Protein AF-0000000085003911 (afdb_homodimer)

Nearest PDB structures (foldseek):
  1obl-assembly1_B  TM=7.512E-01  e=2.222E-22  Bradyrhizobium japonicum
  1o9p-assembly1_B  TM=7.537E-01  e=3.965E-22  Bradyrhizobium japonicum
  1obj-assembly1_B  TM=7.529E-01  e=1.262E-21  Bradyrhizobium japonicum
  1o9q-assembly1_A  TM=7.612E-01  e=4.256E-21  Bradyrhizobium japonicum
  1obk-assembly1_B  TM=7.027E-01  e=1.262E-21  Bradyrhizobium japonicum

Structure (mmCIF, N/CA/C/O backbone):
data_AF-0000000085003911-model_v1
#
loop_
_entity.id
_entity.type
_entity.pdbx_description
1 polymer 'Calcium/proton exchanger'
#
loop_
_atom_site.group_PDB
_atom_site.id
_atom_site.type_symbol
_atom_site.label_atom_id
_atom_site.label_alt_id
_atom_site.label_comp_id
_atom_site.label_asym_id
_atom_site.label_entity_id
_atom_site.label_seq_id
_atom_site.pdbx_PDB_ins_code
_atom_site.Cartn_x
_atom_site.Cartn_y
_atom_site.Cartn_z
_atom_site.occupancy
_atom_site.B_iso_or_equiv
_atom_site.auth_seq_id
_atom_site.auth_comp_id
_atom_site.auth_asym_id
_atom_site.auth_atom_id
_atom_site.pdbx_PDB_model_num
ATOM 1 N N . MET A 1 1 ? 35.562 26.859 -65.812 1 27.02 1 MET A N 1
ATOM 2 C CA . MET A 1 1 ? 35.5 25.531 -65.188 1 27.02 1 MET A CA 1
ATOM 3 C C . MET A 1 1 ? 35.469 25.656 -63.688 1 27.02 1 MET A C 1
ATOM 5 O O . MET A 1 1 ? 36.5 25.922 -63.062 1 27.02 1 MET A O 1
ATOM 9 N N . GLY A 1 2 ? 34.469 26.281 -63.062 1 32.53 2 GLY A N 1
ATOM 10 C CA . GLY A 1 2 ? 34.281 26.719 -61.688 1 32.53 2 GLY A CA 1
ATOM 11 C C . GLY A 1 2 ? 34.094 25.562 -60.719 1 32.53 2 GLY A C 1
ATOM 12 O O . GLY A 1 2 ? 33.25 24.688 -60.969 1 32.53 2 GLY A O 1
ATOM 13 N N . TRP A 1 3 ? 35.188 25.156 -60 1 32.31 3 TRP A N 1
ATOM 14 C CA . TRP A 1 3 ? 35.344 24.094 -59.031 1 32.31 3 TRP A CA 1
ATOM 15 C C . TRP A 1 3 ? 34.344 24.281 -57.875 1 32.31 3 TRP A C 1
ATOM 17 O O . TRP A 1 3 ? 34.375 25.297 -57.188 1 32.31 3 TRP A O 1
ATOM 27 N N . ASN A 1 4 ? 33.125 23.797 -58.031 1 30.69 4 ASN A N 1
ATOM 28 C CA . ASN A 1 4 ? 32.125 23.734 -56.969 1 30.69 4 ASN A CA 1
ATOM 29 C C . ASN A 1 4 ? 32.594 22.891 -55.781 1 30.69 4 ASN A C 1
ATOM 31 O O . ASN A 1 4 ? 32.844 21.688 -55.938 1 30.69 4 ASN A O 1
ATOM 35 N N . GLN A 1 5 ? 33.281 23.5 -54.781 1 29.61 5 GLN A N 1
ATOM 36 C CA . GLN A 1 5 ? 33.719 22.938 -53.5 1 29.61 5 GLN A CA 1
ATOM 37 C C . GLN A 1 5 ? 32.5 22.438 -52.688 1 29.61 5 GLN A C 1
ATOM 39 O O . GLN A 1 5 ? 31.641 23.234 -52.312 1 29.61 5 GLN A O 1
ATOM 44 N N . THR A 1 6 ? 32.031 21.25 -52.969 1 29.95 6 THR A N 1
ATOM 45 C CA . THR A 1 6 ? 31.031 20.609 -52.094 1 29.95 6 THR A CA 1
ATOM 46 C C . THR A 1 6 ? 31.594 20.359 -50.719 1 29.95 6 THR A C 1
ATOM 48 O O . THR A 1 6 ? 32.625 19.672 -50.562 1 29.95 6 THR A O 1
ATOM 51 N N . PHE A 1 7 ? 31.297 21.219 -49.688 1 30.27 7 PHE A N 1
ATOM 52 C CA . PHE A 1 7 ? 31.594 21.031 -48.25 1 30.27 7 PHE A CA 1
ATOM 53 C C . PHE A 1 7 ? 30.828 19.828 -47.719 1 30.27 7 PHE A C 1
ATOM 55 O O . PHE A 1 7 ? 29.594 19.797 -47.781 1 30.27 7 PHE A O 1
ATOM 62 N N . LEU A 1 8 ? 31.469 18.703 -47.719 1 28.08 8 LEU A N 1
ATOM 63 C CA . LEU A 1 8 ? 30.969 17.562 -46.969 1 28.08 8 LEU A CA 1
ATOM 64 C C . LEU A 1 8 ? 30.906 17.891 -45.469 1 28.08 8 LEU A C 1
ATOM 66 O O . LEU A 1 8 ? 31.938 18.141 -44.844 1 28.08 8 LEU A O 1
ATOM 70 N N . PHE A 1 9 ? 29.797 18.484 -45.031 1 29.67 9 PHE A N 1
ATOM 71 C CA . PHE A 1 9 ? 29.562 18.562 -43.594 1 29.67 9 PHE A CA 1
ATOM 72 C C . PHE A 1 9 ? 29.594 17.188 -42.969 1 29.67 9 PHE A C 1
ATOM 74 O O . PHE A 1 9 ? 28.75 16.344 -43.281 1 29.67 9 PHE A O 1
ATOM 81 N N . LEU A 1 10 ? 30.766 16.812 -42.531 1 30 10 LEU A N 1
ATOM 82 C CA . LEU A 1 10 ? 30.859 15.664 -41.625 1 30 10 LEU A CA 1
ATOM 83 C C . LEU A 1 10 ? 30 15.891 -40.375 1 30 10 LEU A C 1
ATOM 85 O O . LEU A 1 10 ? 30.266 16.797 -39.594 1 30 10 LEU A O 1
ATOM 89 N N . ALA A 1 11 ? 28.797 15.539 -40.438 1 29.64 11 ALA A N 1
ATOM 90 C CA . ALA A 1 11 ? 28 15.43 -39.219 1 29.64 11 ALA A CA 1
ATOM 91 C C . ALA A 1 11 ? 28.703 14.602 -38.156 1 29.64 11 ALA A C 1
ATOM 93 O O . ALA A 1 11 ? 28.891 13.391 -38.344 1 29.64 11 ALA A O 1
ATOM 94 N N . LEU A 1 12 ? 29.609 15.109 -37.469 1 32.03 12 LEU A N 1
ATOM 95 C CA . LEU A 1 12 ? 30.016 14.383 -36.25 1 32.03 12 LEU A CA 1
ATOM 96 C C . LEU A 1 12 ? 28.797 13.852 -35.5 1 32.03 12 LEU A C 1
ATOM 98 O O . LEU A 1 12 ? 27.984 14.633 -35 1 32.03 12 LEU A O 1
ATOM 102 N N . ALA A 1 13 ? 28.344 12.727 -35.906 1 35.72 13 ALA A N 1
ATOM 103 C CA . ALA A 1 13 ? 27.391 12 -35.094 1 35.72 13 ALA A CA 1
ATOM 104 C C . ALA A 1 13 ? 27.734 12.109 -33.625 1 35.72 13 ALA A C 1
ATOM 106 O O . ALA A 1 13 ? 28.781 11.609 -33.188 1 35.72 13 ALA A O 1
ATOM 107 N N . ALA A 1 14 ? 27.422 13.07 -32.938 1 38.5 14 ALA A N 1
ATOM 108 C CA . ALA A 1 14 ? 27.469 13.133 -31.469 1 38.5 14 ALA A CA 1
ATOM 109 C C . ALA A 1 14 ? 27.031 11.82 -30.844 1 38.5 14 ALA A C 1
ATOM 111 O O . ALA A 1 14 ? 25.859 11.43 -30.969 1 38.5 14 ALA A O 1
ATOM 112 N N . THR A 1 15 ? 27.797 10.844 -30.578 1 47.09 15 THR A N 1
ATOM 113 C CA . THR A 1 15 ? 27.5 9.68 -29.75 1 47.09 15 THR A CA 1
ATOM 114 C C . THR A 1 15 ? 26.781 10.094 -28.469 1 47.09 15 THR A C 1
ATOM 116 O O . THR A 1 15 ? 27.297 10.875 -27.688 1 47.09 15 THR A O 1
ATOM 119 N N . ALA A 1 16 ? 25.609 10.305 -28.5 1 53.25 16 ALA A N 1
ATOM 120 C CA . ALA A 1 16 ? 24.844 10.594 -27.297 1 53.25 16 ALA A CA 1
ATOM 121 C C . ALA A 1 16 ? 25.219 9.648 -26.156 1 53.25 16 ALA A C 1
ATOM 123 O O . ALA A 1 16 ? 25.016 8.438 -26.266 1 53.25 16 ALA A O 1
ATOM 124 N N . ALA A 1 17 ? 26.109 10.07 -25.219 1 69 17 ALA A N 1
ATOM 125 C CA . ALA A 1 17 ? 26.609 9.359 -24.047 1 69 17 ALA A CA 1
ATOM 126 C C . ALA A 1 17 ? 25.484 8.969 -23.094 1 69 17 ALA A C 1
ATOM 128 O O . ALA A 1 17 ? 24.547 9.75 -22.875 1 69 17 ALA A O 1
ATOM 129 N N . SER A 1 18 ? 25.359 7.617 -22.75 1 80.62 18 SER A N 1
ATOM 130 C CA . SER A 1 18 ? 24.422 7.105 -21.75 1 80.62 18 SER A CA 1
ATOM 131 C C . SER A 1 18 ? 24.438 7.957 -20.484 1 80.62 18 SER A C 1
ATOM 133 O O . SER A 1 18 ? 25.469 8.547 -20.141 1 80.62 18 SER A O 1
ATOM 135 N N . SER A 1 19 ? 23.219 8.281 -19.969 1 83.19 19 SER A N 1
ATOM 136 C CA . SER A 1 19 ? 23.078 9.008 -18.719 1 83.19 19 SER A CA 1
ATOM 137 C C . SER A 1 19 ? 22.938 8.055 -17.531 1 83.19 19 SER A C 1
ATOM 139 O O . SER A 1 19 ? 21.969 7.297 -17.453 1 83.19 19 SER A O 1
ATOM 141 N N . LEU A 1 20 ? 23.969 7.93 -16.75 1 87.38 20 LEU A N 1
ATOM 142 C CA . LEU A 1 20 ? 24.016 7.113 -15.539 1 87.38 20 LEU A CA 1
ATOM 143 C C . LEU A 1 20 ? 24 7.992 -14.297 1 87.38 20 LEU A C 1
ATOM 145 O O . LEU A 1 20 ? 25 8.641 -13.984 1 87.38 20 LEU A O 1
ATOM 149 N N . VAL A 1 21 ? 22.797 8.016 -13.578 1 87.12 21 VAL A N 1
ATOM 150 C CA . VAL A 1 21 ? 22.625 8.914 -12.438 1 87.12 21 VAL A CA 1
ATOM 151 C C . VAL A 1 21 ? 22.297 8.109 -11.188 1 87.12 21 VAL A C 1
ATOM 153 O O . VAL A 1 21 ? 21.344 7.324 -11.18 1 87.12 21 VAL A O 1
ATOM 156 N N . GLY A 1 22 ? 23.047 8.367 -10.172 1 89.5 22 GLY A N 1
ATOM 157 C CA . GLY A 1 22 ? 22.75 7.727 -8.898 1 89.5 22 GLY A CA 1
ATOM 158 C C . GLY A 1 22 ? 21.609 8.383 -8.156 1 89.5 22 GLY A C 1
ATOM 159 O O . GLY A 1 22 ? 21.484 9.609 -8.156 1 89.5 22 GLY A O 1
ATOM 160 N N . SER A 1 23 ? 20.75 7.469 -7.512 1 90 23 SER A N 1
ATOM 161 C CA . SER A 1 23 ? 19.609 8.023 -6.789 1 90 23 SER A CA 1
ATOM 162 C C . SER A 1 23 ? 19.688 7.707 -5.301 1 90 23 SER A C 1
ATOM 164 O O . SER A 1 23 ? 18.734 7.961 -4.555 1 90 23 SER A O 1
ATOM 166 N N . GLY A 1 24 ? 20.766 7.176 -4.855 1 91.5 24 GLY A N 1
ATOM 167 C CA . GLY A 1 24 ? 20.984 6.93 -3.438 1 91.5 24 GLY A CA 1
ATOM 168 C C . GLY A 1 24 ? 21.328 5.484 -3.131 1 91.5 24 GLY A C 1
ATOM 169 O O . GLY A 1 24 ? 21.281 4.625 -4.012 1 91.5 24 GLY A O 1
ATOM 170 N N . THR A 1 25 ? 21.828 5.281 -1.85 1 94.62 25 THR A N 1
ATOM 171 C CA . THR A 1 25 ? 22.281 3.971 -1.396 1 94.62 25 THR A CA 1
ATOM 172 C C . THR A 1 25 ? 21.688 3.635 -0.032 1 94.62 25 THR A C 1
ATOM 174 O O . THR A 1 25 ? 21.609 4.496 0.847 1 94.62 25 THR A O 1
ATOM 177 N N . SER A 1 26 ? 21.219 2.389 0.017 1 96.38 26 SER A N 1
ATOM 178 C CA . SER A 1 26 ? 20.734 1.896 1.305 1 96.38 26 SER A CA 1
ATOM 179 C C . SER A 1 26 ? 21.812 1.099 2.027 1 96.38 26 SER A C 1
ATOM 181 O O . SER A 1 26 ? 22.578 0.353 1.397 1 96.38 26 SER A O 1
ATOM 183 N N . LEU A 1 27 ? 21.906 1.298 3.342 1 95.38 27 LEU A N 1
ATOM 184 C CA . LEU A 1 27 ? 22.828 0.502 4.148 1 95.38 27 LEU A CA 1
ATOM 185 C C . LEU A 1 27 ? 22.297 0.32 5.562 1 95.38 27 LEU A C 1
ATOM 187 O O . LEU A 1 27 ? 21.281 0.916 5.93 1 95.38 27 LEU A O 1
ATOM 191 N N . GLN A 1 28 ? 22.906 -0.573 6.281 1 95.44 28 GLN A N 1
ATOM 192 C CA . GLN A 1 28 ? 22.578 -0.822 7.68 1 95.44 28 GLN A CA 1
ATOM 193 C C . GLN A 1 28 ? 23.766 -0.522 8.586 1 95.44 28 GLN A C 1
ATOM 195 O O . GLN A 1 28 ? 24.906 -0.886 8.266 1 95.44 28 GLN A O 1
ATOM 200 N N . LEU A 1 29 ? 23.547 0.261 9.594 1 95.44 29 LEU A N 1
ATOM 201 C CA . LEU A 1 29 ? 24.516 0.558 10.641 1 95.44 29 LEU A CA 1
ATOM 202 C C . LEU A 1 29 ? 24.047 0.053 11.992 1 95.44 29 LEU A C 1
ATOM 204 O O . LEU A 1 29 ? 23.078 0.591 12.562 1 95.44 29 LEU A O 1
ATOM 208 N N . ASN A 1 30 ? 24.688 -0.96 12.508 1 93.88 30 ASN A N 1
ATOM 209 C CA . ASN A 1 30 ? 24.328 -1.564 13.789 1 93.88 30 ASN A CA 1
ATOM 210 C C . ASN A 1 30 ? 22.859 -1.982 13.812 1 93.88 30 ASN A C 1
ATOM 212 O O . ASN A 1 30 ? 22.141 -1.722 14.781 1 93.88 30 ASN A O 1
ATOM 216 N N . GLY A 1 31 ? 22.359 -2.479 12.711 1 92.56 31 GLY A N 1
ATOM 217 C CA . GLY A 1 31 ? 21 -3.01 12.625 1 92.56 31 GLY A CA 1
ATOM 218 C C . GLY A 1 31 ? 19.969 -1.956 12.289 1 92.56 31 GLY A C 1
ATOM 219 O O . GLY A 1 31 ? 18.781 -2.266 12.148 1 92.56 31 GLY A O 1
ATOM 220 N N . ILE A 1 32 ? 20.391 -0.703 12.18 1 96.62 32 ILE A N 1
ATOM 221 C CA . ILE A 1 32 ? 19.484 0.381 11.82 1 96.62 32 ILE A CA 1
ATOM 222 C C . ILE A 1 32 ? 19.641 0.706 10.336 1 96.62 32 ILE A C 1
ATOM 224 O O . ILE A 1 32 ? 20.75 0.797 9.82 1 96.62 32 ILE A O 1
ATOM 228 N N . ASP A 1 33 ? 18.5 0.877 9.648 1 97.75 33 ASP A N 1
ATOM 229 C CA . ASP A 1 33 ? 18.5 1.129 8.211 1 97.75 33 ASP A CA 1
ATOM 230 C C . ASP A 1 33 ? 18.719 2.611 7.914 1 97.75 33 ASP A C 1
ATOM 232 O O . ASP A 1 33 ? 18.047 3.471 8.492 1 97.75 33 ASP A O 1
ATOM 236 N N . TYR A 1 34 ? 19.688 2.875 7.031 1 98.19 34 TYR A N 1
ATOM 237 C CA . TYR A 1 34 ? 20.016 4.238 6.637 1 98.19 34 TYR A CA 1
ATOM 238 C C . TYR A 1 34 ? 19.984 4.387 5.121 1 98.19 34 TYR A C 1
ATOM 240 O O . TYR A 1 34 ? 19.969 3.39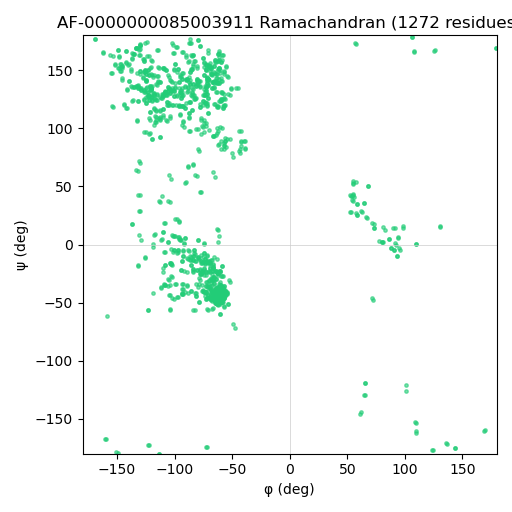3 4.391 1 98.19 34 TYR A O 1
ATOM 248 N N . PHE A 1 35 ? 19.859 5.562 4.668 1 97.94 35 PHE A N 1
ATOM 249 C CA . PHE A 1 35 ? 19.953 5.988 3.279 1 97.94 35 PHE A CA 1
ATOM 250 C C . PHE A 1 35 ? 21.031 7.051 3.111 1 97.94 35 PHE A C 1
ATOM 252 O O . PHE A 1 35 ? 21.094 8.008 3.889 1 97.94 35 PHE A O 1
ATOM 259 N N . VAL A 1 36 ? 21.922 6.824 2.16 1 97.06 36 VAL A N 1
ATOM 260 C CA . VAL A 1 36 ? 22.953 7.797 1.796 1 97.06 36 VAL A CA 1
ATOM 261 C C . VAL A 1 36 ? 22.438 8.703 0.682 1 97.06 36 VAL A C 1
ATOM 263 O O . VAL A 1 36 ? 22.172 8.242 -0.432 1 97.06 36 VAL A O 1
ATOM 266 N N . SER A 1 37 ? 22.359 9.945 1.004 1 96.56 37 SER A N 1
ATOM 267 C CA . SER A 1 37 ? 21.875 10.891 0.006 1 96.56 37 SER A CA 1
ATOM 268 C C . SER A 1 37 ? 22.781 10.914 -1.22 1 96.56 37 SER A C 1
ATOM 270 O O . SER A 1 37 ? 24 10.859 -1.092 1 96.56 37 SER A O 1
ATOM 272 N N . PRO A 1 38 ? 22.141 10.984 -2.41 1 94.94 38 PRO A N 1
ATOM 273 C CA . PRO A 1 38 ? 22.969 11.148 -3.605 1 94.94 38 PRO A CA 1
ATOM 274 C C . PRO A 1 38 ? 23.531 12.562 -3.744 1 94.94 38 PRO A C 1
ATOM 276 O O . PRO A 1 38 ? 24.391 12.812 -4.594 1 94.94 38 PRO A O 1
ATOM 279 N N . PHE A 1 39 ? 23.125 13.477 -2.912 1 94.88 39 PHE A N 1
ATOM 280 C CA . PHE A 1 39 ? 23.578 14.859 -2.949 1 94.88 39 PHE A CA 1
ATOM 281 C C . PHE A 1 39 ? 24.594 15.125 -1.834 1 94.88 39 PHE A C 1
ATOM 283 O O . PHE A 1 39 ? 24.219 15.195 -0.661 1 94.88 39 PHE A O 1
ATOM 290 N N . SER A 1 40 ? 25.828 15.305 -2.207 1 92.88 40 SER A N 1
ATOM 291 C CA . SER A 1 40 ? 26.891 15.602 -1.247 1 92.88 40 SER A CA 1
ATOM 292 C C . SER A 1 40 ? 26.734 17 -0.674 1 92.88 40 SER A C 1
ATOM 294 O O . SER A 1 40 ? 26.172 17.891 -1.317 1 92.88 40 SER A O 1
ATOM 296 N N . GLN A 1 41 ? 27.25 17.125 0.522 1 93.31 41 GLN A N 1
ATOM 297 C CA . GLN A 1 41 ? 27.266 18.453 1.127 1 93.31 41 GLN A CA 1
ATOM 298 C C . GLN A 1 41 ? 28.641 19.109 0.995 1 93.31 41 GLN A C 1
ATOM 300 O O . GLN A 1 41 ? 28.891 20.172 1.568 1 93.31 41 GLN A O 1
ATOM 305 N N . GLY A 1 42 ? 29.5 18.453 0.244 1 90.81 42 GLY A N 1
ATOM 306 C CA . GLY A 1 42 ? 30.828 19 0.019 1 90.81 42 GLY A CA 1
ATOM 307 C C . GLY A 1 42 ? 31.953 18.062 0.422 1 90.81 42 GLY A C 1
ATOM 308 O O . GLY A 1 42 ? 31.688 16.906 0.773 1 90.81 42 GLY A O 1
ATOM 309 N N . LYS A 1 43 ? 33.188 18.516 0.316 1 90.19 43 LYS A N 1
ATOM 310 C CA . LYS A 1 43 ? 34.375 17.75 0.666 1 90.19 43 LYS A CA 1
ATOM 311 C C . LYS A 1 43 ? 34.938 18.203 2.012 1 90.19 43 LYS A C 1
ATOM 313 O O . LYS A 1 43 ? 35 19.406 2.293 1 90.19 43 LYS A O 1
ATOM 318 N N . VAL A 1 44 ? 35.219 17.297 2.826 1 87.69 44 VAL A N 1
ATOM 319 C CA . VAL A 1 44 ? 35.781 17.625 4.141 1 87.69 44 VAL A CA 1
ATOM 320 C C . VAL A 1 44 ? 37.281 17.688 4.078 1 87.69 44 VAL A C 1
ATOM 322 O O . VAL A 1 44 ? 37.938 18.234 4.977 1 87.69 44 VAL A O 1
ATOM 325 N N . ILE A 1 45 ? 37.875 17.062 3.162 1 75.12 45 ILE A N 1
ATOM 326 C CA . ILE A 1 45 ? 39.312 17 3.049 1 75.12 45 ILE A CA 1
ATOM 327 C C . ILE A 1 45 ? 39.75 17.375 1.629 1 75.12 45 ILE A C 1
ATOM 329 O O . ILE A 1 45 ? 39.031 17.078 0.667 1 75.12 45 ILE A O 1
ATOM 333 N N . ASN A 1 46 ? 40.812 18.297 1.662 1 68.62 46 ASN A N 1
ATOM 334 C CA . ASN A 1 46 ? 41.438 18.531 0.375 1 68.62 46 ASN A CA 1
ATOM 335 C C . ASN A 1 46 ? 42.438 17.438 0.037 1 68.62 46 ASN A C 1
ATOM 337 O O . ASN A 1 46 ? 43.375 17.188 0.807 1 68.62 46 ASN A O 1
ATOM 341 N N . GLY A 1 47 ? 42.188 16.547 -0.678 1 61.09 47 GLY A N 1
ATOM 342 C CA . GLY A 1 47 ? 43.125 15.492 -1.044 1 61.09 47 GLY A CA 1
ATOM 343 C C . GLY A 1 47 ? 42.781 14.141 -0.443 1 61.09 47 GLY A C 1
ATOM 344 O O . GLY A 1 47 ? 41.594 13.852 -0.213 1 61.09 47 GLY A O 1
ATOM 345 N N . THR A 1 48 ? 43.875 13.211 -0.411 1 59.03 48 THR A N 1
ATOM 346 C CA . THR A 1 48 ? 43.656 11.859 0.099 1 59.03 48 THR A CA 1
ATOM 347 C C . THR A 1 48 ? 44 11.789 1.588 1 59.03 48 THR A C 1
ATOM 349 O O . THR A 1 48 ? 45 12.312 2.029 1 59.03 48 THR A O 1
ATOM 352 N N . VAL A 1 49 ? 43.125 11.781 2.562 1 60.62 49 VAL A N 1
ATOM 353 C CA . VAL A 1 49 ? 43.406 11.445 3.949 1 60.62 49 VAL A CA 1
ATOM 354 C C . VAL A 1 49 ? 43.219 9.945 4.172 1 60.62 49 VAL A C 1
ATOM 356 O O . VAL A 1 49 ? 42.219 9.375 3.76 1 60.62 49 VAL A O 1
ATOM 359 N N . ALA A 1 50 ? 44.344 9.438 4.625 1 64.12 50 ALA A N 1
ATOM 360 C CA . ALA A 1 50 ? 44.281 8.031 4.996 1 64.12 50 ALA A CA 1
ATOM 361 C C . ALA A 1 50 ? 43.375 7.824 6.203 1 64.12 50 ALA A C 1
ATOM 363 O O . ALA A 1 50 ? 43.719 8.227 7.32 1 64.12 50 ALA A O 1
ATOM 364 N N . ILE A 1 51 ? 42.156 7.543 5.961 1 73.12 51 ILE A N 1
ATOM 365 C CA . ILE A 1 51 ? 41.188 7.227 7.027 1 73.12 51 ILE A CA 1
ATOM 366 C C . ILE A 1 51 ? 41.25 5.727 7.324 1 73.12 51 ILE A C 1
ATOM 368 O O . ILE A 1 51 ? 40.969 4.906 6.441 1 73.12 51 ILE A O 1
ATOM 372 N N . ASN A 1 52 ? 41.781 5.438 8.484 1 66.62 52 ASN A N 1
ATOM 373 C CA . ASN A 1 52 ? 41.812 4.043 8.914 1 66.62 52 ASN A CA 1
ATOM 374 C C . ASN A 1 52 ? 40.5 3.609 9.531 1 66.62 52 ASN A C 1
ATOM 376 O O . ASN A 1 52 ? 40.406 3.396 10.742 1 66.62 52 ASN A O 1
ATOM 380 N N . ALA A 1 53 ? 39.562 3.725 8.742 1 72.5 53 ALA A N 1
ATOM 381 C CA . ALA A 1 53 ? 38.25 3.258 9.188 1 72.5 53 ALA A CA 1
ATOM 382 C C . ALA A 1 53 ? 37.719 2.164 8.266 1 72.5 53 ALA A C 1
ATOM 384 O O . ALA A 1 53 ? 38.094 2.082 7.098 1 72.5 53 ALA A O 1
ATOM 385 N N . ARG A 1 54 ? 37.031 1.316 8.906 1 68.69 54 ARG A N 1
ATOM 386 C CA . ARG A 1 54 ? 36.406 0.238 8.133 1 68.69 54 ARG A CA 1
ATOM 387 C C . ARG A 1 54 ? 35.406 0.785 7.133 1 68.69 54 ARG A C 1
ATOM 389 O O . ARG A 1 54 ? 34.469 1.482 7.512 1 68.69 54 ARG A O 1
ATOM 396 N N . GLN A 1 55 ? 35.688 0.535 5.902 1 73.38 55 GLN A N 1
ATOM 397 C CA . GLN A 1 55 ? 34.812 0.982 4.82 1 73.38 55 GLN A CA 1
ATOM 398 C C . GLN A 1 55 ? 33.844 -0.118 4.406 1 73.38 55 GLN A C 1
ATOM 400 O O . GLN A 1 55 ? 34.125 -1.305 4.559 1 73.38 55 GLN A O 1
ATOM 405 N N . ASN A 1 56 ? 32.656 0.295 4.055 1 74.12 56 ASN A N 1
ATOM 406 C CA . ASN A 1 56 ? 31.781 -0.682 3.408 1 74.12 56 ASN A CA 1
ATOM 407 C C . ASN A 1 56 ? 32.25 -0.982 1.983 1 74.12 56 ASN A C 1
ATOM 409 O O . ASN A 1 56 ? 33.312 -0.514 1.555 1 74.12 56 ASN A O 1
ATOM 413 N N . GLN A 1 57 ? 31.406 -1.769 1.323 1 71 57 GLN A N 1
ATOM 414 C CA . GLN A 1 57 ? 31.766 -2.256 -0.004 1 71 57 GLN A CA 1
ATOM 415 C C . GLN A 1 57 ? 31.828 -1.112 -1.014 1 71 57 GLN A C 1
ATOM 417 O O . GLN A 1 57 ? 32.438 -1.248 -2.08 1 71 57 GLN A O 1
ATOM 422 N N . LEU A 1 58 ? 31.203 0.055 -0.662 1 79.81 58 LEU A N 1
ATOM 423 C CA . LEU A 1 58 ? 31.156 1.168 -1.603 1 79.81 58 LEU A CA 1
ATOM 424 C C . LEU A 1 58 ? 32.125 2.275 -1.188 1 79.81 58 LEU A C 1
ATOM 426 O O . LEU A 1 58 ? 32.156 3.344 -1.804 1 79.81 58 LEU A O 1
ATOM 430 N N . GLY A 1 59 ? 32.844 2.08 -0.156 1 82.62 59 GLY A N 1
ATOM 431 C CA . GLY A 1 59 ? 33.875 3.037 0.249 1 82.62 59 GLY A CA 1
ATOM 432 C C . GLY A 1 59 ? 33.344 4.082 1.217 1 82.62 59 GLY A C 1
ATOM 433 O O . GLY A 1 59 ? 33.969 5.125 1.411 1 82.62 59 GLY A O 1
ATOM 434 N N . PHE A 1 60 ? 32.219 3.869 1.759 1 90.12 60 PHE A N 1
ATOM 435 C CA . PHE A 1 60 ? 31.703 4.82 2.734 1 90.12 60 PHE A CA 1
ATOM 436 C C . PHE A 1 60 ? 32.219 4.5 4.133 1 90.12 60 PHE A C 1
ATOM 438 O O . PHE A 1 60 ? 32.312 3.332 4.512 1 90.12 60 PHE A O 1
ATOM 445 N N . VAL A 1 61 ? 32.594 5.512 4.867 1 92.31 61 VAL A N 1
ATOM 446 C CA . VAL A 1 61 ? 32.875 5.402 6.293 1 92.31 61 VAL A CA 1
ATOM 447 C C . VAL A 1 61 ? 31.984 6.367 7.082 1 92.31 61 VAL A C 1
ATOM 449 O O . VAL A 1 61 ? 31.391 7.277 6.508 1 92.31 61 VAL A O 1
ATOM 452 N N . LEU A 1 62 ? 31.875 6.125 8.352 1 95.25 62 LEU A N 1
ATOM 453 C CA . LEU A 1 62 ? 31.078 6.961 9.234 1 95.25 62 LEU A CA 1
ATOM 454 C C . LEU A 1 62 ? 31.828 8.227 9.625 1 95.25 62 LEU A C 1
ATOM 456 O O . LEU A 1 62 ? 33.031 8.18 9.891 1 95.25 62 LEU A O 1
ATOM 460 N N . ALA A 1 63 ? 31.109 9.328 9.609 1 94.44 63 ALA A N 1
ATOM 461 C CA . ALA A 1 63 ? 31.75 10.586 9.969 1 94.44 63 ALA A CA 1
ATOM 462 C C . ALA A 1 63 ? 30.781 11.516 10.68 1 94.44 63 ALA A C 1
ATOM 464 O O . ALA A 1 63 ? 29.562 11.461 10.445 1 94.44 63 ALA A O 1
ATOM 465 N N . THR A 1 64 ? 31.312 12.297 11.523 1 95.12 64 THR A N 1
ATOM 466 C CA . THR A 1 64 ? 30.625 13.43 12.141 1 95.12 64 THR A CA 1
ATOM 467 C C . THR A 1 64 ? 31.328 14.742 11.781 1 95.12 64 THR A C 1
ATOM 469 O O . THR A 1 64 ? 32.562 14.844 11.844 1 95.12 64 THR A O 1
ATOM 472 N N . VAL A 1 65 ? 30.547 15.656 11.344 1 94 65 VAL A N 1
ATOM 473 C CA . VAL A 1 65 ? 31.062 17 11.117 1 94 65 VAL A CA 1
ATOM 474 C C . VAL A 1 65 ? 30.578 17.938 12.219 1 94 65 VAL A C 1
ATOM 476 O O . VAL A 1 65 ? 29.406 17.891 12.602 1 94 65 VAL A O 1
ATOM 479 N N . ILE A 1 66 ? 31.453 18.688 12.766 1 92 66 ILE A N 1
ATOM 480 C CA . ILE A 1 66 ? 31.156 19.734 13.742 1 92 66 ILE A CA 1
ATOM 481 C C . ILE A 1 66 ? 31.531 21.094 13.172 1 92 66 ILE A C 1
ATOM 483 O O . ILE A 1 66 ? 32.719 21.453 13.102 1 92 66 ILE A O 1
ATOM 487 N N . ALA A 1 67 ? 30.422 21.781 12.805 1 86.19 67 ALA A N 1
ATOM 488 C CA . ALA A 1 67 ? 30.609 23.125 12.273 1 86.19 67 ALA A CA 1
ATOM 489 C C . ALA A 1 67 ? 30.578 24.172 13.383 1 86.19 67 ALA A C 1
ATOM 491 O O . ALA A 1 67 ? 30.188 23.875 14.516 1 86.19 67 ALA A O 1
ATOM 492 N N . GLY A 1 68 ? 31.094 25.453 13.133 1 74.56 68 GLY A N 1
ATOM 493 C CA . GLY A 1 68 ? 30.859 26.594 14 1 74.56 68 GLY A CA 1
ATOM 494 C C . GLY A 1 68 ? 32.031 26.906 14.906 1 74.56 68 GLY A C 1
ATOM 495 O O . GLY A 1 68 ? 33.188 26.812 14.492 1 74.56 68 GLY A O 1
ATOM 496 N N . ASP A 1 69 ? 31.734 26.969 16.266 1 70.94 69 ASP A N 1
ATOM 497 C CA . ASP A 1 69 ? 32.594 27.688 17.219 1 70.94 69 ASP A CA 1
ATOM 498 C C . ASP A 1 69 ? 33.719 26.797 17.734 1 70.94 69 ASP A C 1
ATOM 500 O O . ASP A 1 69 ? 33.75 25.594 17.422 1 70.94 69 ASP A O 1
ATOM 504 N N . LEU A 1 70 ? 34.469 27.375 18.469 1 71.19 70 LEU A N 1
ATOM 505 C CA . LEU A 1 70 ? 35.625 26.734 19.094 1 71.19 70 LEU A CA 1
ATOM 506 C C . LEU A 1 70 ? 35.188 25.656 20.078 1 71.19 70 LEU A C 1
ATOM 508 O O . LEU A 1 70 ? 34.344 25.906 20.953 1 71.19 70 LEU A O 1
ATOM 512 N N . TYR A 1 71 ? 35.656 24.375 19.797 1 75.69 71 TYR A N 1
ATOM 513 C CA . TYR A 1 71 ? 35.312 23.266 20.672 1 75.69 71 TYR A CA 1
ATOM 514 C C . TYR A 1 71 ? 36.562 22.719 21.359 1 75.69 71 TYR A C 1
ATOM 516 O O . TYR A 1 71 ? 37.656 22.766 20.812 1 75.69 71 TYR A O 1
ATOM 524 N N . THR A 1 72 ? 36.406 22.359 22.641 1 76.44 72 THR A N 1
ATOM 525 C CA . THR A 1 72 ? 37.344 21.578 23.406 1 76.44 72 THR A CA 1
ATOM 526 C C . THR A 1 72 ? 36.906 20.125 23.531 1 76.44 72 THR A C 1
ATOM 528 O O . THR A 1 72 ? 35.812 19.766 23.047 1 76.44 72 THR A O 1
ATOM 531 N N . GLU A 1 73 ? 37.75 19.281 24.062 1 76.75 73 GLU A N 1
ATOM 532 C CA . GLU A 1 73 ? 37.375 17.875 24.266 1 76.75 73 GLU A CA 1
ATOM 533 C C . GLU A 1 73 ? 36.125 17.75 25.125 1 76.75 73 GLU A C 1
ATOM 535 O O . GLU A 1 73 ? 35.25 16.953 24.812 1 76.75 73 GLU A O 1
ATOM 540 N N . SER A 1 74 ? 36.031 18.562 26.188 1 79 74 SER A N 1
ATOM 541 C CA . SER A 1 74 ? 34.906 18.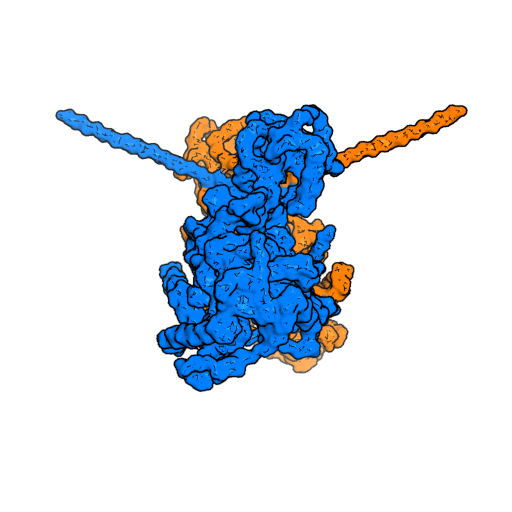5 27.109 1 79 74 SER A CA 1
ATOM 542 C C . SER A 1 74 ? 33.625 19 26.438 1 79 74 SER A C 1
ATOM 544 O O . SER A 1 74 ? 32.562 18.453 26.656 1 79 74 SER A O 1
ATOM 546 N N . THR A 1 75 ? 33.781 19.906 25.703 1 83.75 75 THR A N 1
ATOM 547 C CA . THR A 1 75 ? 32.625 20.469 25.047 1 83.75 75 THR A CA 1
ATOM 548 C C . THR A 1 75 ? 32.094 19.516 23.953 1 83.75 75 THR A C 1
ATOM 550 O O . THR A 1 75 ? 30.891 19.484 23.688 1 83.75 75 THR A O 1
ATOM 553 N N . LEU A 1 76 ? 32.938 18.734 23.438 1 86.81 76 LEU A N 1
ATOM 554 C CA . LEU A 1 76 ? 32.531 17.766 22.438 1 86.81 76 LEU A CA 1
ATOM 555 C C . LEU A 1 76 ? 31.734 16.625 23.062 1 86.81 76 LEU A C 1
ATOM 557 O O . LEU A 1 76 ? 30.734 16.172 22.5 1 86.81 76 LEU A O 1
ATOM 561 N N . GLN A 1 77 ? 32.156 16.172 24.188 1 87.25 77 GLN A N 1
ATOM 562 C CA . GLN A 1 77 ? 31.438 15.109 24.891 1 87.25 77 GLN A CA 1
ATOM 563 C C . GLN A 1 77 ? 30.016 15.531 25.219 1 87.25 77 GLN A C 1
ATOM 565 O O . GLN A 1 77 ? 29.078 14.75 25.031 1 87.25 77 GLN A O 1
ATOM 570 N N . SER A 1 78 ? 29.906 16.75 25.75 1 90 78 SER A N 1
ATOM 571 C CA . SER A 1 78 ? 28.594 17.266 26.062 1 90 78 SER A CA 1
ATOM 572 C C . SER A 1 78 ? 27.734 17.422 24.812 1 90 78 SER A C 1
ATOM 574 O O . SER A 1 78 ? 26.516 17.156 24.859 1 90 78 SER A O 1
ATOM 576 N N . LEU A 1 79 ? 28.344 17.797 23.797 1 91.81 79 LEU A N 1
ATOM 577 C CA . LEU A 1 79 ? 27.641 17.953 22.531 1 91.81 79 LEU A CA 1
ATOM 578 C C . LEU A 1 79 ? 27.078 16.625 22.031 1 91.81 79 LEU A C 1
ATOM 580 O O . LEU A 1 79 ? 25.906 16.547 21.641 1 91.81 79 LEU A O 1
ATOM 584 N N . PHE A 1 80 ? 27.844 15.602 22.125 1 93.5 80 PHE A N 1
ATOM 585 C CA . PHE A 1 80 ? 27.422 14.305 21.609 1 93.5 80 PHE A CA 1
ATOM 586 C C . PHE A 1 80 ? 26.344 13.688 22.484 1 93.5 80 PHE A C 1
ATOM 588 O O . PHE A 1 80 ? 25.453 12.984 21.984 1 93.5 80 PHE A O 1
ATOM 595 N N . LEU A 1 81 ? 26.391 13.938 23.75 1 91.38 81 LEU A N 1
ATOM 596 C CA . LEU A 1 81 ? 25.328 13.5 24.641 1 91.38 81 LEU A CA 1
ATOM 597 C C . LEU A 1 81 ? 24 14.172 24.281 1 91.38 81 LEU A C 1
ATOM 599 O O . LEU A 1 81 ? 22.953 13.531 24.297 1 91.38 81 LEU A O 1
ATOM 603 N N . ASN A 1 82 ? 24.125 15.398 24 1 92.75 82 ASN A N 1
ATOM 604 C CA . ASN A 1 82 ? 22.922 16.125 23.578 1 92.75 82 ASN A CA 1
ATOM 605 C C . ASN A 1 82 ? 22.375 15.586 22.266 1 92.75 82 ASN A C 1
ATOM 607 O O . ASN A 1 82 ? 21.172 15.469 22.094 1 92.75 82 ASN A O 1
ATOM 611 N N . TRP A 1 83 ? 23.281 15.289 21.328 1 95.06 83 TRP A N 1
ATOM 612 C CA . TRP A 1 83 ? 22.875 14.797 20.016 1 95.06 83 TRP A CA 1
ATOM 613 C C . TRP A 1 83 ? 22.094 13.492 20.141 1 95.06 83 TRP A C 1
ATOM 615 O O . TRP A 1 83 ? 21.109 13.273 19.438 1 95.06 83 TRP A O 1
ATOM 625 N N . SER A 1 84 ? 22.469 12.609 21.031 1 92 84 SER A N 1
ATOM 626 C CA . SER A 1 84 ? 21.797 11.32 21.219 1 92 84 SER A CA 1
ATOM 627 C C . SER A 1 84 ? 20.375 11.5 21.75 1 92 84 SER A C 1
ATOM 629 O O . SER A 1 84 ? 19.531 10.633 21.562 1 92 84 SER A O 1
ATOM 631 N N . THR A 1 85 ? 20.125 12.633 22.312 1 91.94 85 THR A N 1
ATOM 632 C CA . THR A 1 85 ? 18.812 12.898 22.906 1 91.94 85 THR A CA 1
ATOM 633 C C . THR A 1 85 ? 17.891 13.57 21.906 1 91.94 85 THR A C 1
ATOM 635 O O . THR A 1 85 ? 16.688 13.289 21.875 1 91.94 85 THR A O 1
ATOM 638 N N . VAL A 1 86 ? 18.438 14.383 21.062 1 92.75 86 VAL A N 1
ATOM 639 C CA . VAL A 1 86 ? 17.562 15.25 20.281 1 92.75 86 VAL A CA 1
ATOM 640 C C . VAL A 1 86 ? 17.422 14.711 18.859 1 92.75 86 VAL A C 1
ATOM 642 O O . VAL A 1 86 ? 16.547 15.133 18.109 1 92.75 86 VAL A O 1
ATOM 645 N N . ASP A 1 87 ? 18.297 13.812 18.469 1 96.75 87 ASP A N 1
ATOM 646 C CA . ASP A 1 87 ? 18.312 13.359 17.078 1 96.75 87 ASP A CA 1
ATOM 647 C C . ASP A 1 87 ? 18.156 11.844 17 1 96.75 87 ASP A C 1
ATOM 649 O O . ASP A 1 87 ? 18.812 11.102 17.75 1 96.75 87 ASP A O 1
ATOM 653 N N . ASP A 1 88 ? 17.266 11.406 16.172 1 96.69 88 ASP A N 1
ATOM 654 C CA . ASP A 1 88 ? 17.016 9.977 16.031 1 96.69 88 ASP A CA 1
ATOM 655 C C . ASP A 1 88 ? 17.859 9.383 14.898 1 96.69 88 ASP A C 1
ATOM 657 O O . ASP A 1 88 ? 17.844 8.172 14.664 1 96.69 88 ASP A O 1
ATOM 661 N N . VAL A 1 89 ? 18.578 10.203 14.156 1 98.19 89 VAL A N 1
ATOM 662 C CA . VAL A 1 89 ? 19.391 9.742 13.031 1 98.19 89 VAL A CA 1
ATOM 663 C C . VAL A 1 89 ? 20.828 9.477 13.508 1 98.19 89 VAL A C 1
ATOM 665 O O . VAL A 1 89 ? 21.406 8.438 13.18 1 98.19 89 VAL A O 1
ATOM 668 N N . TRP A 1 90 ? 21.391 10.352 14.336 1 97.5 90 TRP A N 1
ATOM 669 C CA . TRP A 1 90 ? 22.75 10.234 14.828 1 97.5 90 TRP A CA 1
ATOM 670 C C . TRP A 1 90 ? 22.859 9.117 15.867 1 97.5 90 TRP A C 1
ATOM 672 O O . TRP A 1 90 ? 21.969 8.953 16.703 1 97.5 90 TRP A O 1
ATOM 682 N N . GLN A 1 91 ? 23.859 8.32 15.766 1 96.25 91 GLN A N 1
ATOM 683 C CA . GLN A 1 91 ? 24.25 7.367 16.797 1 96.25 91 GLN A CA 1
ATOM 684 C C . GLN A 1 91 ? 25.75 7.387 17.016 1 96.25 91 GLN A C 1
ATOM 686 O O . GLN A 1 91 ? 26.5 7.875 16.172 1 96.25 91 GLN A O 1
ATOM 691 N N . PRO A 1 92 ? 26.297 6.848 18.109 1 94.88 92 PRO A N 1
ATOM 692 C CA . PRO A 1 92 ? 27.703 6.996 18.484 1 94.88 92 PRO A CA 1
ATOM 693 C C . PRO A 1 92 ? 28.656 6.434 17.438 1 94.88 92 PRO A C 1
ATOM 695 O O . PRO A 1 92 ? 29.781 6.902 17.312 1 94.88 92 PRO A O 1
ATOM 698 N N . ALA A 1 93 ? 28.188 5.562 16.672 1 94.81 93 ALA A N 1
ATOM 699 C CA . ALA A 1 93 ? 29.047 4.961 15.656 1 94.81 93 ALA A CA 1
ATOM 700 C C . ALA A 1 93 ? 29.562 6.016 14.68 1 94.81 93 ALA A C 1
ATOM 702 O O . ALA A 1 93 ? 30.641 5.863 14.109 1 94.81 93 ALA A O 1
ATOM 703 N N . PHE A 1 94 ? 28.875 7.129 14.562 1 96.19 94 PHE A N 1
ATOM 704 C CA . PHE A 1 94 ? 29.281 8.195 13.648 1 96.19 94 PHE A CA 1
ATOM 705 C C . PHE A 1 94 ? 30.484 8.953 14.203 1 96.19 94 PHE A C 1
ATOM 707 O O . PHE A 1 94 ? 31.031 9.828 13.531 1 96.19 94 PHE A O 1
ATOM 714 N N . LEU A 1 95 ? 31.016 8.602 15.352 1 93.81 95 LEU A N 1
ATOM 715 C CA . LEU A 1 95 ? 32.156 9.281 15.969 1 93.81 95 LEU A CA 1
ATOM 716 C C . LEU A 1 95 ? 33.469 8.641 15.555 1 93.81 95 LEU A C 1
ATOM 718 O O . LEU A 1 95 ? 34.531 9.086 15.969 1 93.81 95 LEU A O 1
ATOM 722 N N . GLU A 1 96 ? 33.375 7.648 14.75 1 91.69 96 GLU A N 1
ATOM 723 C CA . GLU A 1 96 ? 34.625 7.004 14.305 1 91.69 96 GLU A CA 1
ATOM 724 C C . GLU A 1 96 ? 35.562 8.008 13.641 1 91.69 96 GLU A C 1
ATOM 726 O O . GLU A 1 96 ? 36.781 7.934 13.82 1 91.69 96 GLU A O 1
ATOM 731 N N . THR A 1 97 ? 35 8.828 12.867 1 91.12 97 THR A N 1
ATOM 732 C CA . THR A 1 97 ? 35.719 9.922 12.234 1 91.12 97 THR A CA 1
ATOM 733 C C . THR A 1 97 ? 35.031 11.258 12.5 1 91.12 97 THR A C 1
ATOM 735 O O . THR A 1 97 ? 33.844 11.414 12.227 1 91.12 97 THR A O 1
ATOM 738 N N . ILE A 1 98 ? 35.844 12.203 13.047 1 91.62 98 ILE A N 1
ATOM 739 C CA . ILE A 1 98 ? 35.25 13.492 13.398 1 91.62 98 ILE A CA 1
ATOM 740 C C . ILE A 1 98 ? 36.031 14.609 12.695 1 91.62 98 ILE A C 1
ATOM 742 O O . ILE A 1 98 ? 37.25 14.656 12.75 1 91.62 98 ILE A O 1
ATOM 746 N N . PHE A 1 99 ? 35.312 15.406 12.016 1 89.81 99 PHE A N 1
ATOM 747 C CA . PHE A 1 99 ? 35.875 16.625 11.438 1 89.81 99 PHE A CA 1
ATOM 748 C C . PHE A 1 99 ? 35.406 17.859 12.195 1 89.81 99 PHE A C 1
ATOM 750 O O . PHE A 1 99 ? 34.219 18.094 12.297 1 89.81 99 PHE A O 1
ATOM 757 N N . VAL A 1 100 ? 36.375 18.594 12.688 1 88.88 100 VAL A N 1
ATOM 758 C CA . VAL A 1 100 ? 36.031 19.75 13.5 1 88.88 100 VAL A CA 1
ATOM 759 C C . VAL A 1 100 ? 36.594 21.016 12.844 1 88.88 100 VAL A C 1
ATOM 761 O O . VAL A 1 100 ? 37.781 21.078 12.492 1 88.88 100 VAL A O 1
ATOM 764 N N . PHE A 1 101 ? 35.75 22 12.633 1 82.69 101 PHE A N 1
ATOM 765 C CA . PHE A 1 101 ? 36.125 23.234 11.992 1 82.69 101 PHE A CA 1
ATOM 766 C C . PHE A 1 101 ? 37.094 24.031 12.883 1 82.69 101 PHE A C 1
ATOM 768 O O . PHE A 1 101 ? 38.125 24.516 12.422 1 82.69 101 PHE A O 1
ATOM 775 N N . ASN A 1 102 ? 36.75 24.328 14.094 1 78.25 102 ASN A N 1
ATOM 776 C CA . ASN A 1 102 ? 37.562 25.094 15.031 1 78.25 102 ASN A CA 1
ATOM 777 C C . ASN A 1 102 ? 37.844 24.312 16.312 1 78.25 102 ASN A C 1
ATOM 779 O O . ASN A 1 102 ? 36.969 24.25 17.203 1 78.25 102 ASN A O 1
ATOM 783 N N . PHE A 1 103 ? 39.062 23.672 16.219 1 70.44 103 PHE A N 1
ATOM 784 C CA . PHE A 1 103 ? 39.406 22.828 17.359 1 70.44 103 PHE A CA 1
ATOM 785 C C . PHE A 1 103 ? 40.656 23.391 18.062 1 70.44 103 PHE A C 1
ATOM 787 O O . PHE A 1 103 ? 41.656 23.688 17.422 1 70.44 103 PHE A O 1
ATOM 794 N N . ALA A 1 104 ? 40.531 23.828 19.297 1 67.75 104 ALA A N 1
ATOM 795 C CA . ALA A 1 104 ? 41.625 24.5 20.016 1 67.75 104 ALA A CA 1
ATOM 796 C C . ALA A 1 104 ? 42.938 23.703 19.906 1 67.75 104 ALA A C 1
ATOM 798 O O . ALA A 1 104 ? 44 24.266 19.641 1 67.75 104 ALA A O 1
ATOM 799 N N . LYS A 1 105 ? 43.094 22.344 20.609 1 63.22 105 LYS A N 1
ATOM 800 C CA . LYS A 1 105 ? 44.312 21.547 20.578 1 63.22 105 LYS A CA 1
ATOM 801 C C . LYS A 1 105 ? 44.031 20.125 20.094 1 63.22 105 LYS A C 1
ATOM 803 O O . LYS A 1 105 ? 43.312 19.375 20.719 1 63.22 105 LYS A O 1
ATOM 808 N N . LEU A 1 106 ? 44.281 19.938 18.766 1 61.69 106 LEU A N 1
ATOM 809 C CA . LEU A 1 106 ? 44.156 18.578 18.25 1 61.69 106 LEU A CA 1
ATOM 810 C C . LEU A 1 106 ? 45.344 17.734 18.672 1 61.69 106 LEU A C 1
ATOM 812 O O . LEU A 1 106 ? 46.5 18.125 18.453 1 61.69 106 LEU A O 1
ATOM 816 N N . THR A 1 107 ? 45.125 16.922 19.703 1 58.25 107 THR A N 1
ATOM 817 C CA . THR A 1 107 ? 46.219 15.992 20 1 58.25 107 THR A CA 1
ATOM 818 C C . THR A 1 107 ? 46.188 14.805 19.047 1 58.25 107 THR A C 1
ATOM 820 O O . THR A 1 107 ? 45.125 14.461 18.5 1 58.25 107 THR A O 1
ATOM 823 N N . ASN A 1 108 ? 47.281 14.281 18.562 1 57.25 108 ASN A N 1
ATOM 824 C CA . ASN A 1 108 ? 47.438 13.141 17.656 1 57.25 108 ASN A CA 1
ATOM 825 C C . ASN A 1 108 ? 46.938 11.852 18.297 1 57.25 108 ASN A C 1
ATOM 827 O O . ASN A 1 108 ? 47.281 10.758 17.844 1 57.25 108 ASN A O 1
ATOM 831 N N . LYS A 1 109 ? 46.219 11.898 19.391 1 61.06 109 LYS A N 1
ATOM 832 C CA . LYS A 1 109 ? 45.781 10.68 20.062 1 61.06 109 LYS A CA 1
ATOM 833 C C . LYS A 1 109 ? 44.344 10.32 19.672 1 61.06 109 LYS A C 1
ATOM 835 O O . LYS A 1 109 ? 43.562 11.188 19.297 1 61.06 109 LYS A O 1
ATOM 840 N N . ASN A 1 110 ? 44.125 9.016 19.672 1 70.38 110 ASN A N 1
ATOM 841 C CA . ASN A 1 110 ? 42.75 8.484 19.594 1 70.38 110 ASN A CA 1
ATOM 842 C C . ASN A 1 110 ? 41.906 8.977 20.75 1 70.38 110 ASN A C 1
ATOM 844 O O . ASN A 1 110 ? 42.375 9.039 21.891 1 70.38 110 ASN A O 1
ATOM 848 N N . HIS A 1 111 ? 40.719 9.484 20.375 1 82 111 HIS A N 1
ATOM 849 C CA . HIS A 1 111 ? 39.781 9.945 21.375 1 82 111 HIS A CA 1
ATOM 850 C C . HIS A 1 111 ? 38.625 8.961 21.531 1 82 111 HIS A C 1
ATOM 852 O O . HIS A 1 111 ? 38.344 8.172 20.625 1 82 111 HIS A O 1
ATOM 858 N N . ASN A 1 112 ? 38.188 8.891 22.734 1 85.25 112 ASN A N 1
ATOM 859 C CA . ASN A 1 112 ? 37.031 8.055 23.031 1 85.25 112 ASN A CA 1
ATOM 860 C C . ASN A 1 112 ? 35.875 8.867 23.609 1 85.25 112 ASN A C 1
ATOM 862 O O . ASN A 1 112 ? 35.75 9 24.828 1 85.25 112 ASN A O 1
ATOM 866 N N . TYR A 1 113 ? 35.031 9.344 22.75 1 88.31 113 TYR A N 1
ATOM 867 C CA . TYR A 1 113 ? 33.906 10.156 23.188 1 88.31 113 TYR A CA 1
ATOM 868 C C . TYR A 1 113 ? 32.719 9.289 23.562 1 88.31 113 TYR A C 1
ATOM 870 O O . TYR A 1 113 ? 31.734 9.773 24.141 1 88.31 113 TYR A O 1
ATOM 878 N N . HIS A 1 114 ? 32.688 8.031 23.234 1 89.06 114 HIS A N 1
ATOM 879 C CA . HIS A 1 114 ? 31.672 7.027 23.578 1 89.06 114 HIS A CA 1
ATOM 880 C C . HIS A 1 114 ? 32.312 5.66 23.781 1 89.06 114 HIS A C 1
ATOM 882 O O . HIS A 1 114 ? 33.25 5.285 23.047 1 89.06 114 HIS A O 1
ATOM 888 N N . ASP A 1 115 ? 31.766 4.977 24.719 1 86.25 115 ASP A N 1
ATOM 889 C CA . ASP A 1 115 ? 32.312 3.66 25.016 1 86.25 115 ASP A CA 1
ATOM 890 C C . ASP A 1 115 ? 32.25 2.744 23.797 1 86.25 115 ASP A C 1
ATOM 892 O O . ASP A 1 115 ? 31.188 2.611 23.172 1 86.25 115 ASP A O 1
ATOM 896 N N . GLY A 1 116 ? 33.344 2.225 23.453 1 84.38 116 GLY A N 1
ATOM 897 C CA . GLY A 1 116 ? 33.406 1.248 22.375 1 84.38 116 GLY A CA 1
ATOM 898 C C . GLY A 1 116 ? 33.656 1.87 21.016 1 84.38 116 GLY A C 1
ATOM 899 O O . GLY A 1 116 ? 33.688 1.168 20 1 84.38 116 GLY A O 1
ATOM 900 N N . VAL A 1 117 ? 33.812 3.188 21.016 1 89.75 117 VAL A N 1
ATOM 901 C CA . VAL A 1 117 ? 34.062 3.846 19.734 1 89.75 117 VAL A CA 1
ATOM 902 C C . VAL A 1 117 ? 35.375 4.605 19.781 1 89.75 117 VAL A C 1
ATOM 904 O O . VAL A 1 117 ? 35.531 5.531 20.578 1 89.75 117 VAL A O 1
ATOM 907 N N . SER A 1 118 ? 36.312 4.184 19.031 1 88.25 118 SER A N 1
ATOM 908 C CA . SER A 1 118 ? 37.562 4.938 18.828 1 88.25 118 SER A CA 1
ATOM 909 C C . SER A 1 118 ? 37.375 6.027 17.781 1 88.25 118 SER A C 1
ATOM 911 O O . SER A 1 118 ? 36.969 5.75 16.656 1 88.25 118 SER A O 1
ATOM 913 N N . SER A 1 119 ? 37.719 7.273 18.172 1 90.31 119 SER A N 1
ATOM 914 C CA . SER A 1 119 ? 37.469 8.406 17.297 1 90.31 119 SER A CA 1
ATOM 915 C C . SER A 1 119 ? 38.781 9 16.766 1 90.31 119 SER A C 1
ATOM 917 O O . SER A 1 119 ? 39.719 9.234 17.516 1 90.31 119 SER A O 1
ATOM 919 N N . SER A 1 120 ? 38.812 9.164 15.5 1 87.81 120 SER A N 1
ATOM 920 C CA . SER A 1 120 ? 39.844 9.977 14.859 1 87.81 120 SER A CA 1
ATOM 921 C C . SER A 1 120 ? 39.312 11.383 14.57 1 87.81 120 SER A C 1
ATOM 923 O O . SER A 1 120 ? 38.312 11.555 13.898 1 87.81 120 SER A O 1
ATOM 925 N N . VAL A 1 121 ? 40.125 12.391 15.047 1 87.5 121 VAL A N 1
ATOM 926 C CA . VAL A 1 121 ? 39.656 13.773 14.906 1 87.5 121 VAL A CA 1
ATOM 927 C C . VAL A 1 121 ? 40.562 14.516 13.914 1 87.5 121 VAL A C 1
ATOM 929 O O . VAL A 1 121 ? 41.781 14.492 14.039 1 87.5 121 VAL A O 1
ATOM 932 N N . PHE A 1 122 ? 39.906 15.094 12.945 1 83.69 122 PHE A N 1
ATOM 933 C CA . PHE A 1 122 ? 40.594 15.852 11.906 1 83.69 122 PHE A CA 1
ATOM 934 C C . PHE A 1 122 ? 40.062 17.281 11.844 1 83.69 122 PHE A C 1
ATOM 936 O O . PHE A 1 122 ? 38.906 17.531 12.164 1 83.69 122 PHE A O 1
ATOM 943 N N . PRO A 1 123 ? 41 18.219 11.414 1 81.94 123 PRO A N 1
ATOM 944 C CA . PRO A 1 123 ? 40.469 19.547 11.125 1 81.94 123 PRO A CA 1
ATOM 945 C C . PRO A 1 123 ? 39.625 19.578 9.844 1 81.94 123 PRO A C 1
ATOM 947 O O . PRO A 1 123 ? 39.969 18.922 8.859 1 81.94 123 PRO A O 1
ATOM 950 N N . LEU A 1 124 ? 38.531 20.25 9.938 1 82.88 124 LEU A N 1
ATOM 951 C CA . LEU A 1 124 ? 37.75 20.5 8.734 1 82.88 124 LEU A CA 1
ATOM 952 C C . LEU A 1 124 ? 38.438 21.531 7.836 1 82.88 124 LEU A C 1
ATOM 954 O O . LEU A 1 124 ? 38.688 22.672 8.258 1 82.88 124 LEU A O 1
ATOM 958 N N . GLN A 1 125 ? 39.062 21.109 6.73 1 71.62 125 GLN A N 1
ATOM 959 C CA . GLN A 1 125 ? 39.938 21.969 5.914 1 71.62 125 GLN A CA 1
ATOM 960 C C . GLN A 1 125 ? 39.094 22.859 5 1 71.62 125 GLN A C 1
ATOM 962 O O . GLN A 1 125 ? 39.562 23.922 4.57 1 71.62 125 GLN A O 1
ATOM 967 N N . VAL A 1 126 ? 38.062 22.328 4.539 1 63.94 126 VAL A N 1
ATOM 968 C CA . VAL A 1 126 ? 37.438 23.047 3.424 1 63.94 126 VAL A CA 1
ATOM 969 C C . VAL A 1 126 ? 36.344 23.969 3.945 1 63.94 126 VAL A C 1
ATOM 971 O O . VAL A 1 126 ? 35.688 23.656 4.938 1 63.94 126 VAL A O 1
ATOM 974 N N . THR A 1 127 ? 36.438 25.344 3.363 1 56.59 127 THR A N 1
ATOM 975 C CA . THR A 1 127 ? 35.719 26.578 3.707 1 56.59 127 THR A CA 1
ATOM 976 C C . THR A 1 127 ? 34.219 26.406 3.463 1 56.59 127 THR A C 1
ATOM 978 O O . THR A 1 127 ? 33.469 27.359 3.613 1 56.59 127 THR A O 1
ATOM 981 N N . HIS A 1 128 ? 33.844 25.188 3.043 1 64.31 128 HIS A N 1
ATOM 982 C CA . HIS A 1 128 ? 32.406 25.25 2.711 1 64.31 128 HIS A CA 1
ATOM 983 C C . HIS A 1 128 ? 31.562 24.938 3.924 1 64.31 128 HIS A C 1
ATOM 985 O O . HIS A 1 128 ? 32.031 24.328 4.887 1 64.31 128 HIS A O 1
ATOM 991 N N . ASN A 1 129 ? 30.5 25.594 4.055 1 81.88 129 ASN A N 1
ATOM 992 C CA . ASN A 1 129 ? 29.531 25.562 5.133 1 81.88 129 ASN A CA 1
ATOM 993 C C . ASN A 1 129 ? 28.797 24.219 5.207 1 81.88 129 ASN A C 1
ATOM 995 O O . ASN A 1 129 ? 27.625 24.125 4.836 1 81.88 129 ASN A O 1
ATOM 999 N N . ILE A 1 130 ? 29.609 23.094 5.473 1 91.94 130 ILE A N 1
ATOM 1000 C CA . ILE A 1 130 ? 28.984 21.797 5.77 1 91.94 130 ILE A CA 1
ATOM 1001 C C . ILE A 1 130 ? 28.359 21.844 7.16 1 91.94 130 ILE A C 1
ATOM 1003 O O . ILE A 1 130 ? 29.047 22.109 8.156 1 91.94 130 ILE A O 1
ATOM 1007 N N . PRO A 1 131 ? 27.047 21.594 7.227 1 93.94 131 PRO A N 1
ATOM 1008 C CA . PRO A 1 131 ? 26.391 21.609 8.539 1 93.94 131 PRO A CA 1
ATOM 1009 C C . PRO A 1 131 ? 26.875 20.5 9.461 1 93.94 131 PRO A C 1
ATOM 1011 O O . PRO A 1 131 ? 27.359 19.469 9 1 93.94 131 PRO A O 1
ATOM 1014 N N . SER A 1 132 ? 26.75 20.781 10.766 1 94.31 132 SER A N 1
ATOM 1015 C CA . SER A 1 132 ? 27.062 19.75 11.758 1 94.31 132 SER A CA 1
ATOM 1016 C C . SER A 1 132 ? 26.125 18.562 11.641 1 94.31 132 SER A C 1
ATOM 1018 O O . SER A 1 132 ? 24.938 18.734 11.32 1 94.31 132 SER A O 1
ATOM 1020 N N . GLY A 1 133 ? 26.609 17.375 11.922 1 96.56 133 GLY A N 1
ATOM 1021 C CA . GLY A 1 133 ? 25.75 16.203 11.945 1 96.56 133 GLY A CA 1
ATOM 1022 C C . GLY A 1 133 ? 26.422 14.953 11.422 1 96.56 133 GLY A C 1
ATOM 1023 O O . GLY A 1 133 ? 27.625 14.938 11.211 1 96.56 133 GLY A O 1
ATOM 1024 N N . PRO A 1 134 ? 25.688 13.883 11.32 1 97.94 134 PRO A N 1
ATOM 1025 C CA . PRO A 1 134 ? 26.203 12.609 10.812 1 97.94 134 PRO A CA 1
ATOM 1026 C C . PRO A 1 134 ? 26.266 12.562 9.289 1 97.94 134 PRO A C 1
ATOM 1028 O O . PRO A 1 134 ? 25.328 13 8.609 1 97.94 134 PRO A O 1
ATOM 1031 N N . TYR A 1 135 ? 27.359 11.977 8.789 1 96.75 135 TYR A N 1
ATOM 1032 C CA . TYR A 1 135 ? 27.562 11.836 7.355 1 96.75 135 TYR A CA 1
ATOM 1033 C C . TYR A 1 135 ? 28.156 10.477 7.02 1 96.75 135 TYR A C 1
ATOM 1035 O O . TYR A 1 135 ? 28.766 9.828 7.875 1 96.75 135 TYR A O 1
ATOM 1043 N N . PHE A 1 136 ? 27.922 10.047 5.824 1 95.12 136 PHE A N 1
ATOM 1044 C CA . PHE A 1 136 ? 28.734 9.016 5.191 1 95.12 136 PHE A CA 1
ATOM 1045 C C . PHE A 1 136 ? 29.797 9.641 4.301 1 95.12 136 PHE A C 1
ATOM 1047 O O . PHE A 1 136 ? 29.484 10.367 3.361 1 95.12 136 PHE A O 1
ATOM 1054 N N . LEU A 1 137 ? 31 9.367 4.641 1 92.88 137 LEU A N 1
ATOM 1055 C CA . LEU A 1 137 ? 32.125 9.898 3.898 1 92.88 137 LEU A CA 1
ATOM 1056 C C . LEU A 1 137 ? 32.594 8.914 2.836 1 92.88 137 LEU A C 1
ATOM 1058 O O . LEU A 1 137 ? 32.906 7.762 3.146 1 92.88 137 LEU A O 1
ATOM 1062 N N . ASN A 1 138 ? 32.531 9.336 1.603 1 89.25 138 ASN A N 1
ATOM 1063 C CA . ASN A 1 138 ? 33.156 8.555 0.538 1 89.25 138 ASN A CA 1
ATOM 1064 C C . ASN A 1 138 ? 34.656 8.75 0.503 1 89.25 138 ASN A C 1
ATOM 1066 O O . ASN A 1 138 ? 35.156 9.828 0.169 1 89.25 138 ASN A O 1
ATOM 1070 N N . VAL A 1 139 ? 35.406 7.695 0.709 1 85.56 139 VAL A N 1
ATOM 1071 C CA . VAL A 1 139 ? 36.844 7.824 0.91 1 85.56 139 VAL A CA 1
ATOM 1072 C C . VAL A 1 139 ? 37.531 8.086 -0.428 1 85.56 139 VAL A C 1
ATOM 1074 O O . VAL A 1 139 ? 38.625 8.609 -0.468 1 85.56 139 VAL A O 1
ATOM 1077 N N . HIS A 1 140 ? 36.875 7.695 -1.435 1 80.5 140 HIS A N 1
ATOM 1078 C CA . HIS A 1 140 ? 37.469 7.875 -2.748 1 80.5 140 HIS A CA 1
ATOM 1079 C C . HIS A 1 140 ? 37.344 9.32 -3.223 1 80.5 140 HIS A C 1
ATOM 1081 O O . HIS A 1 140 ? 38.219 9.82 -3.943 1 80.5 140 HIS A O 1
ATOM 1087 N N . THR A 1 141 ? 36.281 10 -2.807 1 81.56 141 THR A N 1
ATOM 1088 C CA . THR A 1 141 ? 36.031 11.344 -3.324 1 81.56 141 THR A CA 1
ATOM 1089 C C . THR A 1 141 ? 36.25 12.391 -2.244 1 81.56 141 THR A C 1
ATOM 1091 O O . THR A 1 141 ? 36.438 13.578 -2.547 1 81.56 141 THR A O 1
ATOM 1094 N N . GLY A 1 142 ? 36.219 11.984 -1.007 1 85.62 142 GLY A N 1
ATOM 1095 C CA . GLY A 1 142 ? 36.281 12.922 0.105 1 85.62 142 GLY A CA 1
ATOM 1096 C C . GLY A 1 142 ? 34.969 13.641 0.372 1 85.62 142 GLY A C 1
ATOM 1097 O O . GLY A 1 142 ? 34.906 14.523 1.232 1 85.62 142 GLY A O 1
ATOM 1098 N N . GLN A 1 143 ? 33.969 13.281 -0.368 1 90.06 143 GLN A N 1
ATOM 1099 C CA . GLN A 1 143 ? 32.656 13.914 -0.229 1 90.06 143 GLN A CA 1
ATOM 1100 C C . GLN A 1 143 ? 31.891 13.32 0.941 1 90.06 143 GLN A C 1
ATOM 1102 O O . GLN A 1 143 ? 31.953 12.117 1.193 1 90.06 143 GLN A O 1
ATOM 1107 N N . VAL A 1 144 ? 31.188 14.211 1.648 1 93.5 144 VAL A N 1
ATOM 1108 C CA . VAL A 1 144 ? 30.312 13.742 2.721 1 93.5 144 VAL A CA 1
ATOM 1109 C C . VAL A 1 144 ? 28.859 13.797 2.264 1 93.5 144 VAL A C 1
ATOM 1111 O O . VAL A 1 144 ? 28.422 14.789 1.675 1 93.5 144 VAL A O 1
ATOM 1114 N N . HIS A 1 145 ? 28.172 12.711 2.471 1 95.31 145 HIS A N 1
ATOM 1115 C CA . HIS A 1 145 ? 26.766 12.57 2.105 1 95.31 145 HIS A CA 1
ATOM 1116 C C . HIS A 1 145 ? 25.875 12.508 3.344 1 95.31 145 HIS A C 1
ATOM 1118 O O . HIS A 1 145 ? 26.141 11.727 4.266 1 95.31 145 HIS A O 1
ATOM 1124 N N . PRO A 1 146 ? 24.812 13.352 3.416 1 97.38 146 PRO A N 1
ATOM 1125 C CA . PRO A 1 146 ? 23.906 13.32 4.559 1 97.38 146 PRO A CA 1
ATOM 1126 C C . PRO A 1 146 ? 23.328 11.93 4.82 1 97.38 146 PRO A C 1
ATOM 1128 O O . PRO A 1 146 ? 23.047 11.188 3.879 1 97.38 146 PRO A O 1
ATOM 1131 N N . ALA A 1 147 ? 23.156 11.672 6.09 1 98 147 ALA A N 1
ATOM 1132 C CA . ALA A 1 147 ? 22.531 10.43 6.527 1 98 147 ALA A CA 1
ATOM 1133 C C . ALA A 1 147 ? 21.031 10.617 6.73 1 98 147 ALA A C 1
ATOM 1135 O O . ALA A 1 147 ? 20.594 11.586 7.359 1 98 147 ALA A O 1
ATOM 1136 N N . TYR A 1 148 ? 20.219 9.797 6.152 1 98.62 148 TYR A N 1
ATOM 1137 C CA . TYR A 1 148 ? 18.797 9.664 6.453 1 98.62 148 TYR A CA 1
ATOM 1138 C C . TYR A 1 148 ? 18.516 8.352 7.184 1 98.62 148 TYR A C 1
ATOM 1140 O O . TYR A 1 148 ? 19.062 7.309 6.824 1 98.62 148 TYR A O 1
ATOM 1148 N N . ARG A 1 149 ? 17.812 8.414 8.227 1 98.69 149 ARG A N 1
ATOM 1149 C CA . ARG A 1 149 ? 17.312 7.18 8.828 1 98.69 149 ARG A CA 1
ATOM 1150 C C . ARG A 1 149 ? 16.016 6.73 8.141 1 98.69 149 ARG A C 1
ATOM 1152 O O . ARG A 1 149 ? 15.172 7.555 7.805 1 98.69 149 ARG A O 1
ATOM 1159 N N . LEU A 1 150 ? 15.898 5.414 7.895 1 98.62 150 LEU A N 1
ATOM 1160 C CA . LEU A 1 150 ? 14.75 4.859 7.18 1 98.62 150 LEU A CA 1
ATOM 1161 C C . LEU A 1 150 ? 13.742 4.25 8.148 1 98.62 150 LEU A C 1
ATOM 1163 O O . LEU A 1 150 ? 14.125 3.514 9.062 1 98.62 150 LEU A O 1
ATOM 1167 N N . TYR A 1 151 ? 12.438 4.629 7.926 1 98.44 151 TYR A N 1
ATOM 1168 C CA . TYR A 1 151 ? 11.352 4.129 8.758 1 98.44 151 TYR A CA 1
ATOM 1169 C C . TYR A 1 151 ? 10.273 3.459 7.914 1 98.44 151 TYR A C 1
ATOM 1171 O O . TYR A 1 151 ? 9.961 3.928 6.816 1 98.44 151 TYR A O 1
ATOM 1179 N N . ASP A 1 152 ? 9.727 2.365 8.43 1 97.31 152 ASP A N 1
ATOM 1180 C CA . ASP A 1 152 ? 8.547 1.73 7.848 1 97.31 152 ASP A CA 1
ATOM 1181 C C . ASP A 1 152 ? 7.297 2.572 8.094 1 97.31 152 ASP A C 1
ATOM 1183 O O . ASP A 1 152 ? 7.023 2.975 9.227 1 97.31 152 ASP A O 1
ATOM 1187 N N . ASP A 1 153 ? 6.531 2.836 7.02 1 98.19 153 ASP A N 1
ATOM 1188 C CA . ASP A 1 153 ? 5.238 3.496 7.164 1 98.19 153 ASP A CA 1
ATOM 1189 C C . ASP A 1 153 ? 4.145 2.49 7.508 1 98.19 153 ASP A C 1
ATOM 1191 O O . ASP A 1 153 ? 3.166 2.354 6.77 1 98.19 153 ASP A O 1
ATOM 1195 N N . PHE A 1 154 ? 4.211 1.943 8.688 1 96.81 154 PHE A N 1
ATOM 1196 C CA . PHE A 1 154 ? 3.348 0.835 9.078 1 96.81 154 PHE A CA 1
ATOM 1197 C C . PHE A 1 154 ? 1.902 1.297 9.211 1 96.81 154 PHE A C 1
ATOM 1199 O O . PHE A 1 154 ? 0.978 0.482 9.164 1 96.81 154 PHE A O 1
ATOM 1206 N N . ALA A 1 155 ? 1.644 2.588 9.383 1 97.75 155 ALA A N 1
ATOM 1207 C CA . ALA A 1 155 ? 0.276 3.094 9.484 1 97.75 155 ALA A CA 1
ATOM 1208 C C . ALA A 1 155 ? -0.333 3.311 8.102 1 97.75 155 ALA A C 1
ATOM 1210 O O . ALA A 1 155 ? -1.531 3.576 7.977 1 97.75 155 ALA A O 1
ATOM 1211 N N . GLY A 1 156 ? 0.536 3.203 7.062 1 97.94 156 GLY A N 1
ATOM 1212 C CA . GLY A 1 156 ? 0.058 3.434 5.707 1 97.94 156 GLY A CA 1
ATOM 1213 C C . GLY A 1 156 ? -0.402 4.859 5.473 1 97.94 156 GLY A C 1
ATOM 1214 O O . GLY A 1 156 ? -1.38 5.09 4.758 1 97.94 156 GLY A O 1
ATOM 1215 N N . ALA A 1 157 ? 0.265 5.777 6.078 1 98.75 157 ALA A N 1
ATOM 1216 C CA . ALA A 1 157 ? -0.18 7.168 6.074 1 98.75 157 ALA A CA 1
ATOM 1217 C C . ALA A 1 157 ? 0.287 7.891 4.812 1 98.75 157 ALA A C 1
ATOM 1219 O O . ALA A 1 157 ? -0.273 8.922 4.441 1 98.75 157 ALA A O 1
ATOM 1220 N N . PHE A 1 158 ? 1.305 7.406 4.141 1 98.81 158 PHE A N 1
ATOM 1221 C CA . PHE A 1 158 ? 1.928 8.117 3.029 1 98.81 158 PHE A CA 1
ATOM 1222 C C . PHE A 1 158 ? 1.613 7.438 1.704 1 98.81 158 PHE A C 1
ATOM 1224 O O . PHE A 1 158 ? 1.383 6.227 1.662 1 98.81 158 PHE A O 1
ATOM 1231 N N . THR A 1 159 ? 1.583 8.242 0.611 1 98.44 159 THR A N 1
ATOM 1232 C CA . THR A 1 159 ? 1.515 7.707 -0.745 1 98.44 159 THR A CA 1
ATOM 1233 C C . THR A 1 159 ? 2.898 7.688 -1.389 1 98.44 159 THR A C 1
ATOM 1235 O O . THR A 1 159 ? 3.193 6.816 -2.209 1 98.44 159 THR A O 1
ATOM 1238 N N . GLN A 1 160 ? 3.717 8.703 -1.031 1 98.62 160 GLN A N 1
ATOM 1239 C CA . GLN A 1 160 ? 5.039 8.828 -1.631 1 98.62 160 GLN A CA 1
ATOM 1240 C C . GLN A 1 160 ? 6.07 9.289 -0.602 1 98.62 160 GLN A C 1
ATOM 1242 O O . GLN A 1 160 ? 5.785 10.156 0.224 1 98.62 160 GLN A O 1
ATOM 1247 N N . SER A 1 161 ? 7.207 8.625 -0.6 1 98.38 161 SER A N 1
ATOM 1248 C CA . SER A 1 161 ? 8.375 9.07 0.152 1 98.38 161 SER A CA 1
ATOM 1249 C C . SER A 1 161 ? 9.234 10.023 -0.672 1 98.38 161 SER A C 1
ATOM 1251 O O . SER A 1 161 ? 9.5 9.773 -1.85 1 98.38 161 SER A O 1
ATOM 1253 N N . LEU A 1 162 ? 9.688 11.156 -0.052 1 98.62 162 LEU A N 1
ATOM 1254 C CA . LEU A 1 162 ? 10.344 12.18 -0.861 1 98.62 162 LEU A CA 1
ATOM 1255 C C . LEU A 1 162 ? 11.727 12.5 -0.322 1 98.62 162 LEU A C 1
ATOM 1257 O O . LEU A 1 162 ? 11.977 12.391 0.883 1 98.62 162 LEU A O 1
ATOM 1261 N N . LEU A 1 163 ? 12.602 12.805 -1.19 1 97.88 163 LEU A N 1
ATOM 1262 C CA . LEU A 1 163 ? 13.883 13.453 -0.937 1 97.88 163 LEU A CA 1
ATOM 1263 C C . LEU A 1 163 ? 13.883 14.883 -1.474 1 97.88 163 LEU A C 1
ATOM 1265 O O . LEU A 1 163 ? 13.664 15.102 -2.668 1 97.88 163 LEU A O 1
ATOM 1269 N N . GLN A 1 164 ? 14.016 15.805 -0.543 1 96.38 164 GLN A N 1
ATOM 1270 C CA . GLN A 1 164 ? 14.125 17.203 -0.952 1 96.38 164 GLN A CA 1
ATOM 1271 C C . GLN A 1 164 ? 15.5 17.5 -1.528 1 96.38 164 GLN A C 1
ATOM 1273 O O . GLN A 1 164 ? 16.516 17.359 -0.842 1 96.38 164 GLN A O 1
ATOM 1278 N N . ARG A 1 165 ? 15.562 18 -2.736 1 96 165 ARG A N 1
ATOM 1279 C CA . ARG A 1 165 ? 16.812 18.266 -3.434 1 96 165 ARG A CA 1
ATOM 1280 C C . ARG A 1 165 ? 17.359 19.641 -3.064 1 96 165 ARG A C 1
ATOM 1282 O O . ARG A 1 165 ? 16.609 20.516 -2.643 1 96 165 ARG A O 1
ATOM 1289 N N . PRO A 1 166 ? 18.672 19.828 -3.367 1 93.25 166 PRO A N 1
ATOM 1290 C CA . PRO A 1 166 ? 19.266 21.141 -3.105 1 93.25 166 PRO A CA 1
ATOM 1291 C C . PRO A 1 166 ? 18.688 22.234 -3.992 1 93.25 166 PRO A C 1
ATOM 1293 O O . PRO A 1 166 ? 18.703 23.422 -3.623 1 93.25 166 PRO A O 1
ATOM 1296 N N . ASP A 1 167 ? 18.078 21.891 -5.105 1 93.94 167 ASP A N 1
ATOM 1297 C CA . ASP A 1 167 ? 17.562 22.906 -6.02 1 93.94 167 ASP A CA 1
ATOM 1298 C C . ASP A 1 167 ? 16.109 23.25 -5.684 1 93.94 167 ASP A C 1
ATOM 1300 O O . ASP A 1 167 ? 15.453 23.969 -6.43 1 93.94 167 ASP A O 1
ATOM 1304 N N . GLY A 1 168 ? 15.672 22.703 -4.652 1 92.62 168 GLY A N 1
ATOM 1305 C CA . GLY A 1 168 ? 14.328 23.031 -4.199 1 92.62 168 GLY A CA 1
ATOM 1306 C C . GLY A 1 168 ? 13.273 22.078 -4.715 1 92.62 168 GLY A C 1
ATOM 1307 O O . GLY A 1 168 ? 12.125 22.109 -4.254 1 92.62 168 GLY A O 1
ATOM 1308 N N . ARG A 1 169 ? 13.641 21.203 -5.648 1 96.94 169 ARG A N 1
ATOM 1309 C CA . ARG A 1 169 ? 12.719 20.203 -6.176 1 96.94 169 ARG A CA 1
ATOM 1310 C C . ARG A 1 169 ? 12.727 18.938 -5.316 1 96.94 169 ARG A C 1
ATOM 1312 O O . ARG A 1 169 ? 13.445 18.859 -4.32 1 96.94 169 ARG A O 1
ATOM 1319 N N . PHE A 1 170 ? 11.805 18.078 -5.676 1 98.44 170 PHE A N 1
ATOM 1320 C CA . PHE A 1 170 ? 11.719 16.828 -4.941 1 98.44 170 PHE A CA 1
ATOM 1321 C C . PHE A 1 170 ? 11.914 15.641 -5.879 1 98.44 170 PHE A C 1
ATOM 1323 O O . PHE A 1 170 ? 11.68 15.742 -7.082 1 98.44 170 PHE A O 1
ATOM 1330 N N . GLN A 1 171 ? 12.406 14.539 -5.359 1 97.56 171 GLN A N 1
ATOM 1331 C CA . GLN A 1 171 ? 12.414 13.234 -6.012 1 97.56 171 GLN A CA 1
ATOM 1332 C C . GLN A 1 171 ? 12.023 12.133 -5.035 1 97.56 171 GLN A C 1
ATOM 1334 O O . GLN A 1 171 ? 11.93 12.367 -3.828 1 97.56 171 GLN A O 1
ATOM 1339 N N . THR A 1 172 ? 11.695 10.992 -5.57 1 97.38 172 THR A N 1
ATOM 1340 C CA . THR A 1 172 ? 11.391 9.828 -4.75 1 97.38 172 THR A CA 1
ATOM 1341 C C . THR A 1 172 ? 12.617 9.398 -3.953 1 97.38 172 THR A C 1
ATOM 1343 O O . THR A 1 172 ? 13.734 9.367 -4.484 1 97.38 172 THR A O 1
ATOM 1346 N N . LEU A 1 173 ? 12.438 9.188 -2.656 1 98.12 173 LEU A N 1
ATOM 1347 C CA . LEU A 1 173 ? 13.484 8.523 -1.884 1 98.12 173 LEU A CA 1
ATOM 1348 C C . LEU A 1 173 ? 13.57 7.043 -2.246 1 98.12 173 LEU A C 1
ATOM 1350 O O . LEU A 1 173 ? 12.672 6.266 -1.924 1 98.12 173 LEU A O 1
ATOM 1354 N N . SER A 1 174 ? 14.625 6.617 -2.85 1 97.75 174 SER A N 1
ATOM 1355 C CA . SER A 1 174 ? 14.742 5.309 -3.479 1 97.75 174 SER A CA 1
ATOM 1356 C C . SER A 1 174 ? 15.227 4.258 -2.482 1 97.75 174 SER A C 1
ATOM 1358 O O . SER A 1 174 ? 16.297 3.668 -2.66 1 97.75 174 SER A O 1
ATOM 1360 N N . ALA A 1 175 ? 14.391 3.936 -1.486 1 98.06 175 ALA A N 1
ATOM 1361 C CA . ALA A 1 175 ? 14.758 2.961 -0.462 1 98.06 175 ALA A CA 1
ATOM 1362 C C . ALA A 1 175 ? 13.539 2.176 0.01 1 98.06 175 ALA A C 1
ATOM 1364 O O . ALA A 1 175 ? 12.406 2.666 -0.068 1 98.06 175 ALA A O 1
ATOM 1365 N N . GLN A 1 176 ? 13.758 0.973 0.458 1 98.44 176 GLN A N 1
ATOM 1366 C CA . GLN A 1 176 ? 12.75 0.094 1.039 1 98.44 176 GLN A CA 1
ATOM 1367 C C . GLN A 1 176 ? 13.336 -0.742 2.174 1 98.44 176 GLN A C 1
ATOM 1369 O O . GLN A 1 176 ? 14.344 -1.429 1.989 1 98.44 176 GLN A O 1
ATOM 1374 N N . VAL A 1 177 ? 12.797 -0.617 3.363 1 98.06 177 VAL A N 1
ATOM 1375 C CA . VAL A 1 177 ? 13.18 -1.469 4.484 1 98.06 177 VAL A CA 1
ATOM 1376 C C . VAL A 1 177 ? 12.242 -2.67 4.566 1 98.06 177 VAL A C 1
ATOM 1378 O O . VAL A 1 177 ? 11.219 -2.713 3.883 1 98.06 177 VAL A O 1
ATOM 1381 N N . PRO A 1 178 ? 12.625 -3.721 5.352 1 96.75 178 PRO A N 1
ATOM 1382 C CA . PRO A 1 178 ? 11.695 -4.844 5.512 1 96.75 178 PRO A CA 1
ATOM 1383 C C . PRO A 1 178 ? 10.328 -4.406 6.043 1 96.75 178 PRO A C 1
ATOM 1385 O O . PRO A 1 178 ? 10.25 -3.76 7.09 1 96.75 178 PRO A O 1
ATOM 1388 N N . ALA A 1 179 ? 9.32 -4.66 5.293 1 96.88 179 ALA A N 1
ATOM 1389 C CA . ALA A 1 179 ? 7.934 -4.316 5.605 1 96.88 179 ALA A CA 1
ATOM 1390 C C . ALA A 1 179 ? 6.961 -5.125 4.746 1 96.88 179 ALA A C 1
ATOM 1392 O O . ALA A 1 179 ? 7.375 -5.812 3.812 1 96.88 179 ALA A O 1
ATOM 1393 N N . ALA A 1 180 ? 5.695 -5.121 5.148 1 96.25 180 ALA A N 1
ATOM 1394 C CA . ALA A 1 180 ? 4.672 -5.812 4.371 1 96.25 180 ALA A CA 1
ATOM 1395 C C . ALA A 1 180 ? 3.678 -4.82 3.771 1 96.25 180 ALA A C 1
ATOM 1397 O O . ALA A 1 180 ? 2.871 -4.23 4.492 1 96.25 180 ALA A O 1
ATOM 1398 N N . ALA A 1 181 ? 3.746 -4.66 2.48 1 97.12 181 ALA A N 1
ATOM 1399 C CA . ALA A 1 181 ? 2.805 -3.871 1.688 1 97.12 181 ALA A CA 1
ATOM 1400 C C . ALA A 1 181 ? 2.766 -2.422 2.168 1 97.12 181 ALA A C 1
ATOM 1402 O O . ALA A 1 181 ? 1.694 -1.816 2.244 1 97.12 181 ALA A O 1
ATOM 1403 N N . SER A 1 182 ? 3.83 -1.828 2.611 1 97.19 182 SER A N 1
ATOM 1404 C CA . SER A 1 182 ? 3.959 -0.423 2.982 1 97.19 182 SER A CA 1
ATOM 1405 C C . SER A 1 182 ? 5.262 0.171 2.457 1 97.19 182 SER A C 1
ATOM 1407 O O . SER A 1 182 ? 6.176 -0.564 2.082 1 97.19 182 SER A O 1
ATOM 1409 N N . ILE A 1 183 ? 5.344 1.5 2.348 1 98 183 ILE A N 1
ATOM 1410 C CA . ILE A 1 183 ? 6.527 2.156 1.8 1 98 183 ILE A CA 1
ATOM 1411 C C . ILE A 1 183 ? 7.422 2.641 2.938 1 98 183 ILE A C 1
ATOM 1413 O O . ILE A 1 183 ? 7.047 2.561 4.109 1 98 183 ILE A O 1
ATOM 1417 N N . THR A 1 184 ? 8.609 3.068 2.562 1 98.62 184 THR A N 1
ATOM 1418 C CA . THR A 1 184 ? 9.625 3.529 3.506 1 98.62 184 THR A CA 1
ATOM 1419 C C . THR A 1 184 ? 9.75 5.051 3.459 1 98.62 184 THR A C 1
ATOM 1421 O O . THR A 1 184 ? 9.734 5.648 2.381 1 98.62 184 THR A O 1
ATOM 1424 N N . ILE A 1 185 ? 9.812 5.668 4.609 1 98.81 185 ILE A N 1
ATOM 1425 C CA . ILE A 1 185 ? 10.078 7.102 4.703 1 98.81 185 ILE A CA 1
ATOM 1426 C C . ILE A 1 185 ? 11.484 7.332 5.25 1 98.81 185 ILE A C 1
ATOM 1428 O O . ILE A 1 185 ? 11.898 6.68 6.207 1 98.81 185 ILE A O 1
ATOM 1432 N N . GLY A 1 186 ? 12.273 8.188 4.625 1 98.75 186 GLY A N 1
ATOM 1433 C CA . GLY A 1 186 ? 13.578 8.617 5.113 1 98.75 186 GLY A CA 1
ATOM 1434 C C . GLY A 1 186 ? 13.562 10.016 5.703 1 98.75 186 GLY A C 1
ATOM 1435 O O . GLY A 1 186 ? 12.969 10.93 5.129 1 98.75 186 GLY A O 1
ATOM 1436 N N . VAL A 1 187 ? 14.172 10.125 6.844 1 98.69 187 VAL A N 1
ATOM 1437 C CA . VAL A 1 187 ? 14.18 11.438 7.48 1 98.69 187 VAL A CA 1
ATOM 1438 C C . VAL A 1 187 ? 15.625 11.891 7.695 1 98.69 187 VAL A C 1
ATOM 1440 O O . VAL A 1 187 ? 16.484 11.102 8.102 1 98.69 187 VAL A O 1
ATOM 1443 N N . PRO A 1 188 ? 15.945 13.133 7.414 1 98.38 188 PRO A N 1
ATOM 1444 C CA . PRO A 1 188 ? 17.281 13.656 7.684 1 98.38 188 PRO A CA 1
ATOM 1445 C C . PRO A 1 188 ? 17.531 13.938 9.164 1 98.38 188 PRO A C 1
ATOM 1447 O O . PRO A 1 188 ? 16.578 14.062 9.938 1 98.38 188 PRO A O 1
ATOM 1450 N N . SER A 1 189 ? 18.828 14.016 9.492 1 98.38 189 SER A N 1
ATOM 1451 C CA . SER A 1 189 ? 19.188 14.438 10.836 1 98.38 189 SER A CA 1
ATOM 1452 C C . SER A 1 189 ? 18.734 15.859 11.109 1 98.38 189 SER A C 1
ATOM 1454 O O . SER A 1 189 ? 18.828 16.734 10.242 1 98.38 189 SER A O 1
ATOM 1456 N N . ARG A 1 190 ? 18.234 16.078 12.289 1 97.06 190 ARG A N 1
ATOM 1457 C CA . ARG A 1 190 ? 17.859 17.422 12.719 1 97.06 190 ARG A CA 1
ATOM 1458 C C . ARG A 1 190 ? 19.094 18.297 12.93 1 97.06 190 ARG A C 1
ATOM 1460 O O . ARG A 1 190 ? 19 19.516 12.922 1 97.06 190 ARG A O 1
ATOM 1467 N N . LEU A 1 191 ? 20.219 17.672 13.023 1 96.81 191 LEU A N 1
ATOM 1468 C CA . LEU A 1 191 ? 21.469 18.359 13.375 1 96.81 191 LEU A CA 1
ATOM 1469 C C . LEU A 1 191 ? 21.969 19.188 12.211 1 96.81 191 LEU A C 1
ATOM 1471 O O . LEU A 1 191 ? 22.812 20.078 12.398 1 96.81 191 LEU A O 1
ATOM 1475 N N . TYR A 1 192 ? 21.469 18.922 11.062 1 96.62 192 TYR A N 1
ATOM 1476 C CA . TYR A 1 192 ? 21.891 19.672 9.883 1 96.62 192 TYR A CA 1
ATOM 1477 C C . TYR A 1 192 ? 21.328 21.094 9.922 1 96.62 192 TYR A C 1
ATOM 1479 O O . TYR A 1 192 ? 21.734 21.953 9.125 1 96.62 192 TYR A O 1
ATOM 1487 N N . PHE A 1 193 ? 20.438 21.344 10.867 1 95.75 193 PHE A N 1
ATOM 1488 C CA . PHE A 1 193 ? 19.656 22.578 10.812 1 95.75 193 PHE A CA 1
ATOM 1489 C C . PHE A 1 193 ? 19.75 23.344 12.133 1 95.75 193 PHE A C 1
ATOM 1491 O O . PHE A 1 193 ? 19.781 22.734 13.203 1 95.75 193 PHE A O 1
ATOM 1498 N N . THR A 1 194 ? 19.781 24.609 12.023 1 93.75 194 THR A N 1
ATOM 1499 C CA . THR A 1 194 ? 19.719 25.5 13.172 1 93.75 194 THR A CA 1
ATOM 1500 C C . THR A 1 194 ? 18.578 26.484 13.031 1 93.75 194 THR A C 1
ATOM 1502 O O . THR A 1 194 ? 18.5 27.234 12.047 1 93.75 194 THR A O 1
ATOM 1505 N N . LYS A 1 195 ? 17.703 26.484 13.953 1 95.69 195 LYS A N 1
ATOM 1506 C CA . LYS A 1 195 ? 16.578 27.422 13.922 1 95.69 195 LYS A CA 1
ATOM 1507 C C . LYS A 1 195 ? 17.047 28.859 14.125 1 95.69 195 LYS A C 1
ATOM 1509 O O . LYS A 1 195 ? 17.938 29.109 14.945 1 95.69 195 LYS A O 1
ATOM 1514 N N . THR A 1 196 ? 16.531 29.719 13.312 1 96 196 THR A N 1
ATOM 1515 C CA . THR A 1 196 ? 16.719 31.172 13.414 1 96 196 THR A CA 1
ATOM 1516 C C . THR A 1 196 ? 15.391 31.906 13.336 1 96 196 THR A C 1
ATOM 1518 O O . THR A 1 196 ? 14.352 31.281 13.07 1 96 196 THR A O 1
ATOM 1521 N N . GLU A 1 197 ? 15.406 33.156 13.586 1 93.88 197 GLU A N 1
ATOM 1522 C CA . GLU A 1 197 ? 14.195 33.969 13.438 1 93.88 197 GLU A CA 1
ATOM 1523 C C . GLU A 1 197 ? 13.68 33.938 12.008 1 93.88 197 GLU A C 1
ATOM 1525 O O . GLU A 1 197 ? 12.461 33.906 11.781 1 93.88 197 GLU A O 1
ATOM 1530 N N . ALA A 1 198 ? 14.617 33.875 11.117 1 95.94 198 ALA A N 1
ATOM 1531 C CA . ALA A 1 198 ? 14.242 33.844 9.703 1 95.94 198 ALA A CA 1
ATOM 1532 C C . ALA A 1 198 ? 13.758 32.469 9.281 1 95.94 198 ALA A C 1
ATOM 1534 O O . ALA A 1 198 ? 12.992 32.344 8.32 1 95.94 198 ALA A O 1
ATOM 1535 N N . LYS A 1 199 ? 14.211 31.469 10 1 97.81 199 LYS A N 1
ATOM 1536 C CA . LYS A 1 199 ? 13.844 30.094 9.688 1 97.81 199 LYS A CA 1
ATOM 1537 C C . LYS A 1 199 ? 13.367 29.359 10.938 1 97.81 199 LYS A C 1
ATOM 1539 O O . LYS A 1 199 ? 13.977 28.375 11.359 1 97.81 199 LYS A O 1
ATOM 1544 N N . PRO A 1 200 ? 12.188 29.734 11.391 1 96.75 200 PRO A N 1
ATOM 1545 C CA . PRO A 1 200 ? 11.688 29.156 12.633 1 96.75 200 PRO A CA 1
ATOM 1546 C C . PRO A 1 200 ? 11.344 27.672 12.492 1 96.75 200 PRO A C 1
ATOM 1548 O O . PRO A 1 200 ? 11.195 26.969 13.5 1 96.75 200 PRO A O 1
ATOM 1551 N N . LEU A 1 201 ? 11.273 27.141 11.234 1 98.38 201 LEU A N 1
ATOM 1552 C CA . LEU A 1 201 ? 10.906 25.734 11.023 1 98.38 201 LEU A CA 1
ATOM 1553 C C . LEU A 1 201 ? 12.117 24.938 10.562 1 98.38 201 LEU A C 1
ATOM 1555 O O . LEU A 1 201 ? 11.969 23.812 10.062 1 98.38 201 LEU A O 1
ATOM 1559 N N . ALA A 1 202 ? 13.32 25.453 10.781 1 97.75 202 ALA A N 1
ATOM 1560 C CA . ALA A 1 202 ? 14.516 24.75 10.352 1 97.75 202 ALA A CA 1
ATOM 1561 C C . ALA A 1 202 ? 14.594 23.359 10.984 1 97.75 202 ALA A C 1
ATOM 1563 O O . ALA A 1 202 ? 14.586 23.234 12.211 1 97.75 202 ALA A O 1
ATOM 1564 N N . GLY A 1 203 ? 14.562 22.359 10.117 1 95.25 203 GLY A N 1
ATOM 1565 C CA . GLY A 1 203 ? 14.734 20.984 10.57 1 95.25 203 GLY A CA 1
ATOM 1566 C C . GLY A 1 203 ? 13.422 20.297 10.93 1 95.25 203 GLY A C 1
ATOM 1567 O O . GLY A 1 203 ? 13.398 19.109 11.234 1 95.25 203 GLY A O 1
ATOM 1568 N N . VAL A 1 204 ? 12.312 21.062 10.883 1 98.38 204 VAL A N 1
ATOM 1569 C CA . VAL A 1 204 ? 11 20.5 11.164 1 98.38 204 VAL A CA 1
ATOM 1570 C C . VAL A 1 204 ? 10.57 19.594 10.016 1 98.38 204 VAL A C 1
ATOM 1572 O O . VAL A 1 204 ? 10.562 20 8.859 1 98.38 204 VAL A O 1
ATOM 1575 N N . ARG A 1 205 ? 10.336 18.344 10.305 1 98.75 205 ARG A N 1
ATOM 1576 C CA . ARG A 1 205 ? 9.93 17.344 9.32 1 98.75 205 ARG A CA 1
ATOM 1577 C C . ARG A 1 205 ? 8.414 17.359 9.133 1 98.75 205 ARG A C 1
ATOM 1579 O O . ARG A 1 205 ? 7.664 17.203 10.102 1 98.75 205 ARG A O 1
ATOM 1586 N N . ILE A 1 206 ? 7.961 17.453 7.883 1 98.75 206 ILE A N 1
ATOM 1587 C CA . ILE A 1 206 ? 6.543 17.672 7.605 1 98.75 206 ILE A CA 1
ATOM 1588 C C . ILE A 1 206 ? 6.059 16.656 6.574 1 98.75 206 ILE A C 1
ATOM 1590 O O . ILE A 1 206 ? 6.77 16.359 5.613 1 98.75 206 ILE A O 1
ATOM 1594 N N . GLY A 1 207 ? 4.867 16.031 6.812 1 98.88 207 GLY A N 1
ATOM 1595 C CA . GLY A 1 207 ? 4.098 15.352 5.777 1 98.88 207 GLY A CA 1
ATOM 1596 C C . GLY A 1 207 ? 3.051 16.234 5.137 1 98.88 207 GLY A C 1
ATOM 1597 O O . GLY A 1 207 ? 2.475 17.109 5.801 1 98.88 207 GLY A O 1
ATOM 1598 N N . VAL A 1 208 ? 2.754 16.047 3.855 1 98.88 208 VAL A N 1
ATOM 1599 C CA . VAL A 1 208 ? 1.849 16.938 3.127 1 98.88 208 VAL A CA 1
ATOM 1600 C C . VAL A 1 208 ? 0.737 16.109 2.477 1 98.88 208 VAL A C 1
ATOM 1602 O O . VAL A 1 208 ? 1.005 15.109 1.819 1 98.88 208 VAL A O 1
ATOM 1605 N N . LYS A 1 209 ? -0.503 16.609 2.664 1 98.75 209 LYS A N 1
ATOM 1606 C CA . LYS A 1 209 ? -1.637 15.938 2.035 1 98.75 209 LYS A CA 1
ATOM 1607 C C . LYS A 1 209 ? -1.473 15.883 0.519 1 98.75 209 LYS A C 1
ATOM 1609 O O . LYS A 1 209 ? -1.081 16.875 -0.102 1 98.75 209 LYS A O 1
ATOM 1614 N N . ASP A 1 210 ? -1.845 14.781 -0.109 1 98.81 210 ASP A N 1
ATOM 1615 C CA . ASP A 1 210 ? -1.6 14.5 -1.521 1 98.81 210 ASP A CA 1
ATOM 1616 C C . ASP A 1 210 ? -2.586 15.258 -2.41 1 98.81 210 ASP A C 1
ATOM 1618 O O . ASP A 1 210 ? -3.176 14.672 -3.322 1 98.81 210 ASP A O 1
ATOM 1622 N N . ILE A 1 211 ? -2.824 16.5 -2.152 1 98.88 211 ILE A N 1
ATOM 1623 C CA . ILE A 1 211 ? -3.594 17.375 -3.023 1 98.88 211 ILE A CA 1
ATOM 1624 C C . ILE A 1 211 ? -2.775 18.625 -3.348 1 98.88 211 ILE A C 1
ATOM 1626 O O . ILE A 1 211 ? -3.156 19.422 -4.215 1 98.88 211 ILE A O 1
ATOM 1630 N N . PHE A 1 212 ? -1.638 18.828 -2.635 1 98.88 212 PHE A N 1
ATOM 1631 C CA . PHE A 1 212 ? -0.752 19.969 -2.834 1 98.88 212 PHE A CA 1
ATOM 1632 C C . PHE A 1 212 ? 0.311 19.641 -3.879 1 98.88 212 PHE A C 1
ATOM 1634 O O . PHE A 1 212 ? 0.862 18.547 -3.896 1 98.88 212 PHE A O 1
ATOM 1641 N N . SER A 1 213 ? 0.626 20.656 -4.703 1 98.69 213 SER A N 1
ATOM 1642 C CA . SER A 1 213 ? 1.674 20.453 -5.703 1 98.69 213 SER A CA 1
ATOM 1643 C C . SER A 1 213 ? 3.055 20.719 -5.109 1 98.69 213 SER A C 1
ATOM 1645 O O . SER A 1 213 ? 3.254 21.703 -4.395 1 98.69 213 SER A O 1
ATOM 1647 N N . LEU A 1 214 ? 3.965 19.828 -5.312 1 98.75 214 LEU A N 1
ATOM 1648 C CA . LEU A 1 214 ? 5.391 19.953 -5.027 1 98.75 214 LEU A CA 1
ATOM 1649 C C . LEU A 1 214 ? 6.215 19.781 -6.301 1 98.75 214 LEU A C 1
ATOM 1651 O O . LEU A 1 214 ? 5.973 18.859 -7.082 1 98.75 214 LEU A O 1
ATOM 1655 N N . ALA A 1 215 ? 7.172 20.672 -6.508 1 98.69 215 ALA A N 1
ATOM 1656 C CA . ALA A 1 215 ? 7.961 20.641 -7.738 1 98.69 215 ALA A CA 1
ATOM 1657 C C . ALA A 1 215 ? 8.656 19.281 -7.91 1 98.69 215 ALA A C 1
ATOM 1659 O O . ALA A 1 215 ? 9.422 18.859 -7.039 1 98.69 215 ALA A O 1
ATOM 1660 N N . GLY A 1 216 ? 8.352 18.578 -8.977 1 98.31 216 GLY A N 1
ATOM 1661 C CA . GLY A 1 216 ? 8.984 17.312 -9.289 1 98.31 216 GLY A CA 1
ATOM 1662 C C . GLY A 1 216 ? 8.211 16.109 -8.773 1 98.31 216 GLY A C 1
ATOM 1663 O O . GLY A 1 216 ? 8.633 14.969 -8.945 1 98.31 216 GLY A O 1
ATOM 1664 N N . VAL A 1 217 ? 7.031 16.359 -8.234 1 98.56 217 VAL A N 1
ATOM 1665 C CA . VAL A 1 217 ? 6.254 15.281 -7.633 1 98.56 217 VAL A CA 1
ATOM 1666 C C . VAL A 1 217 ? 4.902 15.164 -8.336 1 98.56 217 VAL A C 1
ATOM 1668 O O . VAL A 1 217 ? 4.27 16.172 -8.648 1 98.56 217 VAL A O 1
ATOM 1671 N N . LYS A 1 218 ? 4.492 13.953 -8.68 1 98 218 LYS A N 1
ATOM 1672 C CA . LYS A 1 218 ? 3.129 13.742 -9.148 1 98 218 LYS A CA 1
ATOM 1673 C C . LYS A 1 218 ? 2.127 13.867 -8.008 1 98 218 LYS A C 1
ATOM 1675 O O . LYS A 1 218 ? 2.41 13.461 -6.875 1 98 218 LYS A O 1
ATOM 1680 N N . LYS A 1 219 ? 1.041 14.391 -8.344 1 97 219 LYS A N 1
ATOM 1681 C CA . LYS A 1 219 ? -0.075 14.438 -7.402 1 97 219 LYS A CA 1
ATOM 1682 C C . LYS A 1 219 ? -1.007 13.242 -7.598 1 97 219 LYS A C 1
ATOM 1684 O O . LYS A 1 219 ? -1.288 12.852 -8.734 1 97 219 LYS A O 1
ATOM 1689 N N . GLY A 1 220 ? -1.539 12.703 -6.496 1 96.81 220 GLY A N 1
ATOM 1690 C CA . GLY A 1 220 ? -2.373 11.516 -6.621 1 96.81 220 GLY A CA 1
ATOM 1691 C C . GLY A 1 220 ? -3.844 11.797 -6.367 1 96.81 220 GLY A C 1
ATOM 1692 O O . GLY A 1 220 ? -4.711 11.117 -6.918 1 96.81 220 GLY A O 1
ATOM 1693 N N . CYS A 1 221 ? -4.16 12.695 -5.477 1 98.62 221 CYS A N 1
ATOM 1694 C CA . CYS A 1 221 ? -5.512 13.117 -5.129 1 98.62 221 CYS A CA 1
ATOM 1695 C C . CYS A 1 221 ? -6.391 11.922 -4.785 1 98.62 221 CYS A C 1
ATOM 1697 O O . CYS A 1 221 ? -7.594 11.93 -5.055 1 98.62 221 CYS A O 1
ATOM 1699 N N . GLY A 1 222 ? -5.855 10.867 -4.301 1 98.25 222 GLY A N 1
ATOM 1700 C CA . GLY A 1 222 ? -6.586 9.68 -3.889 1 98.25 222 GLY A CA 1
ATOM 1701 C C . GLY A 1 222 ? -7.121 8.867 -5.055 1 98.25 222 GLY A C 1
ATOM 1702 O O . GLY A 1 222 ? -8.023 8.047 -4.887 1 98.25 222 GLY A O 1
ATOM 1703 N N . ASN A 1 223 ? -6.684 9.094 -6.234 1 98.38 223 ASN A N 1
ATOM 1704 C CA . ASN A 1 223 ? -7.191 8.445 -7.438 1 98.38 223 ASN A CA 1
ATOM 1705 C C . ASN A 1 223 ? -6.059 7.91 -8.305 1 98.38 223 ASN A C 1
ATOM 1707 O O . ASN A 1 223 ? -5.199 8.672 -8.75 1 98.38 223 ASN A O 1
ATOM 1711 N N . ARG A 1 224 ? -6.09 6.609 -8.602 1 97.25 224 ARG A N 1
ATOM 1712 C CA . ARG A 1 224 ? -5.023 5.953 -9.352 1 97.25 224 ARG A CA 1
ATOM 1713 C C . ARG A 1 224 ? -4.945 6.488 -10.781 1 97.25 224 ARG A C 1
ATOM 1715 O O . ARG A 1 224 ? -3.855 6.684 -11.312 1 97.25 224 ARG A O 1
ATOM 1722 N N . ALA A 1 225 ? -6.09 6.672 -11.445 1 97.56 225 ALA A N 1
ATOM 1723 C CA . ALA A 1 225 ? -6.102 7.191 -12.805 1 97.56 225 ALA A CA 1
ATOM 1724 C C . ALA A 1 225 ? -5.508 8.594 -12.867 1 97.56 225 ALA A C 1
ATOM 1726 O O . ALA A 1 225 ? -4.766 8.93 -13.797 1 97.56 225 ALA A O 1
ATOM 1727 N N . TRP A 1 226 ? -5.852 9.422 -11.867 1 98.06 226 TRP A N 1
ATOM 1728 C CA . TRP A 1 226 ? -5.301 10.766 -11.797 1 98.06 226 TRP A CA 1
ATOM 1729 C C . TRP A 1 226 ? -3.777 10.734 -11.727 1 98.06 226 TRP A C 1
ATOM 1731 O O . TRP A 1 226 ? -3.1 11.438 -12.477 1 98.06 226 TRP A O 1
ATOM 1741 N N . TYR A 1 227 ? -3.199 9.938 -10.836 1 97.75 227 TYR A N 1
ATOM 1742 C CA . TYR A 1 227 ? -1.756 9.836 -10.648 1 97.75 227 TYR A CA 1
ATOM 1743 C C . TYR A 1 227 ? -1.062 9.461 -11.953 1 97.75 227 TYR A C 1
ATOM 1745 O O . TYR A 1 227 ? 0.006 9.992 -12.273 1 97.75 227 TYR A O 1
ATOM 1753 N N . HIS A 1 228 ? -1.672 8.555 -12.703 1 96.12 228 HIS A N 1
ATOM 1754 C CA . HIS A 1 228 ? -1.004 8.039 -13.898 1 96.12 228 HIS A CA 1
ATOM 1755 C C . HIS A 1 228 ? -1.255 8.938 -15.102 1 96.12 228 HIS A C 1
ATOM 1757 O O . HIS A 1 228 ? -0.535 8.867 -16.094 1 96.12 228 HIS A O 1
ATOM 1763 N N . LEU A 1 229 ? -2.223 9.773 -15.055 1 96.81 229 LEU A N 1
ATOM 1764 C CA . LEU A 1 229 ? -2.6 10.633 -16.172 1 96.81 229 LEU A CA 1
ATOM 1765 C C . LEU A 1 229 ? -1.709 11.867 -16.234 1 96.81 229 LEU A C 1
ATOM 1767 O O . LEU A 1 229 ? -1.277 12.266 -17.328 1 96.81 229 LEU A O 1
ATOM 1771 N N . TYR A 1 230 ? -1.46 12.484 -15.141 1 97.38 230 TYR A N 1
ATOM 1772 C CA . TYR A 1 230 ? -0.842 13.805 -15.148 1 97.38 230 TYR A CA 1
ATOM 1773 C C . TYR A 1 230 ? 0.647 13.711 -14.836 1 97.38 230 TYR A C 1
ATOM 1775 O O . TYR A 1 230 ? 1.078 12.836 -14.086 1 97.38 230 TYR A O 1
ATOM 1783 N N . PRO A 1 231 ? 1.484 14.609 -15.336 1 97.12 231 PRO A N 1
ATOM 1784 C CA . PRO A 1 231 ? 2.928 14.641 -15.094 1 97.12 231 PRO A CA 1
ATOM 1785 C C . PRO A 1 231 ? 3.289 15.25 -13.742 1 97.12 231 PRO A C 1
ATOM 1787 O O . PRO A 1 231 ? 2.404 15.664 -12.992 1 97.12 231 PRO A O 1
ATOM 1790 N N . VAL A 1 232 ? 4.516 15.234 -13.422 1 97.81 232 VAL A N 1
ATOM 1791 C CA . VAL A 1 232 ? 5.016 15.875 -12.203 1 97.81 232 VAL A CA 1
ATOM 1792 C C . VAL A 1 232 ? 4.738 17.375 -12.258 1 97.81 232 VAL A C 1
ATOM 1794 O O . VAL A 1 232 ? 4.656 17.969 -13.336 1 97.81 232 VAL A O 1
ATOM 1797 N N . ALA A 1 233 ? 4.586 17.953 -11.07 1 98.31 233 ALA A N 1
ATOM 1798 C CA . ALA A 1 233 ? 4.395 19.391 -10.984 1 98.31 233 ALA A CA 1
ATOM 1799 C C . ALA A 1 233 ? 5.684 20.141 -11.328 1 98.31 233 ALA A C 1
ATOM 1801 O O . ALA A 1 233 ? 6.773 19.719 -10.938 1 98.31 233 ALA A O 1
ATOM 1802 N N . ASN A 1 234 ? 5.551 21.281 -12.023 1 96.5 234 ASN A N 1
ATOM 1803 C CA . ASN A 1 234 ? 6.703 22.094 -12.391 1 96.5 234 ASN A CA 1
ATOM 1804 C C . ASN A 1 234 ? 7.117 23.031 -11.258 1 96.5 234 ASN A C 1
ATOM 1806 O O . ASN A 1 234 ? 8.266 23.484 -11.203 1 96.5 234 ASN A O 1
ATOM 1810 N N . SER A 1 235 ? 6.141 23.281 -10.43 1 97.12 235 SER A N 1
ATOM 1811 C CA . SER A 1 235 ? 6.406 24.203 -9.336 1 97.12 235 SER A CA 1
ATOM 1812 C C . SER A 1 235 ? 5.711 23.766 -8.055 1 97.12 235 SER A C 1
ATOM 1814 O O . SER A 1 235 ? 4.742 23 -8.102 1 97.12 235 SER A O 1
ATOM 1816 N N . THR A 1 236 ? 6.266 24.219 -6.969 1 98.44 236 THR A N 1
ATOM 1817 C CA . THR A 1 236 ? 5.629 24.062 -5.668 1 98.44 236 THR A CA 1
ATOM 1818 C C . THR A 1 236 ? 4.605 25.172 -5.426 1 98.44 236 THR A C 1
ATOM 1820 O O . THR A 1 236 ? 4.859 26.344 -5.742 1 98.44 236 THR A O 1
ATOM 1823 N N . GLY A 1 237 ? 3.424 24.797 -4.945 1 98.44 237 GLY A N 1
ATOM 1824 C CA . GLY A 1 237 ? 2.402 25.797 -4.652 1 98.44 237 GLY A CA 1
ATOM 1825 C C . GLY A 1 237 ? 2.818 26.781 -3.572 1 98.44 237 GLY A C 1
ATOM 1826 O O . GLY A 1 237 ? 3.699 26.484 -2.762 1 98.44 237 GLY A O 1
ATOM 1827 N N . THR A 1 238 ? 2.111 27.891 -3.48 1 98.38 238 THR A N 1
ATOM 1828 C CA . THR A 1 238 ? 2.441 29 -2.592 1 98.38 238 THR A CA 1
ATOM 1829 C C . THR A 1 238 ? 2.434 28.531 -1.135 1 98.38 238 THR A C 1
ATOM 1831 O O . THR A 1 238 ? 3.367 28.828 -0.384 1 98.38 238 THR A O 1
ATOM 1834 N N . ALA A 1 239 ? 1.43 27.828 -0.743 1 98.56 239 ALA A N 1
ATOM 1835 C CA . ALA A 1 239 ? 1.279 27.422 0.65 1 98.56 239 ALA A CA 1
ATOM 1836 C C . ALA A 1 239 ? 2.463 26.578 1.101 1 98.56 239 ALA A C 1
ATOM 1838 O O . ALA A 1 239 ? 3.055 26.828 2.154 1 98.56 239 ALA A O 1
ATOM 1839 N N . MET A 1 240 ? 2.844 25.578 0.293 1 98.56 240 MET A N 1
ATOM 1840 C CA . MET A 1 240 ? 3.959 24.703 0.656 1 98.56 240 MET A CA 1
ATOM 1841 C C . MET A 1 240 ? 5.285 25.453 0.562 1 98.56 240 MET A C 1
ATOM 1843 O O . MET A 1 240 ? 6.184 25.234 1.377 1 98.56 240 MET A O 1
ATOM 1847 N N . GLN A 1 241 ? 5.379 26.344 -0.415 1 98.5 241 GLN A N 1
ATOM 1848 C CA . GLN A 1 241 ? 6.602 27.125 -0.562 1 98.5 241 GLN A CA 1
ATOM 1849 C C . GLN A 1 241 ? 6.84 28 0.659 1 98.5 241 GLN A C 1
ATOM 1851 O O . GLN A 1 241 ? 7.984 28.203 1.075 1 98.5 241 GLN A O 1
ATOM 1856 N N . ASN A 1 242 ? 5.77 28.578 1.221 1 98.69 242 ASN A N 1
ATOM 1857 C CA . ASN A 1 242 ? 5.895 29.391 2.436 1 98.69 242 ASN A CA 1
ATOM 1858 C C . ASN A 1 242 ? 6.57 28.594 3.557 1 98.69 242 ASN A C 1
ATOM 1860 O O . ASN A 1 242 ? 7.418 29.141 4.27 1 98.69 242 ASN A O 1
ATOM 1864 N N . LEU A 1 243 ? 6.219 27.312 3.695 1 98.62 243 LEU A N 1
ATOM 1865 C CA . LEU A 1 243 ? 6.801 26.484 4.734 1 98.62 243 LEU A CA 1
ATOM 1866 C C . LEU A 1 243 ? 8.266 26.172 4.426 1 98.62 243 LEU A C 1
ATOM 1868 O O . LEU A 1 243 ? 9.117 26.234 5.312 1 98.62 243 LEU A O 1
ATOM 1872 N N . ILE A 1 244 ? 8.516 25.844 3.172 1 98.19 244 ILE A N 1
ATOM 1873 C CA . ILE A 1 244 ? 9.875 25.531 2.748 1 98.19 244 ILE A CA 1
ATOM 1874 C C . ILE A 1 244 ? 10.781 26.75 2.947 1 98.19 244 ILE A C 1
ATOM 1876 O O . ILE A 1 244 ? 11.906 26.609 3.428 1 98.19 244 ILE A O 1
ATOM 1880 N N . ASP A 1 245 ? 10.273 27.922 2.609 1 97.81 245 ASP A N 1
ATOM 1881 C CA . ASP A 1 245 ? 11.039 29.156 2.746 1 97.81 245 ASP A CA 1
ATOM 1882 C C . ASP A 1 245 ? 11.406 29.422 4.207 1 97.81 245 ASP A C 1
ATOM 1884 O O . ASP A 1 245 ? 12.383 30.109 4.492 1 97.81 245 ASP A O 1
ATOM 1888 N N . LYS A 1 246 ? 10.641 28.891 5.074 1 98.31 246 LYS A N 1
ATOM 1889 C CA . LYS A 1 246 ? 10.898 29.078 6.5 1 98.31 246 LYS A CA 1
ATOM 1890 C C . LYS A 1 246 ? 11.695 27.906 7.078 1 98.31 246 LYS A C 1
ATOM 1892 O O . LYS A 1 246 ? 11.875 27.812 8.289 1 98.31 246 LYS A O 1
ATOM 1897 N N . GLY A 1 247 ? 12.117 26.984 6.305 1 97.75 247 GLY A N 1
ATOM 1898 C CA . GLY A 1 247 ? 13.109 25.984 6.691 1 97.75 247 GLY A CA 1
ATOM 1899 C C . GLY A 1 247 ? 12.531 24.594 6.848 1 97.75 247 GLY A C 1
ATOM 1900 O O . GLY A 1 247 ? 13.258 23.641 7.125 1 97.75 247 GLY A O 1
ATOM 1901 N N . ALA A 1 248 ? 11.25 24.406 6.625 1 98.06 248 ALA A N 1
ATOM 1902 C CA . ALA A 1 248 ? 10.617 23.094 6.809 1 98.06 248 ALA A CA 1
ATOM 1903 C C . ALA A 1 248 ? 11.156 22.078 5.812 1 98.06 248 ALA A C 1
ATOM 1905 O O . ALA A 1 248 ? 11.523 22.438 4.688 1 98.06 248 ALA A O 1
ATOM 1906 N N . ILE A 1 249 ? 11.195 20.797 6.23 1 98.19 249 ILE A N 1
ATOM 1907 C CA . ILE A 1 249 ? 11.625 19.688 5.395 1 98.19 249 ILE A CA 1
ATOM 1908 C C . ILE A 1 249 ? 10.438 18.766 5.113 1 98.19 249 ILE A C 1
ATOM 1910 O O . ILE A 1 249 ? 9.93 18.109 6.023 1 98.19 249 ILE A O 1
ATOM 1914 N N . ILE A 1 250 ? 10.062 18.688 3.828 1 98.69 250 ILE A N 1
ATOM 1915 C CA . ILE A 1 250 ? 8.969 17.797 3.453 1 98.69 250 ILE A CA 1
ATOM 1916 C C . ILE A 1 250 ? 9.508 16.406 3.191 1 98.69 250 ILE A C 1
ATOM 1918 O O . ILE A 1 250 ? 10.352 16.203 2.314 1 98.69 250 ILE A O 1
ATOM 1922 N N . VAL A 1 251 ? 8.977 15.383 3.932 1 98.75 251 VAL A N 1
ATOM 1923 C CA . VAL A 1 251 ? 9.57 14.055 3.873 1 98.75 251 VAL A CA 1
ATOM 1924 C C . VAL A 1 251 ? 8.695 13.141 3.02 1 98.75 251 VAL A C 1
ATOM 1926 O O . VAL A 1 251 ? 9.125 12.055 2.617 1 98.75 251 VAL A O 1
ATOM 1929 N N . GLY A 1 252 ? 7.457 13.562 2.77 1 98.75 252 GLY A N 1
ATOM 1930 C CA . GLY A 1 252 ? 6.578 12.727 1.962 1 98.75 252 GLY A CA 1
ATOM 1931 C C . GLY A 1 252 ? 5.195 13.328 1.775 1 98.75 252 GLY A C 1
ATOM 1932 O O . GLY A 1 252 ? 4.852 14.32 2.414 1 98.75 252 GLY A O 1
ATOM 1933 N N . VAL A 1 253 ? 4.414 12.734 0.853 1 98.62 253 VAL A N 1
ATOM 1934 C CA . VAL A 1 253 ? 3.023 13.125 0.639 1 98.62 253 VAL A CA 1
ATOM 1935 C C . VAL A 1 253 ? 2.098 12.086 1.271 1 98.62 253 VAL A C 1
ATOM 1937 O O . VAL A 1 253 ? 2.381 10.883 1.231 1 98.62 253 VAL A O 1
ATOM 1940 N N . GLN A 1 254 ? 1.072 12.578 1.837 1 98.88 254 GLN A N 1
ATOM 1941 C CA . GLN A 1 254 ? 0.235 11.727 2.674 1 98.88 254 GLN A CA 1
ATOM 1942 C C . GLN A 1 254 ? -1.115 11.461 2.016 1 98.88 254 GLN A C 1
ATOM 1944 O O . GLN A 1 254 ? -1.618 12.297 1.263 1 98.88 254 GLN A O 1
ATOM 1949 N N . LYS A 1 255 ? -1.717 10.32 2.334 1 98.69 255 LYS A N 1
ATOM 1950 C CA . LYS A 1 255 ? -2.949 9.82 1.732 1 98.69 255 LYS A CA 1
ATOM 1951 C C . LYS A 1 255 ? -4.137 10.711 2.082 1 98.69 255 LYS A C 1
ATOM 1953 O O . LYS A 1 255 ? -4.254 11.18 3.217 1 98.69 255 LYS A O 1
ATOM 1958 N N . THR A 1 256 ? -4.961 10.914 1.103 1 98.75 256 THR A N 1
ATOM 1959 C CA . THR A 1 256 ? -6.25 11.578 1.235 1 98.75 256 THR A CA 1
ATOM 1960 C C . THR A 1 256 ? -7.371 10.703 0.686 1 98.75 256 THR A C 1
ATOM 1962 O O . THR A 1 256 ? -7.133 9.828 -0.154 1 98.75 256 THR A O 1
ATOM 1965 N N . SER A 1 257 ? -8.562 10.867 1.294 1 98.56 257 SER A N 1
ATOM 1966 C CA . SER A 1 257 ? -9.703 10.297 0.583 1 98.56 257 SER A CA 1
ATOM 1967 C C . SER A 1 257 ? -9.852 10.914 -0.804 1 98.56 257 SER A C 1
ATOM 1969 O O . SER A 1 257 ? -9.352 12.008 -1.06 1 98.56 257 SER A O 1
ATOM 1971 N N . GLN A 1 258 ? -10.508 10.211 -1.689 1 98.62 258 GLN A N 1
ATOM 1972 C CA . GLN A 1 258 ? -10.461 10.555 -3.105 1 98.62 258 GLN A CA 1
ATOM 1973 C C . GLN A 1 258 ? -11.062 11.938 -3.35 1 98.62 258 GLN A C 1
ATOM 1975 O O . GLN A 1 258 ? -12.203 12.203 -2.955 1 98.62 258 GLN A O 1
ATOM 1980 N N . PHE A 1 259 ? -10.219 12.844 -3.887 1 98.81 259 PHE A N 1
ATOM 1981 C CA . PHE A 1 259 ? -10.539 14.227 -4.219 1 98.81 259 PHE A CA 1
ATOM 1982 C C . PHE A 1 259 ? -11.008 14.984 -2.986 1 98.81 259 PHE A C 1
ATOM 1984 O O . PHE A 1 259 ? -11.844 15.891 -3.086 1 98.81 259 PHE A O 1
ATOM 1991 N N . ALA A 1 260 ? -10.562 14.508 -1.812 1 98.69 260 ALA A N 1
ATOM 1992 C CA . ALA A 1 260 ? -10.789 15.148 -0.522 1 98.69 260 ALA A CA 1
ATOM 1993 C C . ALA A 1 260 ? -12.25 15.016 -0.092 1 98.69 260 ALA A C 1
ATOM 1995 O O . ALA A 1 260 ? -12.742 15.805 0.71 1 98.69 260 ALA A O 1
ATOM 1996 N N . ASN A 1 261 ? -13 14.062 -0.7 1 98.31 261 ASN A N 1
ATOM 1997 C CA . ASN A 1 261 ? -14.344 13.742 -0.236 1 98.31 261 ASN A CA 1
ATOM 1998 C C . ASN A 1 261 ? -14.312 12.789 0.959 1 98.31 261 ASN A C 1
ATOM 2000 O O . ASN A 1 261 ? -13.5 11.859 0.998 1 98.31 261 ASN A O 1
ATOM 2004 N N . GLY A 1 262 ? -15.141 13.07 1.95 1 96.62 262 GLY A N 1
ATOM 2005 C CA . GLY A 1 262 ? -15.164 12.211 3.121 1 96.62 262 GLY A CA 1
ATOM 2006 C C . GLY A 1 262 ? -15.523 10.773 2.797 1 96.62 262 GLY A C 1
ATOM 2007 O O . GLY A 1 262 ? -16.547 10.508 2.154 1 96.62 262 GLY A O 1
ATOM 2008 N N . GLU A 1 263 ? -14.648 9.812 3.178 1 96.81 263 GLU A N 1
ATOM 2009 C CA . GLU A 1 263 ? -14.836 8.391 2.926 1 96.81 263 GLU A CA 1
ATOM 2010 C C . GLU A 1 263 ? -14.625 7.574 4.199 1 96.81 263 GLU A C 1
ATOM 2012 O O . GLU A 1 263 ? -13.836 7.953 5.066 1 96.81 263 GLU A O 1
ATOM 2017 N N . THR A 1 264 ? -15.344 6.492 4.34 1 95.62 264 THR A N 1
ATOM 2018 C CA . THR A 1 264 ? -15.227 5.578 5.473 1 95.62 264 THR A CA 1
ATOM 2019 C C . THR A 1 264 ? -14.539 4.281 5.055 1 95.62 264 THR A C 1
ATOM 2021 O O . THR A 1 264 ? -14.914 3.664 4.059 1 95.62 264 THR A O 1
ATOM 2024 N N . PRO A 1 265 ? -13.477 3.857 5.84 1 92.75 265 PRO A N 1
ATOM 2025 C CA . PRO A 1 265 ? -12.867 2.557 5.555 1 92.75 265 PRO A CA 1
ATOM 2026 C C . PRO A 1 265 ? -13.75 1.386 5.984 1 92.75 265 PRO A C 1
ATOM 2028 O O . PRO A 1 265 ? -14.516 1.505 6.941 1 92.75 265 PRO A O 1
ATOM 2031 N N . THR A 1 266 ? -13.688 0.209 5.305 1 84.31 266 THR A N 1
ATOM 2032 C CA . THR A 1 266 ? -13.023 -0.361 4.133 1 84.31 266 THR A CA 1
ATOM 2033 C C . THR A 1 266 ? -14.039 -0.636 3.023 1 84.31 266 THR A C 1
ATOM 2035 O O . THR A 1 266 ? -13.992 -1.688 2.385 1 84.31 266 THR A O 1
ATOM 2038 N N . ALA A 1 267 ? -14.977 0.323 2.836 1 89.62 267 ALA A N 1
ATOM 2039 C CA . ALA A 1 267 ? -15.93 0.139 1.741 1 89.62 267 ALA A CA 1
ATOM 2040 C C . ALA A 1 267 ? -15.812 1.268 0.72 1 89.62 267 ALA A C 1
ATOM 2042 O O . ALA A 1 267 ? -15.68 1.016 -0.48 1 89.62 267 ALA A O 1
ATOM 2043 N N . ASP A 1 268 ? -15.656 2.498 1.245 1 96.31 268 ASP A N 1
ATOM 2044 C CA . ASP A 1 268 ? -15.578 3.656 0.36 1 96.31 268 ASP A CA 1
ATOM 2045 C C . ASP A 1 268 ? -14.211 3.746 -0.312 1 96.31 268 ASP A C 1
ATOM 2047 O O . ASP A 1 268 ? -14.094 4.258 -1.428 1 96.31 268 ASP A O 1
ATOM 2051 N N . TRP A 1 269 ? -13.148 3.361 0.379 1 97.06 269 TRP A N 1
ATOM 2052 C CA . TRP A 1 269 ? -11.773 3.445 -0.105 1 97.06 269 TRP A CA 1
ATOM 2053 C C . TRP A 1 269 ? -11.484 2.33 -1.104 1 97.06 269 TRP A C 1
ATOM 2055 O O . TRP A 1 269 ? -11.062 1.237 -0.719 1 97.06 269 TRP A O 1
ATOM 2065 N N . VAL A 1 270 ? -11.625 2.629 -2.404 1 97.12 270 VAL A N 1
ATOM 2066 C CA . VAL A 1 270 ? -11.492 1.591 -3.422 1 97.12 270 VAL A CA 1
ATOM 2067 C C . VAL A 1 270 ? -10.109 1.672 -4.066 1 97.12 270 VAL A C 1
ATOM 2069 O O . VAL A 1 270 ? -9.391 0.672 -4.137 1 97.12 270 VAL A O 1
ATOM 2072 N N . ASP A 1 271 ? -9.633 2.812 -4.445 1 96.94 271 ASP A N 1
ATOM 2073 C CA . ASP A 1 271 ? -8.375 2.988 -5.164 1 96.94 271 ASP A CA 1
ATOM 2074 C C . ASP A 1 271 ? -7.18 2.766 -4.242 1 96.94 271 ASP A C 1
ATOM 2076 O O . ASP A 1 271 ? -6.152 2.225 -4.668 1 96.94 271 ASP A O 1
ATOM 2080 N N . TYR A 1 272 ? -7.266 3.244 -3.047 1 97.12 272 TYR A N 1
ATOM 2081 C CA . TYR A 1 272 ? -6.188 3.117 -2.072 1 97.12 272 TYR A CA 1
ATOM 2082 C C . TYR A 1 272 ? -6.719 2.604 -0.739 1 97.12 272 TYR A C 1
ATOM 2084 O O . TYR A 1 272 ? -7.93 2.572 -0.516 1 97.12 272 TYR A O 1
ATOM 2092 N N . HIS A 1 273 ? -5.82 2.137 0.055 1 97.06 273 HIS A N 1
ATOM 2093 C CA . HIS A 1 273 ? -6.152 1.638 1.384 1 97.06 273 HIS A CA 1
ATOM 2094 C C . HIS A 1 273 ? -6.121 2.76 2.416 1 97.06 273 HIS A C 1
ATOM 2096 O O . HIS A 1 273 ? -5.18 3.555 2.449 1 97.06 273 HIS A O 1
ATOM 2102 N N . SER A 1 274 ? -7.117 2.865 3.221 1 97.5 274 SER A N 1
ATOM 2103 C CA . SER A 1 274 ? -7.172 3.9 4.25 1 97.5 274 SER A CA 1
ATOM 2104 C C . SER A 1 274 ? -6.066 3.717 5.281 1 97.5 274 SER A C 1
ATOM 2106 O O . SER A 1 274 ? -5.738 2.59 5.656 1 97.5 274 SER A O 1
ATOM 2108 N N . PRO A 1 275 ? -5.48 4.832 5.797 1 98 275 PRO A N 1
ATOM 2109 C CA . PRO A 1 275 ? -4.496 4.73 6.875 1 98 275 PRO A CA 1
ATOM 2110 C C . PRO A 1 275 ? -5.078 4.125 8.148 1 98 275 PRO A C 1
ATOM 2112 O O . PRO A 1 275 ? -6.289 4.203 8.383 1 98 275 PRO A O 1
ATOM 2115 N N . PHE A 1 276 ? -4.203 3.582 8.977 1 97.56 276 PHE A N 1
ATOM 2116 C CA . PHE A 1 276 ? -4.625 3.039 10.258 1 97.56 276 PHE A CA 1
ATOM 2117 C C . PHE A 1 276 ? -4.547 4.102 11.352 1 97.56 276 PHE A C 1
ATOM 2119 O O . PHE A 1 276 ? -3.611 4.906 11.375 1 97.56 276 PHE A O 1
ATOM 2126 N N . ASN A 1 277 ? -5.531 4.156 12.141 1 97.5 277 ASN A N 1
ATOM 2127 C CA . ASN A 1 277 ? -5.547 4.953 13.367 1 97.5 277 ASN A CA 1
ATOM 2128 C C . ASN A 1 277 ? -4.98 4.176 14.547 1 97.5 277 ASN A C 1
ATOM 2130 O O . ASN A 1 277 ? -5.586 3.201 15 1 97.5 277 ASN A O 1
ATOM 2134 N N . PRO A 1 278 ? -3.844 4.59 15.078 1 97.19 278 PRO A N 1
ATOM 2135 C CA . PRO A 1 278 ? -3.188 3.801 16.125 1 97.19 278 PRO A CA 1
ATOM 2136 C C . PRO A 1 278 ? -3.953 3.814 17.438 1 97.19 278 PRO A C 1
ATOM 2138 O O . PRO A 1 278 ? -3.648 3.031 18.344 1 97.19 278 PRO A O 1
ATOM 2141 N N . ARG A 1 279 ? -4.887 4.707 17.672 1 97.19 279 ARG A N 1
ATOM 2142 C CA . ARG A 1 279 ? -5.574 4.891 18.938 1 97.19 279 ARG A CA 1
ATOM 2143 C C . ARG A 1 279 ? -6.492 3.713 19.234 1 97.19 279 ARG A C 1
ATOM 2145 O O . ARG A 1 279 ? -6.977 3.043 18.328 1 97.19 279 ARG A O 1
ATOM 2152 N N . GLY A 1 280 ? -6.734 3.465 20.5 1 96.44 280 GLY A N 1
ATOM 2153 C CA . GLY A 1 280 ? -7.598 2.377 20.922 1 96.44 280 GLY A CA 1
ATOM 2154 C C . GLY A 1 280 ? -7.055 1.007 20.578 1 96.44 280 GLY A C 1
ATOM 2155 O O . GLY A 1 280 ? -5.969 0.629 21.016 1 96.44 280 GLY A O 1
ATOM 2156 N N . ASP A 1 281 ? -7.859 0.296 19.75 1 96.44 281 ASP A N 1
ATOM 2157 C CA . ASP A 1 281 ? -7.469 -1.064 19.391 1 96.44 281 ASP A CA 1
ATOM 2158 C C . ASP A 1 281 ? -6.707 -1.085 18.062 1 96.44 281 ASP A C 1
ATOM 2160 O O . ASP A 1 281 ? -6.355 -2.154 17.562 1 96.44 281 ASP A O 1
ATOM 2164 N N . GLY A 1 282 ? -6.453 0.09 17.484 1 96.44 282 GLY A N 1
ATOM 2165 C CA . GLY A 1 282 ? -5.645 0.212 16.281 1 96.44 282 GLY A CA 1
ATOM 2166 C C . GLY A 1 282 ? -6.441 0.039 15 1 96.44 282 GLY A C 1
ATOM 2167 O O . GLY A 1 282 ? -5.891 0.121 13.898 1 96.44 282 GLY A O 1
ATOM 2168 N N . TYR A 1 283 ? -7.766 -0.107 15.031 1 96.5 283 TYR A N 1
ATOM 2169 C CA . TYR A 1 283 ? -8.562 -0.386 13.844 1 96.5 283 TYR A CA 1
ATOM 2170 C C . TYR A 1 283 ? -9.75 0.566 13.75 1 96.5 283 TYR A C 1
ATOM 2172 O O . TYR A 1 283 ? -10.789 0.221 13.18 1 96.5 283 TYR A O 1
ATOM 2180 N N . GLN A 1 284 ? -9.578 1.769 14.297 1 95.06 284 GLN A N 1
ATOM 2181 C CA . GLN A 1 284 ? -10.578 2.822 14.195 1 95.06 284 GLN A CA 1
ATOM 2182 C C . GLN A 1 284 ? -10.492 3.541 12.852 1 95.06 284 GLN A C 1
ATOM 2184 O O . GLN A 1 284 ? -9.43 3.561 12.219 1 95.06 284 GLN A O 1
ATOM 2189 N N . ASP A 1 285 ? -11.641 4.086 12.445 1 96.5 285 ASP A N 1
ATOM 2190 C CA . ASP A 1 285 ? -11.648 5.035 11.336 1 96.5 285 ASP A CA 1
ATOM 2191 C C . ASP A 1 285 ? -10.727 6.219 11.625 1 96.5 285 ASP A C 1
ATOM 2193 O O . ASP A 1 285 ? -10.844 6.871 12.664 1 96.5 285 ASP A O 1
ATOM 2197 N N . PRO A 1 286 ? -9.789 6.48 10.695 1 97.62 286 PRO A N 1
ATOM 2198 C CA . PRO A 1 286 ? -8.906 7.625 10.906 1 97.62 286 PRO A CA 1
ATOM 2199 C C . PRO A 1 286 ? -9.555 8.953 10.531 1 97.62 286 PRO A C 1
ATOM 2201 O O . PRO A 1 286 ? -8.914 10.008 10.625 1 97.62 286 PRO A O 1
ATOM 2204 N N . ALA A 1 287 ? -10.781 8.938 10.156 1 97.56 287 ALA A N 1
ATOM 2205 C CA . ALA A 1 287 ? -11.477 10.094 9.594 1 97.56 287 ALA A CA 1
ATOM 2206 C C . ALA A 1 287 ? -10.758 10.625 8.359 1 97.56 287 ALA A C 1
ATOM 2208 O O . ALA A 1 287 ? -9.781 10.023 7.895 1 97.56 287 ALA A O 1
ATOM 2209 N N . THR A 1 288 ? -11.344 11.602 7.652 1 97.31 288 THR A N 1
ATOM 2210 C CA . THR A 1 288 ? -10.914 12.094 6.348 1 97.31 288 THR A CA 1
ATOM 2211 C C . THR A 1 288 ? -11.406 13.516 6.113 1 97.31 288 THR A C 1
ATOM 2213 O O . THR A 1 288 ? -12.266 14.008 6.844 1 97.31 288 THR A O 1
ATOM 2216 N N . SER A 1 289 ? -10.805 14.195 5.152 1 98.19 289 SER A N 1
ATOM 2217 C CA . SER A 1 289 ? -10.008 13.742 4.023 1 98.19 289 SER A CA 1
ATOM 2218 C C . SER A 1 289 ? -8.516 13.828 4.336 1 98.19 289 SER A C 1
ATOM 2220 O O . SER A 1 289 ? -7.684 13.398 3.533 1 98.19 289 SER A O 1
ATOM 2222 N N . SER A 1 290 ? -8.078 14.406 5.5 1 98.88 290 SER A N 1
ATOM 2223 C CA . SER A 1 290 ? -6.668 14.414 5.879 1 98.88 290 SER A CA 1
ATOM 2224 C C . SER A 1 290 ? -6.316 13.188 6.715 1 98.88 290 SER A C 1
ATOM 2226 O O . SER A 1 290 ? -5.695 13.305 7.77 1 98.88 290 SER A O 1
ATOM 2228 N N . ALA A 1 291 ? -6.648 12.023 6.168 1 98.75 291 ALA A N 1
ATOM 2229 C CA . ALA A 1 291 ? -6.52 10.766 6.887 1 98.75 291 ALA A CA 1
ATOM 2230 C C . ALA A 1 291 ? -5.055 10.438 7.164 1 98.75 291 ALA A C 1
ATOM 2232 O O . ALA A 1 291 ? -4.695 10.07 8.289 1 98.75 291 ALA A O 1
ATOM 2233 N N . GLY A 1 292 ? -4.199 10.562 6.145 1 98.88 292 GLY A N 1
ATOM 2234 C CA . GLY A 1 292 ? -2.781 10.305 6.332 1 98.88 292 GLY A CA 1
ATOM 2235 C C . GLY A 1 292 ? -2.133 11.234 7.336 1 98.88 292 GLY A C 1
ATOM 2236 O O . GLY A 1 292 ? -1.286 10.812 8.125 1 98.88 292 GLY A O 1
ATOM 2237 N N . ALA A 1 293 ? -2.529 12.492 7.316 1 98.94 293 ALA A N 1
ATOM 2238 C CA . ALA A 1 293 ? -1.979 13.492 8.227 1 98.94 293 ALA A CA 1
ATOM 2239 C C . ALA A 1 293 ? -2.293 13.141 9.68 1 98.94 293 ALA A C 1
ATOM 2241 O O . ALA A 1 293 ? -1.404 13.156 10.531 1 98.94 293 ALA A O 1
ATOM 2242 N N . GLY A 1 294 ? -3.543 12.836 9.922 1 98.88 294 GLY A N 1
ATOM 2243 C CA . GLY A 1 294 ? -3.912 12.453 11.273 1 98.88 294 GLY A CA 1
ATOM 2244 C C . GLY A 1 294 ? -3.227 11.188 11.75 1 98.88 294 GLY A C 1
ATOM 2245 O O . GLY A 1 294 ? -2.639 11.164 12.836 1 98.88 294 GLY A O 1
ATOM 2246 N N . SER A 1 295 ? -3.256 10.188 10.914 1 98.69 295 SER A N 1
ATOM 2247 C CA . SER A 1 295 ? -2.678 8.891 11.25 1 98.69 295 SER A CA 1
ATOM 2248 C C . SER A 1 295 ? -1.179 9 11.516 1 98.69 295 SER A C 1
ATOM 2250 O O . SER A 1 295 ? -0.659 8.398 12.453 1 98.69 295 SER A O 1
ATOM 2252 N N . SER A 1 296 ? -0.488 9.742 10.727 1 98.81 296 SER A N 1
ATOM 2253 C CA . SER A 1 296 ? 0.962 9.852 10.844 1 98.81 296 SER A CA 1
ATOM 2254 C C . SER A 1 296 ? 1.361 10.562 12.133 1 98.81 296 SER A C 1
ATOM 2256 O O . SER A 1 296 ? 2.277 10.117 12.828 1 98.81 296 SER A O 1
ATOM 2258 N N . ILE A 1 297 ? 0.675 11.633 12.5 1 98.88 297 ILE A N 1
ATOM 2259 C CA . ILE A 1 297 ? 1.018 12.414 13.68 1 98.88 297 ILE A CA 1
ATOM 2260 C C . ILE A 1 297 ? 0.751 11.586 14.938 1 98.88 297 ILE A C 1
ATOM 2262 O O . ILE A 1 297 ? 1.486 11.688 15.922 1 98.88 297 ILE A O 1
ATOM 2266 N N . ALA A 1 298 ? -0.226 10.727 14.844 1 98.62 298 ALA A N 1
ATOM 2267 C CA . ALA A 1 298 ? -0.554 9.891 16 1 98.62 298 ALA A CA 1
ATOM 2268 C C . ALA A 1 298 ? 0.347 8.656 16.062 1 98.62 298 ALA A C 1
ATOM 2270 O O . ALA A 1 298 ? 0.42 7.98 17.078 1 98.62 298 ALA A O 1
ATOM 2271 N N . SER A 1 299 ? 1.078 8.336 14.984 1 98.31 299 SER A N 1
ATOM 2272 C CA . SER A 1 299 ? 1.811 7.078 14.906 1 98.31 299 SER A CA 1
ATOM 2273 C C . SER A 1 299 ? 3.314 7.305 15.016 1 98.31 299 SER A C 1
ATOM 2275 O O . SER A 1 299 ? 4.047 6.441 15.5 1 98.31 299 SER A O 1
ATOM 2277 N N . TYR A 1 300 ? 3.807 8.422 14.477 1 98.19 300 TYR A N 1
ATOM 2278 C CA . TYR A 1 300 ? 5.242 8.523 14.234 1 98.19 300 TYR A CA 1
ATOM 2279 C C . TYR A 1 300 ? 5.852 9.656 15.055 1 98.19 300 TYR A C 1
ATOM 2281 O O . TYR A 1 300 ? 5.629 10.836 14.75 1 98.19 300 TYR A O 1
ATOM 2289 N N . GLU A 1 301 ? 6.742 9.32 15.953 1 96.88 301 GLU A N 1
ATOM 2290 C CA . GLU A 1 301 ? 7.445 10.312 16.766 1 96.88 301 GLU A CA 1
ATOM 2291 C C . GLU A 1 301 ? 8.391 11.148 15.914 1 96.88 301 GLU A C 1
ATOM 2293 O O . GLU A 1 301 ? 8.617 12.328 16.188 1 96.88 301 GLU A O 1
ATOM 2298 N N . TRP A 1 302 ? 8.891 10.562 14.859 1 97.88 302 TRP A N 1
ATOM 2299 C CA . TRP A 1 302 ? 9.891 11.219 14.031 1 97.88 302 TRP A CA 1
ATOM 2300 C C . TRP A 1 302 ? 9.258 12.297 13.156 1 97.88 302 TRP A C 1
ATOM 2302 O O . TRP A 1 302 ? 9.969 13.125 12.578 1 97.88 302 TRP A O 1
ATOM 2312 N N . LEU A 1 303 ? 7.98 12.359 12.977 1 98.75 303 LEU A N 1
ATOM 2313 C CA . LEU A 1 303 ? 7.281 13.383 12.211 1 98.75 303 LEU A CA 1
ATOM 2314 C C . LEU A 1 303 ? 6.785 14.5 13.117 1 98.75 303 LEU A C 1
ATOM 2316 O O . LEU A 1 303 ? 6.09 14.242 14.109 1 98.75 303 LEU A O 1
ATOM 2320 N N . ASP A 1 304 ? 7.051 15.75 12.758 1 98.62 304 ASP A N 1
ATOM 2321 C CA . ASP A 1 304 ? 6.766 16.875 13.656 1 98.62 304 ASP A CA 1
ATOM 2322 C C . ASP A 1 304 ? 5.387 17.453 13.375 1 98.62 304 ASP A C 1
ATOM 2324 O O . ASP A 1 304 ? 4.691 17.891 14.297 1 98.62 304 ASP A O 1
ATOM 2328 N N . LEU A 1 305 ? 5.055 17.594 12.062 1 98.5 305 LEU A N 1
ATOM 2329 C CA . LEU A 1 305 ? 3.828 18.234 11.609 1 98.5 305 LEU A CA 1
ATOM 2330 C C . LEU A 1 305 ? 3.301 17.578 10.344 1 98.5 305 LEU A C 1
ATOM 2332 O O . LEU A 1 305 ? 4.066 16.969 9.586 1 98.5 305 LEU A O 1
ATOM 2336 N N . ALA A 1 306 ? 2.029 17.688 10.18 1 98.94 306 ALA A N 1
ATOM 2337 C CA . ALA A 1 306 ? 1.41 17.266 8.93 1 98.94 306 ALA A CA 1
ATOM 2338 C C . ALA A 1 306 ? 0.463 18.344 8.398 1 98.94 306 ALA A C 1
ATOM 2340 O O . ALA A 1 306 ? -0.297 18.938 9.156 1 98.94 306 ALA A O 1
ATOM 2341 N N . VAL A 1 307 ? 0.53 18.594 7.109 1 98.94 307 VAL A N 1
ATOM 2342 C CA . VAL A 1 307 ? -0.355 19.547 6.461 1 98.94 307 VAL A CA 1
ATOM 2343 C C . VAL A 1 307 ? -1.568 18.828 5.879 1 98.94 307 VAL A C 1
ATOM 2345 O O . VAL A 1 307 ? -1.424 17.828 5.168 1 98.94 307 VAL A O 1
ATOM 2348 N N . GLY A 1 308 ? -2.713 19.266 6.242 1 98.88 308 GLY A N 1
ATOM 2349 C CA . GLY A 1 308 ? -3.961 18.844 5.633 1 98.88 308 GLY A CA 1
ATOM 2350 C C . GLY A 1 308 ? -4.77 19.984 5.059 1 98.88 308 GLY A C 1
ATOM 2351 O O . GLY A 1 308 ? -4.242 21.078 4.84 1 98.88 308 GLY A O 1
ATOM 2352 N N . SER A 1 309 ? -5.953 19.703 4.645 1 98.81 309 SER A N 1
ATOM 2353 C CA . SER A 1 309 ? -6.961 20.672 4.246 1 98.81 309 SER A CA 1
ATOM 2354 C C . SER A 1 309 ? -8.297 20.406 4.938 1 98.81 309 SER A C 1
ATOM 2356 O O . SER A 1 309 ? -8.578 19.281 5.34 1 98.81 309 SER A O 1
ATOM 2358 N N . ASP A 1 310 ? -8.977 21.484 5.141 1 98.75 310 ASP A N 1
ATOM 2359 C CA . ASP A 1 310 ? -10.297 21.391 5.77 1 98.75 310 ASP A CA 1
ATOM 2360 C C . ASP A 1 310 ? -11.328 22.219 5.012 1 98.75 310 ASP A C 1
ATOM 2362 O O . ASP A 1 310 ? -11.289 23.453 5.043 1 98.75 310 ASP A O 1
ATOM 2366 N N . THR A 1 311 ? -12.18 21.469 4.305 1 98.69 311 THR A N 1
ATOM 2367 C CA . THR A 1 311 ? -13.297 22.078 3.607 1 98.69 311 THR A CA 1
ATOM 2368 C C . THR A 1 311 ? -14.578 21.984 4.438 1 98.69 311 THR A C 1
ATOM 2370 O O . THR A 1 311 ? -15.328 22.953 4.555 1 98.69 311 THR A O 1
ATOM 2373 N N . GLY A 1 312 ? -14.781 20.844 4.969 1 97.94 312 GLY A N 1
ATOM 2374 C CA . GLY A 1 312 ? -15.977 20.578 5.754 1 97.94 312 GLY A CA 1
ATOM 2375 C C . GLY A 1 312 ? -15.688 19.797 7.02 1 97.94 312 GLY A C 1
ATOM 2376 O O . GLY A 1 312 ? -16.594 19.203 7.609 1 97.94 312 GLY A O 1
ATOM 2377 N N . GLY A 1 313 ? -14.477 19.734 7.48 1 97.94 313 GLY A N 1
ATOM 2378 C CA . GLY A 1 313 ? -14.109 19 8.68 1 97.94 313 GLY A CA 1
ATOM 2379 C C . GLY A 1 313 ? -12.922 18.078 8.477 1 97.94 313 GLY A C 1
ATOM 2380 O O . GLY A 1 313 ? -12.594 17.266 9.344 1 97.94 313 GLY A O 1
ATOM 2381 N N . SER A 1 314 ? -12.195 18.281 7.414 1 98.38 314 SER A N 1
ATOM 2382 C CA . SER A 1 314 ? -11.227 17.297 6.945 1 98.38 314 SER A CA 1
ATOM 2383 C C . SER A 1 314 ? -9.938 17.375 7.754 1 98.38 314 SER A C 1
ATOM 2385 O O . SER A 1 314 ? -9.062 16.516 7.617 1 98.38 314 SER A O 1
ATOM 2387 N N . ILE A 1 315 ? -9.719 18.359 8.555 1 98.81 315 ILE A N 1
ATOM 2388 C CA . ILE A 1 315 ? -8.633 18.359 9.531 1 98.81 315 ILE A CA 1
ATOM 2389 C C . ILE A 1 315 ? -9.195 18.109 10.93 1 98.81 315 ILE A C 1
ATOM 2391 O O . ILE A 1 315 ? -8.656 17.281 11.672 1 98.81 315 ILE A O 1
ATOM 2395 N N . ARG A 1 316 ? -10.266 18.75 11.242 1 98.69 316 ARG A N 1
ATOM 2396 C CA . ARG A 1 316 ? -10.859 18.656 12.578 1 98.69 316 ARG A CA 1
ATOM 2397 C C . ARG A 1 316 ? -11.312 17.234 12.883 1 98.69 316 ARG A C 1
ATOM 2399 O O . ARG A 1 316 ? -11.148 16.766 14.008 1 98.69 316 ARG A O 1
ATOM 2406 N N . GLY A 1 317 ? -11.859 16.531 11.875 1 98.12 317 GLY A N 1
ATOM 2407 C CA . GLY A 1 317 ? -12.234 15.141 12.055 1 98.12 317 GLY A CA 1
ATOM 2408 C C . GLY A 1 317 ? -11.07 14.25 12.422 1 98.12 317 GLY A C 1
ATOM 2409 O O . GLY A 1 317 ? -11.062 13.633 13.492 1 98.12 317 GLY A O 1
ATOM 2410 N N . PRO A 1 318 ? -10.102 14.219 11.531 1 98.62 318 PRO A N 1
ATOM 2411 C CA . PRO A 1 318 ? -8.914 13.414 11.844 1 98.62 318 PRO A CA 1
ATOM 2412 C C . PRO A 1 318 ? -8.258 13.812 13.164 1 98.62 318 PRO A C 1
ATOM 2414 O O . PRO A 1 318 ? -7.809 12.945 13.922 1 98.62 318 PRO A O 1
ATOM 2417 N N . ALA A 1 319 ? -8.188 15.047 13.461 1 98.75 319 ALA A N 1
ATOM 2418 C CA . ALA A 1 319 ? -7.613 15.484 14.734 1 98.75 319 ALA A CA 1
ATOM 2419 C C . ALA A 1 319 ? -8.422 14.953 15.906 1 98.75 319 ALA A C 1
ATOM 2421 O O . ALA A 1 319 ? -7.855 14.531 16.922 1 98.75 319 ALA A O 1
ATOM 2422 N N . THR A 1 320 ? -9.719 14.953 15.773 1 98.25 320 THR A N 1
ATOM 2423 C CA . THR A 1 320 ? -10.625 14.516 16.828 1 98.25 320 THR A CA 1
ATOM 2424 C C . THR A 1 320 ? -10.438 13.039 17.141 1 98.25 320 THR A C 1
ATOM 2426 O O . THR A 1 320 ? -10.281 12.656 18.297 1 98.25 320 THR A O 1
ATOM 2429 N N . VAL A 1 321 ? -10.336 12.188 16.109 1 97.94 321 VAL A N 1
ATOM 2430 C CA . VAL A 1 321 ? -10.312 10.742 16.344 1 97.94 321 VAL A CA 1
ATOM 2431 C C . VAL A 1 321 ? -8.914 10.312 16.766 1 97.94 321 VAL A C 1
ATOM 2433 O O . VAL A 1 321 ? -8.75 9.273 17.422 1 97.94 321 VAL A O 1
ATOM 2436 N N . GLN A 1 322 ? -7.926 11.125 16.422 1 98 322 GLN A N 1
ATOM 2437 C CA . GLN A 1 322 ? -6.559 10.789 16.812 1 98 322 GLN A CA 1
ATOM 2438 C C . GLN A 1 322 ? -6.188 11.461 18.141 1 98 322 GLN A C 1
ATOM 2440 O O . GLN A 1 322 ? -5.18 11.109 18.75 1 98 322 GLN A O 1
ATOM 2445 N N . GLY A 1 323 ? -6.949 12.438 18.609 1 98.19 323 GLY A N 1
ATOM 2446 C CA . GLY A 1 323 ? -6.625 13.148 19.828 1 98.19 323 GLY A CA 1
ATOM 2447 C C . GLY A 1 323 ? -5.375 14 19.719 1 98.19 323 GLY A C 1
ATOM 2448 O O . GLY A 1 323 ? -4.477 13.906 20.562 1 98.19 323 GLY A O 1
ATOM 2449 N N . ILE A 1 324 ? -5.332 14.805 18.688 1 98.75 324 ILE A N 1
ATOM 2450 C CA . ILE A 1 324 ? -4.215 15.727 18.469 1 98.75 324 ILE A CA 1
ATOM 2451 C C . ILE A 1 324 ? -4.746 17.109 18.125 1 98.75 324 ILE A C 1
ATOM 2453 O O . ILE A 1 324 ? -5.949 17.297 17.922 1 98.75 324 ILE A O 1
ATOM 2457 N N . PHE A 1 325 ? -3.881 18.125 18.109 1 98.81 325 PHE A N 1
ATOM 2458 C CA . PHE A 1 325 ? -4.289 19.469 17.703 1 98.81 325 PHE A CA 1
ATOM 2459 C C . PHE A 1 325 ? -4.539 19.516 16.203 1 98.81 325 PHE A C 1
ATOM 2461 O O . PHE A 1 325 ? -3.863 18.828 15.43 1 98.81 325 PHE A O 1
ATOM 2468 N N . GLY A 1 326 ? -5.48 20.234 15.758 1 98.75 326 GLY A N 1
ATOM 2469 C CA . GLY A 1 326 ? -5.781 20.469 14.359 1 98.75 326 GLY A CA 1
ATOM 2470 C C . GLY A 1 326 ? -6.52 21.781 14.125 1 98.75 326 GLY A C 1
ATOM 2471 O O . GLY A 1 326 ? -7.309 22.203 14.969 1 98.75 326 GLY A O 1
ATOM 2472 N N . ASN A 1 327 ? -6.285 22.422 12.984 1 98.81 327 ASN A N 1
ATOM 2473 C CA . ASN A 1 327 ? -6.934 23.719 12.82 1 98.81 327 ASN A CA 1
ATOM 2474 C C . ASN A 1 327 ? -7.551 23.859 11.43 1 98.81 327 ASN A C 1
ATOM 2476 O O . ASN A 1 327 ? -6.941 23.469 10.43 1 98.81 327 ASN A O 1
ATOM 2480 N N . ARG A 1 328 ? -8.68 24.328 11.367 1 98.81 328 ARG A N 1
ATOM 2481 C CA . ARG A 1 328 ? -9.242 25.047 10.234 1 98.81 328 ARG A CA 1
ATOM 2482 C C . ARG A 1 328 ? -9.094 26.562 10.422 1 98.81 328 ARG A C 1
ATOM 2484 O O . ARG A 1 328 ? -9.719 27.156 11.305 1 98.81 328 ARG A O 1
ATOM 2491 N N . PRO A 1 329 ? -8.305 27.203 9.648 1 98.75 329 PRO A N 1
ATOM 2492 C CA . PRO A 1 329 ? -8.117 28.641 9.805 1 98.75 329 PRO A CA 1
ATOM 2493 C C . PRO A 1 329 ? -9.273 29.453 9.211 1 98.75 329 PRO A C 1
ATOM 2495 O O . PRO A 1 329 ? -10.164 28.891 8.578 1 98.75 329 PRO A O 1
ATOM 2498 N N . SER A 1 330 ? -9.188 30.781 9.547 1 98.75 330 SER A N 1
ATOM 2499 C CA . SER A 1 330 ? -10.047 31.672 8.773 1 98.75 330 SER A CA 1
ATOM 2500 C C . SER A 1 330 ? -9.867 31.453 7.277 1 98.75 330 SER A C 1
ATOM 2502 O O . SER A 1 330 ? -8.75 31.234 6.801 1 98.75 330 SER A O 1
ATOM 2504 N N . HIS A 1 331 ? -11.016 31.391 6.57 1 98.56 331 HIS A N 1
ATOM 2505 C CA . HIS A 1 331 ? -10.969 31.188 5.125 1 98.56 331 HIS A CA 1
ATOM 2506 C C . HIS A 1 331 ? -10.203 32.312 4.438 1 98.56 331 HIS A C 1
ATOM 2508 O O . HIS A 1 331 ? -10.367 33.469 4.777 1 98.56 331 HIS A O 1
ATOM 2514 N N . GLY A 1 332 ? -9.273 31.953 3.578 1 98.19 332 GLY A N 1
ATOM 2515 C CA . GLY A 1 332 ? -8.633 32.938 2.719 1 98.19 332 GLY A CA 1
ATOM 2516 C C . GLY A 1 332 ? -7.293 33.406 3.258 1 98.19 332 GLY A C 1
ATOM 2517 O O . GLY A 1 332 ? -6.734 34.406 2.764 1 98.19 332 GLY A O 1
ATOM 2518 N N . LEU A 1 333 ? -6.688 32.75 4.18 1 98.25 333 LEU A N 1
ATOM 2519 C CA . LEU A 1 333 ? -5.473 33.25 4.82 1 98.25 333 LEU A CA 1
ATOM 2520 C C . LEU A 1 333 ? -4.258 33.031 3.926 1 98.25 333 LEU A C 1
ATOM 2522 O O . LEU A 1 333 ? -3.205 33.625 4.145 1 98.25 333 LEU A O 1
ATOM 2526 N N . VAL A 1 334 ? -4.34 32.094 3 1 98.25 334 VAL A N 1
ATOM 2527 C CA . VAL A 1 334 ? -3.229 31.859 2.088 1 98.25 334 VAL A CA 1
ATOM 2528 C C . VAL A 1 334 ? -3.764 31.391 0.738 1 98.25 334 VAL A C 1
ATOM 2530 O O . VAL A 1 334 ? -4.84 30.797 0.664 1 98.25 334 VAL A O 1
ATOM 2533 N N . SER A 1 335 ? -2.998 31.688 -0.324 1 98 335 SER A N 1
ATOM 2534 C CA . SER A 1 335 ? -3.367 31.219 -1.658 1 98 335 SER A CA 1
ATOM 2535 C C . SER A 1 335 ? -3.285 29.703 -1.763 1 98 335 SER A C 1
ATOM 2537 O O . SER A 1 335 ? -2.352 29.094 -1.239 1 98 335 SER A O 1
ATOM 2539 N N . LEU A 1 336 ? -4.273 29.188 -2.447 1 98.25 336 LEU A N 1
ATOM 2540 C CA . LEU A 1 336 ? -4.289 27.75 -2.697 1 98.25 336 LEU A CA 1
ATOM 2541 C C . LEU A 1 336 ? -4.098 27.438 -4.18 1 98.25 336 LEU A C 1
ATOM 2543 O O . LEU A 1 336 ? -4.707 26.516 -4.715 1 98.25 336 LEU A O 1
ATOM 2547 N N . ASP A 1 337 ? -3.273 28.266 -4.75 1 97 337 ASP A N 1
ATOM 2548 C CA . ASP A 1 337 ? -2.85 27.938 -6.109 1 97 337 ASP A CA 1
ATOM 2549 C C . ASP A 1 337 ? -2.139 26.594 -6.156 1 97 337 ASP A C 1
ATOM 2551 O O . ASP A 1 337 ? -1.432 26.219 -5.219 1 97 337 ASP A O 1
ATOM 2555 N N . ASN A 1 338 ? -2.336 25.844 -7.18 1 96.5 338 ASN A N 1
ATOM 2556 C CA . ASN A 1 338 ? -1.727 24.531 -7.418 1 96.5 338 ASN A CA 1
ATOM 2557 C C . ASN A 1 338 ? -2.127 23.531 -6.344 1 96.5 338 ASN A C 1
ATOM 2559 O O . ASN A 1 338 ? -1.307 22.703 -5.918 1 96.5 338 ASN A O 1
ATOM 2563 N N . VAL A 1 339 ? -3.293 23.703 -5.754 1 98.5 339 VAL A N 1
ATOM 2564 C CA . VAL A 1 339 ? -3.92 22.734 -4.852 1 98.5 339 VAL A CA 1
ATOM 2565 C C . VAL A 1 339 ? -5.219 22.219 -5.469 1 98.5 339 VAL A C 1
ATOM 2567 O O . VAL A 1 339 ? -6.027 23.016 -5.973 1 98.5 339 VAL A O 1
ATOM 2570 N N . MET A 1 340 ? -5.434 20.891 -5.547 1 98.75 340 MET A N 1
ATOM 2571 C CA . MET A 1 340 ? -6.703 20.359 -6.043 1 98.75 340 MET A CA 1
ATOM 2572 C C . MET A 1 340 ? -7.863 20.812 -5.164 1 98.75 340 MET A C 1
ATOM 2574 O O . MET A 1 340 ? -7.84 20.625 -3.947 1 98.75 340 MET A O 1
ATOM 2578 N N . PRO A 1 341 ? -8.836 21.453 -5.707 1 98.75 341 PRO A N 1
ATOM 2579 C CA . PRO A 1 341 ? -9.922 22 -4.895 1 98.75 341 PRO A CA 1
ATOM 2580 C C . PRO A 1 341 ? -11.047 21 -4.652 1 98.75 341 PRO A C 1
ATOM 2582 O O . PRO A 1 341 ? -11.352 20.188 -5.531 1 98.75 341 PRO A O 1
ATOM 2585 N N . LEU A 1 342 ? -11.539 21.016 -3.484 1 98.69 342 LEU A N 1
ATOM 2586 C CA . LEU A 1 342 ? -12.914 20.562 -3.293 1 98.69 342 LEU A CA 1
ATOM 2587 C C . LEU A 1 342 ? -13.914 21.656 -3.621 1 98.69 342 LEU A C 1
ATOM 2589 O O . LEU A 1 342 ? -14.758 21.484 -4.5 1 98.69 342 LEU A O 1
ATOM 2593 N N . SER A 1 343 ? -13.75 22.766 -2.938 1 98.56 343 SER A N 1
ATOM 2594 C CA . SER A 1 343 ? -14.414 24.016 -3.299 1 98.56 343 SER A CA 1
ATOM 2595 C C . SER A 1 343 ? -13.617 25.234 -2.807 1 98.56 343 SER A C 1
ATOM 2597 O O . SER A 1 343 ? -13.531 25.469 -1.601 1 98.56 343 SER A O 1
ATOM 2599 N N . PRO A 1 344 ? -13.18 26.062 -3.734 1 98.31 344 PRO A N 1
ATOM 2600 C CA . PRO A 1 344 ? -12.406 27.234 -3.316 1 98.31 344 PRO A CA 1
ATOM 2601 C C . PRO A 1 344 ? -13.172 28.141 -2.35 1 98.31 344 PRO A C 1
ATOM 2603 O O . PRO A 1 344 ? -12.562 28.891 -1.584 1 98.31 344 PRO A O 1
ATOM 2606 N N . LYS A 1 345 ? -14.453 28.062 -2.264 1 98.25 345 LYS A N 1
ATOM 2607 C CA . LYS A 1 345 ? -15.305 28.891 -1.406 1 98.25 345 LYS A CA 1
ATOM 2608 C C . LYS A 1 345 ? -15.211 28.438 0.05 1 98.25 345 LYS A C 1
ATOM 2610 O O . LYS A 1 345 ? -15.594 29.188 0.957 1 98.25 345 LYS A O 1
ATOM 2615 N N . LEU A 1 346 ? -14.672 27.203 0.229 1 98.81 346 LEU A N 1
ATOM 2616 C CA . LEU A 1 346 ? -14.703 26.625 1.573 1 98.81 346 LEU A CA 1
ATOM 2617 C C . LEU A 1 346 ? -13.336 26.078 1.962 1 98.81 346 LEU A C 1
ATOM 2619 O O . LEU A 1 346 ? -13.07 25.844 3.143 1 98.81 346 LEU A O 1
ATOM 2623 N N . ASP A 1 347 ? -12.43 25.828 1.024 1 98.81 347 ASP A N 1
ATOM 2624 C CA . ASP A 1 347 ? -11.156 25.141 1.235 1 98.81 347 ASP A CA 1
ATOM 2625 C C . ASP A 1 347 ? -10.234 25.969 2.129 1 98.81 347 ASP A C 1
ATOM 2627 O O . ASP A 1 347 ? -10.125 27.188 1.96 1 98.81 347 ASP A O 1
ATOM 2631 N N . THR A 1 348 ? -9.594 25.312 3.1 1 98.81 348 THR A N 1
ATOM 2632 C CA . THR A 1 348 ? -8.523 25.906 3.896 1 98.81 348 THR A CA 1
ATOM 2633 C C . THR A 1 348 ? -7.402 24.906 4.141 1 98.81 348 THR A C 1
ATOM 2635 O O . THR A 1 348 ? -7.656 23.703 4.273 1 98.81 348 THR A O 1
ATOM 2638 N N . PRO A 1 349 ? -6.172 25.375 4.086 1 98.75 349 PRO A N 1
ATOM 2639 C CA . PRO A 1 349 ? -5.082 24.531 4.566 1 98.75 349 PRO A CA 1
ATOM 2640 C C . PRO A 1 349 ? -4.84 24.672 6.066 1 98.75 349 PRO A C 1
ATOM 2642 O O . PRO A 1 349 ? -5.09 25.734 6.637 1 98.75 349 PRO A O 1
ATOM 2645 N N . GLY A 1 350 ? -4.422 23.672 6.727 1 98.88 350 GLY A N 1
ATOM 2646 C CA . GLY A 1 350 ? -4.082 23.688 8.141 1 98.88 350 GLY A CA 1
ATOM 2647 C C . GLY A 1 350 ? -3.176 22.547 8.547 1 98.88 350 GLY A C 1
ATOM 2648 O O . GLY A 1 350 ? -2.561 21.891 7.699 1 98.88 350 GLY A O 1
ATOM 2649 N N . PHE A 1 351 ? -3.084 22.391 9.891 1 98.94 351 PHE A N 1
ATOM 2650 C CA . PHE A 1 351 ? -2.113 21.438 10.398 1 98.94 351 PHE A CA 1
ATOM 2651 C C . PHE A 1 351 ? -2.783 20.438 11.328 1 98.94 351 PHE A C 1
ATOM 2653 O O . PHE A 1 351 ? -3.842 20.719 11.891 1 98.94 351 PHE A O 1
ATOM 2660 N N . LEU A 1 352 ? -2.258 19.266 11.375 1 98.94 352 LEU A N 1
ATOM 2661 C CA . LEU A 1 352 ? -2.359 18.344 12.492 1 98.94 352 LEU A CA 1
ATOM 2662 C C . LEU A 1 352 ? -1.036 18.234 13.242 1 98.94 352 LEU A C 1
ATOM 2664 O O . LEU A 1 352 ? 0.02 18.062 12.633 1 98.94 352 LEU A O 1
ATOM 2668 N N . ALA A 1 353 ? -1.099 18.406 14.586 1 98.75 353 ALA A N 1
ATOM 2669 C CA . ALA A 1 353 ? 0.133 18.594 15.344 1 98.75 353 ALA A CA 1
ATOM 2670 C C . ALA A 1 353 ? -0.002 18.016 16.75 1 98.75 353 ALA A C 1
ATOM 2672 O O . ALA A 1 353 ? -1.114 17.766 17.234 1 98.75 353 ALA A O 1
ATOM 2673 N N . ARG A 1 354 ? 1.151 17.797 17.359 1 98.69 354 ARG A N 1
ATOM 2674 C CA . ARG A 1 354 ? 1.186 17.438 18.766 1 98.69 354 ARG A CA 1
ATOM 2675 C C . ARG A 1 354 ? 1.627 18.625 19.625 1 98.69 354 ARG A C 1
ATOM 2677 O O . ARG A 1 354 ? 1.066 18.859 20.703 1 98.69 354 ARG A O 1
ATOM 2684 N N . ASP A 1 355 ? 2.545 19.484 19.141 1 97.88 355 ASP A N 1
ATOM 2685 C CA . ASP A 1 355 ? 3.17 20.562 19.906 1 97.88 355 ASP A CA 1
ATOM 2686 C C . ASP A 1 355 ? 2.551 21.906 19.547 1 97.88 355 ASP A C 1
ATOM 2688 O O . ASP A 1 355 ? 2.73 22.406 18.438 1 97.88 355 ASP A O 1
ATOM 2692 N N . PRO A 1 356 ? 1.961 22.594 20.562 1 97.12 356 PRO A N 1
ATOM 2693 C CA . PRO A 1 356 ? 1.286 23.859 20.234 1 97.12 356 PRO A CA 1
ATOM 2694 C C . PRO A 1 356 ? 2.262 24.969 19.859 1 97.12 356 PRO A C 1
ATOM 2696 O O . PRO A 1 356 ? 1.917 25.859 19.062 1 97.12 356 PRO A O 1
ATOM 2699 N N . SER A 1 357 ? 3.465 24.953 20.422 1 95.88 357 SER A N 1
ATOM 2700 C CA . SER A 1 357 ? 4.441 25.969 20.078 1 95.88 357 SER A CA 1
ATOM 2701 C C . SER A 1 357 ? 4.863 25.844 18.609 1 95.88 357 SER A C 1
ATOM 2703 O O . SER A 1 357 ? 4.926 26.844 17.891 1 95.88 357 SER A O 1
ATOM 2705 N N . LEU A 1 358 ? 5.172 24.625 18.234 1 97.12 358 LEU A N 1
ATOM 2706 C CA . LEU A 1 358 ? 5.508 24.375 16.844 1 97.12 358 LEU A CA 1
ATOM 2707 C C . LEU A 1 358 ? 4.316 24.672 15.938 1 97.12 358 LEU A C 1
ATOM 2709 O O . LEU A 1 358 ? 4.48 25.219 14.844 1 97.12 358 LEU A O 1
ATOM 2713 N N . TRP A 1 359 ? 3.186 24.312 16.422 1 98.06 359 TRP A N 1
ATOM 2714 C CA . TRP A 1 359 ? 1.944 24.547 15.695 1 98.06 359 TRP A CA 1
ATOM 2715 C C . TRP A 1 359 ? 1.751 26.047 15.422 1 98.06 359 TRP A C 1
ATOM 2717 O O . TRP A 1 359 ? 1.438 26.438 14.297 1 98.06 359 TRP A O 1
ATOM 2727 N N . ASN A 1 360 ? 1.933 26.906 16.422 1 97.12 360 ASN A N 1
ATOM 2728 C CA . ASN A 1 360 ? 1.806 28.359 16.297 1 97.12 360 ASN A CA 1
ATOM 2729 C C . ASN A 1 360 ? 2.832 28.922 15.328 1 97.12 360 ASN A C 1
ATOM 2731 O O . ASN A 1 360 ? 2.486 29.719 14.445 1 97.12 360 ASN A O 1
ATOM 2735 N N . ALA A 1 361 ? 4.066 28.484 15.438 1 97 361 ALA A N 1
ATOM 2736 C CA . ALA A 1 361 ? 5.125 28.938 14.539 1 97 361 ALA A CA 1
ATOM 2737 C C . ALA A 1 361 ? 4.836 28.516 13.102 1 97 361 ALA A C 1
ATOM 2739 O O . ALA A 1 361 ? 5.102 29.281 12.164 1 97 361 ALA A O 1
ATOM 2740 N N . ALA A 1 362 ? 4.344 27.344 12.914 1 98.38 362 ALA A N 1
ATOM 2741 C CA . ALA A 1 362 ? 4.027 26.844 11.586 1 98.38 362 ALA A CA 1
ATOM 2742 C C . ALA A 1 362 ? 2.883 27.625 10.953 1 98.38 362 ALA A C 1
ATOM 2744 O O . ALA A 1 362 ? 2.902 27.922 9.758 1 98.38 362 ALA A O 1
ATOM 2745 N N . ASN A 1 363 ? 1.875 27.953 11.75 1 98.5 363 ASN A N 1
ATOM 2746 C CA . ASN A 1 363 ? 0.799 28.797 11.25 1 98.5 363 ASN A CA 1
ATOM 2747 C C . ASN A 1 363 ? 1.328 30.156 10.766 1 98.5 363 ASN A C 1
ATOM 2749 O O . ASN A 1 363 ? 0.935 30.625 9.695 1 98.5 363 ASN A O 1
ATOM 2753 N N . ALA A 1 364 ? 2.189 30.719 11.562 1 97.81 364 ALA A N 1
ATOM 2754 C CA . ALA A 1 364 ? 2.773 32 11.18 1 97.81 364 ALA A CA 1
ATOM 2755 C C . ALA A 1 364 ? 3.518 31.891 9.852 1 97.81 364 ALA A C 1
ATOM 2757 O O . ALA A 1 364 ? 3.453 32.812 9.023 1 97.81 364 ALA A O 1
ATOM 2758 N N . ALA A 1 365 ? 4.195 30.812 9.656 1 98.31 365 ALA A N 1
ATOM 2759 C CA . ALA A 1 365 ? 4.938 30.594 8.422 1 98.31 365 ALA A CA 1
ATOM 2760 C C . ALA A 1 365 ? 3.99 30.375 7.242 1 98.31 365 ALA A C 1
ATOM 2762 O O . ALA A 1 365 ? 4.18 30.969 6.176 1 98.31 365 ALA A O 1
ATOM 2763 N N . LEU A 1 366 ? 2.984 29.578 7.406 1 98.62 366 LEU A N 1
ATOM 2764 C CA . LEU A 1 366 ? 2.064 29.172 6.344 1 98.62 366 LEU A CA 1
ATOM 2765 C C . LEU A 1 366 ? 1.227 30.359 5.875 1 98.62 366 LEU A C 1
ATOM 2767 O O . LEU A 1 366 ? 1.036 30.547 4.672 1 98.62 366 LEU A O 1
ATOM 2771 N N . TYR A 1 367 ? 0.763 31.203 6.805 1 98.44 367 TYR A N 1
ATOM 2772 C CA . TYR A 1 367 ? -0.246 32.219 6.484 1 98.44 367 TYR A CA 1
ATOM 2773 C C . TYR A 1 367 ? 0.384 33.594 6.348 1 98.44 367 TYR A C 1
ATOM 2775 O O . TYR A 1 367 ? -0.239 34.5 5.816 1 98.44 367 TYR A O 1
ATOM 2783 N N . GLY A 1 368 ? 1.602 33.781 6.848 1 96.44 368 GLY A N 1
ATOM 2784 C CA . GLY A 1 368 ? 2.326 35.031 6.672 1 96.44 368 GLY A CA 1
ATOM 2785 C C . GLY A 1 368 ? 1.66 36.219 7.359 1 96.44 368 GLY A C 1
ATOM 2786 O O . GLY A 1 368 ? 1.286 36.125 8.531 1 96.44 368 GLY A O 1
ATOM 2787 N N . ASP A 1 369 ? 1.463 37.312 6.629 1 94.56 369 ASP A N 1
ATOM 2788 C CA . ASP A 1 369 ? 1.034 38.594 7.18 1 94.56 369 ASP A CA 1
ATOM 2789 C C . ASP A 1 369 ? -0.437 38.531 7.59 1 94.56 369 ASP A C 1
ATOM 2791 O O . ASP A 1 369 ? -0.893 39.375 8.375 1 94.56 369 ASP A O 1
ATOM 2795 N N . LYS A 1 370 ? -1.122 37.562 7.156 1 95.25 370 LYS A N 1
ATOM 2796 C CA . LYS A 1 370 ? -2.551 37.5 7.453 1 95.25 370 LYS A CA 1
ATOM 2797 C C . LYS A 1 370 ? -2.805 36.781 8.773 1 95.25 370 LYS A C 1
ATOM 2799 O O . LYS A 1 370 ? -3.928 36.781 9.289 1 95.25 370 LYS A O 1
ATOM 2804 N N . TYR A 1 371 ? -1.803 36.125 9.305 1 96.19 371 TYR A N 1
ATOM 2805 C CA . TYR A 1 371 ? -1.915 35.406 10.57 1 96.19 371 TYR A CA 1
ATOM 2806 C C . TYR A 1 371 ? -1.749 36.344 11.75 1 96.19 371 TYR A C 1
ATOM 2808 O O . TYR A 1 371 ? -0.771 37.094 11.82 1 96.19 371 TYR A O 1
ATOM 2816 N N . THR A 1 372 ? -2.74 36.344 12.664 1 93.44 372 THR A N 1
ATOM 2817 C CA . THR A 1 372 ? -2.594 37.094 13.922 1 93.44 372 THR A CA 1
ATOM 2818 C C . THR A 1 372 ? -1.639 36.344 14.859 1 93.44 372 THR A C 1
ATOM 2820 O O . THR A 1 372 ? -1.986 35.312 15.422 1 93.44 372 THR A O 1
ATOM 2823 N N . PHE A 1 373 ? -0.455 36.844 15.023 1 88.75 373 PHE A N 1
ATOM 2824 C CA . PHE A 1 373 ? 0.571 36.156 15.797 1 88.75 373 PHE A CA 1
ATOM 2825 C C . PHE A 1 373 ? 0.787 36.844 17.141 1 88.75 373 PHE A C 1
ATOM 2827 O O . PHE A 1 373 ? 1.086 38.031 17.188 1 88.75 373 PHE A O 1
ATOM 2834 N N . PHE A 1 374 ? 0.571 36.125 18.203 1 89.25 374 PHE A N 1
ATOM 2835 C CA . PHE A 1 374 ? 0.824 36.625 19.562 1 89.25 374 PHE A CA 1
ATOM 2836 C C . PHE A 1 374 ? 2.104 36 20.125 1 89.25 374 PHE A C 1
ATOM 2838 O O . PHE A 1 374 ? 2.07 35.281 21.125 1 89.25 374 PHE A O 1
ATOM 2845 N N . GLY A 1 375 ? 3.227 36.188 19.5 1 74.44 375 GLY A N 1
ATOM 2846 C CA . GLY A 1 375 ? 4.5 35.625 19.922 1 74.44 375 GLY A CA 1
ATOM 2847 C C . GLY A 1 375 ? 5.176 36.438 21.016 1 74.44 375 GLY A C 1
ATOM 2848 O O . GLY A 1 375 ? 5.633 35.875 22.016 1 74.44 375 GLY A O 1
ATOM 2849 N N . HIS A 1 376 ? 5.172 37.75 20.938 1 76 376 HIS A N 1
ATOM 2850 C CA . HIS A 1 376 ? 5.934 38.625 21.828 1 76 376 HIS A CA 1
ATOM 2851 C C . HIS A 1 376 ? 5.031 39.25 22.891 1 76 376 HIS A C 1
ATOM 2853 O O . HIS A 1 376 ? 5.496 39.594 23.984 1 76 376 HIS A O 1
ATOM 2859 N N . GLN A 1 377 ? 3.785 39.375 22.469 1 85.88 377 GLN A N 1
ATOM 2860 C CA . GLN A 1 377 ? 2.832 40 23.391 1 85.88 377 GLN A CA 1
ATOM 2861 C C . GLN A 1 377 ? 1.684 39.031 23.703 1 85.88 377 GLN A C 1
ATOM 2863 O O . GLN A 1 377 ? 1.099 38.438 22.797 1 85.88 377 GLN A O 1
ATOM 2868 N N . ALA A 1 378 ? 1.423 38.969 24.953 1 90 378 ALA A N 1
ATOM 2869 C CA . ALA A 1 378 ? 0.316 38.125 25.391 1 90 378 ALA A CA 1
ATOM 2870 C C . ALA A 1 378 ? -1.028 38.75 25.016 1 90 378 ALA A C 1
ATOM 2872 O O . ALA A 1 378 ? -1.208 39.969 25.125 1 90 378 ALA A O 1
ATOM 2873 N N . PRO A 1 379 ? -1.883 37.969 24.594 1 95.81 379 PRO A N 1
ATOM 2874 C CA . PRO A 1 379 ? -3.223 38.5 24.312 1 95.81 379 PRO A CA 1
ATOM 2875 C C . PRO A 1 379 ? -4.008 38.781 25.594 1 95.81 379 PRO A C 1
ATOM 2877 O O . PRO A 1 379 ? -3.66 38.281 26.672 1 95.81 379 PRO A O 1
ATOM 2880 N N . ARG A 1 380 ? -4.93 39.75 25.453 1 96.38 380 ARG A N 1
ATOM 2881 C CA . ARG A 1 380 ? -5.996 39.875 26.438 1 96.38 380 ARG A CA 1
ATOM 2882 C C . ARG A 1 380 ? -7.184 38.969 26.078 1 96.38 380 ARG A C 1
ATOM 2884 O O . ARG A 1 380 ? -8.07 39.375 25.328 1 96.38 380 ARG A O 1
ATOM 2891 N N . TYR A 1 381 ? -7.254 37.781 26.703 1 97.31 381 TYR A N 1
ATOM 2892 C CA . TYR A 1 381 ? -8.266 36.812 26.312 1 97.31 381 TYR A CA 1
ATOM 2893 C C . TYR A 1 381 ? -9.672 37.344 26.562 1 97.31 381 TYR A C 1
ATOM 2895 O O . TYR A 1 381 ? -9.914 38 27.578 1 97.31 381 TYR A O 1
ATOM 2903 N N . PRO A 1 382 ? -10.57 37.094 25.625 1 97 382 PRO A N 1
ATOM 2904 C CA . PRO A 1 382 ? -11.938 37.562 25.812 1 97 382 PRO A CA 1
ATOM 2905 C C . PRO A 1 382 ? -12.594 37 27.078 1 97 382 PRO A C 1
ATOM 2907 O O . PRO A 1 382 ? -12.258 35.875 27.5 1 97 382 PRO A O 1
ATOM 2910 N N . LYS A 1 383 ? -13.586 37.688 27.516 1 95.75 383 LYS A N 1
ATOM 2911 C CA . LYS A 1 383 ? -14.227 37.312 28.781 1 95.75 383 LYS A CA 1
ATOM 2912 C C . LYS A 1 383 ? -15.539 36.562 28.531 1 95.75 383 LYS A C 1
ATOM 2914 O O . LYS A 1 383 ? -16.156 36.062 29.484 1 95.75 383 LYS A O 1
ATOM 2919 N N . LYS A 1 384 ? -15.969 36.469 27.344 1 97.25 384 LYS A N 1
ATOM 2920 C CA . LYS A 1 384 ? -17.141 35.688 27 1 97.25 384 LYS A CA 1
ATOM 2921 C C . LYS A 1 384 ? -16.75 34.281 26.516 1 97.25 384 LYS A C 1
ATOM 2923 O O . LYS A 1 384 ? -16 34.156 25.562 1 97.25 384 LYS A O 1
ATOM 2928 N N . LEU A 1 385 ? -17.234 33.281 27.219 1 98.25 385 LEU A N 1
ATOM 2929 C CA . LEU A 1 385 ? -16.984 31.875 26.906 1 98.25 385 LEU A CA 1
ATOM 2930 C C . LEU A 1 385 ? -18.297 31.125 26.672 1 98.25 385 LEU A C 1
ATOM 2932 O O . LEU A 1 385 ? -19.016 30.844 27.625 1 98.25 385 LEU A O 1
ATOM 2936 N N . TYR A 1 386 ? -18.547 30.797 25.391 1 98.12 386 TYR A N 1
ATOM 2937 C CA . TYR A 1 386 ? -19.781 30.125 25.016 1 98.12 386 TYR A CA 1
ATOM 2938 C C . TYR A 1 386 ? -19.594 28.609 24.984 1 98.12 386 TYR A C 1
ATOM 2940 O O . TYR A 1 386 ? -18.594 28.125 24.438 1 98.12 386 TYR A O 1
ATOM 2948 N N . LEU A 1 387 ? -20.547 27.875 25.562 1 97.62 387 LEU A N 1
ATOM 2949 C CA . LEU A 1 387 ? -20.656 26.438 25.438 1 97.62 387 LEU A CA 1
ATOM 2950 C C . LEU A 1 387 ? -21.812 26.062 24.5 1 97.62 387 LEU A C 1
ATOM 2952 O O . LEU A 1 387 ? -22.953 26.453 24.734 1 97.62 387 LEU A O 1
ATOM 2956 N N . LEU A 1 388 ? -21.469 25.391 23.469 1 97.19 388 LEU A N 1
ATOM 2957 C CA . LEU A 1 388 ? -22.469 25.016 22.484 1 97.19 388 LEU A CA 1
ATOM 2958 C C . LEU A 1 388 ? -22.734 23.516 22.516 1 97.19 388 LEU A C 1
ATOM 2960 O O . LEU A 1 388 ? -21.875 22.719 22.109 1 97.19 388 LEU A O 1
ATOM 2964 N N . ASP A 1 389 ? -23.891 23.016 22.969 1 91.88 389 ASP A N 1
ATOM 2965 C CA . ASP A 1 389 ? -24.422 21.656 22.938 1 91.88 389 ASP A CA 1
ATOM 2966 C C . ASP A 1 389 ? -23.469 20.688 23.625 1 91.88 389 ASP A C 1
ATOM 2968 O O . ASP A 1 389 ? -23.125 19.656 23.047 1 91.88 389 ASP A O 1
ATOM 2972 N N . PHE A 1 390 ? -23.109 20.953 24.781 1 90.44 390 PHE A N 1
ATOM 2973 C CA . PHE A 1 390 ? -22.234 20.047 25.547 1 90.44 390 PHE A CA 1
ATOM 2974 C C . PHE A 1 390 ? -22.984 18.797 25.969 1 90.44 390 PHE A C 1
ATOM 2976 O O . PHE A 1 390 ? -24.172 18.875 26.297 1 90.44 390 PHE A O 1
ATOM 2983 N N . PRO A 1 391 ? -22.312 17.703 25.922 1 85.19 391 PRO A N 1
ATOM 2984 C CA . PRO A 1 391 ? -22.984 16.453 26.266 1 85.19 391 PRO A CA 1
ATOM 2985 C C . PRO A 1 391 ? -23.5 16.422 27.703 1 85.19 391 PRO A C 1
ATOM 2987 O O . PRO A 1 391 ? -23.031 17.188 28.547 1 85.19 391 PRO A O 1
ATOM 2990 N N . ALA A 1 392 ? -24.375 15.414 27.859 1 78.12 392 ALA A N 1
ATOM 2991 C CA . ALA A 1 392 ? -24.953 15.203 29.188 1 78.12 392 ALA A CA 1
ATOM 2992 C C . ALA A 1 392 ? -23.891 14.688 30.156 1 78.12 392 ALA A C 1
ATOM 2994 O O . ALA A 1 392 ? -22.938 14.023 29.75 1 78.12 392 ALA A O 1
ATOM 2995 N N . GLY A 1 393 ? -24.109 14.898 31.312 1 77.56 393 GLY A N 1
ATOM 2996 C CA . GLY A 1 393 ? -23.156 14.578 32.344 1 77.56 393 GLY A CA 1
ATOM 2997 C C . GLY A 1 393 ? -22.906 13.094 32.5 1 77.56 393 GLY A C 1
ATOM 2998 O O . GLY A 1 393 ? -21.891 12.68 33.062 1 77.56 393 GLY A O 1
ATOM 2999 N N . ASN A 1 394 ? -23.703 12.219 31.859 1 79.88 394 ASN A N 1
ATOM 3000 C CA . ASN A 1 394 ? -23.578 10.789 32.125 1 79.88 394 ASN A CA 1
ATOM 3001 C C . ASN A 1 394 ? -22.812 10.07 31.016 1 79.88 394 ASN A C 1
ATOM 3003 O O . ASN A 1 394 ? -22.703 8.844 31.031 1 79.88 394 ASN A O 1
ATOM 3007 N N . THR A 1 395 ? -22.297 10.773 30.172 1 86.38 395 THR A N 1
ATOM 3008 C CA . THR A 1 395 ? -21.453 10.133 29.156 1 86.38 395 THR A CA 1
ATOM 3009 C C . THR A 1 395 ? -20.031 9.938 29.688 1 86.38 395 THR A C 1
ATOM 3011 O O . THR A 1 395 ? -19.609 10.625 30.609 1 86.38 395 THR A O 1
ATOM 3014 N N . SER A 1 396 ? -19.297 8.969 29.156 1 87.44 396 SER A N 1
ATOM 3015 C CA . SER A 1 396 ? -17.969 8.609 29.625 1 87.44 396 SER A CA 1
ATOM 3016 C C . SER A 1 396 ? -16.984 9.773 29.469 1 87.44 396 SER A C 1
ATOM 3018 O O . SER A 1 396 ? -16.031 9.898 30.25 1 87.44 396 SER A O 1
ATOM 3020 N N . HIS A 1 397 ? -17.25 10.695 28.5 1 92.81 397 HIS A N 1
ATOM 3021 C CA . HIS A 1 397 ? -16.281 11.758 28.234 1 92.81 397 HIS A CA 1
ATOM 3022 C C . HIS A 1 397 ? -16.703 13.062 28.891 1 92.81 397 HIS A C 1
ATOM 3024 O O . HIS A 1 397 ? -15.938 14.023 28.938 1 92.81 397 HIS A O 1
ATOM 3030 N N . ALA A 1 398 ? -17.859 13.164 29.516 1 93.75 398 ALA A N 1
ATOM 3031 C CA . ALA A 1 398 ? -18.406 14.383 30.078 1 93.75 398 ALA A CA 1
ATOM 3032 C C . ALA A 1 398 ? -17.531 14.914 31.219 1 93.75 398 ALA A C 1
ATOM 3034 O O . ALA A 1 398 ? -17.266 16.109 31.297 1 93.75 398 ALA A O 1
ATOM 3035 N N . PRO A 1 399 ? -17.062 14.031 32.062 1 94.56 399 PRO A N 1
ATOM 3036 C CA . PRO A 1 399 ? -16.234 14.547 33.156 1 94.56 399 PRO A CA 1
ATOM 3037 C C . PRO A 1 399 ? -14.969 15.234 32.656 1 94.56 399 PRO A C 1
ATOM 3039 O O . PRO A 1 399 ? -14.539 16.234 33.219 1 94.56 399 PRO A O 1
ATOM 3042 N N . ILE A 1 400 ? -14.398 14.711 31.641 1 95.81 400 ILE A N 1
ATOM 3043 C CA . ILE A 1 400 ? -13.18 15.289 31.078 1 95.81 400 ILE A CA 1
ATOM 3044 C C . ILE A 1 400 ? -13.492 16.656 30.484 1 95.81 400 ILE A C 1
ATOM 3046 O O . ILE A 1 400 ? -12.75 17.625 30.688 1 95.81 400 ILE A O 1
ATOM 3050 N N . LEU A 1 401 ? -14.594 16.781 29.781 1 96.75 401 LEU A N 1
ATOM 3051 C CA . LEU A 1 401 ? -15.016 18.031 29.156 1 96.75 401 LEU A CA 1
ATOM 3052 C C . LEU A 1 401 ? -15.312 19.094 30.203 1 96.75 401 LEU A C 1
ATOM 3054 O O . LEU A 1 401 ? -14.867 20.234 30.078 1 96.75 401 LEU A O 1
ATOM 3058 N N . GLN A 1 402 ? -16.031 18.703 31.219 1 95.56 402 GLN A N 1
ATOM 3059 C CA . GLN A 1 402 ? -16.422 19.641 32.281 1 95.56 402 GLN A CA 1
ATOM 3060 C C . GLN A 1 402 ? -15.203 20.125 33.062 1 95.56 402 GLN A C 1
ATOM 3062 O O . GLN A 1 402 ? -15.125 21.312 33.406 1 95.56 402 GLN A O 1
ATOM 3067 N N . ASN A 1 403 ? -14.359 19.188 33.344 1 96.38 403 ASN A N 1
ATOM 3068 C CA . ASN A 1 403 ? -13.133 19.578 34.031 1 96.38 403 ASN A CA 1
ATOM 3069 C C . ASN A 1 403 ? -12.328 20.594 33.219 1 96.38 403 ASN A C 1
ATOM 3071 O O . ASN A 1 403 ? -11.82 21.562 33.781 1 96.38 403 ASN A O 1
ATOM 3075 N N . PHE A 1 404 ? -12.234 20.391 31.984 1 97.69 404 PHE A N 1
ATOM 3076 C CA . PHE A 1 404 ? -11.508 21.328 31.125 1 97.69 404 PHE A CA 1
ATOM 3077 C C . PHE A 1 404 ? -12.18 22.688 31.125 1 97.69 404 PHE A C 1
ATOM 3079 O O . PHE A 1 404 ? -11.508 23.719 31.281 1 97.69 404 PHE A O 1
ATOM 3086 N N . VAL A 1 405 ? -13.469 22.734 30.906 1 97.5 405 VAL A N 1
ATOM 3087 C CA . VAL A 1 405 ? -14.219 23.969 30.859 1 97.5 405 VAL A CA 1
ATOM 3088 C C . VAL A 1 405 ? -14.016 24.75 32.156 1 97.5 405 VAL A C 1
ATOM 3090 O O . VAL A 1 405 ? -13.82 25.969 32.125 1 97.5 405 VAL A O 1
ATOM 3093 N N . THR A 1 406 ? -14.055 24.062 33.25 1 97.5 406 THR A N 1
ATOM 3094 C CA . THR A 1 406 ? -13.859 24.688 34.562 1 97.5 406 THR A CA 1
ATOM 3095 C C . THR A 1 406 ? -12.477 25.328 34.656 1 97.5 406 THR A C 1
ATOM 3097 O O . THR A 1 406 ? -12.336 26.484 35.062 1 97.5 406 THR A O 1
ATOM 3100 N N . LYS A 1 407 ? -11.477 24.609 34.281 1 98.44 407 LYS A N 1
ATOM 3101 C CA . LYS A 1 407 ? -10.109 25.094 34.312 1 98.44 407 LYS A CA 1
ATOM 3102 C C . LYS A 1 407 ? -9.898 26.25 33.344 1 98.44 407 LYS A C 1
ATOM 3104 O O . LYS A 1 407 ? -9.195 27.219 33.656 1 98.44 407 LYS A O 1
ATOM 3109 N N . LEU A 1 408 ? -10.516 26.109 32.219 1 98.5 408 LEU A N 1
ATOM 3110 C CA . LEU A 1 408 ? -10.398 27.172 31.219 1 98.5 408 LEU A CA 1
ATOM 3111 C C . LEU A 1 408 ? -11.062 28.453 31.703 1 98.5 408 LEU A C 1
ATOM 3113 O O . LEU A 1 408 ? -10.508 29.547 31.547 1 98.5 408 LEU A O 1
ATOM 3117 N N . ALA A 1 409 ? -12.227 28.328 32.219 1 98.19 409 ALA A N 1
ATOM 3118 C CA . ALA A 1 409 ? -12.938 29.5 32.75 1 98.19 409 ALA A CA 1
ATOM 3119 C C . ALA A 1 409 ? -12.117 30.203 33.844 1 98.19 409 ALA A C 1
ATOM 3121 O O . ALA A 1 409 ? -12.047 31.438 33.844 1 98.19 409 ALA A O 1
ATOM 3122 N N . LYS A 1 410 ? -11.57 29.438 34.688 1 98.25 410 LYS A N 1
ATOM 3123 C CA . LYS A 1 410 ? -10.711 30 35.719 1 98.25 410 LYS A CA 1
ATOM 3124 C C . LYS A 1 410 ? -9.5 30.703 35.125 1 98.25 410 LYS A C 1
ATOM 3126 O O . LYS A 1 410 ? -9.133 31.797 35.531 1 98.25 410 LYS A O 1
ATOM 3131 N N . PHE A 1 411 ? -8.891 30.031 34.188 1 98 411 PHE A N 1
ATOM 3132 C CA . PHE A 1 411 ? -7.719 30.594 33.5 1 98 411 PHE A CA 1
ATOM 3133 C C . PHE A 1 411 ? -8.055 31.922 32.844 1 98 411 PHE A C 1
ATOM 3135 O O . PHE A 1 411 ? -7.254 32.844 32.875 1 98 411 PHE A O 1
ATOM 3142 N N . LEU A 1 412 ? -9.281 32.031 32.281 1 97.5 412 LEU A N 1
ATOM 3143 C CA . LEU A 1 412 ? -9.719 33.219 31.547 1 97.5 412 LEU A CA 1
ATOM 3144 C C . LEU A 1 412 ? -10.344 34.219 32.5 1 97.5 412 LEU A C 1
ATOM 3146 O O . LEU A 1 412 ? -10.68 35.344 32.094 1 97.5 412 LEU A O 1
ATOM 3150 N N . ASP A 1 413 ? -10.469 33.875 33.656 1 97 413 ASP A N 1
ATOM 3151 C CA . ASP A 1 413 ? -11.117 34.688 34.656 1 97 413 ASP A CA 1
ATOM 3152 C C . ASP A 1 413 ? -12.531 35.094 34.25 1 97 413 ASP A C 1
ATOM 3154 O O . ASP A 1 413 ? -12.859 36.281 34.188 1 97 413 ASP A O 1
ATOM 3158 N N . THR A 1 414 ? -13.312 34.094 33.875 1 97.38 414 THR A N 1
ATOM 3159 C CA . THR A 1 414 ? -14.688 34.312 33.438 1 97.38 414 THR A CA 1
ATOM 3160 C C . THR A 1 414 ? -15.562 33.125 33.781 1 97.38 414 THR A C 1
ATOM 3162 O O . THR A 1 414 ? -15.117 32.188 34.469 1 97.38 414 THR A O 1
ATOM 3165 N N . SER A 1 415 ? -16.938 33.188 33.406 1 97.12 415 SER A N 1
ATOM 3166 C CA . SER A 1 415 ? -17.891 32.062 33.531 1 97.12 415 SER A CA 1
ATOM 3167 C C . SER A 1 415 ? -18.469 31.656 32.188 1 97.12 415 SER A C 1
ATOM 3169 O O . SER A 1 415 ? -18.812 32.5 31.359 1 97.12 415 SER A O 1
ATOM 3171 N N . PRO A 1 416 ? -18.5 30.328 32.031 1 96.75 416 PRO A N 1
ATOM 3172 C CA . PRO A 1 416 ? -19.078 29.859 30.781 1 96.75 416 PRO A CA 1
ATOM 3173 C C . PRO A 1 416 ? -20.578 30.125 30.688 1 96.75 416 PRO A C 1
ATOM 3175 O O . PRO A 1 416 ? -21.281 30.094 31.703 1 96.75 416 PRO A O 1
ATOM 3178 N N . THR A 1 417 ? -21.031 30.375 29.547 1 96.12 417 THR A N 1
ATOM 3179 C CA . THR A 1 417 ? -22.453 30.547 29.266 1 96.12 417 THR A CA 1
ATOM 3180 C C . THR A 1 417 ? -22.906 29.625 28.141 1 96.12 417 THR A C 1
ATOM 3182 O O . THR A 1 417 ? -22.281 29.578 27.078 1 96.12 417 THR A O 1
ATOM 3185 N N . ASN A 1 418 ? -24.016 28.891 28.344 1 96.44 418 ASN A N 1
ATOM 3186 C CA . ASN A 1 418 ? -24.594 28.078 27.281 1 96.44 418 ASN A CA 1
ATOM 3187 C C . ASN A 1 418 ? -25.25 28.953 26.203 1 96.44 418 ASN A C 1
ATOM 3189 O O . ASN A 1 418 ? -25.938 29.938 26.531 1 96.44 418 ASN A O 1
ATOM 3193 N N . ILE A 1 419 ? -25 28.578 25.031 1 96.88 419 ILE A N 1
ATOM 3194 C CA . ILE A 1 419 ? -25.656 29.297 23.938 1 96.88 419 ILE A CA 1
ATOM 3195 C C . ILE A 1 419 ? -26.422 28.297 23.062 1 96.88 419 ILE A C 1
ATOM 3197 O O . ILE A 1 419 ? -25.984 27.172 22.859 1 96.88 419 ILE A O 1
ATOM 3201 N N . ASP A 1 420 ? -27.609 28.688 22.609 1 96.81 420 ASP A N 1
ATOM 3202 C CA . ASP A 1 420 ? -28.422 27.969 21.641 1 96.81 420 ASP A CA 1
ATOM 3203 C C . ASP A 1 420 ? -28.531 28.75 20.328 1 96.81 420 ASP A C 1
ATOM 3205 O O . ASP A 1 420 ? -29.281 29.734 20.234 1 96.81 420 ASP A O 1
ATOM 3209 N N . LEU A 1 421 ? -27.875 28.281 19.375 1 97.19 421 LEU A N 1
ATOM 3210 C CA . LEU A 1 421 ? -27.781 29.031 18.125 1 97.19 421 LEU A CA 1
ATOM 3211 C C . LEU A 1 421 ? -29.141 29.094 17.438 1 97.19 421 LEU A C 1
ATOM 3213 O O . LEU A 1 421 ? -29.453 30.078 16.766 1 97.19 421 LEU A O 1
ATOM 3217 N N . ASN A 1 422 ? -29.906 28.047 17.562 1 96.38 422 ASN A N 1
ATOM 3218 C CA . ASN A 1 422 ? -31.234 28.062 16.969 1 96.38 422 ASN A CA 1
ATOM 3219 C C . ASN A 1 422 ? -32.125 29.156 17.578 1 96.38 422 ASN A C 1
ATOM 3221 O O . ASN A 1 422 ? -32.844 29.844 16.875 1 96.38 422 ASN A O 1
ATOM 3225 N N . LYS A 1 423 ? -32.094 29.281 18.875 1 96.88 423 LYS A N 1
ATOM 3226 C CA . LYS A 1 423 ? -32.844 30.312 19.562 1 96.88 423 LYS A CA 1
ATOM 3227 C C . LYS A 1 423 ? -32.375 31.703 19.203 1 96.88 423 LYS A C 1
ATOM 3229 O O . LYS A 1 423 ? -33.156 32.625 19.016 1 96.88 423 LYS A O 1
ATOM 3234 N N . GLU A 1 424 ? -31.047 31.844 19.219 1 97.38 424 GLU A N 1
ATOM 3235 C CA . GLU A 1 424 ? -30.484 33.156 18.828 1 97.38 424 GLU A CA 1
ATOM 3236 C C . GLU A 1 424 ? -30.859 33.5 17.391 1 97.38 424 GLU A C 1
ATOM 3238 O O . GLU A 1 424 ? -31.141 34.656 17.094 1 97.38 424 GLU A O 1
ATOM 3243 N N . TRP A 1 425 ? -30.844 32.531 16.438 1 97.56 425 TRP A N 1
ATOM 3244 C CA . TRP A 1 425 ? -31.234 32.719 15.055 1 97.56 425 TRP A CA 1
ATOM 3245 C C . TRP A 1 425 ? -32.688 33.156 14.945 1 97.56 425 TRP A C 1
ATOM 3247 O O . TRP A 1 425 ? -33.031 34.094 14.211 1 97.56 425 TRP A O 1
ATOM 3257 N N . GLU A 1 426 ? -33.531 32.5 15.664 1 96.5 426 GLU A N 1
ATOM 3258 C CA . GLU A 1 426 ? -34.938 32.844 15.648 1 96.5 426 GLU A CA 1
ATOM 3259 C C . GLU A 1 426 ? -35.156 34.281 16.109 1 96.5 426 GLU A C 1
ATOM 3261 O O . GLU A 1 426 ? -36.062 34.969 15.609 1 96.5 426 GLU A O 1
ATOM 3266 N N . ARG A 1 427 ? -34.406 34.656 16.969 1 96.5 427 ARG A N 1
ATOM 3267 C CA . ARG A 1 427 ? -34.562 35.969 17.594 1 96.5 427 ARG A CA 1
ATOM 3268 C C . ARG A 1 427 ? -34 37.094 16.703 1 96.5 427 ARG A C 1
ATOM 3270 O O . ARG A 1 427 ? -34.531 38.188 16.672 1 96.5 427 ARG A O 1
ATOM 3277 N N . THR A 1 428 ? -32.938 36.75 15.992 1 96.5 428 THR A N 1
ATOM 3278 C CA . THR A 1 428 ? -32.188 37.875 15.414 1 96.5 428 THR A CA 1
ATOM 3279 C C . THR A 1 428 ? -31.922 37.625 13.93 1 96.5 428 THR A C 1
ATOM 3281 O O . THR A 1 428 ? -31.203 38.406 13.289 1 96.5 428 THR A O 1
ATOM 3284 N N . ARG A 1 429 ? -32.5 36.594 13.359 1 93.81 429 ARG A N 1
ATOM 3285 C CA . ARG A 1 429 ? -32.188 36.281 11.961 1 93.81 429 ARG A CA 1
ATOM 3286 C C . ARG A 1 429 ? -32.562 37.438 11.055 1 93.81 429 ARG A C 1
ATOM 3288 O O . ARG A 1 429 ? -33.5 38.188 11.352 1 93.81 429 ARG A O 1
ATOM 3295 N N . PRO A 1 430 ? -31.812 37.625 9.992 1 94.44 430 PRO A N 1
ATOM 3296 C CA . PRO A 1 430 ? -32.188 38.688 9.039 1 94.44 430 PRO A CA 1
ATOM 3297 C C . PRO A 1 430 ? -33.531 38.406 8.359 1 94.44 430 PRO A C 1
ATOM 3299 O O . PRO A 1 430 ? -33.875 37.25 8.125 1 94.44 430 PRO A O 1
ATOM 3302 N N . THR A 1 431 ? -34.125 39.469 7.855 1 93.31 431 THR A N 1
ATOM 3303 C CA . THR A 1 431 ? -35.406 39.375 7.211 1 93.31 431 THR A CA 1
ATOM 3304 C C . THR A 1 431 ? -35.344 38.562 5.922 1 93.31 431 THR A C 1
ATOM 3306 O O . THR A 1 431 ? -36.281 37.875 5.559 1 93.31 431 THR A O 1
ATOM 3309 N N . SER A 1 432 ? -34.188 38.594 5.352 1 93.5 432 SER A N 1
ATOM 3310 C CA . SER A 1 432 ? -34 37.938 4.062 1 93.5 432 SER A CA 1
ATOM 3311 C C . SER A 1 432 ? -34.031 36.438 4.207 1 93.5 432 SER A C 1
ATOM 3313 O O . SER A 1 432 ? -34.156 35.688 3.221 1 93.5 432 SER A O 1
ATOM 3315 N N . ALA A 1 433 ? -33.906 35.906 5.426 1 94.19 433 ALA A N 1
ATOM 3316 C CA . ALA A 1 433 ? -33.938 34.469 5.672 1 94.19 433 ALA A CA 1
ATOM 3317 C C . ALA A 1 433 ? -35.344 33.938 5.828 1 94.19 433 ALA A C 1
ATOM 3319 O O . ALA A 1 433 ? -35.594 32.719 5.805 1 94.19 433 ALA A O 1
ATOM 3320 N N . GLY A 1 434 ? -36.281 34.844 5.938 1 92.56 434 GLY A N 1
ATOM 3321 C CA . GLY A 1 434 ? -37.656 34.438 6.199 1 92.56 434 GLY A CA 1
ATOM 3322 C C . GLY A 1 434 ? -37.812 33.719 7.52 1 92.56 434 GLY A C 1
ATOM 3323 O O . GLY A 1 434 ? -37.156 34.062 8.508 1 92.56 434 GLY A O 1
ATOM 3324 N N . ASP A 1 435 ? -38.719 32.719 7.492 1 94 435 ASP A N 1
ATOM 3325 C CA . ASP A 1 435 ? -39.031 31.984 8.719 1 94 435 ASP A CA 1
ATOM 3326 C C . ASP A 1 435 ? -38.281 30.656 8.766 1 94 435 ASP A C 1
ATOM 3328 O O . ASP A 1 435 ? -38.594 29.766 9.562 1 94 435 ASP A O 1
ATOM 3332 N N . GLN A 1 436 ? -37.219 30.578 8.023 1 96.31 436 GLN A N 1
ATOM 3333 C CA . GLN A 1 436 ? -36.469 29.328 7.957 1 96.31 436 GLN A CA 1
ATOM 3334 C C . GLN A 1 436 ? -35.594 29.141 9.195 1 96.31 436 GLN A C 1
ATOM 3336 O O . GLN A 1 436 ? -34.969 30.094 9.656 1 96.31 436 GLN A O 1
ATOM 3341 N N . SER A 1 437 ? -35.625 27.953 9.719 1 97.12 437 SER A N 1
ATOM 3342 C CA . SER A 1 437 ? -34.656 27.594 10.742 1 97.12 437 SER A CA 1
ATOM 3343 C C . SER A 1 437 ? -33.281 27.438 10.133 1 97.12 437 SER A C 1
ATOM 3345 O O . SER A 1 437 ? -33.125 27.375 8.914 1 97.12 437 SER A O 1
ATOM 3347 N N . LEU A 1 438 ? -32.25 27.375 10.977 1 97.5 438 LEU A N 1
ATOM 3348 C CA . LEU A 1 438 ? -30.891 27.141 10.484 1 97.5 438 LEU A CA 1
ATOM 3349 C C . LEU A 1 438 ? -30.812 25.812 9.742 1 97.5 438 LEU A C 1
ATOM 3351 O O . LEU A 1 438 ? -30.172 25.734 8.688 1 97.5 438 LEU A O 1
ATOM 3355 N N . ALA A 1 439 ? -31.422 24.766 10.258 1 97.12 439 ALA A N 1
ATOM 3356 C CA . ALA A 1 439 ? -31.406 23.438 9.641 1 97.12 439 ALA A CA 1
ATOM 3357 C C . ALA A 1 439 ? -32.062 23.469 8.258 1 97.12 439 ALA A C 1
ATOM 3359 O O . ALA A 1 439 ? -31.594 22.781 7.34 1 97.12 439 ALA A O 1
ATOM 3360 N N . GLN A 1 440 ? -33.094 24.188 8.133 1 97.19 440 GLN A N 1
ATOM 3361 C CA . GLN A 1 440 ? -33.781 24.312 6.848 1 97.19 440 GLN A CA 1
ATOM 3362 C C . GLN A 1 440 ? -32.969 25.141 5.863 1 97.19 440 GLN A C 1
ATOM 3364 O O . GLN A 1 440 ? -32.812 24.766 4.699 1 97.19 440 GLN A O 1
ATOM 3369 N N . LEU A 1 441 ? -32.469 26.266 6.359 1 97.44 441 LEU A N 1
ATOM 3370 C CA . LEU A 1 441 ? -31.734 27.203 5.516 1 97.44 441 LEU A CA 1
ATOM 3371 C C . LEU A 1 441 ? -30.484 26.547 4.941 1 97.44 441 LEU A C 1
ATOM 3373 O O . LEU A 1 441 ? -30.141 26.781 3.779 1 97.44 441 LEU A O 1
ATOM 3377 N N . LEU A 1 442 ? -29.844 25.703 5.785 1 98.38 442 LEU A N 1
ATOM 3378 C CA . LEU A 1 442 ? -28.484 25.281 5.441 1 98.38 442 LEU A CA 1
ATOM 3379 C C . LEU A 1 442 ? -28.453 23.812 5.059 1 98.38 442 LEU A C 1
ATOM 3381 O O . LEU A 1 442 ? -27.391 23.234 4.84 1 98.38 442 LEU A O 1
ATOM 3385 N N . ASN A 1 443 ? -29.562 23.172 4.875 1 97.94 443 ASN A N 1
ATOM 3386 C CA . ASN A 1 443 ? -29.688 21.734 4.688 1 97.94 443 ASN A CA 1
ATOM 3387 C C . ASN A 1 443 ? -28.859 21.25 3.488 1 97.94 443 ASN A C 1
ATOM 3389 O O . ASN A 1 443 ? -28.203 20.203 3.553 1 97.94 443 ASN A O 1
ATOM 3393 N N . THR A 1 444 ? -28.891 21.938 2.381 1 98.19 444 THR A N 1
ATOM 3394 C CA . THR A 1 444 ? -28.234 21.469 1.162 1 98.19 444 THR A CA 1
ATOM 3395 C C . THR A 1 444 ? -27.031 22.344 0.824 1 98.19 444 THR A C 1
ATOM 3397 O O . THR A 1 444 ? -26.422 22.188 -0.23 1 98.19 444 THR A O 1
ATOM 3400 N N . THR A 1 445 ? -26.734 23.297 1.719 1 98.56 445 THR A N 1
ATOM 3401 C CA . THR A 1 445 ? -25.766 24.344 1.396 1 98.56 445 THR A CA 1
ATOM 3402 C C . THR A 1 445 ? -24.391 23.75 1.143 1 98.56 445 THR A C 1
ATOM 3404 O O . THR A 1 445 ? -23.781 23.969 0.086 1 98.56 445 THR A O 1
ATOM 3407 N N . TYR A 1 446 ? -23.906 22.938 2.039 1 98.69 446 TYR A N 1
ATOM 3408 C CA . TYR A 1 446 ? -22.594 22.328 1.88 1 98.69 446 TYR A CA 1
ATOM 3409 C C . TYR A 1 446 ? -22.578 21.406 0.669 1 98.69 446 TYR A C 1
ATOM 3411 O O . TYR A 1 446 ? -21.672 21.484 -0.166 1 98.69 446 TYR A O 1
ATOM 3419 N N . ALA A 1 447 ? -23.547 20.484 0.538 1 98.62 447 ALA A N 1
ATOM 3420 C CA . ALA A 1 447 ? -23.625 19.516 -0.559 1 98.62 447 ALA A CA 1
ATOM 3421 C C . ALA A 1 447 ? -23.625 20.234 -1.91 1 98.62 447 ALA A C 1
ATOM 3423 O O . ALA A 1 447 ? -22.969 19.797 -2.852 1 98.62 447 ALA A O 1
ATOM 3424 N N . ALA A 1 448 ? -24.391 21.328 -1.979 1 98.75 448 ALA A N 1
ATOM 3425 C CA . ALA A 1 448 ? -24.516 22.094 -3.223 1 98.75 448 ALA A CA 1
ATOM 3426 C C . ALA A 1 448 ? -23.172 22.703 -3.631 1 98.75 448 ALA A C 1
ATOM 3428 O O . ALA A 1 448 ? -22.75 22.562 -4.777 1 98.75 448 ALA A O 1
ATOM 3429 N N . ILE A 1 449 ? -22.531 23.344 -2.695 1 98.75 449 ILE A N 1
ATOM 3430 C CA . ILE A 1 449 ? -21.297 24.094 -2.988 1 98.75 449 ILE A CA 1
ATOM 3431 C C . ILE A 1 449 ? -20.203 23.125 -3.428 1 98.75 449 ILE A C 1
ATOM 3433 O O . ILE A 1 449 ? -19.594 23.312 -4.477 1 98.75 449 ILE A O 1
ATOM 3437 N N . ILE A 1 450 ? -20 22.016 -2.734 1 98.62 450 ILE A N 1
ATOM 3438 C CA . ILE A 1 450 ? -18.875 21.141 -3.021 1 98.62 450 ILE A CA 1
ATOM 3439 C C . ILE A 1 450 ? -19.156 20.344 -4.297 1 98.62 450 ILE A C 1
ATOM 3441 O O . ILE A 1 450 ? -18.25 20.125 -5.105 1 98.62 450 ILE A O 1
ATOM 3445 N N . SER A 1 451 ? -20.391 19.875 -4.512 1 98.31 451 SER A N 1
ATOM 3446 C CA . SER A 1 451 ? -20.688 19.062 -5.688 1 98.31 451 SER A CA 1
ATOM 3447 C C . SER A 1 451 ? -20.578 19.891 -6.965 1 98.31 451 SER A C 1
ATOM 3449 O O . SER A 1 451 ? -19.969 19.453 -7.941 1 98.31 451 SER A O 1
ATOM 3451 N N . LYS A 1 452 ? -21.172 21.125 -6.965 1 98.44 452 LYS A N 1
ATOM 3452 C CA . LYS A 1 452 ? -21.172 21.969 -8.164 1 98.44 452 LYS A CA 1
ATOM 3453 C C . LYS A 1 452 ? -19.766 22.469 -8.484 1 98.44 452 LYS A C 1
ATOM 3455 O O . LYS A 1 452 ? -19.328 22.406 -9.641 1 98.44 452 LYS A O 1
ATOM 3460 N N . ASP A 1 453 ? -19.078 22.938 -7.523 1 98.5 453 ASP A N 1
ATOM 3461 C CA . ASP A 1 453 ? -17.734 23.453 -7.754 1 98.5 453 ASP A CA 1
ATOM 3462 C C . ASP A 1 453 ? -16.781 22.344 -8.18 1 98.5 453 ASP A C 1
ATOM 3464 O O . ASP A 1 453 ? -16.016 22.5 -9.133 1 98.5 453 ASP A O 1
ATOM 3468 N N . GLN A 1 454 ? -16.812 21.188 -7.52 1 98.56 454 GLN A N 1
ATOM 3469 C CA . GLN A 1 454 ? -15.836 20.156 -7.828 1 98.56 454 GLN A CA 1
ATOM 3470 C C . GLN A 1 454 ? -16.125 19.5 -9.18 1 98.56 454 GLN A C 1
ATOM 3472 O O . GLN A 1 454 ? -15.203 19.125 -9.906 1 98.56 454 GLN A O 1
ATOM 3477 N N . ALA A 1 455 ? -17.391 19.344 -9.5 1 98.25 455 ALA A N 1
ATOM 3478 C CA . ALA A 1 455 ? -17.719 18.828 -10.828 1 98.25 455 ALA A CA 1
ATOM 3479 C C . ALA A 1 455 ? -17.125 19.703 -11.922 1 98.25 455 ALA A C 1
ATOM 3481 O O . ALA A 1 455 ? -16.547 19.188 -12.883 1 98.25 455 ALA A O 1
ATOM 3482 N N . LYS A 1 456 ? -17.219 20.969 -11.719 1 98.06 456 LYS A N 1
ATOM 3483 C CA . LYS A 1 456 ? -16.75 21.922 -12.719 1 98.06 456 LYS A CA 1
ATOM 3484 C C . LYS A 1 456 ? -15.227 22 -12.734 1 98.06 456 LYS A C 1
ATOM 3486 O O . LYS A 1 456 ? -14.617 22.031 -13.805 1 98.06 456 LYS A O 1
ATOM 3491 N N . LEU A 1 457 ? -14.586 21.984 -11.57 1 98.56 457 LEU A N 1
ATOM 3492 C CA . LEU A 1 457 ? -13.172 22.344 -11.469 1 98.56 457 LEU A CA 1
ATOM 3493 C C . LEU A 1 457 ? -12.289 21.094 -11.539 1 98.56 457 LEU A C 1
ATOM 3495 O O . LEU A 1 457 ? -11.102 21.188 -11.859 1 98.56 457 LEU A O 1
ATOM 3499 N N . VAL A 1 458 ? -12.844 19.875 -11.219 1 98.75 458 VAL A N 1
ATOM 3500 C CA . VAL A 1 458 ? -12.031 18.672 -11.117 1 98.75 458 VAL A CA 1
ATOM 3501 C C . VAL A 1 458 ? -12.562 17.594 -12.062 1 98.75 458 VAL A C 1
ATOM 3503 O O . VAL A 1 458 ? -11.875 17.188 -13 1 98.75 458 VAL A O 1
ATOM 3506 N N . ARG A 1 459 ? -13.82 17.234 -11.93 1 98.81 459 ARG A N 1
ATOM 3507 C CA . ARG A 1 459 ? -14.375 16.109 -12.672 1 98.81 459 ARG A CA 1
ATOM 3508 C C . ARG A 1 459 ? -14.328 16.375 -14.18 1 98.81 459 ARG A C 1
ATOM 3510 O O . ARG A 1 459 ? -13.812 15.539 -14.938 1 98.81 459 ARG A O 1
ATOM 3517 N N . GLU A 1 460 ? -14.828 17.516 -14.602 1 98.75 460 GLU A N 1
ATOM 3518 C CA . GLU A 1 460 ? -14.984 17.766 -16.031 1 98.75 460 GLU A CA 1
ATOM 3519 C C . GLU A 1 460 ? -13.625 17.812 -16.734 1 98.75 460 GLU A C 1
ATOM 3521 O O . GLU A 1 460 ? -13.422 17.125 -17.734 1 98.75 460 GLU A O 1
ATOM 3526 N N . PRO A 1 461 ? -12.656 18.578 -16.203 1 98.75 461 PRO A N 1
ATOM 3527 C CA . PRO A 1 461 ? -11.344 18.531 -16.859 1 98.75 461 PRO A CA 1
ATOM 3528 C C . PRO A 1 461 ? -10.688 17.156 -16.781 1 98.75 461 PRO A C 1
ATOM 3530 O O . PRO A 1 461 ? -10.062 16.719 -17.75 1 98.75 461 PRO A O 1
ATOM 3533 N N . PHE A 1 462 ? -10.812 16.484 -15.703 1 98.44 462 PHE A N 1
ATOM 3534 C CA . PHE A 1 462 ? -10.219 15.156 -15.516 1 98.44 462 PHE A CA 1
ATOM 3535 C C . PHE A 1 462 ? -10.812 14.156 -16.5 1 98.44 462 PHE A C 1
ATOM 3537 O O . PHE A 1 462 ? -10.07 13.438 -17.188 1 98.44 462 PHE A O 1
ATOM 3544 N N . TYR A 1 463 ? -12.156 14.117 -16.562 1 98.5 463 TYR A N 1
ATOM 3545 C CA . TYR A 1 463 ? -12.844 13.227 -17.5 1 98.5 463 TYR A CA 1
ATOM 3546 C C . TYR A 1 463 ? -12.43 13.523 -18.938 1 98.5 463 TYR A C 1
ATOM 3548 O O . TYR A 1 463 ? -12.164 12.602 -19.719 1 98.5 463 TYR A O 1
ATOM 3556 N N . ARG A 1 464 ? -12.383 14.789 -19.25 1 98.62 464 ARG A N 1
ATOM 3557 C CA . ARG A 1 464 ? -12 15.195 -20.594 1 98.62 464 ARG A CA 1
ATOM 3558 C C . ARG A 1 464 ? -10.586 14.727 -20.922 1 98.62 464 ARG A C 1
ATOM 3560 O O . ARG A 1 464 ? -10.359 14.117 -21.969 1 98.62 464 ARG A O 1
ATOM 3567 N N . ASP A 1 465 ? -9.633 15.031 -20.016 1 98.5 465 ASP A N 1
ATOM 3568 C CA . ASP A 1 465 ? -8.234 14.695 -20.25 1 98.5 465 ASP A CA 1
ATOM 3569 C C . ASP A 1 465 ? -8.039 13.188 -20.328 1 98.5 465 ASP A C 1
ATOM 3571 O O . ASP A 1 465 ? -7.266 12.695 -21.156 1 98.5 465 ASP A O 1
ATOM 3575 N N . TYR A 1 466 ? -8.719 12.43 -19.5 1 97.94 466 TYR A N 1
ATOM 3576 C CA . TYR A 1 466 ? -8.609 10.977 -19.5 1 97.94 466 TYR A CA 1
ATOM 3577 C C . TYR A 1 466 ? -9.195 10.383 -20.781 1 97.94 466 TYR A C 1
ATOM 3579 O O . TYR A 1 466 ? -8.578 9.516 -21.406 1 97.94 466 TYR A O 1
ATOM 3587 N N . ALA A 1 467 ? -10.352 10.805 -21.125 1 97.62 467 ALA A N 1
ATOM 3588 C CA . ALA A 1 467 ? -11.016 10.32 -22.344 1 97.62 467 ALA A CA 1
ATOM 3589 C C . ALA A 1 467 ? -10.156 10.562 -23.578 1 97.62 467 ALA A C 1
ATOM 3591 O O . ALA A 1 467 ? -10.141 9.742 -24.5 1 97.62 467 ALA A O 1
ATOM 3592 N N . ALA A 1 468 ? -9.461 11.641 -23.578 1 97.69 468 ALA A N 1
ATOM 3593 C CA . ALA A 1 468 ? -8.648 12.031 -24.719 1 97.69 468 ALA A CA 1
ATOM 3594 C C . ALA A 1 468 ? -7.535 11.023 -24.984 1 97.69 468 ALA A C 1
ATOM 3596 O O . ALA A 1 468 ? -7.109 10.836 -26.125 1 97.69 468 ALA A O 1
ATOM 3597 N N . VAL A 1 469 ? -7.129 10.281 -23.984 1 95.44 469 VAL A N 1
ATOM 3598 C CA . VAL A 1 469 ? -5.977 9.414 -24.188 1 95.44 469 VAL A CA 1
ATOM 3599 C C . VAL A 1 469 ? -6.395 7.953 -23.984 1 95.44 469 VAL A C 1
ATOM 3601 O O . VAL A 1 469 ? -5.57 7.043 -24.125 1 95.44 469 VAL A O 1
ATOM 3604 N N . HIS A 1 470 ? -7.668 7.703 -23.688 1 96.06 470 HIS A N 1
ATOM 3605 C CA . HIS A 1 470 ? -8.141 6.348 -23.453 1 96.06 470 HIS A CA 1
ATOM 3606 C C . HIS A 1 470 ? -9.422 6.062 -24.234 1 96.06 470 HIS A C 1
ATOM 3608 O O . HIS A 1 470 ? -10.375 5.5 -23.688 1 96.06 470 HIS A O 1
ATOM 3614 N N . ASP A 1 471 ? -9.461 6.473 -25.422 1 95.25 471 ASP A N 1
ATOM 3615 C CA . ASP A 1 471 ? -10.508 6.137 -26.375 1 95.25 471 ASP A CA 1
ATOM 3616 C C . ASP A 1 471 ? -11.891 6.477 -25.828 1 95.25 471 ASP A C 1
ATOM 3618 O O . ASP A 1 471 ? -12.797 5.641 -25.844 1 95.25 471 ASP A O 1
ATOM 3622 N N . GLY A 1 472 ? -11.977 7.656 -25.203 1 96.81 472 GLY A N 1
ATOM 3623 C CA . GLY A 1 472 ? -13.266 8.156 -24.75 1 96.81 472 GLY A CA 1
ATOM 3624 C C . GLY A 1 472 ? -13.711 7.539 -23.438 1 96.81 472 GLY A C 1
ATOM 3625 O O . GLY A 1 472 ? -14.781 7.871 -22.922 1 96.81 472 GLY A O 1
ATOM 3626 N N . ARG A 1 473 ? -12.977 6.695 -22.781 1 97.38 473 ARG A N 1
ATOM 3627 C CA . ARG A 1 473 ? -13.312 6.023 -21.531 1 97.38 473 ARG A CA 1
ATOM 3628 C C . ARG A 1 473 ? -13.344 7.012 -20.375 1 97.38 473 ARG A C 1
ATOM 3630 O O . ARG A 1 473 ? -12.641 8.023 -20.391 1 97.38 473 ARG A O 1
ATOM 3637 N N . LEU A 1 474 ? -14.195 6.707 -19.406 1 97.75 474 LEU A N 1
ATOM 3638 C CA . LEU A 1 474 ? -14.164 7.41 -18.125 1 97.75 474 LEU A CA 1
ATOM 3639 C C . LEU A 1 474 ? -13.219 6.723 -17.156 1 97.75 474 LEU A C 1
ATOM 3641 O O . LEU A 1 474 ? -13.102 5.496 -17.156 1 97.75 474 LEU A O 1
ATOM 3645 N N . PRO A 1 475 ? -12.5 7.473 -16.359 1 97.69 475 PRO A N 1
ATOM 3646 C CA . PRO A 1 475 ? -11.711 6.871 -15.281 1 97.69 475 PRO A CA 1
ATOM 3647 C C . PRO A 1 475 ? -12.57 6.355 -14.125 1 97.69 475 PRO A C 1
ATOM 3649 O O . PRO A 1 475 ? -13.711 6.797 -13.961 1 97.69 475 PRO A O 1
ATOM 3652 N N . PHE A 1 476 ? -12.07 5.414 -13.414 1 97.31 476 PHE A N 1
ATOM 3653 C CA . PHE A 1 476 ? -12.766 4.984 -12.211 1 97.31 476 PHE A CA 1
ATOM 3654 C C . PHE A 1 476 ? -12.789 6.102 -11.172 1 97.31 476 PHE A C 1
ATOM 3656 O O . PHE A 1 476 ? -11.789 6.793 -10.977 1 97.31 476 PHE A O 1
ATOM 3663 N N . VAL A 1 477 ? -13.891 6.23 -10.492 1 97.88 477 VAL A N 1
ATOM 3664 C CA . VAL A 1 477 ? -14.086 7.145 -9.375 1 97.88 477 VAL A CA 1
ATOM 3665 C C . VAL A 1 477 ? -14.758 6.406 -8.219 1 97.88 477 VAL A C 1
ATOM 3667 O O . VAL A 1 477 ? -15.703 5.645 -8.43 1 97.88 477 VAL A O 1
ATOM 3670 N N . ASN A 1 478 ? -14.281 6.633 -6.969 1 98 478 ASN A N 1
ATOM 3671 C CA . ASN A 1 478 ? -14.875 6.008 -5.793 1 98 478 ASN A CA 1
ATOM 3672 C C . ASN A 1 478 ? -16.359 6.371 -5.656 1 98 478 ASN A C 1
ATOM 3674 O O . ASN A 1 478 ? -16.797 7.402 -6.172 1 98 478 ASN A O 1
ATOM 3678 N N . PRO A 1 479 ? -17.078 5.633 -4.879 1 97.5 479 PRO A N 1
ATOM 3679 C CA . PRO A 1 479 ? -18.531 5.828 -4.777 1 97.5 479 PRO A CA 1
ATOM 3680 C C . PRO A 1 479 ? -18.906 7.18 -4.164 1 97.5 479 PRO A C 1
ATOM 3682 O O . PRO A 1 479 ? -19.891 7.793 -4.57 1 97.5 479 PRO A O 1
ATOM 3685 N N . VAL A 1 480 ? -18.141 7.715 -3.258 1 98.25 480 VAL A N 1
ATOM 3686 C CA . VAL A 1 480 ? -18.547 8.906 -2.518 1 98.25 480 VAL A CA 1
ATOM 3687 C C . VAL A 1 480 ? -18.5 10.125 -3.438 1 98.25 480 VAL A C 1
ATOM 3689 O O . VAL A 1 480 ? -19.5 10.828 -3.596 1 98.25 480 VAL A O 1
ATOM 3692 N N . PRO A 1 481 ? -17.344 10.422 -4.09 1 98.44 481 PRO A N 1
ATOM 3693 C CA . PRO A 1 481 ? -17.391 11.555 -5.023 1 98.44 481 PRO A CA 1
ATOM 3694 C C . PRO A 1 481 ? -18.422 11.359 -6.133 1 98.44 481 PRO A C 1
ATOM 3696 O O . PRO A 1 481 ? -19.094 12.312 -6.531 1 98.44 481 PRO A O 1
ATOM 3699 N N . LEU A 1 482 ? -18.562 10.141 -6.602 1 97.69 482 LEU A N 1
ATOM 3700 C CA . LEU A 1 482 ? -19.516 9.867 -7.668 1 97.69 482 LEU A CA 1
ATOM 3701 C C . LEU A 1 482 ? -20.938 10.203 -7.223 1 97.69 482 LEU A C 1
ATOM 3703 O O . LEU A 1 482 ? -21.719 10.797 -7.977 1 97.69 482 LEU A O 1
ATOM 3707 N N . ALA A 1 483 ? -21.297 9.773 -6.012 1 98.06 483 ALA A N 1
ATOM 3708 C CA . ALA A 1 483 ? -22.641 10.039 -5.48 1 98.06 483 ALA A CA 1
ATOM 3709 C C . ALA A 1 483 ? -22.875 11.531 -5.336 1 98.06 483 ALA A C 1
ATOM 3711 O O . ALA A 1 483 ? -23.969 12.023 -5.645 1 98.06 483 ALA A O 1
ATOM 3712 N N . ARG A 1 484 ? -21.922 12.281 -4.883 1 98.5 484 ARG A N 1
ATOM 3713 C CA . ARG A 1 484 ? -22.047 13.719 -4.664 1 98.5 484 ARG A CA 1
ATOM 3714 C C . ARG A 1 484 ? -22.156 14.469 -5.988 1 98.5 484 ARG A C 1
ATOM 3716 O O . ARG A 1 484 ? -23.016 15.336 -6.152 1 98.5 484 ARG A O 1
ATOM 3723 N N . TRP A 1 485 ? -21.297 14.117 -6.949 1 98.5 485 TRP A N 1
ATOM 3724 C CA . TRP A 1 485 ? -21.312 14.75 -8.258 1 98.5 485 TRP A CA 1
ATOM 3725 C C . TRP A 1 485 ? -22.641 14.461 -8.977 1 98.5 485 TRP A C 1
ATOM 3727 O O . TRP A 1 485 ? -23.219 15.352 -9.602 1 98.5 485 TRP A O 1
ATOM 3737 N N . THR A 1 486 ? -23.109 13.211 -8.875 1 98 486 THR A N 1
ATOM 3738 C CA . THR A 1 486 ? -24.344 12.82 -9.531 1 98 486 THR A CA 1
ATOM 3739 C C . THR A 1 486 ? -25.531 13.602 -8.961 1 98 486 THR A C 1
ATOM 3741 O O . THR A 1 486 ? -26.391 14.055 -9.711 1 98 486 THR A O 1
ATOM 3744 N N . TRP A 1 487 ? -25.547 13.766 -7.672 1 98.56 487 TRP A N 1
ATOM 3745 C CA . TRP A 1 487 ? -26.594 14.57 -7.059 1 98.56 487 TRP A CA 1
ATOM 3746 C C . TRP A 1 487 ? -26.531 16.016 -7.551 1 98.56 487 TRP A C 1
ATOM 3748 O O . TRP A 1 487 ? -27.562 16.609 -7.898 1 98.56 487 TRP A O 1
ATOM 3758 N N . GLY A 1 488 ? -25.328 16.578 -7.562 1 98.38 488 GLY A N 1
ATOM 3759 C CA . GLY A 1 488 ? -25.156 17.938 -8.07 1 98.38 488 GLY A CA 1
ATOM 3760 C C . GLY A 1 488 ? -25.703 18.109 -9.477 1 98.38 488 GLY A C 1
ATOM 3761 O O . GLY A 1 488 ? -26.344 19.109 -9.773 1 98.38 488 GLY A O 1
ATOM 3762 N N . ASP A 1 489 ? -25.453 17.172 -10.32 1 97.88 489 ASP A N 1
ATOM 3763 C CA . ASP A 1 489 ? -25.891 17.203 -11.711 1 97.88 489 ASP A CA 1
ATOM 3764 C C . ASP A 1 489 ? -27.406 17.188 -11.82 1 97.88 489 ASP A C 1
ATOM 3766 O O . ASP A 1 489 ? -27.969 17.719 -12.781 1 97.88 489 ASP A O 1
ATOM 3770 N N . SER A 1 490 ? -27.984 16.609 -10.898 1 98.19 490 SER A N 1
ATOM 3771 C CA . SER A 1 490 ? -29.438 16.453 -10.953 1 98.19 490 SER A CA 1
ATOM 3772 C C . SER A 1 490 ? -30.156 17.703 -10.453 1 98.19 490 SER A C 1
ATOM 3774 O O . SER A 1 490 ? -31.375 17.797 -10.5 1 98.19 490 SER A O 1
ATOM 3776 N N . GLN A 1 491 ? -29.422 18.703 -9.961 1 98 491 GLN A N 1
ATOM 3777 C CA . GLN A 1 491 ? -29.984 19.906 -9.391 1 98 491 GLN A CA 1
ATOM 3778 C C . GLN A 1 491 ? -29.953 21.062 -10.391 1 98 491 GLN A C 1
ATOM 3780 O O . GLN A 1 491 ? -29.125 21.062 -11.305 1 98 491 GLN A O 1
ATOM 3785 N N . PRO A 1 492 ? -30.797 22.047 -10.281 1 97.25 492 PRO A N 1
ATOM 3786 C CA . PRO A 1 492 ? -30.766 23.203 -11.18 1 97.25 492 PRO A CA 1
ATOM 3787 C C . PRO A 1 492 ? -29.5 24.016 -11.039 1 97.25 492 PRO A C 1
ATOM 3789 O O . PRO A 1 492 ? -28.828 23.969 -10 1 97.25 492 PRO A O 1
ATOM 3792 N N . SER A 1 493 ? -29.141 24.75 -12.008 1 92.88 493 SER A N 1
ATOM 3793 C CA . SER A 1 493 ? -27.938 25.562 -12.031 1 92.88 493 SER A CA 1
ATOM 3794 C C . SER A 1 493 ? -27.969 26.625 -10.938 1 92.88 493 SER A C 1
ATOM 3796 O O . SER A 1 493 ? -26.922 27.078 -10.469 1 92.88 493 SER A O 1
ATOM 3798 N N . SER A 1 494 ? -29.172 26.984 -10.508 1 96.69 494 SER A N 1
ATOM 3799 C CA . SER A 1 494 ? -29.297 28.047 -9.523 1 96.69 494 SER A CA 1
ATOM 3800 C C . SER A 1 494 ? -28.938 27.562 -8.125 1 96.69 494 SER A C 1
ATOM 3802 O O . SER A 1 494 ? -28.75 28.359 -7.207 1 96.69 494 SER A O 1
ATOM 3804 N N . LEU A 1 495 ? -28.766 26.266 -8.008 1 97.06 495 LEU A N 1
ATOM 3805 C CA . LEU A 1 495 ? -28.516 25.688 -6.695 1 97.06 495 LEU A CA 1
ATOM 3806 C C . LEU A 1 495 ? -27.281 26.297 -6.047 1 97.06 495 LEU A C 1
ATOM 3808 O O . LEU A 1 495 ? -27.281 26.578 -4.844 1 97.06 495 LEU A O 1
ATOM 3812 N N . LEU A 1 496 ? -26.219 26.484 -6.805 1 97.81 496 LEU A N 1
ATOM 3813 C CA . LEU A 1 496 ? -24.969 27 -6.27 1 97.81 496 LEU A CA 1
ATOM 3814 C C . LEU A 1 496 ? -25.141 28.422 -5.758 1 97.81 496 LEU A C 1
ATOM 3816 O O . LEU A 1 496 ? -24.688 28.75 -4.656 1 97.81 496 LEU A O 1
ATOM 3820 N N . SER A 1 497 ? -25.766 29.297 -6.539 1 98.12 497 SER A N 1
ATOM 3821 C CA . SER A 1 497 ? -25.969 30.688 -6.121 1 98.12 497 SER A CA 1
ATOM 3822 C C . SER A 1 497 ? -26.859 30.766 -4.887 1 98.12 497 SER A C 1
ATOM 3824 O O . SER A 1 497 ? -26.641 31.609 -4.012 1 98.12 497 SER A O 1
ATOM 3826 N N . ASP A 1 498 ? -27.844 29.906 -4.863 1 97.75 498 ASP A N 1
ATOM 3827 C CA . ASP A 1 498 ? -28.719 29.844 -3.688 1 97.75 498 ASP A CA 1
ATOM 3828 C C . ASP A 1 498 ? -27.938 29.422 -2.449 1 97.75 498 ASP A C 1
ATOM 3830 O O . ASP A 1 498 ? -28.109 29.984 -1.368 1 97.75 498 ASP A O 1
ATOM 3834 N N . ALA A 1 499 ? -27.125 28.422 -2.602 1 98.69 499 ALA A N 1
ATOM 3835 C CA . ALA A 1 499 ? -26.312 27.922 -1.494 1 98.69 499 ALA A CA 1
ATOM 3836 C C . ALA A 1 499 ? -25.344 29 -0.994 1 98.69 499 ALA A C 1
ATOM 3838 O O . ALA A 1 499 ? -25.172 29.156 0.215 1 98.69 499 ALA A O 1
ATOM 3839 N N . VAL A 1 500 ? -24.734 29.734 -1.899 1 98.56 500 VAL A N 1
ATOM 3840 C CA . VAL A 1 500 ? -23.797 30.797 -1.541 1 98.56 500 VAL A CA 1
ATOM 3841 C C . VAL A 1 500 ? -24.547 31.906 -0.805 1 98.56 500 VAL A C 1
ATOM 3843 O O . VAL A 1 500 ? -24.031 32.469 0.158 1 98.56 500 VAL A O 1
ATOM 3846 N N . ARG A 1 501 ? -25.734 32.219 -1.284 1 98.19 501 ARG A N 1
ATOM 3847 C CA . ARG A 1 501 ? -26.562 33.188 -0.605 1 98.19 501 ARG A CA 1
ATOM 3848 C C . ARG A 1 501 ? -26.875 32.781 0.827 1 98.19 501 ARG A C 1
ATOM 3850 O O . ARG A 1 501 ? -26.75 33.562 1.759 1 98.19 501 ARG A O 1
ATOM 3857 N N . ASN A 1 502 ? -27.312 31.547 0.959 1 98.31 502 ASN A N 1
ATOM 3858 C CA . ASN A 1 502 ? -27.641 31.016 2.281 1 98.31 502 ASN A CA 1
ATOM 3859 C C . ASN A 1 502 ? -26.422 31.016 3.199 1 98.31 502 ASN A C 1
ATOM 3861 O O . ASN A 1 502 ? -26.516 31.375 4.371 1 98.31 502 ASN A O 1
ATOM 3865 N N . LYS A 1 503 ? -25.266 30.609 2.686 1 98.69 503 LYS A N 1
ATOM 3866 C CA . LYS A 1 503 ? -24.016 30.656 3.432 1 98.69 503 LYS A CA 1
ATOM 3867 C C . LYS A 1 503 ? -23.719 32.094 3.896 1 98.69 503 LYS A C 1
ATOM 3869 O O . LYS A 1 503 ? -23.297 32.281 5.035 1 98.69 503 LYS A O 1
ATOM 3874 N N . THR A 1 504 ? -23.922 33 3.021 1 98.44 504 THR A N 1
ATOM 3875 C CA . THR A 1 504 ? -23.609 34.406 3.307 1 98.44 504 THR A CA 1
ATOM 3876 C C . THR A 1 504 ? -24.516 34.938 4.406 1 98.44 504 THR A C 1
ATOM 3878 O O . THR A 1 504 ? -24.062 35.688 5.281 1 98.44 504 THR A O 1
ATOM 3881 N N . LEU A 1 505 ? -25.766 34.594 4.34 1 98.25 505 LEU A N 1
ATOM 3882 C CA . LEU A 1 505 ? -26.703 35 5.383 1 98.25 505 LEU A CA 1
ATOM 3883 C C . LEU A 1 505 ? -26.234 34.5 6.75 1 98.25 505 LEU A C 1
ATOM 3885 O O . LEU A 1 505 ? -26.234 35.25 7.723 1 98.25 505 LEU A O 1
ATOM 3889 N N . PHE A 1 506 ? -25.875 33.25 6.762 1 98.5 506 PHE A N 1
ATOM 3890 C CA . PHE A 1 506 ? -25.406 32.688 8.016 1 98.5 506 PHE A CA 1
ATOM 3891 C C . PHE A 1 506 ? -24.109 33.344 8.469 1 98.5 506 PHE A C 1
ATOM 3893 O O . PHE A 1 506 ? -23.953 33.656 9.648 1 98.5 506 PHE A O 1
ATOM 3900 N N . LYS A 1 507 ? -23.156 33.5 7.551 1 98.69 507 LYS A N 1
ATOM 3901 C CA . LYS A 1 507 ? -21.859 34.094 7.832 1 98.69 507 LYS A CA 1
ATOM 3902 C C . LYS A 1 507 ? -22 35.438 8.484 1 98.69 507 LYS A C 1
ATOM 3904 O O . LYS A 1 507 ? -21.406 35.719 9.531 1 98.69 507 LYS A O 1
ATOM 3909 N N . ASP A 1 508 ? -22.812 36.281 7.844 1 98.25 508 ASP A N 1
ATOM 3910 C CA . ASP A 1 508 ? -23 37.656 8.328 1 98.25 508 ASP A CA 1
ATOM 3911 C C . ASP A 1 508 ? -23.656 37.656 9.703 1 98.25 508 ASP A C 1
ATOM 3913 O O . ASP A 1 508 ? -23.266 38.406 10.586 1 98.25 508 ASP A O 1
ATOM 3917 N N . TRP A 1 509 ? -24.609 36.812 9.828 1 98.5 509 TRP A N 1
ATOM 3918 C CA . TRP A 1 509 ? -25.328 36.75 11.102 1 98.5 509 TRP A CA 1
ATOM 3919 C C . TRP A 1 509 ? -24.391 36.281 12.219 1 98.5 509 TRP A C 1
ATOM 3921 O O . TRP A 1 509 ? -24.328 36.906 13.273 1 98.5 509 TRP A O 1
ATOM 3931 N N . PHE A 1 510 ? -23.688 35.188 12.008 1 98.62 510 PHE A N 1
ATOM 3932 C CA . PHE A 1 510 ? -22.828 34.594 13.031 1 98.62 510 PHE A CA 1
ATOM 3933 C C . PHE A 1 510 ? -21.703 35.562 13.414 1 98.62 510 PHE A C 1
ATOM 3935 O O . PHE A 1 510 ? -21.438 35.781 14.602 1 98.62 510 PHE A O 1
ATOM 3942 N N . ASN A 1 511 ? -21.062 36.188 12.438 1 98.56 511 ASN A N 1
ATOM 3943 C CA . ASN A 1 511 ? -19.922 37.062 12.664 1 98.56 511 ASN A CA 1
ATOM 3944 C C . ASN A 1 511 ? -20.375 38.406 13.273 1 98.56 511 ASN A C 1
ATOM 3946 O O . ASN A 1 511 ? -19.562 39.094 13.906 1 98.56 511 ASN A O 1
ATOM 3950 N N . GLY A 1 512 ? -21.609 38.719 13.055 1 98 512 GLY A N 1
ATOM 3951 C CA . GLY A 1 512 ? -22.109 40 13.594 1 98 512 GLY A CA 1
ATOM 3952 C C . GLY A 1 512 ? -22.75 39.844 14.961 1 98 512 GLY A C 1
ATOM 3953 O O . GLY A 1 512 ? -22.594 40.688 15.828 1 98 512 GLY A O 1
ATOM 3954 N N . ASN A 1 513 ? -23.484 38.75 15.172 1 97.25 513 ASN A N 1
ATOM 3955 C CA . ASN A 1 513 ? -24.359 38.625 16.344 1 97.25 513 ASN A CA 1
ATOM 3956 C C . ASN A 1 513 ? -23.781 37.688 17.391 1 97.25 513 ASN A C 1
ATOM 3958 O O . ASN A 1 513 ? -24.078 37.812 18.578 1 97.25 513 ASN A O 1
ATOM 3962 N N . ILE A 1 514 ? -23.016 36.688 16.969 1 97.69 514 ILE A N 1
ATOM 3963 C CA . ILE A 1 514 ? -22.625 35.625 17.906 1 97.69 514 ILE A CA 1
ATOM 3964 C C . ILE A 1 514 ? -21.156 35.844 18.312 1 97.69 514 ILE A C 1
ATOM 3966 O O . ILE A 1 514 ? -20.859 35.938 19.5 1 97.69 514 ILE A O 1
ATOM 3970 N N . LEU A 1 515 ? -20.25 35.906 17.297 1 98.06 515 LEU A N 1
ATOM 3971 C CA . LEU A 1 515 ? -18.812 36 17.578 1 98.06 515 LEU A CA 1
ATOM 3972 C C . LEU A 1 515 ? -18.172 37.125 16.75 1 98.06 515 LEU A C 1
ATOM 3974 O O . LEU A 1 515 ? -17.266 36.844 15.961 1 98.06 515 LEU A O 1
ATOM 3978 N N . PRO A 1 516 ? -18.547 38.375 16.938 1 98 516 PRO A N 1
ATOM 3979 C CA . PRO A 1 516 ? -17.891 39.469 16.203 1 98 516 PRO A CA 1
ATOM 3980 C C . PRO A 1 516 ? -16.453 39.688 16.625 1 98 516 PRO A C 1
ATOM 3982 O O . PRO A 1 516 ? -16.094 39.375 17.766 1 98 516 PRO A O 1
ATOM 3985 N N . PRO A 1 517 ? -15.641 40.188 15.781 1 97.31 517 PRO A N 1
ATOM 3986 C CA . PRO A 1 517 ? -14.312 40.625 16.219 1 97.31 517 PRO A CA 1
ATOM 3987 C C . PRO A 1 517 ? -14.375 41.75 17.266 1 97.31 517 PRO A C 1
ATOM 3989 O O . PRO A 1 517 ? -15.328 42.531 17.297 1 97.31 517 PRO A O 1
ATOM 3992 N N . SER A 1 518 ? -13.375 41.75 18.047 1 97.12 518 SER A N 1
ATOM 3993 C CA . SER A 1 518 ? -13.234 42.812 19.016 1 97.12 518 SER A CA 1
ATOM 3994 C C . SER A 1 518 ? -12.523 44.031 18.406 1 97.12 518 SER A C 1
ATOM 3996 O O . SER A 1 518 ? -11.656 43.875 17.547 1 97.12 518 SER A O 1
ATOM 3998 N N . SER A 1 519 ? -12.883 45.219 18.984 1 94.38 519 SER A N 1
ATOM 3999 C CA . SER A 1 519 ? -12.203 46.438 18.547 1 94.38 519 SER A CA 1
ATOM 4000 C C . SER A 1 519 ? -10.789 46.5 19.109 1 94.38 519 SER A C 1
ATOM 4002 O O . SER A 1 519 ? -9.945 47.25 18.578 1 94.38 519 SER A O 1
ATOM 4004 N N . ASP A 1 520 ? -10.555 45.781 20.156 1 94.19 520 ASP A N 1
ATOM 4005 C CA . ASP A 1 520 ? -9.219 45.688 20.734 1 94.19 520 ASP A CA 1
ATOM 4006 C C . ASP A 1 520 ? -8.398 44.625 20.047 1 94.19 520 ASP A C 1
ATOM 4008 O O . ASP A 1 520 ? -8.664 43.406 20.219 1 94.19 520 ASP A O 1
ATOM 4012 N N . PRO A 1 521 ? -7.355 45.031 19.406 1 90.94 521 PRO A N 1
ATOM 4013 C CA . PRO A 1 521 ? -6.566 44.031 18.672 1 90.94 521 PRO A CA 1
ATOM 4014 C C . PRO A 1 521 ? -5.926 43 19.594 1 90.94 521 PRO A C 1
ATOM 4016 O O . PRO A 1 521 ? -5.645 41.875 19.156 1 90.94 521 PRO A O 1
ATOM 4019 N N . LEU A 1 522 ? -5.738 43.312 20.828 1 94.06 522 LEU A N 1
ATOM 4020 C CA . LEU A 1 522 ? -5.133 42.375 21.766 1 94.06 522 LEU A CA 1
ATOM 4021 C C . LEU A 1 522 ? -6.145 41.312 22.203 1 94.06 522 LEU A C 1
ATOM 4023 O O . LEU A 1 522 ? -5.762 40.25 22.641 1 94.06 522 LEU A O 1
ATOM 4027 N N . THR A 1 523 ? -7.363 41.656 22.141 1 95.56 523 THR A N 1
ATOM 4028 C CA . THR A 1 523 ? -8.414 40.688 22.453 1 95.56 523 THR A CA 1
ATOM 4029 C C . THR A 1 523 ? -8.836 39.906 21.219 1 95.56 523 THR A C 1
ATOM 4031 O O . THR A 1 523 ? -9.055 38.719 21.266 1 95.56 523 THR A O 1
ATOM 4034 N N . CYS A 1 524 ? -8.945 40.688 20.078 1 96.62 524 CYS A N 1
ATOM 4035 C CA . CYS A 1 524 ? -9.148 40.188 18.719 1 96.62 524 CYS A CA 1
ATOM 4036 C C . CYS A 1 524 ? -10.555 39.656 18.531 1 96.62 524 CYS A C 1
ATOM 4038 O O . CYS A 1 524 ? -11.211 39.938 17.531 1 96.62 524 CYS A O 1
ATOM 4040 N N . SER A 1 525 ? -11.094 38.781 19.484 1 98.25 525 SER A N 1
ATOM 4041 C CA . SER A 1 525 ? -12.406 38.156 19.406 1 98.25 525 SER A CA 1
ATOM 4042 C C . SER A 1 525 ? -13.297 38.594 20.562 1 98.25 525 SER A C 1
ATOM 4044 O O . SER A 1 525 ? -12.828 38.75 21.688 1 98.25 525 SER A O 1
ATOM 4046 N N . SER A 1 526 ? -14.602 38.719 20.297 1 98.06 526 SER A N 1
ATOM 4047 C CA . SER A 1 526 ? -15.539 39.094 21.344 1 98.06 526 SER A CA 1
ATOM 4048 C C . SER A 1 526 ? -15.703 38 22.375 1 98.06 526 SER A C 1
ATOM 4050 O O . SER A 1 526 ? -16.078 38.25 23.516 1 98.06 526 SER A O 1
ATOM 4052 N N . GLY A 1 527 ? -15.422 36.812 21.969 1 98.25 527 GLY A N 1
ATOM 4053 C CA . GLY A 1 527 ? -15.523 35.656 22.812 1 98.25 527 GLY A CA 1
ATOM 4054 C C . GLY A 1 527 ? -14.883 34.406 22.203 1 98.25 527 GLY A C 1
ATOM 4055 O O . GLY A 1 527 ? -14.289 34.469 21.125 1 98.25 527 GLY A O 1
ATOM 4056 N N . LEU A 1 528 ? -14.891 33.312 22.969 1 98.62 528 LEU A N 1
ATOM 4057 C CA . LEU A 1 528 ? -14.578 31.969 22.484 1 98.62 528 LEU A CA 1
ATOM 4058 C C . LEU A 1 528 ? -15.805 31.078 22.531 1 98.62 528 LEU A C 1
ATOM 4060 O O . LEU A 1 528 ? -16.641 31.219 23.422 1 98.62 528 LEU A O 1
ATOM 4064 N N . LEU A 1 529 ? -15.953 30.297 21.531 1 98.69 529 LEU A N 1
ATOM 4065 C CA . LEU A 1 529 ? -17.031 29.312 21.484 1 98.69 529 LEU A CA 1
ATOM 4066 C C . LEU A 1 529 ? -16.484 27.891 21.469 1 98.69 529 LEU A C 1
ATOM 4068 O O . LEU A 1 529 ? -15.617 27.562 20.656 1 98.69 529 LEU A O 1
ATOM 4072 N N . LEU A 1 530 ? -16.938 27.062 22.438 1 98.38 530 LEU A N 1
ATOM 4073 C CA . LEU A 1 530 ? -16.547 25.672 22.547 1 98.38 530 LEU A CA 1
ATOM 4074 C C . LEU A 1 530 ? -17.656 24.75 22.078 1 98.38 530 LEU A C 1
ATOM 4076 O O . LEU A 1 530 ? -18.828 24.969 22.391 1 98.38 530 LEU A O 1
ATOM 4080 N N . HIS A 1 531 ? -17.297 23.781 21.266 1 97.5 531 HIS A N 1
ATOM 4081 C CA . HIS A 1 531 ? -18.234 22.719 20.922 1 97.5 531 HIS A CA 1
ATOM 4082 C C . HIS A 1 531 ? -17.516 21.375 20.828 1 97.5 531 HIS A C 1
ATOM 4084 O O . HIS A 1 531 ? -16.281 21.312 20.891 1 97.5 531 HIS A O 1
ATOM 4090 N N . VAL A 1 532 ? -18.312 20.281 20.797 1 94.75 532 VAL A N 1
ATOM 4091 C CA . VAL A 1 532 ? -17.766 18.938 20.844 1 94.75 532 VAL A CA 1
ATOM 4092 C C . VAL A 1 532 ? -18.203 18.156 19.609 1 94.75 532 VAL A C 1
ATOM 4094 O O . VAL A 1 532 ? -19.406 18.031 19.328 1 94.75 532 VAL A O 1
ATOM 4097 N N . ASN A 1 533 ? -17.234 17.625 18.859 1 88.94 533 ASN A N 1
ATOM 4098 C CA . ASN A 1 533 ? -17.547 16.859 17.656 1 88.94 533 ASN A CA 1
ATOM 4099 C C . ASN A 1 533 ? -17.281 15.367 17.844 1 88.94 533 ASN A C 1
ATOM 4101 O O . ASN A 1 533 ? -17.828 14.531 17.125 1 88.94 533 ASN A O 1
ATOM 4105 N N . GLY A 1 534 ? -16.547 14.945 18.781 1 86.06 534 GLY A N 1
ATOM 4106 C CA . GLY A 1 534 ? -16.219 13.539 18.984 1 86.06 534 GLY A CA 1
ATOM 4107 C C . GLY A 1 534 ? -17.109 12.859 20.016 1 86.06 534 GLY A C 1
ATOM 4108 O O . GLY A 1 534 ? -17.641 13.516 20.906 1 86.06 534 GLY A O 1
ATOM 4109 N N . SER A 1 535 ? -17.344 11.539 19.891 1 81.75 535 SER A N 1
ATOM 4110 C CA . SER A 1 535 ? -18.188 10.789 20.828 1 81.75 535 SER A CA 1
ATOM 4111 C C . SER A 1 535 ? -17.344 9.852 21.703 1 81.75 535 SER A C 1
ATOM 4113 O O . SER A 1 535 ? -17.859 9.266 22.656 1 81.75 535 SER A O 1
ATOM 4115 N N . ALA A 1 536 ? -16.156 9.727 21.469 1 87.69 536 ALA A N 1
ATOM 4116 C CA . ALA A 1 536 ? -15.289 8.812 22.203 1 87.69 536 ALA A CA 1
ATOM 4117 C C . ALA A 1 536 ? -15.828 7.387 22.156 1 87.69 536 ALA A C 1
ATOM 4119 O O . ALA A 1 536 ? -15.906 6.715 23.188 1 87.69 536 ALA A O 1
ATOM 4120 N N . ASP A 1 537 ? -16.328 6.949 21.047 1 91.12 537 ASP A N 1
ATOM 4121 C CA . ASP A 1 537 ? -16.75 5.586 20.766 1 91.12 537 ASP A CA 1
ATOM 4122 C C . ASP A 1 537 ? -15.977 4.988 19.594 1 91.12 537 ASP A C 1
ATOM 4124 O O . ASP A 1 537 ? -15.461 5.723 18.75 1 91.12 537 ASP A O 1
ATOM 4128 N N . PHE A 1 538 ? -16.031 3.635 19.656 1 92.44 538 PHE A N 1
ATOM 4129 C CA . PHE A 1 538 ? -15.344 2.959 18.562 1 92.44 538 PHE A CA 1
ATOM 4130 C C . PHE A 1 538 ? -16.109 3.129 17.25 1 92.44 538 PHE A C 1
ATOM 4132 O O . PHE A 1 538 ? -17.312 2.893 17.203 1 92.44 538 PHE A O 1
ATOM 4139 N N . ILE A 1 539 ? -15.414 3.602 16.266 1 93.69 539 ILE A N 1
ATOM 4140 C CA . ILE A 1 539 ? -15.852 3.521 14.875 1 93.69 539 ILE A CA 1
ATOM 4141 C C . ILE A 1 539 ? -14.922 2.59 14.102 1 93.69 539 ILE A C 1
ATOM 4143 O O . ILE A 1 539 ? -13.945 3.041 13.5 1 93.69 539 ILE A O 1
ATOM 4147 N N . SER A 1 540 ? -15.32 1.332 14.047 1 94.69 540 SER A N 1
ATOM 4148 C CA . SER A 1 540 ? -14.414 0.283 13.578 1 94.69 540 SER A CA 1
ATOM 4149 C C . SER A 1 540 ? -14.359 0.24 12.055 1 94.69 540 SER A C 1
ATOM 4151 O O . SER A 1 540 ? -15.383 0.411 11.391 1 94.69 540 SER A O 1
ATOM 4153 N N . ARG A 1 541 ? -13.203 -0.011 11.531 1 95.62 541 ARG A N 1
ATOM 4154 C CA . ARG A 1 541 ? -13.023 -0.007 10.086 1 95.62 541 ARG A CA 1
ATOM 4155 C C . ARG A 1 541 ? -13.508 -1.316 9.469 1 95.62 541 ARG A C 1
ATOM 4157 O O . ARG A 1 541 ? -13.625 -1.43 8.25 1 95.62 541 ARG A O 1
ATOM 4164 N N . ASN A 1 542 ? -13.828 -2.381 10.242 1 94.62 542 ASN A N 1
ATOM 4165 C CA . ASN A 1 542 ? -14.227 -3.678 9.703 1 94.62 542 ASN A CA 1
ATOM 4166 C C . ASN A 1 542 ? -15.75 -3.812 9.641 1 94.62 542 ASN A C 1
ATOM 4168 O O . ASN A 1 542 ? -16.266 -4.926 9.547 1 94.62 542 ASN A O 1
ATOM 4172 N N . ARG A 1 543 ? -16.438 -2.719 9.672 1 93.31 543 ARG A N 1
ATOM 4173 C CA . ARG A 1 543 ? -17.906 -2.742 9.578 1 93.31 543 ARG A CA 1
ATOM 4174 C C . ARG A 1 543 ? -18.344 -2.777 8.117 1 93.31 543 ARG A C 1
ATOM 4176 O O . ARG A 1 543 ? -17.656 -2.271 7.238 1 93.31 543 ARG A O 1
ATOM 4183 N N . TYR A 1 544 ? -19.5 -3.383 7.879 1 95.44 544 TYR A N 1
ATOM 4184 C CA . TYR A 1 544 ? -20.172 -3.334 6.578 1 95.44 544 TYR A CA 1
ATOM 4185 C C . TYR A 1 544 ? -21.172 -2.189 6.523 1 95.44 544 TYR A C 1
ATOM 4187 O O . TYR A 1 544 ? -22.109 -2.131 7.332 1 95.44 544 TYR A O 1
ATOM 4195 N N . ILE A 1 545 ? -20.953 -1.243 5.594 1 95.12 545 ILE A N 1
ATOM 4196 C CA . ILE A 1 545 ? -21.75 -0.018 5.582 1 95.12 545 ILE A CA 1
ATOM 4197 C C . ILE A 1 545 ? -22.594 0.039 4.309 1 95.12 545 ILE A C 1
ATOM 4199 O O . ILE A 1 545 ? -22.391 -0.754 3.387 1 95.12 545 ILE A O 1
ATOM 4203 N N . ASN A 1 546 ? -23.547 0.95 4.27 1 95.25 546 ASN A N 1
ATOM 4204 C CA . ASN A 1 546 ? -24.391 1.204 3.105 1 95.25 546 ASN A CA 1
ATOM 4205 C C . ASN A 1 546 ? -23.703 2.156 2.123 1 95.25 546 ASN A C 1
ATOM 4207 O O . ASN A 1 546 ? -22.75 2.854 2.484 1 95.25 546 ASN A O 1
ATOM 4211 N N . PRO A 1 547 ? -24.188 2.188 0.889 1 96.06 547 PRO A N 1
ATOM 4212 C CA . PRO A 1 547 ? -23.656 3.162 -0.067 1 96.06 547 PRO A CA 1
ATOM 4213 C C . PRO A 1 547 ? -23.75 4.598 0.436 1 96.06 547 PRO A C 1
ATOM 4215 O O . PRO A 1 547 ? -24.672 4.934 1.187 1 96.06 547 PRO A O 1
ATOM 4218 N N . PRO A 1 548 ? -22.875 5.438 -0.035 1 96.81 548 PRO A N 1
ATOM 4219 C CA . PRO A 1 548 ? -22.859 6.82 0.452 1 96.81 548 PRO A CA 1
ATOM 4220 C C . PRO A 1 548 ? -24 7.664 -0.093 1 96.81 548 PRO A C 1
ATOM 4222 O O . PRO A 1 548 ? -24.531 7.371 -1.172 1 96.81 548 PRO A O 1
ATOM 4225 N N . VAL A 1 549 ? -24.328 8.695 0.632 1 96.44 549 VAL A N 1
ATOM 4226 C CA . VAL A 1 549 ? -25.297 9.727 0.239 1 96.44 549 VAL A CA 1
ATOM 4227 C C . VAL A 1 549 ? -24.656 11.102 0.354 1 96.44 549 VAL A C 1
ATOM 4229 O O . VAL A 1 549 ? -23.656 11.273 1.054 1 96.44 549 VAL A O 1
ATOM 4232 N N . PRO A 1 550 ? -25.203 12.094 -0.384 1 97 550 PRO A N 1
ATOM 4233 C CA . PRO A 1 550 ? -24.656 13.438 -0.21 1 97 550 PRO A CA 1
ATOM 4234 C C . PRO A 1 550 ? -24.719 13.914 1.24 1 97 550 PRO A C 1
ATOM 4236 O O . PRO A 1 550 ? -25.625 13.531 1.984 1 97 550 PRO A O 1
ATOM 4239 N N . PRO A 1 551 ? -23.766 14.742 1.624 1 97.12 551 PRO A N 1
ATOM 4240 C CA . PRO A 1 551 ? -23.703 15.195 3.014 1 97.12 551 PRO A CA 1
ATOM 4241 C C . PRO A 1 551 ? -24.688 16.328 3.314 1 97.12 551 PRO A C 1
ATOM 4243 O O . PRO A 1 551 ? -24.281 17.484 3.467 1 97.12 551 PRO A O 1
ATOM 4246 N N . PHE A 1 552 ? -25.938 16 3.578 1 97.62 552 PHE A N 1
ATOM 4247 C CA . PHE A 1 552 ? -27 16.938 3.904 1 97.62 552 PHE A CA 1
ATOM 4248 C C . PHE A 1 552 ? -26.969 17.297 5.383 1 97.62 552 PHE A C 1
ATOM 4250 O O . PHE A 1 552 ? -26.328 16.609 6.184 1 97.62 552 PHE A O 1
ATOM 4257 N N . GLY A 1 553 ? -27.578 18.453 5.652 1 96.75 553 GLY A N 1
ATOM 4258 C CA . GLY A 1 553 ? -27.797 18.844 7.039 1 96.75 553 GLY A CA 1
ATOM 4259 C C . GLY A 1 553 ? -26.859 19.953 7.5 1 96.75 553 GLY A C 1
ATOM 4260 O O . GLY A 1 553 ? -26.078 20.484 6.711 1 96.75 553 GLY A O 1
ATOM 4261 N N . PHE A 1 554 ? -27.047 20.344 8.742 1 96.62 554 PHE A N 1
ATOM 4262 C CA . PHE A 1 554 ? -26.266 21.359 9.43 1 96.62 554 PHE A CA 1
ATOM 4263 C C . PHE A 1 554 ? -25.938 20.922 10.852 1 96.62 554 PHE A C 1
ATOM 4265 O O . PHE A 1 554 ? -26.828 20.484 11.594 1 96.62 554 PHE A O 1
ATOM 4272 N N . SER A 1 555 ? -24.641 20.906 11.109 1 94.38 555 SER A N 1
ATOM 4273 C CA . SER A 1 555 ? -24.172 20.594 12.453 1 94.38 555 SER A CA 1
ATOM 4274 C C . SER A 1 555 ? -23.156 21.625 12.945 1 94.38 555 SER A C 1
ATOM 4276 O O . SER A 1 555 ? -22.734 22.484 12.18 1 94.38 555 SER A O 1
ATOM 4278 N N . ASN A 1 556 ? -22.781 21.531 14.227 1 95.06 556 ASN A N 1
ATOM 4279 C CA . ASN A 1 556 ? -21.844 22.469 14.828 1 95.06 556 ASN A CA 1
ATOM 4280 C C . ASN A 1 556 ? -20.516 22.484 14.086 1 95.06 556 ASN A C 1
ATOM 4282 O O . ASN A 1 556 ? -19.844 23.531 14.023 1 95.06 556 ASN A O 1
ATOM 4286 N N . SER A 1 557 ? -20.203 21.344 13.453 1 94.44 557 SER A N 1
ATOM 4287 C CA . SER A 1 557 ? -18.938 21.234 12.75 1 94.44 557 SER A CA 1
ATOM 4288 C C . SER A 1 557 ? -18.922 22.094 11.492 1 94.44 557 SER A C 1
ATOM 4290 O O . SER A 1 557 ? -17.859 22.359 10.93 1 94.44 557 SER A O 1
ATOM 4292 N N . GLN A 1 558 ? -20.078 22.562 11.062 1 97.31 558 GLN A N 1
ATOM 4293 C CA . GLN A 1 558 ? -20.156 23.328 9.836 1 97.31 558 GLN A CA 1
ATOM 4294 C C . GLN A 1 558 ? -20.156 24.828 10.125 1 97.31 558 GLN A C 1
ATOM 4296 O O . GLN A 1 558 ? -20.109 25.656 9.211 1 97.31 558 GLN A O 1
ATOM 4301 N N . ILE A 1 559 ? -20.188 25.234 11.422 1 98.25 559 ILE A N 1
ATOM 4302 C CA . ILE A 1 559 ? -20.219 26.641 11.789 1 98.25 559 ILE A CA 1
ATOM 4303 C C . ILE A 1 559 ? -19.031 27.359 11.188 1 98.25 559 ILE A C 1
ATOM 4305 O O . ILE A 1 559 ? -19.188 28.344 10.453 1 98.25 559 ILE A O 1
ATOM 4309 N N . SER A 1 560 ? -17.859 26.859 11.438 1 98.62 560 SER A N 1
ATOM 4310 C CA . SER A 1 560 ? -16.656 27.516 10.945 1 98.62 560 SER A CA 1
ATOM 4311 C C . SER A 1 560 ? -16.594 27.469 9.422 1 98.62 560 SER A C 1
ATOM 4313 O O . SER A 1 560 ? -16.047 28.391 8.797 1 98.62 560 SER A O 1
ATOM 4315 N N . VAL A 1 561 ? -17.156 26.438 8.797 1 98.75 561 VAL A N 1
ATOM 4316 C CA . VAL A 1 561 ? -17.188 26.266 7.348 1 98.75 561 VAL A CA 1
ATOM 4317 C C . VAL A 1 561 ? -17.969 27.406 6.699 1 98.75 561 VAL A C 1
ATOM 4319 O O . VAL A 1 561 ? -17.484 28.047 5.762 1 98.75 561 VAL A O 1
ATOM 4322 N N . PHE A 1 562 ? -19.109 27.734 7.273 1 98.75 562 PHE A N 1
ATOM 4323 C CA . PHE A 1 562 ? -19.984 28.734 6.676 1 98.75 562 PHE A CA 1
ATOM 4324 C C . PHE A 1 562 ? -19.641 30.125 7.18 1 98.75 562 PHE A C 1
ATOM 4326 O O . PHE A 1 562 ? -19.703 31.094 6.422 1 98.75 562 PHE A O 1
ATOM 4333 N N . ALA A 1 563 ? -19.234 30.234 8.43 1 98.81 563 ALA A N 1
ATOM 4334 C CA . ALA A 1 563 ? -18.922 31.531 9.008 1 98.81 563 ALA A CA 1
ATOM 4335 C C . ALA A 1 563 ? -17.516 31.984 8.648 1 98.81 563 ALA A C 1
ATOM 4337 O O . ALA A 1 563 ? -17.141 33.156 8.828 1 98.81 563 ALA A O 1
ATOM 4338 N N . GLU A 1 564 ? -16.703 31.062 8.148 1 98.81 564 GLU A N 1
ATOM 4339 C CA . GLU A 1 564 ? -15.336 31.312 7.719 1 98.81 564 GLU A CA 1
ATOM 4340 C C . GLU A 1 564 ? -14.445 31.656 8.906 1 98.81 564 GLU A C 1
ATOM 4342 O O . GLU A 1 564 ? -13.445 32.375 8.75 1 98.81 564 GLU A O 1
ATOM 4347 N N . THR A 1 565 ? -14.805 31.266 10.109 1 98.81 565 THR A N 1
ATOM 4348 C CA . THR A 1 565 ? -14.047 31.516 11.336 1 98.81 565 THR A CA 1
ATOM 4349 C C . THR A 1 565 ? -13.023 30.422 11.578 1 98.81 565 THR A C 1
ATOM 4351 O O . THR A 1 565 ? -13.125 29.328 11.016 1 98.81 565 THR A O 1
ATOM 4354 N N . PRO A 1 566 ? -11.984 30.75 12.367 1 98.75 566 PRO A N 1
ATOM 4355 C CA . PRO A 1 566 ? -11.094 29.672 12.773 1 98.75 566 PRO A CA 1
ATOM 4356 C C . PRO A 1 566 ? -11.742 28.719 13.773 1 98.75 566 PRO A C 1
ATOM 4358 O O . PRO A 1 566 ? -12.539 29.141 14.609 1 98.75 566 PRO A O 1
ATOM 4361 N N . ASP A 1 567 ? -11.484 27.484 13.672 1 98.81 567 ASP A N 1
ATOM 4362 C CA . ASP A 1 567 ? -11.938 26.375 14.5 1 98.81 567 ASP A CA 1
ATOM 4363 C C . ASP A 1 567 ? -10.828 25.344 14.703 1 98.81 567 ASP A C 1
ATOM 4365 O O . ASP A 1 567 ? -10.344 24.75 13.734 1 98.81 567 ASP A O 1
ATOM 4369 N N . SER A 1 568 ? -10.398 25.125 15.953 1 98.75 568 SER A N 1
ATOM 4370 C CA . SER A 1 568 ? -9.297 24.219 16.219 1 98.75 568 SER A CA 1
ATOM 4371 C C . SER A 1 568 ? -9.672 23.172 17.25 1 98.75 568 SER A C 1
ATOM 4373 O O . SER A 1 568 ? -10.484 23.438 18.141 1 98.75 568 SER A O 1
ATOM 4375 N N . VAL A 1 569 ? -9.047 22.016 17.047 1 98.75 569 VAL A N 1
ATOM 4376 C CA . VAL A 1 569 ? -9.258 20.891 17.953 1 98.75 569 VAL A CA 1
ATOM 4377 C C . VAL A 1 569 ? -8.18 20.891 19.031 1 98.75 569 VAL A C 1
ATOM 4379 O O . VAL A 1 569 ? -6.992 21.031 18.734 1 98.75 569 VAL A O 1
ATOM 4382 N N . PHE A 1 570 ? -8.609 20.766 20.328 1 98.75 570 PHE A N 1
ATOM 4383 C CA . PHE A 1 570 ? -7.711 20.547 21.453 1 98.75 570 PHE A CA 1
ATOM 4384 C C . PHE A 1 570 ? -7.875 19.141 22.016 1 98.75 570 PHE A C 1
ATOM 4386 O O . PHE A 1 570 ? -8.992 18.719 22.312 1 98.75 570 PHE A O 1
ATOM 4393 N N . PRO A 1 571 ? -6.789 18.391 22.156 1 98.25 571 PRO A N 1
ATOM 4394 C CA . PRO A 1 571 ? -6.871 17.125 22.891 1 98.25 571 PRO A CA 1
ATOM 4395 C C . PRO A 1 571 ? -6.977 17.328 24.406 1 98.25 571 PRO A C 1
ATOM 4397 O O . PRO A 1 571 ? -6.188 18.078 24.984 1 98.25 571 PRO A O 1
ATOM 4400 N N . LEU A 1 572 ? -7.887 16.641 25.078 1 97.62 572 LEU A N 1
ATOM 4401 C CA . LEU A 1 572 ? -8.141 16.891 26.5 1 97.62 572 LEU A CA 1
ATOM 4402 C C . LEU A 1 572 ? -7.699 15.703 27.344 1 97.62 572 LEU A C 1
ATOM 4404 O O . LEU A 1 572 ? -7.336 15.867 28.516 1 97.62 572 LEU A O 1
ATOM 4408 N N . GLY A 1 573 ? -7.891 14.57 26.812 1 96.94 573 GLY A N 1
ATOM 4409 C CA . GLY A 1 573 ? -7.664 13.328 27.531 1 96.94 573 GLY A CA 1
ATOM 4410 C C . GLY A 1 573 ? -8.203 12.109 26.812 1 96.94 573 GLY A C 1
ATOM 4411 O O . GLY A 1 573 ? -8.305 12.109 25.578 1 96.94 573 GLY A O 1
ATOM 4412 N N . GLN A 1 574 ? -8.391 11.039 27.594 1 96.81 574 GLN A N 1
ATOM 4413 C CA . GLN A 1 574 ? -8.898 9.805 27 1 96.81 574 GLN A CA 1
ATOM 4414 C C . GLN A 1 574 ? -9.781 9.047 27.984 1 96.81 574 GLN A C 1
ATOM 4416 O O . GLN A 1 574 ? -9.68 9.242 29.203 1 96.81 574 GLN A O 1
ATOM 4421 N N . VAL A 1 575 ? -10.672 8.227 27.469 1 96.81 575 VAL A N 1
ATOM 4422 C CA . VAL A 1 575 ? -11.578 7.441 28.297 1 96.81 575 VAL A CA 1
ATOM 4423 C C . VAL A 1 575 ? -11.398 5.957 28 1 96.81 575 VAL A C 1
ATOM 4425 O O . VAL A 1 575 ? -11.086 5.582 26.859 1 96.81 575 VAL A O 1
ATOM 4428 N N . PRO A 1 576 ? -11.555 5.082 29.016 1 96.19 576 PRO A N 1
ATOM 4429 C CA . PRO A 1 576 ? -11.5 3.635 28.797 1 96.19 576 PRO A CA 1
ATOM 4430 C C . PRO A 1 576 ? -12.75 3.098 28.109 1 96.19 576 PRO A C 1
ATOM 4432 O O . PRO A 1 576 ? -13.867 3.469 28.469 1 96.19 576 PRO A O 1
ATOM 4435 N N . VAL A 1 577 ? -12.57 2.33 27.109 1 96.44 577 VAL A N 1
ATOM 4436 C CA . VAL A 1 577 ? -13.664 1.684 26.391 1 96.44 577 VAL A CA 1
ATOM 4437 C C . VAL A 1 577 ? -13.297 0.233 26.094 1 96.44 577 VAL A C 1
ATOM 4439 O O . VAL A 1 577 ? -12.188 -0.052 25.641 1 96.44 577 VAL A O 1
ATOM 4442 N N . PHE A 1 578 ? -14.203 -0.745 26.297 1 96.75 578 PHE A N 1
ATOM 4443 C CA . PHE A 1 578 ? -13.945 -2.15 26.016 1 96.75 578 PHE A CA 1
ATOM 4444 C C . PHE A 1 578 ? -13.945 -2.396 24.5 1 96.75 578 PHE A C 1
ATOM 4446 O O . PHE A 1 578 ? -14.883 -1.993 23.797 1 96.75 578 PHE A O 1
ATOM 4453 N N . SER A 1 579 ? -12.938 -3.008 24.016 1 96.75 579 SER A N 1
ATOM 4454 C CA . SER A 1 579 ? -12.82 -3.357 22.594 1 96.75 579 SER A CA 1
ATOM 4455 C C . SER A 1 579 ? -13.18 -4.82 22.359 1 96.75 579 SER A C 1
ATOM 4457 O O . SER A 1 579 ? -12.57 -5.719 22.938 1 96.75 579 SER A O 1
ATOM 4459 N N . SER A 1 580 ? -14.078 -5.035 21.422 1 95.56 580 SER A N 1
ATOM 4460 C CA . SER A 1 580 ? -14.438 -6.402 21.062 1 95.56 580 SER A CA 1
ATOM 4461 C C . SER A 1 580 ? -13.367 -7.039 20.172 1 95.56 580 SER A C 1
ATOM 4463 O O . SER A 1 580 ? -13.352 -8.258 20 1 95.56 580 SER A O 1
ATOM 4465 N N . ILE A 1 581 ? -12.5 -6.266 19.656 1 96.06 581 ILE A N 1
ATOM 4466 C CA . ILE A 1 581 ? -11.414 -6.781 18.828 1 96.06 581 ILE A CA 1
ATOM 4467 C C . ILE A 1 581 ? -10.312 -7.359 19.719 1 96.06 581 ILE A C 1
ATOM 4469 O O . ILE A 1 581 ? -9.938 -8.523 19.562 1 96.06 581 ILE A O 1
ATOM 4473 N N . THR A 1 582 ? -9.914 -6.598 20.703 1 97 582 THR A N 1
ATOM 4474 C CA . THR A 1 582 ? -8.781 -7.016 21.516 1 97 582 THR A CA 1
ATOM 4475 C C . THR A 1 582 ? -9.25 -7.797 22.734 1 97 582 THR A C 1
ATOM 4477 O O . THR A 1 582 ? -8.445 -8.43 23.422 1 97 582 THR A O 1
ATOM 4480 N N . ASN A 1 583 ? -10.523 -7.805 22.984 1 97.25 583 ASN A N 1
ATOM 4481 C CA . ASN A 1 583 ? -11.062 -8.383 24.203 1 97.25 583 ASN A CA 1
ATOM 4482 C C . ASN A 1 583 ? -10.391 -7.805 25.453 1 97.25 583 ASN A C 1
ATOM 4484 O O . ASN A 1 583 ? -10 -8.547 26.359 1 97.25 583 ASN A O 1
ATOM 4488 N N . HIS A 1 584 ? -10.203 -6.5 25.391 1 96.81 584 HIS A N 1
ATOM 4489 C CA . HIS A 1 584 ? -9.492 -5.738 26.422 1 96.81 584 HIS A CA 1
ATOM 4490 C C . HIS A 1 584 ? -10 -4.301 26.484 1 96.81 584 HIS A C 1
ATOM 4492 O O . HIS A 1 584 ? -10.656 -3.824 25.547 1 96.81 584 HIS A O 1
ATOM 4498 N N . THR A 1 585 ? -9.852 -3.625 27.625 1 96.44 585 THR A N 1
ATOM 4499 C CA . THR A 1 585 ? -10.148 -2.201 27.719 1 96.44 585 THR A CA 1
ATOM 4500 C C . THR A 1 585 ? -9.062 -1.375 27.031 1 96.44 585 THR A C 1
ATOM 4502 O O . THR A 1 585 ? -7.879 -1.541 27.328 1 96.44 585 THR A O 1
ATOM 4505 N N . GLU A 1 586 ? -9.484 -0.599 26.078 1 96.31 586 GLU A N 1
ATOM 4506 C CA . GLU A 1 586 ? -8.594 0.349 25.406 1 96.31 586 GLU A CA 1
ATOM 4507 C C . GLU A 1 586 ? -9.008 1.789 25.703 1 96.31 586 GLU A C 1
ATOM 4509 O O . GLU A 1 586 ? -9.969 2.029 26.438 1 96.31 586 GLU A O 1
ATOM 4514 N N . TYR A 1 587 ? -8.25 2.77 25.125 1 96.12 587 TYR A N 1
ATOM 4515 C CA . TYR A 1 587 ? -8.531 4.168 25.438 1 96.12 587 TYR A CA 1
ATOM 4516 C C . TYR A 1 587 ? -8.789 4.969 24.172 1 96.12 587 TYR A C 1
ATOM 4518 O O . TYR A 1 587 ? -8.102 4.797 23.172 1 96.12 587 TYR A O 1
ATOM 4526 N N . LEU A 1 588 ? -9.805 5.777 24.219 1 97 588 LEU A N 1
ATOM 4527 C CA . LEU A 1 588 ? -10.156 6.645 23.109 1 97 588 LEU A CA 1
ATOM 4528 C C . LEU A 1 588 ? -10 8.117 23.484 1 97 588 LEU A C 1
ATOM 4530 O O . LEU A 1 588 ? -10.289 8.5 24.609 1 97 588 LEU A O 1
ATOM 4534 N N . PRO A 1 589 ? -9.602 8.93 22.562 1 97.12 589 PRO A N 1
ATOM 4535 C CA . PRO A 1 589 ? -9.344 10.336 22.859 1 97.12 589 PRO A CA 1
ATOM 4536 C C . PRO A 1 589 ? -10.625 11.133 23.094 1 97.12 589 PRO A C 1
ATOM 4538 O O . PRO A 1 589 ? -11.672 10.812 22.516 1 97.12 589 PRO A O 1
ATOM 4541 N N . VAL A 1 590 ? -10.539 12.148 23.906 1 97.44 590 VAL A N 1
ATOM 4542 C CA . VAL A 1 590 ? -11.547 13.18 24.109 1 97.44 590 VAL A CA 1
ATOM 4543 C C . VAL A 1 590 ? -11 14.539 23.688 1 97.44 590 VAL A C 1
ATOM 4545 O O . VAL A 1 590 ? -9.898 14.93 24.094 1 97.44 590 VAL A O 1
ATOM 4548 N N . THR A 1 591 ? -11.727 15.172 22.812 1 97.62 591 THR A N 1
ATOM 4549 C CA . THR A 1 591 ? -11.273 16.453 22.297 1 97.62 591 THR A CA 1
ATOM 4550 C C . THR A 1 591 ? -12.375 17.5 22.391 1 97.62 591 THR A C 1
ATOM 4552 O O . THR A 1 591 ? -13.523 17.172 22.688 1 97.62 591 THR A O 1
ATOM 4555 N N . ILE A 1 592 ? -12 18.703 22.188 1 97.88 592 ILE A N 1
ATOM 4556 C CA . ILE A 1 592 ? -12.938 19.828 22.125 1 97.88 592 ILE A CA 1
ATOM 4557 C C . ILE A 1 592 ? -12.539 20.766 20.984 1 97.88 592 ILE A C 1
ATOM 4559 O O . ILE A 1 592 ? -11.383 20.781 20.562 1 97.88 592 ILE A O 1
ATOM 4563 N N . ASP A 1 593 ? -13.5 21.438 20.422 1 98.5 593 ASP A N 1
ATOM 4564 C CA . ASP A 1 593 ? -13.242 22.453 19.406 1 98.5 593 ASP A CA 1
ATOM 4565 C C . ASP A 1 593 ? -13.336 23.859 20 1 98.5 593 ASP A C 1
ATOM 4567 O O . ASP A 1 593 ? -14.227 24.141 20.797 1 98.5 593 ASP A O 1
ATOM 4571 N N . VAL A 1 594 ? -12.422 24.719 19.578 1 98.75 594 VAL A N 1
ATOM 4572 C CA . VAL A 1 594 ? -12.367 26.109 20 1 98.75 594 VAL A CA 1
ATOM 4573 C C . VAL A 1 594 ? -12.508 27.031 18.781 1 98.75 594 VAL A C 1
ATOM 4575 O O . VAL A 1 594 ? -11.711 26.953 17.844 1 98.75 594 VAL A O 1
ATOM 4578 N N . VAL A 1 595 ? -13.508 27.906 18.828 1 98.81 595 VAL A N 1
ATOM 4579 C CA . VAL A 1 595 ? -13.789 28.844 17.734 1 98.81 595 VAL A CA 1
ATOM 4580 C C . VAL A 1 595 ? -13.578 30.281 18.203 1 98.81 595 VAL A C 1
ATOM 4582 O O . VAL A 1 595 ? -13.906 30.625 19.344 1 98.81 595 VAL A O 1
ATOM 4585 N N . ALA A 1 596 ? -12.969 31.109 17.438 1 98.75 596 ALA A N 1
ATOM 4586 C CA . ALA A 1 596 ? -12.812 32.562 17.641 1 98.75 596 ALA A CA 1
ATOM 4587 C C . ALA A 1 596 ? -13.344 33.344 16.438 1 98.75 596 ALA A C 1
ATOM 4589 O O . ALA A 1 596 ? -13.789 32.75 15.453 1 98.75 596 ALA A O 1
ATOM 4590 N N . ALA A 1 597 ? -13.352 34.656 16.594 1 98.75 597 ALA A N 1
ATOM 4591 C CA . ALA A 1 597 ? -13.797 35.5 15.5 1 98.75 597 ALA A CA 1
ATOM 4592 C C . ALA A 1 597 ? -12.891 35.344 14.281 1 98.75 597 ALA A C 1
ATOM 4594 O O . ALA A 1 597 ? -11.711 35 14.414 1 98.75 597 ALA A O 1
ATOM 4595 N N . LYS A 1 598 ? -13.508 35.562 13.078 1 98.31 598 LYS A N 1
ATOM 4596 C CA . LYS A 1 598 ? -12.727 35.469 11.844 1 98.31 598 LYS A CA 1
ATOM 4597 C C . LYS A 1 598 ? -11.492 36.375 11.922 1 98.31 598 LYS A C 1
ATOM 4599 O O . LYS A 1 598 ? -11.578 37.531 12.359 1 98.31 598 LYS A O 1
ATOM 4604 N N . GLY A 1 599 ? -10.352 35.781 11.617 1 97.75 599 GLY A N 1
ATOM 4605 C CA . GLY A 1 599 ? -9.109 36.531 11.617 1 97.75 599 GLY A CA 1
ATOM 4606 C C . GLY A 1 599 ? -8.344 36.406 12.922 1 97.75 599 GLY A C 1
ATOM 4607 O O . GLY A 1 599 ? -7.215 36.906 13.031 1 97.75 599 GLY A O 1
ATOM 4608 N N . CYS A 1 600 ? -8.836 35.781 13.883 1 98.19 600 CYS A N 1
ATOM 4609 C CA . CYS A 1 600 ? -8.211 35.656 15.195 1 98.19 600 CYS A CA 1
ATOM 4610 C C . CYS A 1 600 ? -7.59 34.281 15.398 1 98.19 600 CYS A C 1
ATOM 4612 O O . CYS A 1 600 ? -7.656 33.719 16.5 1 98.19 600 CYS A O 1
ATOM 4614 N N . ASP A 1 601 ? -7.027 33.75 14.336 1 98 601 ASP A N 1
ATOM 4615 C CA . ASP A 1 601 ? -6.465 32.406 14.328 1 98 601 ASP A CA 1
ATOM 4616 C C . ASP A 1 601 ? -5.363 32.281 15.375 1 98 601 ASP A C 1
ATOM 4618 O O . ASP A 1 601 ? -5.32 31.281 16.109 1 98 601 ASP A O 1
ATOM 4622 N N . GLY A 1 602 ? -4.547 33.219 15.484 1 97.38 602 GLY A N 1
ATOM 4623 C CA . GLY A 1 602 ? -3.42 33.156 16.406 1 97.38 602 GLY A CA 1
ATOM 4624 C C . GLY A 1 602 ? -3.834 33.125 17.859 1 97.38 602 GLY A C 1
ATOM 4625 O O . GLY A 1 602 ? -3.1 32.625 18.719 1 97.38 602 GLY A O 1
ATOM 4626 N N . LEU A 1 603 ? -5.016 33.719 18.141 1 97.88 603 LEU A N 1
ATOM 4627 C CA . LEU A 1 603 ? -5.539 33.719 19.5 1 97.88 603 LEU A CA 1
ATOM 4628 C C . LEU A 1 603 ? -5.723 32.281 20 1 97.88 603 LEU A C 1
ATOM 4630 O O . LEU A 1 603 ? -5.406 31.969 21.156 1 97.88 603 LEU A O 1
ATOM 4634 N N . ILE A 1 604 ? -6.184 31.422 19.125 1 98.31 604 ILE A N 1
ATOM 4635 C CA . ILE A 1 604 ? -6.469 30.047 19.484 1 98.31 604 ILE A CA 1
ATOM 4636 C C . ILE A 1 604 ? -5.16 29.281 19.688 1 98.31 604 ILE A C 1
ATOM 4638 O O . ILE A 1 604 ? -5.008 28.547 20.656 1 98.31 604 ILE A O 1
ATOM 4642 N N . ALA A 1 605 ? -4.223 29.422 18.781 1 97.5 605 ALA A N 1
ATOM 4643 C CA . ALA A 1 605 ? -2.943 28.719 18.891 1 97.5 605 ALA A CA 1
ATOM 4644 C C . ALA A 1 605 ? -2.191 29.172 20.141 1 97.5 605 ALA A C 1
ATOM 4646 O O . ALA A 1 605 ? -1.615 28.344 20.844 1 97.5 605 ALA A O 1
ATOM 4647 N N . ARG A 1 606 ? -2.195 30.484 20.422 1 97.56 606 ARG A N 1
ATOM 4648 C CA . ARG A 1 606 ? -1.55 31.016 21.609 1 97.56 606 ARG A CA 1
ATOM 4649 C C . ARG A 1 606 ? -2.219 30.484 22.875 1 97.56 606 ARG A C 1
ATOM 4651 O O . ARG A 1 606 ? -1.54 30.141 23.859 1 97.56 606 ARG A O 1
ATOM 4658 N N . LEU A 1 607 ? -3.527 30.422 22.828 1 98.06 607 LEU A N 1
ATOM 4659 C CA . LEU A 1 607 ? -4.258 29.859 23.953 1 98.06 607 LEU A CA 1
ATOM 4660 C C . LEU A 1 607 ? -3.793 28.438 24.234 1 98.06 607 LEU A C 1
ATOM 4662 O O . LEU A 1 607 ? -3.588 28.062 25.406 1 98.06 607 LEU A O 1
ATOM 4666 N N . ALA A 1 608 ? -3.65 27.594 23.219 1 98.25 608 ALA A N 1
ATOM 4667 C CA . ALA A 1 608 ? -3.178 26.234 23.391 1 98.25 608 ALA A CA 1
ATOM 4668 C C . ALA A 1 608 ? -1.808 26.203 24.078 1 98.25 608 ALA A C 1
ATOM 4670 O O . ALA A 1 608 ? -1.571 25.406 24.984 1 98.25 608 ALA A O 1
ATOM 4671 N N . GLU A 1 609 ? -0.914 27.094 23.656 1 96.81 609 GLU A N 1
ATOM 4672 C CA . GLU A 1 609 ? 0.412 27.203 24.266 1 96.81 609 GLU A CA 1
ATOM 4673 C C . GLU A 1 609 ? 0.318 27.531 25.75 1 96.81 609 GLU A C 1
ATOM 4675 O O . GLU A 1 609 ? 0.987 26.906 26.578 1 96.81 609 GLU A O 1
ATOM 4680 N N . ASP A 1 610 ? -0.446 28.516 26.031 1 97.5 610 ASP A N 1
ATOM 4681 C CA . ASP A 1 610 ? -0.57 29 27.406 1 97.5 610 ASP A CA 1
ATOM 4682 C C . ASP A 1 610 ? -1.203 27.938 28.297 1 97.5 610 ASP A C 1
ATOM 4684 O O . ASP A 1 610 ? -0.829 27.797 29.469 1 97.5 610 ASP A O 1
ATOM 4688 N N . LEU A 1 611 ? -2.191 27.25 27.734 1 98.31 611 LEU A N 1
ATOM 4689 C CA . LEU A 1 611 ? -2.869 26.219 28.531 1 98.31 611 LEU A CA 1
ATOM 4690 C C . LEU A 1 611 ? -1.938 25.047 28.797 1 98.31 611 LEU A C 1
ATOM 4692 O O . LEU A 1 611 ? -2.02 24.422 29.859 1 98.31 611 LEU A O 1
ATOM 4696 N N . VAL A 1 612 ? -1.111 24.625 27.828 1 97.5 612 VAL A N 1
ATOM 4697 C CA . VAL A 1 612 ? -0.116 23.594 28.078 1 97.5 612 VAL A CA 1
ATOM 4698 C C . VAL A 1 612 ? 0.868 24.062 29.141 1 97.5 612 VAL A C 1
ATOM 4700 O O . VAL A 1 612 ? 1.213 23.297 30.047 1 97.5 612 VAL A O 1
ATOM 4703 N N . ALA A 1 613 ? 1.321 25.312 29.062 1 96.06 613 ALA A N 1
ATOM 4704 C CA . ALA A 1 613 ? 2.244 25.875 30.047 1 96.06 613 ALA A CA 1
ATOM 4705 C C . ALA A 1 613 ? 1.627 25.891 31.438 1 96.06 613 ALA A C 1
ATOM 4707 O O . ALA A 1 613 ? 2.328 25.688 32.438 1 96.06 613 ALA A O 1
ATOM 4708 N N . ALA A 1 614 ? 0.316 26.094 31.5 1 97.31 614 ALA A N 1
ATOM 4709 C CA . ALA A 1 614 ? -0.398 26.156 32.781 1 97.31 614 ALA A CA 1
ATOM 4710 C C . ALA A 1 614 ? -0.737 24.766 33.281 1 97.31 614 ALA A C 1
ATOM 4712 O O . ALA A 1 614 ? -1.257 24.609 34.406 1 97.31 614 ALA A O 1
ATOM 4713 N N . GLY A 1 615 ? -0.505 23.703 32.5 1 96.38 615 GLY A N 1
ATOM 4714 C CA . GLY A 1 615 ? -0.785 22.328 32.906 1 96.38 615 GLY A CA 1
ATOM 4715 C C . GLY A 1 615 ? -2.244 21.938 32.75 1 96.38 615 GLY A C 1
ATOM 4716 O O . GLY A 1 615 ? -2.699 20.953 33.312 1 96.38 615 GLY A O 1
ATOM 4717 N N . ILE A 1 616 ? -2.977 22.766 32 1 97.69 616 ILE A N 1
ATOM 4718 C CA . ILE A 1 616 ? -4.395 22.516 31.781 1 97.69 616 ILE A CA 1
ATOM 4719 C C . ILE A 1 616 ? -4.57 21.562 30.609 1 97.69 616 ILE A C 1
ATOM 4721 O O . ILE A 1 616 ? -5.457 20.703 30.609 1 97.69 616 ILE A O 1
ATOM 4725 N N . LEU A 1 617 ? -3.75 21.766 29.562 1 96.81 617 LEU A N 1
ATOM 4726 C CA . LEU A 1 617 ? -3.652 20.859 28.422 1 96.81 617 LEU A CA 1
ATOM 4727 C C . LEU A 1 617 ? -2.338 20.094 28.453 1 96.81 617 LEU A C 1
ATOM 4729 O O . LEU A 1 617 ? -1.362 20.547 29.062 1 96.81 617 LEU A O 1
ATOM 4733 N N . THR A 1 618 ? -2.406 18.922 27.922 1 92.81 618 THR A N 1
ATOM 4734 C CA . THR A 1 618 ? -1.184 18.141 27.766 1 92.81 618 THR A CA 1
ATOM 4735 C C . THR A 1 618 ? -0.86 17.938 26.281 1 92.81 618 THR A C 1
ATOM 4737 O O . THR A 1 618 ? -1.759 17.953 25.438 1 92.81 618 THR A O 1
ATOM 4740 N N . VAL A 1 619 ? 0.41 17.766 26 1 97.25 619 VAL A N 1
ATOM 4741 C CA . VAL A 1 619 ? 0.855 17.422 24.656 1 97.25 619 VAL A CA 1
ATOM 4742 C C . VAL A 1 619 ? 0.597 15.938 24.406 1 97.25 619 VAL A C 1
ATOM 4744 O O . VAL A 1 619 ? 1.104 15.078 25.125 1 97.25 619 VAL A O 1
ATOM 4747 N N . PRO A 1 620 ? -0.22 15.68 23.359 1 98.19 620 PRO A N 1
ATOM 4748 C CA . PRO A 1 620 ? -0.486 14.266 23.094 1 98.19 620 PRO A CA 1
ATOM 4749 C C . PRO A 1 620 ? 0.751 13.508 22.609 1 98.19 620 PRO A C 1
ATOM 4751 O O . PRO A 1 620 ? 1.586 14.086 21.891 1 98.19 620 PRO A O 1
ATOM 4754 N N . ARG A 1 621 ? 0.856 12.25 22.969 1 97.5 621 ARG A N 1
ATOM 4755 C CA . ARG A 1 621 ? 1.956 11.391 22.547 1 97.5 621 ARG A CA 1
ATOM 4756 C C . ARG A 1 621 ? 1.522 10.477 21.406 1 97.5 621 ARG A C 1
ATOM 4758 O O . ARG A 1 621 ? 0.328 10.328 21.141 1 97.5 621 ARG A O 1
ATOM 4765 N N . VAL A 1 622 ? 2.523 9.906 20.766 1 97.25 622 VAL A N 1
ATOM 4766 C CA . VAL A 1 622 ? 2.264 8.836 19.797 1 97.25 622 VAL A CA 1
ATOM 4767 C C . VAL A 1 622 ? 1.91 7.551 20.531 1 97.25 622 VAL A C 1
ATOM 4769 O O . VAL A 1 622 ? 2.383 7.312 21.656 1 97.25 622 VAL A O 1
ATOM 4772 N N . GLY A 1 623 ? 1.001 6.766 19.891 1 96.81 623 GLY A N 1
ATOM 4773 C CA . GLY A 1 623 ? 0.719 5.473 20.5 1 96.81 623 GLY A CA 1
ATOM 4774 C C . GLY A 1 623 ? -0.76 5.137 20.531 1 96.81 623 GLY A C 1
ATOM 4775 O O . GLY A 1 623 ? -1.57 5.828 19.906 1 96.81 623 GLY A O 1
ATOM 4776 N N . ALA A 1 624 ? -1.131 4.094 21.203 1 96.06 624 ALA A N 1
ATOM 4777 C CA . ALA A 1 624 ? -2.498 3.59 21.312 1 96.06 624 ALA A CA 1
ATOM 4778 C C . ALA A 1 624 ? -3.391 4.566 22.078 1 96.06 624 ALA A C 1
ATOM 4780 O O . ALA A 1 624 ? -4.617 4.531 21.938 1 96.06 624 ALA A O 1
ATOM 4781 N N . GLY A 1 625 ? -2.73 5.383 22.875 1 95.25 625 GLY A N 1
ATOM 4782 C CA . GLY A 1 625 ? -3.412 6.465 23.578 1 95.25 625 GLY A CA 1
ATOM 4783 C C . GLY A 1 625 ? -2.686 7.793 23.469 1 95.25 625 GLY A C 1
ATOM 4784 O O . GLY A 1 625 ? -1.537 7.844 23.031 1 95.25 625 GLY A O 1
ATOM 4785 N N . ILE A 1 626 ? -3.336 8.875 23.891 1 95 626 ILE A N 1
ATOM 4786 C CA . ILE A 1 626 ? -2.717 10.195 23.781 1 95 626 ILE A CA 1
ATOM 4787 C C . ILE A 1 626 ? -1.615 10.336 24.828 1 95 626 ILE A C 1
ATOM 4789 O O . ILE A 1 626 ? -0.81 11.266 24.766 1 95 626 ILE A O 1
ATOM 4793 N N . GLU A 1 627 ? -1.585 9.383 25.797 1 95.62 627 GLU A N 1
ATOM 4794 C CA . GLU A 1 627 ? -0.522 9.352 26.797 1 95.62 627 GLU A CA 1
ATOM 4795 C C . GLU A 1 627 ? 0.575 8.367 26.406 1 95.62 627 GLU A C 1
ATOM 4797 O O . GLU A 1 627 ? 1.499 8.117 27.188 1 95.62 627 GLU A O 1
ATOM 4802 N N . GLY A 1 628 ? 0.416 7.855 25.219 1 95.12 628 GLY A N 1
ATOM 4803 C CA . GLY A 1 628 ? 1.387 6.895 24.734 1 95.12 628 GLY A CA 1
ATOM 4804 C C . GLY A 1 628 ? 0.84 5.48 24.656 1 95.12 628 GLY A C 1
ATOM 4805 O O . GLY A 1 628 ? -0.333 5.277 24.328 1 95.12 628 GLY A O 1
ATOM 4806 N N . GLY A 1 629 ? 1.712 4.535 24.75 1 91.44 629 GLY A N 1
ATOM 4807 C CA . GLY A 1 629 ? 1.334 3.133 24.719 1 91.44 629 GLY A CA 1
ATOM 4808 C C . GLY A 1 629 ? 1.719 2.436 23.422 1 91.44 629 GLY A C 1
ATOM 4809 O O . GLY A 1 629 ? 1.992 3.092 22.422 1 91.44 629 GLY A O 1
ATOM 4810 N N . GLU A 1 630 ? 1.627 1.173 23.531 1 89.25 630 GLU A N 1
ATOM 4811 C CA . GLU A 1 630 ? 2.01 0.328 22.406 1 89.25 630 GLU A CA 1
ATOM 4812 C C . GLU A 1 630 ? 0.951 0.365 21.312 1 89.25 630 GLU A C 1
ATOM 4814 O O . GLU A 1 630 ? -0.24 0.206 21.578 1 89.25 630 GLU A O 1
ATOM 4819 N N . ILE A 1 631 ? 1.438 0.628 20.172 1 90.12 631 ILE A N 1
ATOM 4820 C CA . ILE A 1 631 ? 0.538 0.451 19.031 1 90.12 631 ILE A CA 1
ATOM 4821 C C . ILE A 1 631 ? 0.412 -1.034 18.703 1 90.12 631 ILE A C 1
ATOM 4823 O O . ILE A 1 631 ? 1.404 -1.689 18.375 1 90.12 631 ILE A O 1
ATOM 4827 N N . LEU A 1 632 ? -0.607 -1.726 18.938 1 75.38 632 LEU A N 1
ATOM 4828 C CA . LEU A 1 632 ? -0.839 -3.166 18.984 1 75.38 632 LEU A CA 1
ATOM 4829 C C . LEU A 1 632 ? -0.34 -3.842 17.703 1 75.38 632 LEU A C 1
ATOM 4831 O O . LEU A 1 632 ? 0.037 -5.016 17.734 1 75.38 632 LEU A O 1
ATOM 4835 N N . MET A 1 633 ? -0.32 -3.352 16.484 1 65.25 633 MET A N 1
ATOM 4836 C CA . MET A 1 633 ? 0.237 -4.121 15.367 1 65.25 633 MET A CA 1
ATOM 4837 C C . MET A 1 633 ? 1.755 -4.211 15.477 1 65.25 633 MET A C 1
ATOM 4839 O O . MET A 1 633 ? 2.373 -5.098 14.883 1 65.25 633 MET A O 1
ATOM 4843 N N . ARG A 1 634 ? 2.441 -3.254 16.188 1 57.09 634 ARG A N 1
ATOM 4844 C CA . ARG A 1 634 ? 3.896 -3.182 16.266 1 57.09 634 ARG A CA 1
ATOM 4845 C C . ARG A 1 634 ? 4.383 -3.402 17.688 1 57.09 634 ARG A C 1
ATOM 4847 O O . ARG A 1 634 ? 3.826 -2.844 18.641 1 57.09 634 ARG A O 1
ATOM 4854 N N . ARG A 1 635 ? 4.977 -4.582 17.922 1 41 635 ARG A N 1
ATOM 4855 C CA . ARG A 1 635 ? 5.633 -4.66 19.219 1 41 635 ARG A CA 1
ATOM 4856 C C . ARG A 1 635 ? 6.699 -3.578 19.359 1 41 635 ARG A C 1
ATOM 4858 O O . ARG A 1 635 ? 7.469 -3.332 18.422 1 41 635 ARG A O 1
ATOM 4865 N N . TYR A 1 636 ? 6.504 -2.445 20.031 1 41.38 636 TYR A N 1
ATOM 4866 C CA . TYR A 1 636 ? 7.598 -1.524 20.328 1 41.38 636 TYR A CA 1
ATOM 4867 C C . TYR A 1 636 ? 8.844 -2.281 20.781 1 41.38 636 TYR A C 1
ATOM 4869 O O . TYR A 1 636 ? 8.773 -3.162 21.641 1 41.38 636 TYR A O 1
ATOM 4877 N N . PHE A 1 637 ? 9.648 -2.652 19.891 1 33.03 637 PHE A N 1
ATOM 4878 C CA . PHE A 1 637 ? 10.922 -2.973 20.531 1 33.03 637 PHE A CA 1
ATOM 4879 C C . PHE A 1 637 ? 11.414 -1.798 21.359 1 33.03 637 PHE A C 1
ATOM 4881 O O . PHE A 1 637 ? 11.539 -0.68 20.859 1 33.03 637 PHE A O 1
ATOM 4888 N N . VAL A 1 638 ? 11.102 -1.676 22.625 1 27.56 638 VAL A N 1
ATOM 4889 C CA . VAL A 1 638 ? 11.938 -0.826 23.469 1 27.56 638 VAL A CA 1
ATOM 4890 C C . VAL A 1 638 ? 13.414 -1.053 23.125 1 27.56 638 VAL A C 1
ATOM 4892 O O . VAL A 1 638 ? 13.852 -2.195 22.984 1 27.56 638 VAL A O 1
ATOM 4895 N N . MET B 1 1 ? 56.719 -16.156 52.688 1 27.23 1 MET B N 1
ATOM 4896 C CA . MET B 1 1 ? 56.281 -14.898 52.094 1 27.23 1 MET B CA 1
ATOM 4897 C C . MET B 1 1 ? 55.812 -15.117 50.656 1 27.23 1 MET B C 1
ATOM 4899 O O . MET B 1 1 ? 56.625 -15.273 49.75 1 27.23 1 MET B O 1
ATOM 4903 N N . GLY B 1 2 ? 54.781 -15.93 50.469 1 32.56 2 GLY B N 1
ATOM 4904 C CA . GLY B 1 2 ? 54.188 -16.438 49.25 1 32.56 2 GLY B CA 1
ATOM 4905 C C . GLY B 1 2 ? 53.531 -15.359 48.375 1 32.56 2 GLY B C 1
ATOM 4906 O O . GLY B 1 2 ? 52.719 -14.586 48.875 1 32.56 2 GLY B O 1
ATOM 4907 N N . TRP B 1 3 ? 54.312 -14.812 47.406 1 32.56 3 TRP B N 1
ATOM 4908 C CA . TRP B 1 3 ? 53.969 -13.789 46.438 1 32.56 3 TRP B CA 1
ATOM 4909 C C . TRP B 1 3 ? 52.75 -14.188 45.625 1 32.56 3 TRP B C 1
ATOM 4911 O O . TRP B 1 3 ? 52.719 -15.227 44.969 1 32.56 3 TRP B O 1
ATOM 4921 N N . ASN B 1 4 ? 51.562 -13.914 46.188 1 30.64 4 ASN B N 1
ATOM 4922 C CA . ASN B 1 4 ? 50.281 -14.031 45.5 1 30.64 4 ASN B CA 1
ATOM 4923 C C . ASN B 1 4 ? 50.25 -13.164 44.219 1 30.64 4 ASN B C 1
ATOM 4925 O O . ASN B 1 4 ? 50.344 -11.938 44.312 1 30.64 4 ASN B O 1
ATOM 4929 N N . GLN B 1 5 ? 50.75 -13.703 43.062 1 31.05 5 GLN B N 1
ATOM 4930 C CA . GLN B 1 5 ? 50.656 -13.117 41.719 1 31.05 5 GLN B CA 1
ATOM 4931 C C . GLN B 1 5 ? 49.219 -12.859 41.312 1 31.05 5 GLN B C 1
ATOM 4933 O O . GLN B 1 5 ? 48.406 -13.797 41.188 1 31.05 5 GLN B O 1
ATOM 4938 N N . THR B 1 6 ? 48.656 -11.758 41.75 1 31 6 THR B N 1
ATOM 4939 C CA . THR B 1 6 ? 47.344 -11.305 41.219 1 31 6 THR B CA 1
ATOM 4940 C C . THR B 1 6 ? 47.469 -11.023 39.75 1 31 6 THR B C 1
ATOM 4942 O O . THR B 1 6 ? 48.25 -10.195 39.312 1 31 6 THR B O 1
ATOM 4945 N N . PHE B 1 7 ? 47.062 -12 38.844 1 30.91 7 PHE B N 1
ATOM 4946 C CA . PHE B 1 7 ? 46.906 -11.797 37.406 1 30.91 7 PHE B CA 1
ATOM 4947 C C . PHE B 1 7 ? 45.812 -10.773 37.125 1 30.91 7 PHE B C 1
ATOM 4949 O O . PHE B 1 7 ? 44.656 -10.945 37.531 1 30.91 7 PHE B O 1
ATOM 4956 N N . LEU B 1 8 ? 46.25 -9.547 36.938 1 28.75 8 LEU B N 1
ATOM 4957 C CA . LEU B 1 8 ? 45.344 -8.539 36.375 1 28.75 8 LEU B CA 1
ATOM 4958 C C . LEU B 1 8 ? 44.906 -8.922 34.969 1 28.75 8 LEU B C 1
ATOM 4960 O O . LEU B 1 8 ? 45.75 -9.023 34.062 1 28.75 8 LEU B O 1
ATOM 4964 N N . PHE B 1 9 ? 43.844 -9.734 34.875 1 30.52 9 PHE B N 1
ATOM 4965 C CA . PHE B 1 9 ? 43.219 -9.922 33.562 1 30.52 9 PHE B CA 1
ATOM 4966 C C . PHE B 1 9 ? 42.812 -8.586 32.969 1 30.52 9 PHE B C 1
ATOM 4968 O O . PHE B 1 9 ? 41.969 -7.879 33.531 1 30.52 9 PHE B O 1
ATOM 4975 N N . LEU B 1 10 ? 43.781 -8.016 32.25 1 30.53 10 LEU B N 1
ATOM 4976 C CA . LEU B 1 10 ? 43.375 -6.91 31.375 1 30.53 10 LEU B CA 1
ATOM 4977 C C . LEU B 1 10 ? 42.281 -7.332 30.422 1 30.53 10 LEU B C 1
ATOM 4979 O O . LEU B 1 10 ? 42.469 -8.203 29.578 1 30.53 10 LEU B O 1
ATOM 4983 N N . ALA B 1 11 ? 41.094 -7.191 30.828 1 31 11 ALA B N 1
ATOM 4984 C CA . ALA B 1 11 ? 39.969 -7.262 29.906 1 31 11 ALA B CA 1
ATOM 4985 C C . ALA B 1 11 ? 40.188 -6.371 28.688 1 31 11 ALA B C 1
ATOM 4987 O O . ALA B 1 11 ? 40.219 -5.145 28.797 1 31 11 ALA B O 1
ATOM 4988 N N . LEU B 1 12 ? 41 -6.742 27.781 1 31.97 12 LEU B N 1
ATOM 4989 C CA . LEU B 1 12 ? 40.906 -6.008 26.531 1 31.97 12 LEU B CA 1
ATOM 4990 C C . LEU B 1 12 ? 39.469 -5.777 26.125 1 31.97 12 LEU B C 1
ATOM 4992 O O . LEU B 1 12 ? 38.75 -6.73 25.844 1 31.97 12 LEU B O 1
ATOM 4996 N N . ALA B 1 13 ? 38.906 -4.773 26.688 1 34.94 13 ALA B N 1
ATOM 4997 C CA . ALA B 1 13 ? 37.625 -4.305 26.156 1 34.94 13 ALA B CA 1
ATOM 4998 C C . ALA B 1 13 ? 37.625 -4.383 24.625 1 34.94 13 ALA B C 1
ATOM 5000 O O . ALA B 1 13 ? 38.375 -3.686 23.953 1 34.94 13 ALA B O 1
ATOM 5001 N N . ALA B 1 14 ? 37.375 -5.406 24 1 38.03 14 ALA B N 1
ATOM 5002 C CA . ALA B 1 14 ? 37.094 -5.5 22.578 1 38.03 14 ALA B CA 1
ATOM 5003 C C . ALA B 1 14 ? 36.219 -4.332 22.125 1 38.03 14 ALA B C 1
ATOM 5005 O O . ALA B 1 14 ? 35.062 -4.207 22.547 1 38.03 14 ALA B O 1
ATOM 5006 N N . THR B 1 15 ? 36.656 -3.215 21.719 1 47.28 15 THR B N 1
ATOM 5007 C CA . THR B 1 15 ? 35.906 -2.17 21.047 1 47.28 15 THR B CA 1
ATOM 5008 C C . THR B 1 15 ? 35 -2.771 19.984 1 47.28 15 THR B C 1
ATOM 5010 O O . THR B 1 15 ? 35.469 -3.436 19.047 1 47.28 15 THR B O 1
ATOM 5013 N N . ALA B 1 16 ? 34 -3.26 20.297 1 53.16 16 ALA B N 1
ATOM 5014 C CA . ALA B 1 16 ? 33.031 -3.756 19.328 1 53.16 16 ALA B CA 1
ATOM 5015 C C . ALA B 1 16 ? 32.875 -2.777 18.172 1 53.16 16 ALA B C 1
ATOM 5017 O O . ALA B 1 16 ? 32.406 -1.647 18.359 1 53.16 16 ALA B O 1
ATOM 5018 N N . ALA B 1 17 ? 33.562 -2.988 16.984 1 69.81 17 ALA B N 1
ATOM 5019 C CA . ALA B 1 17 ? 33.562 -2.217 15.734 1 69.81 17 ALA B CA 1
ATOM 5020 C C . ALA B 1 17 ? 32.156 -2.152 15.125 1 69.81 17 ALA B C 1
ATOM 5022 O O . ALA B 1 17 ? 31.422 -3.139 15.141 1 69.81 17 ALA B O 1
ATOM 5023 N N . SER B 1 18 ? 31.625 -0.9 14.844 1 80.88 18 SER B N 1
ATOM 5024 C CA . SER B 1 18 ? 30.359 -0.668 14.133 1 80.88 18 SER B CA 1
ATOM 5025 C C . SER B 1 18 ? 30.266 -1.541 12.883 1 80.88 18 SER B C 1
ATOM 5027 O O . SER B 1 18 ? 31.281 -1.875 12.273 1 80.88 18 SER B O 1
ATOM 5029 N N . SER B 1 19 ? 29.078 -2.166 12.703 1 83.5 19 SER B N 1
ATOM 5030 C CA . SER B 1 19 ? 28.797 -2.953 11.508 1 83.5 19 SER B CA 1
ATOM 5031 C C . SER B 1 19 ? 28.109 -2.111 10.438 1 83.5 19 SER B C 1
ATOM 5033 O O . SER B 1 19 ? 27 -1.622 10.641 1 83.5 19 SER B O 1
ATOM 5035 N N . LEU B 1 20 ? 28.844 -1.767 9.414 1 87.56 20 LEU B N 1
ATOM 5036 C CA . LEU B 1 20 ? 28.344 -1.017 8.266 1 87.56 20 LEU B CA 1
ATOM 5037 C C . LEU B 1 20 ? 28.219 -1.914 7.039 1 87.56 20 LEU B C 1
ATOM 5039 O O . LEU B 1 20 ? 29.234 -2.311 6.457 1 87.56 20 LEU B O 1
ATOM 5043 N N . VAL B 1 21 ? 26.906 -2.254 6.656 1 87.62 21 VAL B N 1
ATOM 5044 C CA . VAL B 1 21 ? 26.688 -3.207 5.574 1 87.62 21 VAL B CA 1
ATOM 5045 C C . VAL B 1 21 ? 25.828 -2.564 4.484 1 87.62 21 VAL B C 1
ATOM 5047 O O . VAL B 1 21 ? 24.734 -2.059 4.762 1 87.62 21 VAL B O 1
ATOM 5050 N N . GLY B 1 22 ? 26.344 -2.646 3.295 1 89.94 22 GLY B N 1
ATOM 5051 C CA . GLY B 1 22 ? 25.562 -2.146 2.176 1 89.94 22 GLY B CA 1
ATOM 5052 C C . GLY B 1 22 ? 24.469 -3.104 1.733 1 89.94 22 GLY B C 1
ATOM 5053 O O . GLY B 1 22 ? 24.672 -4.32 1.724 1 89.94 22 GLY B O 1
ATOM 5054 N N . SER B 1 23 ? 23.25 -2.461 1.38 1 90.44 23 SER B N 1
ATOM 5055 C CA . SER B 1 23 ? 22.141 -3.318 0.968 1 90.44 23 SER B CA 1
ATOM 5056 C C . SER B 1 23 ? 21.734 -3.037 -0.474 1 90.44 23 SER B C 1
ATOM 5058 O O . SER B 1 23 ? 20.719 -3.551 -0.947 1 90.44 23 SER B O 1
ATOM 5060 N N . GLY B 1 24 ? 22.484 -2.262 -1.18 1 92 24 GLY B N 1
ATOM 5061 C CA . GLY B 1 24 ? 22.25 -2.018 -2.594 1 92 24 GLY B CA 1
ATOM 5062 C C . GLY B 1 24 ? 22.141 -0.543 -2.934 1 92 24 GLY B C 1
ATOM 5063 O O . GLY B 1 24 ? 22.094 0.305 -2.039 1 92 24 GLY B O 1
ATOM 5064 N N . THR B 1 25 ? 22.203 -0.269 -4.281 1 94.75 25 THR B N 1
ATOM 5065 C CA . THR B 1 25 ? 22.172 1.096 -4.797 1 94.75 25 THR B CA 1
ATOM 5066 C C . THR B 1 25 ? 21.172 1.228 -5.941 1 94.75 25 THR B C 1
ATOM 5068 O O . THR B 1 25 ? 21.078 0.343 -6.797 1 94.75 25 THR B O 1
ATOM 5071 N N . SER B 1 26 ? 20.422 2.312 -5.824 1 96.38 26 SER B N 1
ATOM 5072 C CA . SER B 1 26 ? 19.516 2.627 -6.922 1 96.38 26 SER B CA 1
ATOM 5073 C C . SER B 1 26 ? 20.125 3.643 -7.879 1 96.38 26 SER B C 1
ATOM 5075 O O . SER B 1 26 ? 20.812 4.574 -7.445 1 96.38 26 SER B O 1
ATOM 5077 N N . LEU B 1 27 ? 19.906 3.422 -9.18 1 95.31 27 LEU B N 1
ATOM 5078 C CA . LEU B 1 27 ? 20.359 4.391 -10.172 1 95.31 27 LEU B CA 1
ATOM 5079 C C . LEU B 1 27 ? 19.438 4.391 -11.383 1 95.31 27 LEU B C 1
ATOM 5081 O O . LEU B 1 27 ? 18.531 3.551 -11.484 1 95.31 27 LEU B O 1
ATOM 5085 N N . GLN B 1 28 ? 19.594 5.387 -12.195 1 95.38 28 GLN B N 1
ATOM 5086 C CA . GLN B 1 28 ? 18.844 5.5 -13.445 1 95.38 28 GLN B CA 1
ATOM 5087 C C . GLN B 1 28 ? 19.781 5.48 -14.648 1 95.38 28 GLN B C 1
ATOM 5089 O O . GLN B 1 28 ? 20.828 6.129 -14.633 1 95.38 28 GLN B O 1
ATOM 5094 N N . LEU B 1 29 ? 19.5 4.641 -15.602 1 95.44 29 LEU B N 1
ATOM 5095 C CA . LEU B 1 29 ? 20.203 4.562 -16.875 1 95.44 29 LEU B CA 1
ATOM 5096 C C . LEU B 1 29 ? 19.266 4.883 -18.031 1 95.44 29 LEU B C 1
ATOM 5098 O O . LEU B 1 29 ? 18.375 4.105 -18.344 1 95.44 29 LEU B O 1
ATOM 5102 N N . ASN B 1 30 ? 19.484 6.016 -18.672 1 93.81 30 ASN B N 1
ATOM 5103 C CA . ASN B 1 30 ? 18.656 6.469 -19.781 1 93.81 30 ASN B CA 1
ATOM 5104 C C . ASN B 1 30 ? 17.172 6.504 -19.391 1 93.81 30 ASN B C 1
ATOM 5106 O O . ASN B 1 30 ? 16.328 6.035 -20.156 1 93.81 30 ASN B O 1
ATOM 5110 N N . GLY B 1 31 ? 16.875 6.891 -18.188 1 92.5 31 GLY B N 1
ATOM 5111 C CA . GLY B 1 31 ? 15.516 7.07 -17.719 1 92.5 31 GLY B CA 1
ATOM 5112 C C . GLY B 1 31 ? 14.898 5.801 -17.156 1 92.5 31 GLY B C 1
ATOM 5113 O O . GLY B 1 31 ? 13.758 5.809 -16.688 1 92.5 31 GLY B O 1
ATOM 5114 N N . ILE B 1 32 ? 15.641 4.691 -17.219 1 96.62 32 ILE B N 1
ATOM 5115 C CA . ILE B 1 32 ? 15.164 3.426 -16.672 1 96.62 32 ILE B CA 1
ATOM 5116 C C . ILE B 1 32 ? 15.781 3.197 -15.289 1 96.62 32 ILE B C 1
ATOM 5118 O O . ILE B 1 32 ? 16.984 3.404 -15.086 1 96.62 32 ILE B O 1
ATOM 5122 N N . ASP B 1 33 ? 14.953 2.777 -14.328 1 97.69 33 ASP B N 1
ATOM 5123 C CA . ASP B 1 33 ? 15.398 2.58 -12.945 1 97.69 33 ASP B CA 1
ATOM 5124 C C . ASP B 1 33 ? 16.047 1.21 -12.773 1 97.69 33 ASP B C 1
ATOM 5126 O O . ASP B 1 33 ? 15.484 0.192 -13.18 1 97.69 33 ASP B O 1
ATOM 5130 N N . TYR B 1 34 ? 17.25 1.222 -12.188 1 98.19 34 TYR B N 1
ATOM 5131 C CA . TYR B 1 34 ? 18 0.001 -11.945 1 98.19 34 TYR B CA 1
ATOM 5132 C C . TYR B 1 34 ? 18.422 -0.102 -10.484 1 98.19 34 TYR B C 1
ATOM 5134 O O . TYR B 1 34 ? 18.344 0.879 -9.742 1 98.19 34 TYR B O 1
ATOM 5142 N N . PHE B 1 35 ? 18.719 -1.257 -10.055 1 97.94 35 PHE B N 1
ATOM 5143 C CA . PHE B 1 35 ? 19.281 -1.602 -8.758 1 97.94 35 PHE B CA 1
ATOM 5144 C C . PHE B 1 35 ? 20.594 -2.354 -8.922 1 97.94 35 PHE B C 1
ATOM 5146 O O . PHE B 1 35 ? 20.688 -3.287 -9.719 1 97.94 35 PHE B O 1
ATOM 5153 N N . VAL B 1 36 ? 21.609 -1.87 -8.234 1 97.06 36 VAL B N 1
ATOM 5154 C CA . VAL B 1 36 ? 22.906 -2.541 -8.188 1 97.06 36 VAL B CA 1
ATOM 5155 C C . VAL B 1 36 ? 22.953 -3.512 -7.008 1 97.06 36 VAL B C 1
ATOM 5157 O O . VAL B 1 36 ? 22.891 -3.094 -5.852 1 97.06 36 VAL B O 1
ATOM 5160 N N . SER B 1 37 ? 23.109 -4.75 -7.348 1 96.56 37 SER B N 1
ATOM 5161 C CA . SER B 1 37 ? 23.156 -5.758 -6.293 1 96.56 37 SER B CA 1
ATOM 5162 C C . SER B 1 37 ? 24.328 -5.508 -5.352 1 96.56 37 SER B C 1
ATOM 5164 O O . SER B 1 37 ? 25.422 -5.152 -5.793 1 96.56 37 SER B O 1
ATOM 5166 N N . PRO B 1 38 ? 24.078 -5.688 -4.039 1 95 38 PRO B N 1
ATOM 5167 C CA . PRO B 1 38 ? 25.203 -5.598 -3.111 1 95 38 PRO B CA 1
ATOM 5168 C C . PRO B 1 38 ? 26.109 -6.82 -3.174 1 95 38 PRO B C 1
ATOM 5170 O O . PRO B 1 38 ? 27.203 -6.816 -2.586 1 95 38 PRO B O 1
ATOM 5173 N N . PHE B 1 39 ? 25.734 -7.84 -3.898 1 94.81 39 PHE B N 1
ATOM 5174 C CA . PHE B 1 39 ? 26.531 -9.055 -4.031 1 94.81 39 PHE B CA 1
ATOM 5175 C C . PHE B 1 39 ? 27.234 -9.102 -5.383 1 94.81 39 PHE B C 1
ATOM 5177 O O . PHE B 1 39 ? 26.594 -9.289 -6.418 1 94.81 39 PHE B O 1
ATOM 5184 N N . SER B 1 40 ? 28.531 -8.961 -5.355 1 92.75 40 SER B N 1
ATOM 5185 C CA . SER B 1 40 ? 29.344 -9.016 -6.574 1 92.75 40 SER B CA 1
ATOM 5186 C C . SER B 1 40 ? 29.391 -10.43 -7.133 1 92.75 40 SER B C 1
ATOM 5188 O O . SER B 1 40 ? 29.25 -11.406 -6.395 1 92.75 40 SER B O 1
ATOM 5190 N N . GLN B 1 41 ? 29.578 -10.453 -8.43 1 93.25 41 GLN B N 1
ATOM 5191 C CA . GLN B 1 41 ? 29.766 -11.758 -9.07 1 93.25 41 GLN B CA 1
ATOM 5192 C C . GLN B 1 41 ? 31.234 -12.039 -9.328 1 93.25 41 GLN B C 1
ATOM 5194 O O . GLN B 1 41 ? 31.578 -13.031 -9.977 1 93.25 41 GLN B O 1
ATOM 5199 N N . GLY B 1 42 ? 32.062 -11.164 -8.812 1 90.62 42 GLY B N 1
ATOM 5200 C CA . GLY B 1 42 ? 33.5 -11.367 -8.969 1 90.62 42 GLY B CA 1
ATOM 5201 C C . GLY B 1 42 ? 34.219 -10.188 -9.625 1 90.62 42 GLY B C 1
ATOM 5202 O O . GLY B 1 42 ? 33.594 -9.141 -9.844 1 90.62 42 GLY B O 1
ATOM 5203 N N . LYS B 1 43 ? 35.5 -10.32 -9.867 1 90 43 LYS B N 1
ATOM 5204 C CA . LYS B 1 43 ? 36.344 -9.305 -10.5 1 90 43 LYS B CA 1
ATOM 5205 C C . LYS B 1 43 ? 36.594 -9.641 -11.961 1 90 43 LYS B C 1
ATOM 5207 O O . LYS B 1 43 ? 36.875 -10.797 -12.289 1 90 43 LYS B O 1
ATOM 5212 N N . VAL B 1 44 ? 36.438 -8.711 -12.789 1 87.5 44 VAL B N 1
ATOM 5213 C CA . VAL B 1 44 ? 36.656 -8.945 -14.211 1 87.5 44 VAL B CA 1
ATOM 5214 C C . VAL B 1 44 ? 38.094 -8.609 -14.57 1 87.5 44 VAL B C 1
ATOM 5216 O O . VAL B 1 44 ? 38.594 -9.016 -15.625 1 87.5 44 VAL B O 1
ATOM 5219 N N . ILE B 1 45 ? 38.719 -7.828 -13.82 1 75.12 45 ILE B N 1
ATOM 5220 C CA . ILE B 1 45 ? 40.094 -7.402 -14.094 1 75.12 45 ILE B CA 1
ATOM 5221 C C . ILE B 1 45 ? 40.969 -7.602 -12.852 1 75.12 45 ILE B C 1
ATOM 5223 O O . ILE B 1 45 ? 40.469 -7.473 -11.719 1 75.12 45 ILE B O 1
ATOM 5227 N N . ASN B 1 46 ? 42.156 -8.227 -13.188 1 68.31 46 ASN B N 1
ATOM 5228 C CA . ASN B 1 46 ? 43.156 -8.25 -12.117 1 68.31 46 ASN B CA 1
ATOM 5229 C C . ASN B 1 46 ? 43.906 -6.918 -12.008 1 68.31 46 ASN B C 1
ATOM 5231 O O . ASN B 1 46 ? 44.5 -6.453 -12.977 1 68.31 46 ASN B O 1
ATOM 5235 N N . GLY B 1 47 ? 43.625 -6.09 -11.203 1 60.84 47 GLY B N 1
ATOM 5236 C CA . GLY B 1 47 ? 44.312 -4.82 -11.047 1 60.84 47 GLY B CA 1
ATOM 5237 C C . GLY B 1 47 ? 43.469 -3.631 -11.484 1 60.84 47 GLY B C 1
ATOM 5238 O O . GLY B 1 47 ? 42.25 -3.668 -11.422 1 60.84 47 GLY B O 1
ATOM 5239 N N . THR B 1 48 ? 44.219 -2.439 -11.734 1 58.78 48 THR B N 1
ATOM 5240 C CA . THR B 1 48 ? 43.531 -1.205 -12.125 1 58.78 48 THR B CA 1
ATOM 5241 C C . THR B 1 48 ? 43.438 -1.104 -13.648 1 58.78 48 THR B C 1
ATOM 5243 O O . THR B 1 48 ? 44.406 -1.36 -14.352 1 58.78 48 THR B O 1
ATOM 5246 N N . VAL B 1 49 ? 42.406 -1.375 -14.375 1 59.78 49 VAL B N 1
ATOM 5247 C CA . VAL B 1 49 ? 42.25 -1.026 -15.781 1 59.78 49 VAL B CA 1
ATOM 5248 C C . VAL B 1 49 ? 41.656 0.372 -15.906 1 59.78 49 VAL B C 1
ATOM 5250 O O . VAL B 1 49 ? 40.688 0.695 -15.234 1 59.78 49 VAL B O 1
ATOM 5253 N N . ALA B 1 50 ? 42.469 1.106 -16.609 1 63.91 50 ALA B N 1
ATOM 5254 C CA . ALA B 1 50 ? 41.938 2.441 -16.922 1 63.91 50 ALA B CA 1
ATOM 5255 C C . ALA B 1 50 ? 40.75 2.367 -17.844 1 63.91 50 ALA B C 1
ATOM 5257 O O . ALA B 1 50 ? 40.844 2.014 -19.016 1 63.91 50 ALA B O 1
ATOM 5258 N N . ILE B 1 51 ? 39.594 2.344 -17.281 1 72.25 51 ILE B N 1
ATOM 5259 C CA . ILE B 1 51 ? 38.344 2.377 -18.047 1 72.25 51 ILE B CA 1
ATOM 5260 C C . ILE B 1 51 ? 37.938 3.826 -18.297 1 72.25 51 ILE B C 1
ATOM 5262 O O . ILE B 1 51 ? 37.75 4.598 -17.359 1 72.25 51 ILE B O 1
ATOM 5266 N N . ASN B 1 52 ? 38.094 4.195 -19.578 1 66.38 52 ASN B N 1
ATOM 5267 C CA . ASN B 1 52 ? 37.656 5.539 -19.953 1 66.38 52 ASN B CA 1
ATOM 5268 C C . ASN B 1 52 ? 36.156 5.613 -20.172 1 66.38 52 ASN B C 1
ATOM 5270 O O . ASN B 1 52 ? 35.688 5.762 -21.297 1 66.38 52 ASN B O 1
ATOM 5274 N N . ALA B 1 53 ? 35.531 5.281 -19.172 1 72.12 53 ALA B N 1
ATOM 5275 C CA . ALA B 1 53 ? 34.062 5.395 -19.219 1 72.12 53 ALA B CA 1
ATOM 5276 C C . ALA B 1 53 ? 33.562 6.348 -18.141 1 72.12 53 ALA B C 1
ATOM 5278 O O . ALA B 1 53 ? 34.188 6.547 -17.125 1 72.12 53 ALA B O 1
ATOM 5279 N N . ARG B 1 54 ? 32.531 6.988 -18.547 1 68.5 54 ARG B N 1
ATOM 5280 C CA . ARG B 1 54 ? 31.906 7.906 -17.609 1 68.5 54 ARG B CA 1
ATOM 5281 C C . ARG B 1 54 ? 31.359 7.156 -16.391 1 68.5 54 ARG B C 1
ATOM 5283 O O . ARG B 1 54 ? 30.547 6.234 -16.531 1 68.5 54 ARG B O 1
ATOM 5290 N N . GLN B 1 55 ? 31.891 7.492 -15.266 1 73.19 55 GLN B N 1
ATOM 5291 C CA . GLN B 1 55 ? 31.469 6.883 -14.008 1 73.19 55 GLN B CA 1
ATOM 5292 C C . GLN B 1 55 ? 30.406 7.73 -13.32 1 73.19 55 GLN B C 1
ATOM 5294 O O . GLN B 1 55 ? 30.359 8.945 -13.5 1 73.19 55 GLN B O 1
ATOM 5299 N N . ASN B 1 56 ? 29.484 7.051 -12.672 1 73.94 56 ASN B N 1
ATOM 5300 C CA . ASN B 1 56 ? 28.609 7.812 -11.789 1 73.94 56 ASN B CA 1
ATOM 5301 C C . ASN B 1 56 ? 29.344 8.258 -10.523 1 73.94 56 ASN B C 1
ATOM 5303 O O . ASN B 1 56 ? 30.562 8.078 -10.406 1 73.94 56 ASN B O 1
ATOM 5307 N N . GLN B 1 57 ? 28.547 8.844 -9.641 1 70.75 57 GLN B N 1
ATOM 5308 C CA . GLN B 1 57 ? 29.125 9.445 -8.445 1 70.75 57 GLN B CA 1
ATOM 5309 C C . GLN B 1 57 ? 29.719 8.383 -7.523 1 70.75 57 GLN B C 1
ATOM 5311 O O . GLN B 1 57 ? 30.516 8.695 -6.645 1 70.75 57 GLN B O 1
ATOM 5316 N N . LEU B 1 58 ? 29.328 7.094 -7.75 1 79.75 58 LEU B N 1
ATOM 5317 C CA . LEU B 1 58 ? 29.797 6.031 -6.871 1 79.75 58 LEU B CA 1
ATOM 5318 C C . LEU B 1 58 ? 30.859 5.18 -7.562 1 79.75 58 LEU B C 1
ATOM 5320 O O . LEU B 1 58 ? 31.312 4.176 -7.012 1 79.75 58 LEU B O 1
ATOM 5324 N N . GLY B 1 59 ? 31.219 5.52 -8.734 1 82.56 59 GLY B N 1
ATOM 5325 C CA . GLY B 1 59 ? 32.281 4.828 -9.43 1 82.56 59 GLY B CA 1
ATOM 5326 C C . GLY B 1 59 ? 31.812 3.654 -10.258 1 82.56 59 GLY B C 1
ATOM 5327 O O . GLY B 1 59 ? 32.594 2.797 -10.656 1 82.56 59 GLY B O 1
ATOM 5328 N N . PHE B 1 60 ? 30.578 3.568 -10.477 1 90.06 60 PHE B N 1
ATOM 5329 C CA . PHE B 1 60 ? 30.062 2.488 -11.312 1 90.06 60 PHE B CA 1
ATOM 5330 C C . PHE B 1 60 ? 30.094 2.875 -12.781 1 90.06 60 PHE B C 1
ATOM 5332 O O . PHE B 1 60 ? 29.797 4.02 -13.141 1 90.06 60 PHE B O 1
ATOM 5339 N N . VAL B 1 61 ? 30.484 1.958 -13.625 1 92.25 61 VAL B N 1
ATOM 5340 C CA . VAL B 1 61 ? 30.359 2.09 -15.07 1 92.25 61 VAL B CA 1
ATOM 5341 C C . VAL B 1 61 ? 29.562 0.909 -15.625 1 92.25 61 VAL B C 1
ATOM 5343 O O . VAL B 1 61 ? 29.375 -0.105 -14.945 1 92.25 61 VAL B O 1
ATOM 5346 N N . LEU B 1 62 ? 29.062 1.071 -16.812 1 95.25 62 LEU B N 1
ATOM 5347 C CA . LEU B 1 62 ? 28.281 0.032 -17.469 1 95.25 62 LEU B CA 1
ATOM 5348 C C . LEU B 1 62 ? 29.188 -1.017 -18.094 1 95.25 62 LEU B C 1
ATOM 5350 O O . LEU B 1 62 ? 30.234 -0.68 -18.656 1 95.25 62 LEU B O 1
ATOM 5354 N N . ALA B 1 63 ? 28.797 -2.262 -17.938 1 94.38 63 ALA B N 1
ATOM 5355 C CA . ALA B 1 63 ? 29.625 -3.33 -18.5 1 94.38 63 ALA B CA 1
ATOM 5356 C C . ALA B 1 63 ? 28.75 -4.5 -18.953 1 94.38 63 ALA B C 1
ATOM 5358 O O . ALA B 1 63 ? 27.688 -4.742 -18.406 1 94.38 63 ALA B O 1
ATOM 5359 N N . THR B 1 64 ? 29.219 -5.148 -19.938 1 95.12 64 THR B N 1
ATOM 5360 C CA . THR B 1 64 ? 28.703 -6.438 -20.391 1 95.12 64 THR B CA 1
ATOM 5361 C C . THR B 1 64 ? 29.766 -7.52 -20.281 1 95.12 64 THR B C 1
ATOM 5363 O O . THR B 1 64 ? 30.922 -7.312 -20.672 1 95.12 64 THR B O 1
ATOM 5366 N N . VAL B 1 65 ? 29.391 -8.578 -19.688 1 93.94 65 VAL B N 1
ATOM 5367 C CA . VAL B 1 65 ? 30.281 -9.742 -19.641 1 93.94 65 VAL B CA 1
ATOM 5368 C C . VAL B 1 65 ? 29.766 -10.812 -20.609 1 93.94 65 VAL B C 1
ATOM 5370 O O . VAL B 1 65 ? 28.562 -11.078 -20.672 1 93.94 65 VAL B O 1
ATOM 5373 N N . ILE B 1 66 ? 30.625 -11.336 -21.391 1 92 66 ILE B N 1
ATOM 5374 C CA . ILE B 1 66 ? 30.344 -12.453 -22.281 1 92 66 ILE B CA 1
ATOM 5375 C C . ILE B 1 66 ? 31.188 -13.664 -21.891 1 92 66 ILE B C 1
ATOM 5377 O O . ILE B 1 66 ? 32.375 -13.695 -22.141 1 92 66 ILE B O 1
ATOM 5381 N N . ALA B 1 67 ? 30.406 -14.586 -21.266 1 86.19 67 ALA B N 1
ATOM 5382 C CA . ALA B 1 67 ? 31.078 -15.82 -20.844 1 86.19 67 ALA B CA 1
ATOM 5383 C C . ALA B 1 67 ? 31.016 -16.875 -21.938 1 86.19 67 ALA B C 1
ATOM 5385 O O . ALA B 1 67 ? 30.25 -16.734 -22.906 1 86.19 67 ALA B O 1
ATOM 5386 N N . GLY B 1 68 ? 31.922 -17.969 -21.891 1 74.44 68 GLY B N 1
ATOM 5387 C CA . GLY B 1 68 ? 31.766 -19.188 -22.688 1 74.44 68 GLY B CA 1
ATOM 5388 C C . GLY B 1 68 ? 32.656 -19.203 -23.906 1 74.44 68 GLY B C 1
ATOM 5389 O O . GLY B 1 68 ? 33.812 -18.828 -23.828 1 74.44 68 GLY B O 1
ATOM 5390 N N . ASP B 1 69 ? 31.984 -19.312 -25.125 1 71 69 ASP B N 1
ATOM 5391 C CA . ASP B 1 69 ? 32.625 -19.828 -26.312 1 71 69 ASP B CA 1
ATOM 5392 C C . ASP B 1 69 ? 33.375 -18.719 -27.062 1 71 69 ASP B C 1
ATOM 5394 O O . ASP B 1 69 ? 33.25 -17.531 -26.719 1 71 69 ASP B O 1
ATOM 5398 N N . LEU B 1 70 ? 34.031 -19.141 -28 1 71.81 70 LEU B N 1
ATOM 5399 C CA . LEU B 1 70 ? 34.781 -18.25 -28.891 1 71.81 70 LEU B CA 1
ATOM 5400 C C . LEU B 1 70 ? 33.844 -17.344 -29.672 1 71.81 70 LEU B C 1
ATOM 5402 O O . LEU B 1 70 ? 32.906 -17.828 -30.312 1 71.81 70 LEU B O 1
ATOM 5406 N N . TYR B 1 71 ? 34.031 -15.984 -29.5 1 76.06 71 TYR B N 1
ATOM 5407 C CA . TYR B 1 71 ? 33.219 -15.023 -30.219 1 76.06 71 TYR B CA 1
ATOM 5408 C C . TYR B 1 71 ? 34.062 -14.211 -31.203 1 76.06 71 TYR B C 1
ATOM 5410 O O . TYR B 1 71 ? 35.25 -13.969 -30.969 1 76.06 71 TYR B O 1
ATOM 5418 N N . THR B 1 72 ? 33.5 -13.961 -32.375 1 76.94 72 THR B N 1
ATOM 5419 C CA . THR B 1 72 ? 34 -12.984 -33.344 1 76.94 72 THR B CA 1
ATOM 5420 C C . THR B 1 72 ? 33.156 -11.703 -33.281 1 76.94 72 THR B C 1
ATOM 5422 O O . THR B 1 72 ? 32.188 -11.609 -32.5 1 76.94 72 THR B O 1
ATOM 5425 N N . GLU B 1 73 ? 33.562 -10.695 -34 1 77.12 73 GLU B N 1
ATOM 5426 C CA . GLU B 1 73 ? 32.844 -9.445 -34.062 1 77.12 73 GLU B CA 1
ATOM 5427 C C . GLU B 1 73 ? 31.406 -9.664 -34.531 1 77.12 73 GLU B C 1
ATOM 5429 O O . GLU B 1 73 ? 30.469 -9.102 -33.969 1 77.12 73 GLU B O 1
ATOM 5434 N N . SER B 1 74 ? 31.25 -10.5 -35.562 1 79.38 74 SER B N 1
ATOM 5435 C CA . SER B 1 74 ? 29.938 -10.766 -36.156 1 79.38 74 SER B CA 1
ATOM 5436 C C . SER B 1 74 ? 29.062 -11.555 -35.188 1 79.38 74 SER B C 1
ATOM 5438 O O . SER B 1 74 ? 27.859 -11.305 -35.062 1 79.38 74 SER B O 1
ATOM 5440 N N . THR B 1 75 ? 29.641 -12.352 -34.531 1 83.94 75 THR B N 1
ATOM 5441 C CA . THR B 1 75 ? 28.859 -13.172 -33.594 1 83.94 75 THR B CA 1
ATOM 5442 C C . THR B 1 75 ? 28.438 -12.352 -32.375 1 83.94 75 THR B C 1
ATOM 5444 O O . THR B 1 75 ? 27.391 -12.602 -31.797 1 83.94 75 THR B O 1
ATOM 5447 N N . LEU B 1 76 ? 29.172 -11.359 -32.062 1 87.06 76 LEU B N 1
ATOM 5448 C CA . LEU B 1 76 ? 28.812 -10.484 -30.953 1 87.06 76 LEU B CA 1
ATOM 5449 C C . LEU B 1 76 ? 27.625 -9.609 -31.328 1 87.06 76 LEU B C 1
ATOM 5451 O O . LEU B 1 76 ? 26.719 -9.391 -30.5 1 87.06 76 LEU B O 1
ATOM 5455 N N . GLN B 1 77 ? 27.594 -9.109 -32.5 1 87.56 77 GLN B N 1
ATOM 5456 C CA . GLN B 1 77 ? 26.469 -8.281 -32.969 1 87.56 77 GLN B CA 1
ATOM 5457 C C . GLN B 1 77 ? 25.156 -9.062 -32.906 1 87.56 77 GLN B C 1
ATOM 5459 O O . GLN B 1 77 ? 24.141 -8.531 -32.438 1 87.56 77 GLN B O 1
ATOM 5464 N N . SER B 1 78 ? 25.234 -10.273 -33.438 1 90.19 78 SER B N 1
ATOM 5465 C CA . SER B 1 78 ? 24.047 -11.125 -33.406 1 90.19 78 SER B CA 1
ATOM 5466 C C . SER B 1 78 ? 23.625 -11.438 -31.969 1 90.19 78 SER B C 1
ATOM 5468 O O . SER B 1 78 ? 22.438 -11.484 -31.672 1 90.19 78 SER B O 1
ATOM 5470 N N . LEU B 1 79 ? 24.562 -11.617 -31.156 1 91.94 79 LEU B N 1
ATOM 5471 C CA . LEU B 1 79 ? 24.297 -11.906 -29.766 1 91.94 79 LEU B CA 1
ATOM 5472 C C . LEU B 1 79 ? 23.562 -10.742 -29.094 1 91.94 79 LEU B C 1
ATOM 5474 O O . LEU B 1 79 ? 22.578 -10.945 -28.391 1 91.94 79 LEU B O 1
ATOM 5478 N N . PHE B 1 80 ? 24 -9.562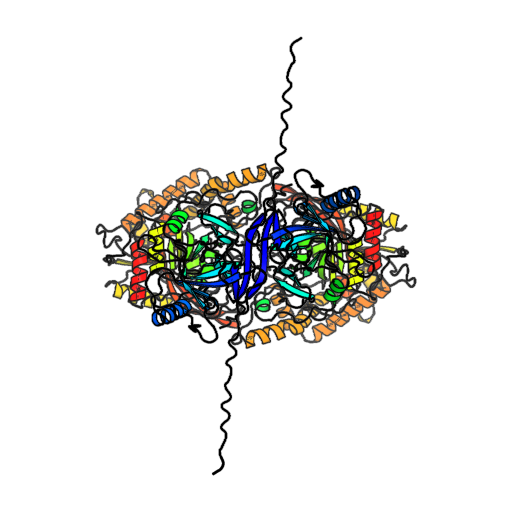 -29.344 1 93.62 80 PHE B N 1
ATOM 5479 C CA . PHE B 1 80 ? 23.422 -8.391 -28.688 1 93.62 80 PHE B CA 1
ATOM 5480 C C . PHE B 1 80 ? 22.031 -8.094 -29.219 1 93.62 80 PHE B C 1
ATOM 5482 O O . PHE B 1 80 ? 21.172 -7.617 -28.484 1 93.62 80 PHE B O 1
ATOM 5489 N N . LEU B 1 81 ? 21.797 -8.375 -30.469 1 91.5 81 LEU B N 1
ATOM 5490 C CA . LEU B 1 81 ? 20.453 -8.242 -31.031 1 91.5 81 LEU B CA 1
ATOM 5491 C C . LEU B 1 81 ? 19.5 -9.219 -30.359 1 91.5 81 LEU B C 1
ATOM 5493 O O . LEU B 1 81 ? 18.344 -8.859 -30.062 1 91.5 81 LEU B O 1
ATOM 5497 N N . ASN B 1 82 ? 19.984 -10.359 -30.172 1 92.81 82 ASN B N 1
ATOM 5498 C CA . ASN B 1 82 ? 19.172 -11.352 -29.469 1 92.81 82 ASN B CA 1
ATOM 5499 C C . ASN B 1 82 ? 18.875 -10.922 -28.031 1 92.81 82 ASN B C 1
ATOM 5501 O O . ASN B 1 82 ? 17.766 -11.102 -27.547 1 92.81 82 ASN B O 1
ATOM 5505 N N . TRP B 1 83 ? 19.891 -10.367 -27.359 1 95.12 83 TRP B N 1
ATOM 5506 C CA . TRP B 1 83 ? 19.734 -9.945 -25.969 1 95.12 83 TRP B CA 1
ATOM 5507 C C . TRP B 1 83 ? 18.656 -8.883 -25.828 1 95.12 83 TRP B C 1
ATOM 5509 O O . TRP B 1 83 ? 17.875 -8.891 -24.875 1 95.12 83 TRP B O 1
ATOM 5519 N N . SER B 1 84 ? 18.531 -7.965 -26.75 1 92.12 84 SER B N 1
ATOM 5520 C CA . SER B 1 84 ? 17.547 -6.891 -26.719 1 92.12 84 SER B CA 1
ATOM 5521 C C . SER B 1 84 ? 16.125 -7.438 -26.859 1 92.12 84 SER B C 1
ATOM 5523 O O . SER B 1 84 ? 15.164 -6.797 -26.422 1 92.12 84 SER B O 1
ATOM 5525 N N . THR B 1 85 ? 16.016 -8.625 -27.359 1 92 85 THR B N 1
ATOM 5526 C CA . THR B 1 85 ? 14.711 -9.219 -27.609 1 92 85 THR B CA 1
ATOM 5527 C C . THR B 1 85 ? 14.281 -10.07 -26.406 1 92 85 THR B C 1
ATOM 5529 O O . THR B 1 85 ? 13.102 -10.094 -26.047 1 92 85 THR B O 1
ATOM 5532 N N . VAL B 1 86 ? 15.219 -10.695 -25.766 1 92.81 86 VAL B N 1
ATOM 5533 C CA . VAL B 1 86 ? 14.828 -11.734 -24.812 1 92.81 86 VAL B CA 1
ATOM 5534 C C . VAL B 1 86 ? 14.938 -11.195 -23.391 1 92.81 86 VAL B C 1
ATOM 5536 O O . VAL B 1 86 ? 14.43 -11.805 -22.453 1 92.81 86 VAL B O 1
ATOM 5539 N N . ASP B 1 87 ? 15.641 -10.102 -23.234 1 96.81 87 ASP B N 1
ATOM 5540 C CA . ASP B 1 87 ? 15.914 -9.609 -21.875 1 96.81 87 ASP B CA 1
ATOM 5541 C C . ASP B 1 87 ? 15.406 -8.18 -21.703 1 96.81 87 ASP B C 1
ATOM 5543 O O . ASP B 1 87 ? 15.625 -7.328 -22.578 1 96.81 87 ASP B O 1
ATOM 5547 N N . ASP B 1 88 ? 14.688 -7.945 -20.656 1 96.75 88 ASP B N 1
ATOM 5548 C CA . ASP B 1 88 ? 14.141 -6.617 -20.391 1 96.75 88 ASP B CA 1
ATOM 5549 C C . ASP B 1 88 ? 15.07 -5.797 -19.5 1 96.75 88 ASP B C 1
ATOM 5551 O O . ASP B 1 88 ? 14.805 -4.625 -19.234 1 96.75 88 ASP B O 1
ATOM 5555 N N . VAL B 1 89 ? 16.156 -6.391 -19.016 1 98.19 89 VAL B N 1
ATOM 5556 C CA . VAL B 1 89 ? 17.094 -5.703 -18.141 1 98.19 89 VAL B CA 1
ATOM 5557 C C . VAL B 1 89 ? 18.234 -5.105 -18.969 1 98.19 89 VAL B C 1
ATOM 5559 O O . VAL B 1 89 ? 18.609 -3.945 -18.781 1 98.19 89 VAL B O 1
ATOM 5562 N N . TRP B 1 90 ? 18.766 -5.836 -19.938 1 97.5 90 TRP B N 1
ATOM 5563 C CA . TRP B 1 90 ? 19.875 -5.395 -20.766 1 97.5 90 TRP B CA 1
ATOM 5564 C C . TRP B 1 90 ? 19.422 -4.324 -21.766 1 97.5 90 TRP B C 1
ATOM 5566 O O . TRP B 1 90 ? 18.328 -4.414 -22.328 1 97.5 90 TRP B O 1
ATOM 5576 N N . GLN B 1 91 ? 20.172 -3.305 -21.906 1 96.31 91 GLN B N 1
ATOM 5577 C CA . GLN B 1 91 ? 20.031 -2.318 -22.969 1 96.31 91 GLN B CA 1
ATOM 5578 C C . GLN B 1 91 ? 21.375 -1.963 -23.594 1 96.31 91 GLN B C 1
ATOM 5580 O O . GLN B 1 91 ? 22.422 -2.217 -22.984 1 96.31 91 GLN B O 1
ATOM 5585 N N . PRO B 1 92 ? 21.438 -1.343 -24.75 1 94.94 92 PRO B N 1
ATOM 5586 C CA . PRO B 1 92 ? 22.688 -1.142 -25.5 1 94.94 92 PRO B CA 1
ATOM 5587 C C . PRO B 1 92 ? 23.719 -0.323 -24.719 1 94.94 92 PRO B C 1
ATOM 5589 O O . PRO B 1 92 ? 24.922 -0.487 -24.922 1 94.94 92 PRO B O 1
ATOM 5592 N N . ALA B 1 93 ? 23.266 0.426 -23.828 1 94.75 93 ALA B N 1
ATOM 5593 C CA . ALA B 1 93 ? 24.188 1.258 -23.062 1 94.75 93 ALA B CA 1
ATOM 5594 C C . ALA B 1 93 ? 25.203 0.4 -22.297 1 94.75 93 ALA B C 1
ATOM 5596 O O . ALA B 1 93 ? 26.312 0.838 -22.031 1 94.75 93 ALA B O 1
ATOM 5597 N N . PHE B 1 94 ? 24.859 -0.849 -22.047 1 96.12 94 PHE B N 1
ATOM 5598 C CA . PHE B 1 94 ? 25.75 -1.747 -21.312 1 96.12 94 PHE B CA 1
ATOM 5599 C C . PHE B 1 94 ? 26.906 -2.199 -22.188 1 96.12 94 PHE B C 1
ATOM 5601 O O . PHE B 1 94 ? 27.828 -2.887 -21.719 1 96.12 94 PHE B O 1
ATOM 5608 N N . LEU B 1 95 ? 27.016 -1.769 -23.422 1 93.81 95 LEU B N 1
ATOM 5609 C CA . LEU B 1 95 ? 28.062 -2.166 -24.344 1 93.81 95 LEU B CA 1
ATOM 5610 C C . LEU B 1 95 ? 29.25 -1.198 -24.281 1 93.81 95 LEU B C 1
ATOM 5612 O O . LEU B 1 95 ? 30.25 -1.38 -24.984 1 93.81 95 LEU B O 1
ATOM 5616 N N . GLU B 1 96 ? 29.141 -0.235 -23.438 1 91.62 96 GLU B N 1
ATOM 5617 C CA . GLU B 1 96 ? 30.25 0.712 -23.312 1 91.62 96 GLU B CA 1
ATOM 5618 C C . GLU B 1 96 ? 31.547 -0.001 -22.969 1 91.62 96 GLU B C 1
ATOM 5620 O O . GLU B 1 96 ? 32.625 0.366 -23.453 1 91.62 96 GLU B O 1
ATOM 5625 N N . THR B 1 97 ? 31.438 -0.902 -22.109 1 91.06 97 THR B N 1
ATOM 5626 C CA . THR B 1 97 ? 32.562 -1.758 -21.719 1 91.06 97 THR B CA 1
ATOM 5627 C C . THR B 1 97 ? 32.188 -3.23 -21.844 1 91.06 97 THR B C 1
ATOM 5629 O O . THR B 1 97 ? 31.188 -3.668 -21.25 1 91.06 97 THR B O 1
ATOM 5632 N N . ILE B 1 98 ? 33 -3.967 -22.625 1 91.56 98 ILE B N 1
ATOM 5633 C CA . ILE B 1 98 ? 32.688 -5.371 -22.844 1 91.56 98 ILE B CA 1
ATOM 5634 C C . ILE B 1 98 ? 33.875 -6.242 -22.422 1 91.56 98 ILE B C 1
ATOM 5636 O O . ILE B 1 98 ? 35.031 -5.984 -22.797 1 91.56 98 ILE B O 1
ATOM 5640 N N . PHE B 1 99 ? 33.594 -7.168 -21.594 1 89.69 99 PHE B N 1
ATOM 5641 C CA . PHE B 1 99 ? 34.562 -8.18 -21.234 1 89.69 99 PHE B CA 1
ATOM 5642 C C . PHE B 1 99 ? 34.219 -9.516 -21.875 1 89.69 99 PHE B C 1
ATOM 5644 O O . PHE B 1 99 ? 33.156 -10.062 -21.656 1 89.69 99 PHE B O 1
ATOM 5651 N N . VAL B 1 100 ? 35.188 -10 -22.641 1 88.88 100 VAL B N 1
ATOM 5652 C CA . VAL B 1 100 ? 34.938 -11.242 -23.359 1 88.88 100 VAL B CA 1
ATOM 5653 C C . VAL B 1 100 ? 35.969 -12.305 -22.938 1 88.88 100 VAL B C 1
ATOM 5655 O O . VAL B 1 100 ? 37.156 -12.055 -22.906 1 88.88 100 VAL B O 1
ATOM 5658 N N . PHE B 1 101 ? 35.438 -13.445 -22.531 1 82.62 101 PHE B N 1
ATOM 5659 C CA . PHE B 1 101 ? 36.312 -14.531 -22.062 1 82.62 101 PHE B CA 1
ATOM 5660 C C . PHE B 1 101 ? 37.156 -15.086 -23.203 1 82.62 101 PHE B C 1
ATOM 5662 O O . PHE B 1 101 ? 38.344 -15.281 -23.047 1 82.62 101 PHE B O 1
ATOM 5669 N N . ASN B 1 102 ? 36.594 -15.508 -24.281 1 78.38 102 ASN B N 1
ATOM 5670 C CA . ASN B 1 102 ? 37.281 -16.078 -25.438 1 78.38 102 ASN B CA 1
ATOM 5671 C C . ASN B 1 102 ? 37 -15.289 -26.703 1 78.38 102 ASN B C 1
ATOM 5673 O O . ASN B 1 102 ? 35.938 -15.477 -27.328 1 78.38 102 ASN B O 1
ATOM 5677 N N . PHE B 1 103 ? 38.031 -14.352 -26.938 1 70.19 103 PHE B N 1
ATOM 5678 C CA . PHE B 1 103 ? 37.844 -13.5 -28.109 1 70.19 103 PHE B CA 1
ATOM 5679 C C . PHE B 1 103 ? 38.938 -13.758 -29.141 1 70.19 103 PHE B C 1
ATOM 5681 O O . PHE B 1 103 ? 40.125 -13.781 -28.812 1 70.19 103 PHE B O 1
ATOM 5688 N N . ALA B 1 104 ? 38.625 -14.266 -30.312 1 67.94 104 ALA B N 1
ATOM 5689 C CA . ALA B 1 104 ? 39.594 -14.656 -31.328 1 67.94 104 ALA B CA 1
ATOM 5690 C C . ALA B 1 104 ? 40.625 -13.562 -31.531 1 67.94 104 ALA B C 1
ATOM 5692 O O . ALA B 1 104 ? 41.844 -13.836 -31.562 1 67.94 104 ALA B O 1
ATOM 5693 N N . LYS B 1 105 ? 40.281 -12.25 -32.219 1 62.91 105 LYS B N 1
ATOM 5694 C CA . LYS B 1 105 ? 41.25 -11.172 -32.5 1 62.91 105 LYS B CA 1
ATOM 5695 C C . LYS B 1 105 ? 40.75 -9.852 -31.891 1 62.91 105 LYS B C 1
ATOM 5697 O O . LYS B 1 105 ? 39.688 -9.336 -32.281 1 62.91 105 LYS B O 1
ATOM 5702 N N . LEU B 1 106 ? 41.281 -9.57 -30.672 1 61.34 106 LEU B N 1
ATOM 5703 C CA . LEU B 1 106 ? 40.938 -8.258 -30.109 1 61.34 106 LEU B CA 1
ATOM 5704 C C . LEU B 1 106 ? 41.75 -7.164 -30.812 1 61.34 106 LEU B C 1
ATOM 5706 O O . LEU B 1 106 ? 42.969 -7.262 -30.922 1 61.34 106 LEU B O 1
ATOM 5710 N N . THR B 1 107 ? 41.062 -6.473 -31.734 1 58.09 107 THR B N 1
ATOM 5711 C CA . THR B 1 107 ? 41.781 -5.312 -32.281 1 58.09 107 THR B CA 1
ATOM 5712 C C . THR B 1 107 ? 41.688 -4.129 -31.312 1 58.09 107 THR B C 1
ATOM 5714 O O . THR B 1 107 ? 40.75 -4.039 -30.516 1 58.09 107 THR B O 1
ATOM 5717 N N . ASN B 1 108 ? 42.719 -3.33 -31.109 1 56.97 108 ASN B N 1
ATOM 5718 C CA . ASN B 1 108 ? 42.812 -2.154 -30.25 1 56.97 108 ASN B CA 1
ATOM 5719 C C . ASN B 1 108 ? 41.844 -1.054 -30.688 1 56.97 108 ASN B C 1
ATOM 5721 O O . ASN B 1 108 ? 42 0.109 -30.312 1 56.97 108 ASN B O 1
ATOM 5725 N N . LYS B 1 109 ? 40.906 -1.317 -31.562 1 60.78 109 LYS B N 1
ATOM 5726 C CA . LYS B 1 109 ? 40 -0.281 -32.062 1 60.78 109 LYS B CA 1
ATOM 5727 C C . LYS B 1 109 ? 38.688 -0.258 -31.281 1 60.78 109 LYS B C 1
ATOM 5729 O O . LYS B 1 109 ? 38.281 -1.275 -30.719 1 60.78 109 LYS B O 1
ATOM 5734 N N . ASN B 1 110 ? 38.188 0.938 -31.156 1 69.75 110 ASN B N 1
ATOM 5735 C CA . ASN B 1 110 ? 36.812 1.133 -30.688 1 69.75 110 ASN B CA 1
ATOM 5736 C C . ASN B 1 110 ? 35.812 0.4 -31.578 1 69.75 110 ASN B C 1
ATOM 5738 O O . ASN B 1 110 ? 35.938 0.401 -32.812 1 69.75 110 ASN B O 1
ATOM 5742 N N . HIS B 1 111 ? 34.938 -0.365 -30.922 1 82.12 111 HIS B N 1
ATOM 5743 C CA . HIS B 1 111 ? 33.906 -1.094 -31.625 1 82.12 111 HIS B CA 1
ATOM 5744 C C . HIS B 1 111 ? 32.531 -0.427 -31.438 1 82.12 111 HIS B C 1
ATOM 5746 O O . HIS B 1 111 ? 32.344 0.286 -30.453 1 82.12 111 HIS B O 1
ATOM 5752 N N . ASN B 1 112 ? 31.797 -0.504 -32.469 1 85.25 112 ASN B N 1
ATOM 5753 C CA . ASN B 1 112 ? 30.422 0.008 -32.406 1 85.25 112 ASN B CA 1
ATOM 5754 C C . ASN B 1 112 ? 29.406 -1.089 -32.688 1 85.25 112 ASN B C 1
ATOM 5756 O O . ASN B 1 112 ? 29 -1.29 -33.844 1 85.25 112 ASN B O 1
ATOM 5760 N N . TYR B 1 113 ? 28.969 -1.738 -31.641 1 88.38 113 TYR B N 1
ATOM 5761 C CA . TYR B 1 113 ? 28 -2.822 -31.781 1 88.38 113 TYR B CA 1
ATOM 5762 C C . TYR B 1 113 ? 26.578 -2.285 -31.797 1 88.38 113 TYR B C 1
ATOM 5764 O O . TYR B 1 113 ? 25.641 -3.02 -32.094 1 88.38 113 TYR B O 1
ATOM 5772 N N . HIS B 1 114 ? 26.312 -1.06 -31.438 1 89.06 114 HIS B N 1
ATOM 5773 C CA . HIS B 1 114 ? 25.047 -0.346 -31.453 1 89.06 114 HIS B CA 1
ATOM 5774 C C . HIS B 1 114 ? 25.25 1.131 -31.781 1 89.06 114 HIS B C 1
ATOM 5776 O O . HIS B 1 114 ? 26.203 1.747 -31.312 1 89.06 114 HIS B O 1
ATOM 5782 N N . ASP B 1 115 ? 24.328 1.621 -32.531 1 86.38 115 ASP B N 1
ATOM 5783 C CA . ASP B 1 115 ? 24.422 3.025 -32.906 1 86.38 115 ASP B CA 1
ATOM 5784 C C . ASP B 1 115 ? 24.469 3.934 -31.672 1 86.38 115 ASP B C 1
ATOM 5786 O O . ASP B 1 115 ? 23.609 3.824 -30.797 1 86.38 115 ASP B O 1
ATOM 5790 N N . GLY B 1 116 ? 25.453 4.723 -31.625 1 84.5 116 GLY B N 1
ATOM 5791 C CA . GLY B 1 116 ? 25.531 5.715 -30.562 1 84.5 116 GLY B CA 1
ATOM 5792 C C . GLY B 1 116 ? 26.297 5.223 -29.344 1 84.5 116 GLY B C 1
ATOM 5793 O O . GLY B 1 116 ? 26.422 5.953 -28.359 1 84.5 116 GLY B O 1
ATOM 5794 N N . VAL B 1 117 ? 26.766 3.984 -29.438 1 89.69 117 VAL B N 1
ATOM 5795 C CA . VAL B 1 117 ? 27.5 3.451 -28.297 1 89.69 117 VAL B CA 1
ATOM 5796 C C . VAL B 1 117 ? 28.906 3.045 -28.719 1 89.69 117 VAL B C 1
ATOM 5798 O O . VAL B 1 117 ? 29.078 2.162 -29.562 1 89.69 117 VAL B O 1
ATOM 5801 N N . SER B 1 118 ? 29.891 3.717 -28.219 1 88.19 118 SER B N 1
ATOM 5802 C CA . SER B 1 118 ? 31.266 3.305 -28.391 1 88.19 118 SER B CA 1
ATOM 5803 C C . SER B 1 118 ? 31.672 2.24 -27.375 1 88.19 118 SER B C 1
ATOM 5805 O O . SER B 1 118 ? 31.516 2.441 -26.172 1 88.19 118 SER B O 1
ATOM 5807 N N . SER B 1 119 ? 32.188 1.106 -27.891 1 90.25 119 SER B N 1
ATOM 5808 C CA . SER B 1 119 ? 32.469 -0.033 -27.016 1 90.25 119 SER B CA 1
ATOM 5809 C C . SER B 1 119 ? 33.938 -0.267 -26.859 1 90.25 119 SER B C 1
ATOM 5811 O O . SER B 1 119 ? 34.688 -0.269 -27.844 1 90.25 119 SER B O 1
ATOM 5813 N N . SER B 1 120 ? 34.344 -0.373 -25.656 1 87.81 120 SER B N 1
ATOM 5814 C CA . SER B 1 120 ? 35.688 -0.882 -25.344 1 87.81 120 SER B CA 1
ATOM 5815 C C . SER B 1 120 ? 35.625 -2.363 -24.984 1 87.81 120 SER B C 1
ATOM 5817 O O . SER B 1 120 ? 34.906 -2.764 -24.078 1 87.81 120 SER B O 1
ATOM 5819 N N . VAL B 1 121 ? 36.5 -3.156 -25.688 1 87.44 121 VAL B N 1
ATOM 5820 C CA . VAL B 1 121 ? 36.469 -4.602 -25.484 1 87.44 121 VAL B CA 1
ATOM 5821 C C . VAL B 1 121 ? 37.75 -5.059 -24.797 1 87.44 121 VAL B C 1
ATOM 5823 O O . VAL B 1 121 ? 38.844 -4.738 -25.234 1 87.44 121 VAL B O 1
ATOM 5826 N N . PHE B 1 122 ? 37.531 -5.75 -23.703 1 83.56 122 PHE B N 1
ATOM 5827 C CA . PHE B 1 122 ? 38.656 -6.277 -22.906 1 83.56 122 PHE B CA 1
ATOM 5828 C C . PHE B 1 122 ? 38.531 -7.789 -22.766 1 83.56 122 PHE B C 1
ATOM 5830 O O . PHE B 1 122 ? 37.438 -8.336 -22.766 1 83.56 122 PHE B O 1
ATOM 5837 N N . PRO B 1 123 ? 39.75 -8.453 -22.641 1 81.81 123 PRO B N 1
ATOM 5838 C CA . PRO B 1 123 ? 39.656 -9.867 -22.266 1 81.81 123 PRO B CA 1
ATOM 5839 C C . PRO B 1 123 ? 39.219 -10.062 -20.812 1 81.81 123 PRO B C 1
ATOM 5841 O O . PRO B 1 123 ? 39.656 -9.305 -19.938 1 81.81 123 PRO B O 1
ATOM 5844 N N . LEU B 1 124 ? 38.344 -10.992 -20.641 1 82.69 124 LEU B N 1
ATOM 5845 C CA . LEU B 1 124 ? 38 -11.383 -19.281 1 82.69 124 LEU B CA 1
ATOM 5846 C C . LEU B 1 124 ? 39.125 -12.18 -18.625 1 82.69 124 LEU B C 1
ATOM 5848 O O . LEU B 1 124 ? 39.531 -13.234 -19.125 1 82.69 124 LEU B O 1
ATOM 5852 N N . GLN B 1 125 ? 39.938 -11.57 -17.734 1 71.06 125 GLN B N 1
ATOM 5853 C CA . GLN B 1 125 ? 41.156 -12.156 -17.203 1 71.06 125 GLN B CA 1
ATOM 5854 C C . GLN B 1 125 ? 40.844 -13.211 -16.141 1 71.06 125 GLN B C 1
ATOM 5856 O O . GLN B 1 125 ? 41.656 -14.117 -15.906 1 71.06 125 GLN B O 1
ATOM 5861 N N . VAL B 1 126 ? 39.906 -12.914 -15.359 1 62.97 126 VAL B N 1
ATOM 5862 C CA . VAL B 1 126 ? 39.812 -13.742 -14.156 1 62.97 126 VAL B CA 1
ATOM 5863 C C . VAL B 1 126 ? 38.812 -14.883 -14.391 1 62.97 126 VAL B C 1
ATOM 5865 O O . VAL B 1 126 ? 37.844 -14.727 -15.125 1 62.97 126 VAL B O 1
ATOM 5868 N N . THR B 1 127 ? 39.406 -16.203 -14.031 1 56.5 127 THR B N 1
ATOM 5869 C CA . THR B 1 127 ? 38.875 -17.531 -14.258 1 56.5 127 THR B CA 1
ATOM 5870 C C . THR B 1 127 ? 37.562 -17.719 -13.539 1 56.5 127 THR B C 1
ATOM 5872 O O . THR B 1 127 ? 37.031 -18.828 -13.461 1 56.5 127 THR B O 1
ATOM 5875 N N . HIS B 1 128 ? 37.031 -16.641 -12.961 1 63.53 128 HIS B N 1
ATOM 5876 C CA . HIS B 1 128 ? 35.844 -17.047 -12.242 1 63.53 128 HIS B CA 1
ATOM 5877 C C . HIS B 1 128 ? 34.625 -17.031 -13.148 1 63.53 128 HIS B C 1
ATOM 5879 O O . HIS B 1 128 ? 34.625 -16.406 -14.211 1 63.53 128 HIS B O 1
ATOM 5885 N N . ASN B 1 129 ? 33.75 -17.922 -12.969 1 82 129 ASN B N 1
ATOM 5886 C CA . ASN B 1 129 ? 32.5 -18.234 -13.68 1 82 129 ASN B CA 1
ATOM 5887 C C . ASN B 1 129 ? 31.484 -17.094 -13.539 1 82 129 ASN B C 1
ATOM 5889 O O . ASN B 1 129 ? 30.453 -17.266 -12.891 1 82 129 ASN B O 1
ATOM 5893 N N . ILE B 1 130 ? 31.922 -15.828 -14.008 1 91.81 130 ILE B N 1
ATOM 5894 C CA . ILE B 1 130 ? 30.953 -14.742 -14.094 1 91.81 130 ILE B CA 1
ATOM 5895 C C . ILE B 1 130 ? 30 -14.984 -15.266 1 91.81 130 ILE B C 1
ATOM 5897 O O . ILE B 1 130 ? 30.453 -15.102 -16.406 1 91.81 130 ILE B O 1
ATOM 5901 N N . PRO B 1 131 ? 28.703 -15.062 -14.977 1 93.81 131 PRO B N 1
ATOM 5902 C CA . PRO B 1 131 ? 27.75 -15.289 -16.062 1 93.81 131 PRO B CA 1
ATOM 5903 C C . PRO B 1 131 ? 27.688 -14.125 -17.047 1 93.81 131 PRO B C 1
ATOM 5905 O O . PRO B 1 131 ? 28.016 -12.992 -16.688 1 93.81 131 PRO B O 1
ATOM 5908 N N . SER B 1 132 ? 27.297 -14.461 -18.281 1 94.31 132 SER B N 1
ATOM 5909 C CA . SER B 1 132 ? 27.078 -13.422 -19.281 1 94.31 132 SER B CA 1
ATOM 5910 C C . SER B 1 132 ? 25.922 -12.508 -18.875 1 94.31 132 SER B C 1
ATOM 5912 O O . SER B 1 132 ? 24.953 -12.953 -18.266 1 94.31 132 SER B O 1
ATOM 5914 N N . GLY B 1 133 ? 26.016 -11.25 -19.234 1 96.56 133 GLY B N 1
ATOM 5915 C CA . GLY B 1 133 ? 24.906 -10.336 -19 1 96.56 133 GLY B CA 1
ATOM 5916 C C . GLY B 1 133 ? 25.359 -8.938 -18.625 1 96.56 133 GLY B C 1
ATOM 5917 O O . GLY B 1 133 ? 26.547 -8.609 -18.734 1 96.56 133 GLY B O 1
ATOM 5918 N N . PRO B 1 134 ? 24.438 -8.07 -18.297 1 98 134 PRO B N 1
ATOM 5919 C CA . PRO B 1 134 ? 24.734 -6.695 -17.906 1 98 134 PRO B CA 1
ATOM 5920 C C . PRO B 1 134 ? 25.188 -6.59 -16.453 1 98 134 PRO B C 1
ATOM 5922 O O . PRO B 1 134 ? 24.594 -7.219 -15.562 1 98 134 PRO B O 1
ATOM 5925 N N . TYR B 1 135 ? 26.188 -5.734 -16.25 1 96.69 135 TYR B N 1
ATOM 5926 C CA . TYR B 1 135 ? 26.734 -5.5 -14.906 1 96.69 135 TYR B CA 1
ATOM 5927 C C . TYR B 1 135 ? 27.047 -4.02 -14.695 1 96.69 135 TYR B C 1
ATOM 5929 O O . TYR B 1 135 ? 27.219 -3.273 -15.664 1 96.69 135 TYR B O 1
ATOM 5937 N N . PHE B 1 136 ? 27.031 -3.621 -13.469 1 95.12 136 PHE B N 1
ATOM 5938 C CA . PHE B 1 136 ? 27.703 -2.398 -13.047 1 95.12 136 PHE B CA 1
ATOM 5939 C C . PHE B 1 136 ? 29.094 -2.705 -12.492 1 95.12 136 PHE B C 1
ATOM 5941 O O . PHE B 1 136 ? 29.219 -3.455 -11.523 1 95.12 136 PHE B O 1
ATOM 5948 N N . LEU B 1 137 ? 30.047 -2.156 -13.133 1 92.88 137 LEU B N 1
ATOM 5949 C CA . LEU B 1 137 ? 31.438 -2.361 -12.734 1 92.88 137 LEU B CA 1
ATOM 5950 C C . LEU B 1 137 ? 31.906 -1.254 -11.797 1 92.88 137 LEU B C 1
ATOM 5952 O O . LEU B 1 137 ? 31.828 -0.071 -12.133 1 92.88 137 LEU B O 1
ATOM 5956 N N . ASN B 1 138 ? 32.281 -1.64 -10.609 1 89.19 138 ASN B N 1
ATOM 5957 C CA . ASN B 1 138 ? 32.938 -0.691 -9.719 1 89.19 138 ASN B CA 1
ATOM 5958 C C . ASN B 1 138 ? 34.406 -0.5 -10.094 1 89.19 138 ASN B C 1
ATOM 5960 O O . ASN B 1 138 ? 35.219 -1.417 -9.938 1 89.19 138 ASN B O 1
ATOM 5964 N N . VAL B 1 139 ? 34.75 0.695 -10.445 1 85.44 139 VAL B N 1
ATOM 5965 C CA . VAL B 1 139 ? 36.062 0.92 -11.031 1 85.44 139 VAL B CA 1
ATOM 5966 C C . VAL B 1 139 ? 37.125 0.883 -9.93 1 85.44 139 VAL B C 1
ATOM 5968 O O . VAL B 1 139 ? 38.312 0.662 -10.211 1 85.44 139 VAL B O 1
ATOM 5971 N N . HIS B 1 140 ? 36.688 1.141 -8.766 1 80.44 140 HIS B N 1
ATOM 5972 C CA . HIS B 1 140 ? 37.656 1.163 -7.672 1 80.44 140 HIS B CA 1
ATOM 5973 C C . HIS B 1 140 ? 38 -0.25 -7.227 1 80.44 140 HIS B C 1
ATOM 5975 O O . HIS B 1 140 ? 39.125 -0.495 -6.777 1 80.44 140 HIS B O 1
ATOM 5981 N N . THR B 1 141 ? 37.094 -1.197 -7.379 1 81.5 141 THR B N 1
ATOM 5982 C CA . THR B 1 141 ? 37.312 -2.541 -6.859 1 81.5 141 THR B CA 1
ATOM 5983 C C . THR B 1 141 ? 37.531 -3.533 -8 1 81.5 141 THR B C 1
ATOM 5985 O O . THR B 1 141 ? 38.062 -4.621 -7.801 1 81.5 141 THR B O 1
ATOM 5988 N N . GLY B 1 142 ? 37.031 -3.199 -9.164 1 85.31 142 GLY B N 1
ATOM 5989 C CA . GLY B 1 142 ? 37.062 -4.121 -10.289 1 85.31 142 GLY B CA 1
ATOM 5990 C C . GLY B 1 142 ? 35.938 -5.152 -10.227 1 85.31 142 GLY B C 1
ATOM 5991 O O . GLY B 1 142 ? 35.875 -6.051 -11.062 1 85.31 142 GLY B O 1
ATOM 5992 N N . GLN B 1 143 ? 35.125 -5.031 -9.227 1 89.94 143 GLN B N 1
ATOM 5993 C CA . GLN B 1 143 ? 34.031 -5.977 -9.039 1 89.94 143 GLN B CA 1
ATOM 5994 C C . GLN B 1 143 ? 32.844 -5.637 -9.938 1 89.94 143 GLN B C 1
ATOM 5996 O O . GLN B 1 143 ? 32.531 -4.461 -10.148 1 89.94 143 GLN B O 1
ATOM 6001 N N . VAL B 1 144 ? 32.219 -6.703 -10.477 1 93.38 144 VAL B N 1
ATOM 6002 C CA . VAL B 1 144 ? 31 -6.5 -11.258 1 93.38 144 VAL B CA 1
ATOM 6003 C C . VAL B 1 144 ? 29.781 -6.898 -10.43 1 93.38 144 VAL B C 1
ATOM 6005 O O . VAL B 1 144 ? 29.781 -7.945 -9.781 1 93.38 144 VAL B O 1
ATOM 6008 N N . HIS B 1 145 ? 28.812 -6.02 -10.398 1 95.31 145 HIS B N 1
ATOM 6009 C CA . HIS B 1 145 ? 27.562 -6.219 -9.664 1 95.31 145 HIS B CA 1
ATOM 6010 C C . HIS B 1 145 ? 26.391 -6.422 -10.617 1 95.31 145 HIS B C 1
ATOM 6012 O O . HIS B 1 145 ? 26.203 -5.633 -11.547 1 95.31 145 HIS B O 1
ATOM 6018 N N . PRO B 1 146 ? 25.609 -7.508 -10.438 1 97.38 146 PRO B N 1
ATOM 6019 C CA . PRO B 1 146 ? 24.438 -7.746 -11.297 1 97.38 146 PRO B CA 1
ATOM 6020 C C . PRO B 1 146 ? 23.484 -6.555 -11.344 1 97.38 146 PRO B C 1
ATOM 6022 O O . PRO B 1 146 ? 23.297 -5.875 -10.336 1 97.38 146 PRO B O 1
ATOM 6025 N N . ALA B 1 147 ? 22.938 -6.391 -12.516 1 98 147 ALA B N 1
ATOM 6026 C CA . ALA B 1 147 ? 21.922 -5.359 -12.727 1 98 147 ALA B CA 1
ATOM 6027 C C . ALA B 1 147 ? 20.516 -5.922 -12.523 1 98 147 ALA B C 1
ATOM 6029 O O . ALA B 1 147 ? 20.188 -6.988 -13.047 1 98 147 ALA B O 1
ATOM 6030 N N . TYR B 1 148 ? 19.703 -5.312 -11.727 1 98.62 148 TYR B N 1
ATOM 6031 C CA . TYR B 1 148 ? 18.266 -5.547 -11.633 1 98.62 148 TYR B CA 1
ATOM 6032 C C . TYR B 1 148 ? 17.484 -4.379 -12.219 1 98.62 148 TYR B C 1
ATOM 6034 O O . TYR B 1 148 ? 17.828 -3.217 -11.984 1 98.62 148 TYR B O 1
ATOM 6042 N N . ARG B 1 149 ? 16.562 -4.648 -13.039 1 98.69 149 ARG B N 1
ATOM 6043 C CA . ARG B 1 149 ? 15.633 -3.6 -13.438 1 98.69 149 ARG B CA 1
ATOM 6044 C C . ARG B 1 149 ? 14.5 -3.461 -12.422 1 98.69 149 ARG B C 1
ATOM 6046 O O . ARG B 1 149 ? 14.008 -4.461 -11.898 1 98.69 149 ARG B O 1
ATOM 6053 N N . LEU B 1 150 ? 14.117 -2.213 -12.102 1 98.62 150 LEU B N 1
ATOM 6054 C CA . LEU B 1 150 ? 13.102 -1.936 -11.086 1 98.62 150 LEU B CA 1
ATOM 6055 C C . LEU B 1 150 ? 11.758 -1.631 -11.734 1 98.62 150 LEU B C 1
ATOM 6057 O O . LEU B 1 150 ? 11.68 -0.852 -12.688 1 98.62 150 LEU B O 1
ATOM 6061 N N . TYR B 1 151 ? 10.711 -2.311 -11.18 1 98.44 151 TYR B N 1
ATOM 6062 C CA . TYR B 1 151 ? 9.352 -2.127 -11.68 1 98.44 151 TYR B CA 1
ATOM 6063 C C . TYR B 1 151 ? 8.406 -1.717 -10.555 1 98.44 151 TYR B C 1
ATOM 6065 O O . TYR B 1 151 ? 8.523 -2.215 -9.43 1 98.44 151 TYR B O 1
ATOM 6073 N N . ASP B 1 152 ? 7.48 -0.822 -10.867 1 97.25 152 ASP B N 1
ATOM 6074 C CA . ASP B 1 152 ? 6.375 -0.487 -9.977 1 97.25 152 ASP B CA 1
ATOM 6075 C C . ASP B 1 152 ? 5.359 -1.623 -9.906 1 97.25 152 ASP B C 1
ATOM 6077 O O . ASP B 1 152 ? 4.91 -2.123 -10.945 1 97.25 152 ASP B O 1
ATOM 6081 N N . ASP B 1 153 ? 4.996 -2.021 -8.672 1 98.19 153 ASP B N 1
ATOM 6082 C CA . ASP B 1 153 ? 3.916 -2.988 -8.492 1 98.19 153 ASP B CA 1
ATOM 6083 C C . ASP B 1 153 ? 2.555 -2.299 -8.5 1 98.19 153 ASP B C 1
ATOM 6085 O O . ASP B 1 153 ? 1.804 -2.385 -7.523 1 98.19 153 ASP B O 1
ATOM 6089 N N . PHE B 1 154 ? 2.17 -1.803 -9.641 1 96.81 154 PHE B N 1
ATOM 6090 C CA . PHE B 1 154 ? 0.987 -0.958 -9.75 1 96.81 154 PHE B CA 1
ATOM 6091 C C . PHE B 1 154 ? -0.281 -1.769 -9.516 1 96.81 154 PHE B C 1
ATOM 6093 O O . PHE B 1 154 ? -1.33 -1.208 -9.188 1 96.81 154 PHE B O 1
ATOM 6100 N N . ALA B 1 155 ? -0.247 -3.082 -9.648 1 97.75 155 ALA B N 1
ATOM 6101 C CA . ALA B 1 155 ? -1.422 -3.914 -9.398 1 97.75 155 ALA B CA 1
ATOM 6102 C C . ALA B 1 155 ? -1.565 -4.223 -7.91 1 97.75 155 ALA B C 1
ATOM 6104 O O . ALA B 1 155 ? -2.582 -4.773 -7.48 1 97.75 155 ALA B O 1
ATOM 6105 N N . GLY B 1 156 ? -0.504 -3.869 -7.137 1 97.94 156 GLY B N 1
ATOM 6106 C CA . GLY B 1 156 ? -0.531 -4.16 -5.711 1 97.94 156 GLY B CA 1
ATOM 6107 C C . GLY B 1 156 ? -0.545 -5.648 -5.406 1 97.94 156 GLY B C 1
ATOM 6108 O O . GLY B 1 156 ? -1.214 -6.086 -4.469 1 97.94 156 GLY B O 1
ATOM 6109 N N . ALA B 1 157 ? 0.147 -6.391 -6.199 1 98.75 157 ALA B N 1
ATOM 6110 C CA . ALA B 1 157 ? 0.077 -7.848 -6.125 1 98.75 157 ALA B CA 1
ATOM 6111 C C . ALA B 1 157 ? 1.027 -8.391 -5.059 1 98.75 157 ALA B C 1
ATOM 6113 O O . ALA B 1 157 ? 0.862 -9.516 -4.582 1 98.75 157 ALA B O 1
ATOM 6114 N N . PHE B 1 158 ? 2.033 -7.648 -4.66 1 98.81 158 PHE B N 1
ATOM 6115 C CA . PHE B 1 158 ? 3.088 -8.141 -3.783 1 98.81 158 PHE B CA 1
ATOM 6116 C C . PHE B 1 158 ? 2.977 -7.512 -2.398 1 98.81 158 PHE B C 1
ATOM 6118 O O . PHE B 1 158 ? 2.463 -6.402 -2.256 1 98.81 158 PHE B O 1
ATOM 6125 N N . THR B 1 159 ? 3.451 -8.266 -1.368 1 98.5 159 THR B N 1
ATOM 6126 C CA . THR B 1 159 ? 3.615 -7.715 -0.025 1 98.5 159 THR B CA 1
ATOM 6127 C C . THR B 1 159 ? 5.07 -7.332 0.229 1 98.5 159 THR B C 1
ATOM 6129 O O . THR B 1 159 ? 5.352 -6.391 0.973 1 98.5 159 THR B O 1
ATOM 6132 N N . GLN B 1 160 ? 5.988 -8.117 -0.365 1 98.62 160 GLN B N 1
ATOM 6133 C CA . GLN B 1 160 ? 7.414 -7.898 -0.149 1 98.62 160 GLN B CA 1
ATOM 6134 C C . GLN B 1 160 ? 8.211 -8.125 -1.433 1 98.62 160 GLN B C 1
ATOM 6136 O O . GLN B 1 160 ? 7.938 -9.07 -2.176 1 98.62 160 GLN B O 1
ATOM 6141 N N . SER B 1 161 ? 9.102 -7.195 -1.722 1 98.44 161 SER B N 1
ATOM 6142 C CA . SER B 1 161 ? 10.094 -7.367 -2.775 1 98.44 161 SER B CA 1
ATOM 6143 C C . SER B 1 161 ? 11.352 -8.039 -2.242 1 98.44 161 SER B C 1
ATOM 6145 O O . SER B 1 161 ? 11.859 -7.68 -1.176 1 98.44 161 SER B O 1
ATOM 6147 N N . LEU B 1 162 ? 11.898 -9.047 -2.992 1 98.62 162 LEU B N 1
ATOM 6148 C CA . LEU B 1 162 ? 12.977 -9.844 -2.42 1 98.62 162 LEU B CA 1
ATOM 6149 C C . LEU B 1 162 ? 14.203 -9.828 -3.322 1 98.62 162 LEU B C 1
ATOM 6151 O O . LEU B 1 162 ? 14.086 -9.703 -4.543 1 98.62 162 LEU B O 1
ATOM 6155 N N . LEU B 1 163 ? 15.312 -9.875 -2.727 1 97.94 163 LEU B N 1
ATOM 6156 C CA . LEU B 1 163 ? 16.594 -10.188 -3.336 1 97.94 163 LEU B CA 1
ATOM 6157 C C . LEU B 1 163 ? 17.109 -11.547 -2.865 1 97.94 163 LEU B C 1
ATOM 6159 O O . LEU B 1 163 ? 17.266 -11.773 -1.663 1 97.94 163 LEU B O 1
ATOM 6163 N N . GLN B 1 164 ? 17.234 -12.445 -3.822 1 96.31 164 GLN B N 1
ATOM 6164 C CA . GLN B 1 164 ? 17.797 -13.758 -3.498 1 96.31 164 GLN B CA 1
ATOM 6165 C C . GLN B 1 164 ? 19.312 -13.68 -3.314 1 96.31 164 GLN B C 1
ATOM 6167 O O . GLN B 1 164 ? 20.031 -13.289 -4.234 1 96.31 164 GLN B O 1
ATOM 6172 N N . ARG B 1 165 ? 19.797 -14.094 -2.193 1 95.94 165 ARG B N 1
ATOM 6173 C CA . ARG B 1 165 ? 21.219 -14.023 -1.86 1 95.94 165 ARG B CA 1
ATOM 6174 C C . ARG B 1 165 ? 21.969 -15.234 -2.406 1 95.94 165 ARG B C 1
ATOM 6176 O O . ARG B 1 165 ? 21.375 -16.281 -2.639 1 95.94 165 ARG B O 1
ATOM 6183 N N . PRO B 1 166 ? 23.312 -15.07 -2.469 1 93.12 166 PRO B N 1
ATOM 6184 C CA . PRO B 1 166 ? 24.125 -16.203 -2.924 1 93.12 166 PRO B CA 1
ATOM 6185 C C . PRO B 1 166 ? 24.094 -17.375 -1.951 1 93.12 166 PRO B C 1
ATOM 6187 O O . PRO B 1 166 ? 24.312 -18.531 -2.355 1 93.12 166 PRO B O 1
ATOM 6190 N N . ASP B 1 167 ? 23.734 -17.156 -0.705 1 93.94 167 ASP B N 1
ATOM 6191 C CA . ASP B 1 167 ? 23.75 -18.234 0.281 1 93.94 167 ASP B CA 1
ATOM 6192 C C . ASP B 1 167 ? 22.391 -18.938 0.324 1 93.94 167 ASP B C 1
ATOM 6194 O O . ASP B 1 167 ? 22.156 -19.797 1.188 1 93.94 167 ASP B O 1
ATOM 6198 N N . GLY B 1 168 ? 21.578 -18.562 -0.541 1 92.75 168 GLY B N 1
ATOM 6199 C CA . GLY B 1 168 ? 20.297 -19.234 -0.64 1 92.75 168 GLY B CA 1
ATOM 6200 C C . GLY B 1 168 ? 19.203 -18.562 0.169 1 92.75 168 GLY B C 1
ATOM 6201 O O . GLY B 1 168 ? 18.016 -18.875 0.016 1 92.75 168 GLY B O 1
ATOM 6202 N N . ARG B 1 169 ? 19.562 -17.594 1.008 1 97 169 ARG B N 1
ATOM 6203 C CA . ARG B 1 169 ? 18.594 -16.828 1.796 1 97 169 ARG B CA 1
ATOM 6204 C C . ARG B 1 169 ? 18.062 -15.641 1.01 1 97 169 ARG B C 1
ATOM 6206 O O . ARG B 1 169 ? 18.453 -15.422 -0.139 1 97 169 ARG B O 1
ATOM 6213 N N . PHE B 1 170 ? 17.094 -15.023 1.632 1 98.44 170 PHE B N 1
ATOM 6214 C CA . PHE B 1 170 ? 16.5 -13.859 0.99 1 98.44 170 PHE B CA 1
ATOM 6215 C C . PHE B 1 170 ? 16.641 -12.625 1.877 1 98.44 170 PHE B C 1
ATOM 6217 O O . PHE B 1 170 ? 16.766 -12.742 3.1 1 98.44 170 PHE B O 1
ATOM 6224 N N . GLN B 1 171 ? 16.688 -11.461 1.281 1 97.62 171 GLN B N 1
ATOM 6225 C CA . GLN B 1 171 ? 16.531 -10.164 1.947 1 97.62 171 GLN B CA 1
ATOM 6226 C C . GLN B 1 171 ? 15.633 -9.234 1.147 1 97.62 171 GLN B C 1
ATOM 6228 O O . GLN B 1 171 ? 15.289 -9.523 0 1 97.62 171 GLN B O 1
ATOM 6233 N N . THR B 1 172 ? 15.18 -8.203 1.792 1 97.44 172 THR B N 1
ATOM 6234 C CA . THR B 1 172 ? 14.383 -7.18 1.12 1 97.44 172 THR B CA 1
ATOM 6235 C C . THR B 1 172 ? 15.203 -6.477 0.042 1 97.44 172 THR B C 1
ATOM 6237 O O . THR B 1 172 ? 16.375 -6.156 0.256 1 97.44 172 THR B O 1
ATOM 6240 N N . LEU B 1 173 ? 14.633 -6.352 -1.147 1 98.12 173 LEU B N 1
ATOM 6241 C CA . LEU B 1 173 ? 15.234 -5.473 -2.146 1 98.12 173 LEU B CA 1
ATOM 6242 C C . LEU B 1 173 ? 15.055 -4.008 -1.76 1 98.12 173 LEU B C 1
ATOM 6244 O O . LEU B 1 173 ? 13.938 -3.49 -1.784 1 98.12 173 LEU B O 1
ATOM 6248 N N . SER B 1 174 ? 16.094 -3.324 -1.452 1 97.81 174 SER B N 1
ATOM 6249 C CA . SER B 1 174 ? 16.047 -2.008 -0.826 1 97.81 174 SER B CA 1
ATOM 6250 C C . SER B 1 174 ? 15.969 -0.901 -1.871 1 97.81 174 SER B C 1
ATOM 6252 O O . SER B 1 174 ? 16.859 -0.047 -1.951 1 97.81 174 SER B O 1
ATOM 6254 N N . ALA B 1 175 ? 14.852 -0.835 -2.615 1 98.06 175 ALA B N 1
ATOM 6255 C CA . ALA B 1 175 ? 14.672 0.168 -3.662 1 98.06 175 ALA B CA 1
ATOM 6256 C C . ALA B 1 175 ? 13.219 0.605 -3.766 1 98.06 175 ALA B C 1
ATOM 6258 O O . ALA B 1 175 ? 12.305 -0.151 -3.41 1 98.06 175 ALA B O 1
ATOM 6259 N N . GLN B 1 176 ? 13 1.81 -4.211 1 98.44 176 GLN B N 1
ATOM 6260 C CA . GLN B 1 176 ? 11.688 2.389 -4.473 1 98.44 176 GLN B CA 1
ATOM 6261 C C . GLN B 1 176 ? 11.727 3.305 -5.691 1 98.44 176 GLN B C 1
ATOM 6263 O O . GLN B 1 176 ? 12.539 4.23 -5.758 1 98.44 176 GLN B O 1
ATOM 6268 N N . VAL B 1 177 ? 10.945 3.006 -6.711 1 98 177 VAL B N 1
ATOM 6269 C CA . VAL B 1 177 ? 10.789 3.889 -7.863 1 98 177 VAL B CA 1
ATOM 6270 C C . VAL B 1 177 ? 9.594 4.812 -7.652 1 98 177 VAL B C 1
ATOM 6272 O O . VAL B 1 177 ? 8.812 4.621 -6.719 1 98 177 VAL B O 1
ATOM 6275 N N . PRO B 1 178 ? 9.469 5.891 -8.469 1 96.75 178 PRO B N 1
ATOM 6276 C CA . PRO B 1 178 ? 8.281 6.738 -8.336 1 96.75 178 PRO B CA 1
ATOM 6277 C C . PRO B 1 178 ? 6.98 5.957 -8.508 1 96.75 178 PRO B C 1
ATOM 6279 O O . PRO B 1 178 ? 6.789 5.277 -9.516 1 96.75 178 PRO B O 1
ATOM 6282 N N . ALA B 1 179 ? 6.18 5.977 -7.504 1 96.88 179 ALA B N 1
ATOM 6283 C CA . ALA B 1 179 ? 4.891 5.293 -7.445 1 96.88 179 ALA B CA 1
ATOM 6284 C C . ALA B 1 179 ? 4.02 5.855 -6.328 1 96.88 179 ALA B C 1
ATOM 6286 O O . ALA B 1 179 ? 4.488 6.645 -5.504 1 96.88 179 ALA B O 1
ATOM 6287 N N . ALA B 1 180 ? 2.729 5.539 -6.379 1 96.25 180 ALA B N 1
ATOM 6288 C CA . ALA B 1 180 ? 1.816 5.977 -5.324 1 96.25 180 ALA B CA 1
ATOM 6289 C C . ALA B 1 180 ? 1.297 4.789 -4.523 1 96.25 180 ALA B C 1
ATOM 6291 O O . ALA B 1 180 ? 0.505 3.99 -5.027 1 96.25 180 ALA B O 1
ATOM 6292 N N . ALA B 1 181 ? 1.745 4.691 -3.303 1 97.19 181 ALA B N 1
ATOM 6293 C CA . ALA B 1 181 ? 1.272 3.723 -2.318 1 97.19 181 ALA B CA 1
ATOM 6294 C C . ALA B 1 181 ? 1.465 2.295 -2.818 1 97.19 181 ALA B C 1
ATOM 6296 O O . ALA B 1 181 ? 0.596 1.44 -2.625 1 97.19 181 ALA B O 1
ATOM 6297 N N . SER B 1 182 ? 2.486 1.967 -3.543 1 97.19 182 SER B N 1
ATOM 6298 C CA . SER B 1 182 ? 2.859 0.626 -3.984 1 97.19 182 SER B CA 1
ATOM 6299 C C . SER B 1 182 ? 4.359 0.395 -3.842 1 97.19 182 SER B C 1
ATOM 6301 O O . SER B 1 182 ? 5.129 1.348 -3.691 1 97.19 182 SER B O 1
ATOM 6303 N N . ILE B 1 183 ? 4.797 -0.867 -3.816 1 98 183 ILE B N 1
ATOM 6304 C CA . ILE B 1 183 ? 6.207 -1.188 -3.623 1 98 183 ILE B CA 1
ATOM 6305 C C . ILE B 1 183 ? 6.859 -1.474 -4.977 1 98 183 ILE B C 1
ATOM 6307 O O . ILE B 1 183 ? 6.176 -1.535 -6 1 98 183 ILE B O 1
ATOM 6311 N N . THR B 1 184 ? 8.172 -1.569 -4.941 1 98.62 184 THR B N 1
ATOM 6312 C CA . THR B 1 184 ? 8.977 -1.796 -6.137 1 98.62 184 THR B CA 1
ATOM 6313 C C . THR B 1 184 ? 9.492 -3.232 -6.18 1 98.62 184 THR B C 1
ATOM 6315 O O . THR B 1 184 ? 9.922 -3.773 -5.156 1 98.62 184 THR B O 1
ATOM 6318 N N . ILE B 1 185 ? 9.398 -3.859 -7.336 1 98.81 185 ILE B N 1
ATOM 6319 C CA . ILE B 1 185 ? 9.977 -5.184 -7.547 1 98.81 185 ILE B CA 1
ATOM 6320 C C . ILE B 1 185 ? 11.195 -5.078 -8.453 1 98.81 185 ILE B C 1
ATOM 6322 O O . ILE B 1 185 ? 11.172 -4.375 -9.461 1 98.81 185 ILE B O 1
ATOM 6326 N N . GLY B 1 186 ? 12.312 -5.684 -8.086 1 98.75 186 GLY B N 1
ATOM 6327 C CA . GLY B 1 186 ? 13.508 -5.789 -8.914 1 98.75 186 GLY B CA 1
ATOM 6328 C C . GLY B 1 186 ? 13.68 -7.164 -9.531 1 98.75 186 GLY B C 1
ATOM 6329 O O . GLY B 1 186 ? 13.516 -8.18 -8.852 1 98.75 186 GLY B O 1
ATOM 6330 N N . VAL B 1 187 ? 13.969 -7.16 -10.797 1 98.69 187 VAL B N 1
ATOM 6331 C CA . VAL B 1 187 ? 14.141 -8.445 -11.453 1 98.69 187 VAL B CA 1
ATOM 6332 C C . VAL B 1 187 ? 15.539 -8.539 -12.062 1 98.69 187 VAL B C 1
ATOM 6334 O O . VAL B 1 187 ? 16.031 -7.57 -12.648 1 98.69 187 VAL B O 1
ATOM 6337 N N . PRO B 1 188 ? 16.219 -9.648 -11.922 1 98.31 188 PRO B N 1
ATOM 6338 C CA . PRO B 1 188 ? 17.531 -9.828 -12.555 1 98.31 188 PRO B CA 1
ATOM 6339 C C . PRO B 1 188 ? 17.438 -10.086 -14.055 1 98.31 188 PRO B C 1
ATOM 6341 O O . PRO B 1 188 ? 16.359 -10.477 -14.547 1 98.31 188 PRO B O 1
ATOM 6344 N N . SER B 1 189 ? 18.578 -9.852 -14.711 1 98.38 189 SER B N 1
ATOM 6345 C CA . SER B 1 189 ? 18.656 -10.219 -16.125 1 98.38 189 SER B CA 1
ATOM 6346 C C . SER B 1 189 ? 18.516 -11.727 -16.312 1 98.38 189 SER B C 1
ATOM 6348 O O . SER B 1 189 ? 19.047 -12.508 -15.531 1 98.38 189 SER B O 1
ATOM 6350 N N . ARG B 1 190 ? 17.797 -12.086 -17.328 1 97.06 190 ARG B N 1
ATOM 6351 C CA . ARG B 1 190 ? 17.656 -13.5 -17.688 1 97.06 190 ARG B CA 1
ATOM 6352 C C . ARG B 1 190 ? 18.969 -14.047 -18.25 1 97.06 190 ARG B C 1
ATOM 6354 O O . ARG B 1 190 ? 19.188 -15.258 -18.25 1 97.06 190 ARG B O 1
ATOM 6361 N N . LEU B 1 191 ? 19.844 -13.148 -18.625 1 96.88 191 LEU B N 1
ATOM 6362 C CA . LEU B 1 191 ? 21.078 -13.523 -19.312 1 96.88 191 LEU B CA 1
ATOM 6363 C C . LEU B 1 191 ? 22.062 -14.164 -18.344 1 96.88 191 LEU B C 1
ATOM 6365 O O . LEU B 1 191 ? 23.031 -14.82 -18.781 1 96.88 191 LEU B O 1
ATOM 6369 N N . TYR B 1 192 ? 21.828 -13.992 -17.094 1 96.62 192 TYR B N 1
ATOM 6370 C CA . TYR B 1 192 ? 22.719 -14.578 -16.094 1 96.62 192 TYR B CA 1
ATOM 6371 C C . TYR B 1 192 ? 22.547 -16.094 -16.031 1 96.62 192 TYR B C 1
ATOM 6373 O O . TYR B 1 192 ? 23.359 -16.797 -15.406 1 96.62 192 TYR B O 1
ATOM 6381 N N . PHE B 1 193 ? 21.516 -16.594 -16.719 1 95.81 193 PHE B N 1
ATOM 6382 C CA . PHE B 1 193 ? 21.125 -17.984 -16.5 1 95.81 193 PHE B CA 1
ATOM 6383 C C . PHE B 1 193 ? 21.047 -18.734 -17.828 1 95.81 193 PHE B C 1
ATOM 6385 O O . PHE B 1 193 ? 20.641 -18.172 -18.844 1 95.81 193 PHE B O 1
ATOM 6392 N N . THR B 1 194 ? 21.422 -19.953 -17.766 1 93.75 194 THR B N 1
ATOM 6393 C CA . THR B 1 194 ? 21.281 -20.875 -18.891 1 93.75 194 THR B CA 1
ATOM 6394 C C . THR B 1 194 ? 20.5 -22.109 -18.484 1 93.75 194 THR B C 1
ATOM 6396 O O . THR B 1 194 ? 20.875 -22.828 -17.547 1 93.75 194 THR B O 1
ATOM 6399 N N . LYS B 1 195 ? 19.438 -22.359 -19.141 1 95.69 195 LYS B N 1
ATOM 6400 C CA . LYS B 1 195 ? 18.625 -23.547 -18.844 1 95.69 195 LYS B CA 1
ATOM 6401 C C . LYS B 1 195 ? 19.375 -24.828 -19.219 1 95.69 195 LYS B C 1
ATOM 6403 O O . LYS B 1 195 ? 20.047 -24.875 -20.25 1 95.69 195 LYS B O 1
ATOM 6408 N N . THR B 1 196 ? 19.328 -25.75 -18.328 1 96 196 THR B N 1
ATOM 6409 C CA . THR B 1 196 ? 19.844 -27.109 -18.547 1 96 196 THR B CA 1
ATOM 6410 C C . THR B 1 196 ? 18.797 -28.141 -18.141 1 96 196 THR B C 1
ATOM 6412 O O . THR B 1 196 ? 17.75 -27.797 -17.578 1 96 196 THR B O 1
ATOM 6415 N N . GLU B 1 197 ? 19.062 -29.375 -18.438 1 93.88 197 GLU B N 1
ATOM 6416 C CA . GLU B 1 197 ? 18.172 -30.453 -18 1 93.88 197 GLU B CA 1
ATOM 6417 C C . GLU B 1 197 ? 18.062 -30.484 -16.469 1 93.88 197 GLU B C 1
ATOM 6419 O O . GLU B 1 197 ? 16.984 -30.766 -15.93 1 93.88 197 GLU B O 1
ATOM 6424 N N . ALA B 1 198 ? 19.156 -30.172 -15.859 1 95.94 198 ALA B N 1
ATOM 6425 C CA . ALA B 1 198 ? 19.188 -30.203 -14.398 1 95.94 198 ALA B CA 1
ATOM 6426 C C . ALA B 1 198 ? 18.5 -28.969 -13.812 1 95.94 198 ALA B C 1
ATOM 6428 O O . ALA B 1 198 ? 18.016 -29 -12.68 1 95.94 198 ALA B O 1
ATOM 6429 N N . LYS B 1 199 ? 18.484 -27.922 -14.586 1 97.81 199 LYS B N 1
ATOM 6430 C CA . LYS B 1 199 ? 17.891 -26.656 -14.141 1 97.81 199 LYS B CA 1
ATOM 6431 C C . LYS B 1 199 ? 16.922 -26.109 -15.188 1 97.81 199 LYS B C 1
ATOM 6433 O O . LYS B 1 199 ? 17.141 -25.031 -15.727 1 97.81 199 LYS B O 1
ATOM 6438 N N . PRO B 1 200 ? 15.797 -26.797 -15.328 1 96.75 200 PRO B N 1
ATOM 6439 C CA . PRO B 1 200 ? 14.852 -26.391 -16.375 1 96.75 200 PRO B CA 1
ATOM 6440 C C . PRO B 1 200 ? 14.203 -25.031 -16.094 1 96.75 200 PRO B C 1
ATOM 6442 O O . PRO B 1 200 ? 13.609 -24.438 -16.984 1 96.75 200 PRO B O 1
ATOM 6445 N N . LEU B 1 201 ? 14.344 -24.5 -14.836 1 98.44 201 LEU B N 1
ATOM 6446 C CA . LEU B 1 201 ? 13.711 -23.234 -14.484 1 98.44 201 LEU B CA 1
ATOM 6447 C C . LEU B 1 201 ? 14.758 -22.141 -14.336 1 98.44 201 LEU B C 1
ATOM 6449 O O . LEU B 1 201 ? 14.477 -21.078 -13.773 1 98.44 201 LEU B O 1
ATOM 6453 N N . ALA B 1 202 ? 15.953 -22.344 -14.883 1 97.81 202 ALA B N 1
ATOM 6454 C CA . ALA B 1 202 ? 17 -21.344 -14.766 1 97.81 202 ALA B CA 1
ATOM 6455 C C . ALA B 1 202 ? 16.562 -20 -15.344 1 97.81 202 ALA B C 1
ATOM 6457 O O . ALA B 1 202 ? 16.203 -19.922 -16.531 1 97.81 202 ALA B O 1
ATOM 6458 N N . GLY B 1 203 ? 16.516 -19.016 -14.469 1 95.31 203 GLY B N 1
ATOM 6459 C CA . GLY B 1 203 ? 16.203 -17.656 -14.906 1 95.31 203 GLY B CA 1
ATOM 6460 C C . GLY B 1 203 ? 14.719 -17.344 -14.875 1 95.31 203 GLY B C 1
ATOM 6461 O O . GLY B 1 203 ? 14.32 -16.203 -15.125 1 95.31 203 GLY B O 1
ATOM 6462 N N . VAL B 1 204 ? 13.891 -18.359 -14.562 1 98.44 204 VAL B N 1
ATOM 6463 C CA . VAL B 1 204 ? 12.445 -18.156 -14.469 1 98.44 204 VAL B CA 1
ATOM 6464 C C . VAL B 1 204 ? 12.125 -17.344 -13.219 1 98.44 204 VAL B C 1
ATOM 6466 O O . VAL B 1 204 ? 12.531 -17.703 -12.109 1 98.44 204 VAL B O 1
ATOM 6469 N N . ARG B 1 205 ? 11.523 -16.188 -13.383 1 98.75 205 ARG B N 1
ATOM 6470 C CA . ARG B 1 205 ? 11.148 -15.297 -12.289 1 98.75 205 ARG B CA 1
ATOM 6471 C C . ARG B 1 205 ? 9.797 -15.68 -11.711 1 98.75 205 ARG B C 1
ATOM 6473 O O . ARG B 1 205 ? 8.797 -15.75 -12.438 1 98.75 205 ARG B O 1
ATOM 6480 N N . ILE B 1 206 ? 9.734 -15.852 -10.391 1 98.75 206 ILE B N 1
ATOM 6481 C CA . ILE B 1 206 ? 8.539 -16.406 -9.75 1 98.75 206 ILE B CA 1
ATOM 6482 C C . ILE B 1 206 ? 8.109 -15.508 -8.594 1 98.75 206 ILE B C 1
ATOM 6484 O O . ILE B 1 206 ? 8.953 -15 -7.848 1 98.75 206 ILE B O 1
ATOM 6488 N N . GLY B 1 207 ? 6.785 -15.203 -8.477 1 98.88 207 GLY B N 1
ATOM 6489 C CA . GLY B 1 207 ? 6.176 -14.711 -7.254 1 98.88 207 GLY B CA 1
ATOM 6490 C C . GLY B 1 207 ? 5.594 -15.805 -6.391 1 98.88 207 GLY B C 1
ATOM 6491 O O . GLY B 1 207 ? 5.094 -16.812 -6.902 1 98.88 207 GLY B O 1
ATOM 6492 N N . VAL B 1 208 ? 5.613 -15.641 -5.07 1 98.88 208 VAL B N 1
ATOM 6493 C CA . VAL B 1 208 ? 5.188 -16.703 -4.16 1 98.88 208 VAL B CA 1
ATOM 6494 C C . VAL B 1 208 ? 4.121 -16.156 -3.207 1 98.88 208 VAL B C 1
ATOM 6496 O O . VAL B 1 208 ? 4.293 -15.094 -2.611 1 98.88 208 VAL B O 1
ATOM 6499 N N . LYS B 1 209 ? 3.037 -16.953 -3.074 1 98.75 209 LYS B N 1
ATOM 6500 C CA . LYS B 1 209 ? 1.98 -16.562 -2.141 1 98.75 209 LYS B CA 1
ATOM 6501 C C . LYS B 1 209 ? 2.523 -16.438 -0.722 1 98.75 209 LYS B C 1
ATOM 6503 O O . LYS B 1 209 ? 3.297 -17.281 -0.263 1 98.75 209 LYS B O 1
ATOM 6508 N N . ASP B 1 210 ? 2.072 -15.438 0.016 1 98.81 210 ASP B N 1
ATOM 6509 C CA . ASP B 1 210 ? 2.609 -15.055 1.319 1 98.81 210 ASP B CA 1
ATOM 6510 C C . ASP B 1 210 ? 2.123 -16 2.412 1 98.81 210 ASP B C 1
ATOM 6512 O O . ASP B 1 210 ? 1.679 -15.562 3.473 1 98.81 210 ASP B O 1
ATOM 6516 N N . ILE B 1 211 ? 2.143 -17.281 2.186 1 98.88 211 ILE B N 1
ATOM 6517 C CA . ILE B 1 211 ? 1.88 -18.297 3.201 1 98.88 211 ILE B CA 1
ATOM 6518 C C . ILE B 1 211 ? 3.041 -19.281 3.25 1 98.88 211 ILE B C 1
ATOM 6520 O O . ILE B 1 211 ? 3.119 -20.109 4.16 1 98.88 211 ILE B O 1
ATOM 6524 N N . PHE B 1 212 ? 3.949 -19.219 2.248 1 98.88 212 PHE B N 1
ATOM 6525 C CA . PHE B 1 212 ? 5.113 -20.094 2.164 1 98.88 212 PHE B CA 1
ATOM 6526 C C . PHE B 1 212 ? 6.301 -19.484 2.896 1 98.88 212 PHE B C 1
ATOM 6528 O O . PHE B 1 212 ? 6.551 -18.281 2.795 1 98.88 212 PHE B O 1
ATOM 6535 N N . SER B 1 213 ? 7.066 -20.344 3.574 1 98.69 213 SER B N 1
ATOM 6536 C CA . SER B 1 213 ? 8.258 -19.859 4.262 1 98.69 213 SER B CA 1
ATOM 6537 C C . SER B 1 213 ? 9.453 -19.797 3.318 1 98.69 213 SER B C 1
ATOM 6539 O O . SER B 1 213 ? 9.695 -20.719 2.543 1 98.69 213 SER B O 1
ATOM 6541 N N . LEU B 1 214 ? 10.133 -18.703 3.295 1 98.75 214 LEU B N 1
ATOM 6542 C CA . LEU B 1 214 ? 11.414 -18.484 2.639 1 98.75 214 LEU B CA 1
ATOM 6543 C C . LEU B 1 214 ? 12.477 -18.062 3.648 1 98.75 214 LEU B C 1
ATOM 6545 O O . LEU B 1 214 ? 12.227 -17.203 4.496 1 98.75 214 LEU B O 1
ATOM 6549 N N . ALA B 1 215 ? 13.641 -18.656 3.572 1 98.69 215 ALA B N 1
ATOM 6550 C CA . ALA B 1 215 ? 14.695 -18.391 4.547 1 98.69 215 ALA B CA 1
ATOM 6551 C C . ALA B 1 215 ? 15.047 -16.906 4.574 1 98.69 215 ALA B C 1
ATOM 6553 O O . ALA B 1 215 ? 15.422 -16.328 3.549 1 98.69 215 ALA B O 1
ATOM 6554 N N . GLY B 1 216 ? 14.867 -16.266 5.703 1 98.31 216 GLY B N 1
ATOM 6555 C CA . GLY B 1 216 ? 15.227 -14.867 5.875 1 98.31 216 GLY B CA 1
ATOM 6556 C C . GLY B 1 216 ? 14.07 -13.922 5.629 1 98.31 216 GLY B C 1
ATOM 6557 O O . GLY B 1 216 ? 14.227 -12.695 5.715 1 98.31 216 GLY B O 1
ATOM 6558 N N . VAL B 1 217 ? 12.891 -14.477 5.406 1 98.56 217 VAL B N 1
ATOM 6559 C CA . VAL B 1 217 ? 11.742 -13.641 5.074 1 98.56 217 VAL B CA 1
ATOM 6560 C C . VAL B 1 217 ? 10.641 -13.844 6.117 1 98.56 217 VAL B C 1
ATOM 6562 O O . VAL B 1 217 ? 10.391 -14.969 6.555 1 98.56 217 VAL B O 1
ATOM 6565 N N . LYS B 1 218 ? 10.047 -12.75 6.598 1 98 218 LYS B N 1
ATOM 6566 C CA . LYS B 1 218 ? 8.852 -12.867 7.422 1 98 218 LYS B CA 1
ATOM 6567 C C . LYS B 1 218 ? 7.645 -13.281 6.586 1 98 218 LYS B C 1
ATOM 6569 O O . LYS B 1 218 ? 7.5 -12.852 5.441 1 98 218 LYS B O 1
ATOM 6574 N N . LYS B 1 219 ? 6.855 -14.062 7.184 1 96.94 219 LYS B N 1
ATOM 6575 C CA . LYS B 1 219 ? 5.574 -14.414 6.578 1 96.94 219 LYS B CA 1
ATOM 6576 C C . LYS B 1 219 ? 4.461 -13.492 7.062 1 96.94 219 LYS B C 1
ATOM 6578 O O . LYS B 1 219 ? 4.406 -13.148 8.242 1 96.94 219 LYS B O 1
ATOM 6583 N N . GLY B 1 220 ? 3.533 -13.133 6.16 1 96.88 220 GLY B N 1
ATOM 6584 C CA . GLY B 1 220 ? 2.498 -12.188 6.555 1 96.88 220 GLY B CA 1
ATOM 6585 C C . GLY B 1 220 ? 1.13 -12.828 6.691 1 96.88 220 GLY B C 1
ATOM 6586 O O . GLY B 1 220 ? 0.299 -12.367 7.477 1 96.88 220 GLY B O 1
ATOM 6587 N N . CYS B 1 221 ? 0.819 -13.812 5.875 1 98.62 221 CYS B N 1
ATOM 6588 C CA . CYS B 1 221 ? -0.426 -14.57 5.887 1 98.62 221 CYS B CA 1
ATOM 6589 C C . CYS B 1 221 ? -1.633 -13.641 5.832 1 98.62 221 CYS B C 1
ATOM 6591 O O . CYS B 1 221 ? -2.676 -13.938 6.418 1 98.62 221 CYS B O 1
ATOM 6593 N N . GLY B 1 222 ? -1.523 -12.5 5.262 1 98.31 222 GLY B N 1
ATOM 6594 C CA . GLY B 1 222 ? -2.609 -11.547 5.102 1 98.31 222 GLY B CA 1
ATOM 6595 C C . GLY B 1 222 ? -2.996 -10.859 6.398 1 98.31 222 GLY B C 1
ATOM 6596 O O . GLY B 1 222 ? -4.09 -10.297 6.508 1 98.31 222 GLY B O 1
ATOM 6597 N N . ASN B 1 223 ? -2.215 -10.93 7.406 1 98.38 223 ASN B N 1
ATOM 6598 C CA . ASN B 1 223 ? -2.531 -10.383 8.727 1 98.38 223 ASN B CA 1
ATOM 6599 C C . ASN B 1 223 ? -1.377 -9.555 9.273 1 98.38 223 ASN B C 1
ATOM 6601 O O . ASN B 1 223 ? -0.266 -10.055 9.445 1 98.38 223 ASN B O 1
ATOM 6605 N N . ARG B 1 224 ? -1.647 -8.289 9.609 1 97.25 224 ARG B N 1
ATOM 6606 C CA . ARG B 1 224 ? -0.617 -7.363 10.07 1 97.25 224 ARG B CA 1
ATOM 6607 C C . ARG B 1 224 ? -0.03 -7.816 11.406 1 97.25 224 ARG B C 1
ATOM 6609 O O . ARG B 1 224 ? 1.18 -7.719 11.625 1 97.25 224 ARG B O 1
ATOM 6616 N N . ALA B 1 225 ? -0.864 -8.25 12.352 1 97.56 225 ALA B N 1
ATOM 6617 C CA . ALA B 1 225 ? -0.381 -8.719 13.648 1 97.56 225 ALA B CA 1
ATOM 6618 C C . ALA B 1 225 ? 0.536 -9.922 13.492 1 97.56 225 ALA B C 1
ATOM 6620 O O . ALA B 1 225 ? 1.56 -10.031 14.172 1 97.56 225 ALA B O 1
ATOM 6621 N N . TRP B 1 226 ? 0.149 -10.844 12.602 1 98.06 226 TRP B N 1
ATOM 6622 C CA . TRP B 1 226 ? 0.977 -12.016 12.336 1 98.06 226 TRP B CA 1
ATOM 6623 C C . TRP B 1 226 ? 2.367 -11.609 11.867 1 98.06 226 TRP B C 1
ATOM 6625 O O . TRP B 1 226 ? 3.375 -12.094 12.383 1 98.06 226 TRP B O 1
ATOM 6635 N N . TYR B 1 227 ? 2.471 -10.719 10.891 1 97.75 227 TYR B N 1
ATOM 6636 C CA . TYR B 1 227 ? 3.738 -10.266 10.328 1 97.75 227 TYR B CA 1
ATOM 6637 C C . TYR B 1 227 ? 4.641 -9.688 11.406 1 97.75 227 TYR B C 1
ATOM 6639 O O . TYR B 1 227 ? 5.848 -9.922 11.414 1 97.75 227 TYR B O 1
ATOM 6647 N N . HIS B 1 228 ? 4.047 -8.93 12.328 1 96.06 228 HIS B N 1
ATOM 6648 C CA . HIS B 1 228 ? 4.863 -8.227 13.312 1 96.06 228 HIS B CA 1
ATOM 6649 C C . HIS B 1 228 ? 5.18 -9.125 14.5 1 96.06 228 HIS B C 1
ATOM 6651 O O . HIS B 1 228 ? 6.109 -8.852 15.266 1 96.06 228 HIS B O 1
ATOM 6657 N N . LEU B 1 229 ? 4.465 -10.172 14.688 1 96.75 229 LEU B N 1
ATOM 6658 C CA . LEU B 1 229 ? 4.629 -11.055 15.836 1 96.75 229 LEU B CA 1
ATOM 6659 C C . LEU B 1 229 ? 5.785 -12.031 15.617 1 96.75 229 LEU B C 1
ATOM 6661 O O . LEU B 1 229 ? 6.582 -12.266 16.531 1 96.75 229 LEU B O 1
ATOM 6665 N N . TYR B 1 230 ? 5.867 -12.602 14.469 1 97.38 230 TYR B N 1
ATOM 6666 C CA . TYR B 1 230 ? 6.777 -13.727 14.266 1 97.38 230 TYR B CA 1
ATOM 6667 C C . TYR B 1 230 ? 8.055 -13.273 13.57 1 97.38 230 TYR B C 1
ATOM 6669 O O . TYR B 1 230 ? 8.039 -12.336 12.773 1 97.38 230 TYR B O 1
ATOM 6677 N N . PRO B 1 231 ? 9.195 -13.922 13.797 1 97.06 231 PRO B N 1
ATOM 6678 C CA . PRO B 1 231 ? 10.477 -13.594 13.18 1 97.06 231 PRO B CA 1
ATOM 6679 C C . PRO B 1 231 ? 10.609 -14.141 11.758 1 97.06 231 PRO B C 1
ATOM 6681 O O . PRO B 1 231 ? 9.688 -14.797 11.258 1 97.06 231 PRO B O 1
ATOM 6684 N N . VAL B 1 232 ? 11.664 -13.828 11.117 1 97.75 232 VAL B N 1
ATOM 6685 C CA . VAL B 1 232 ? 11.961 -14.359 9.789 1 97.75 232 VAL B CA 1
ATOM 6686 C C . VAL B 1 232 ? 12.094 -15.883 9.859 1 97.75 232 VAL B C 1
ATOM 6688 O O . VAL B 1 232 ? 12.461 -16.438 10.906 1 97.75 232 VAL B O 1
ATOM 6691 N N . ALA B 1 233 ? 11.781 -16.516 8.742 1 98.31 233 ALA B N 1
ATOM 6692 C CA . ALA B 1 233 ? 11.938 -17.953 8.664 1 98.31 233 ALA B CA 1
ATOM 6693 C C . ALA B 1 233 ? 13.414 -18.344 8.617 1 98.31 233 ALA B C 1
ATOM 6695 O O . ALA B 1 233 ? 14.219 -17.672 7.969 1 98.31 233 ALA B O 1
ATOM 6696 N N . ASN B 1 234 ? 13.75 -19.469 9.289 1 96.5 234 ASN B N 1
ATOM 6697 C CA . ASN B 1 234 ? 15.125 -19.953 9.305 1 96.5 234 ASN B CA 1
ATOM 6698 C C . ASN B 1 234 ? 15.438 -20.797 8.07 1 96.5 234 ASN B C 1
ATOM 6700 O O . ASN B 1 234 ? 16.609 -20.938 7.691 1 96.5 234 ASN B O 1
ATOM 6704 N N . SER B 1 235 ? 14.375 -21.312 7.523 1 97.19 235 SER B N 1
ATOM 6705 C CA . SER B 1 235 ? 14.562 -22.172 6.367 1 97.19 235 SER B CA 1
ATOM 6706 C C . SER B 1 235 ? 13.461 -21.969 5.332 1 97.19 235 SER B C 1
ATOM 6708 O O . SER B 1 235 ? 12.383 -21.453 5.66 1 97.19 235 SER B O 1
ATOM 6710 N N . THR B 1 236 ? 13.812 -22.328 4.137 1 98.5 236 THR B N 1
ATOM 6711 C CA . THR B 1 236 ? 12.828 -22.375 3.055 1 98.5 236 THR B CA 1
ATOM 6712 C C . THR B 1 236 ? 12.086 -23.703 3.059 1 98.5 236 THR B C 1
ATOM 6714 O O . THR B 1 236 ? 12.695 -24.766 3.256 1 98.5 236 THR B O 1
ATOM 6717 N N . GLY B 1 237 ? 10.766 -23.656 2.92 1 98.44 237 GLY B N 1
ATOM 6718 C CA . GLY B 1 237 ? 9.984 -24.875 2.875 1 98.44 237 GLY B CA 1
ATOM 6719 C C . GLY B 1 237 ? 10.336 -25.766 1.692 1 98.44 237 GLY B C 1
ATOM 6720 O O . GLY B 1 237 ? 10.859 -25.281 0.688 1 98.44 237 GLY B O 1
ATOM 6721 N N . THR B 1 238 ? 9.93 -27.016 1.75 1 98.38 238 THR B N 1
ATOM 6722 C CA . THR B 1 238 ? 10.273 -28.031 0.766 1 98.38 238 THR B CA 1
ATOM 6723 C C . THR B 1 238 ? 9.766 -27.641 -0.619 1 98.38 238 THR B C 1
ATOM 6725 O O . THR B 1 238 ? 10.508 -27.719 -1.602 1 98.38 238 THR B O 1
ATOM 6728 N N . ALA B 1 239 ? 8.539 -27.234 -0.698 1 98.56 239 ALA B N 1
ATOM 6729 C CA . ALA B 1 239 ? 7.926 -26.922 -1.985 1 98.56 239 ALA B CA 1
ATOM 6730 C C . ALA B 1 239 ? 8.695 -25.812 -2.707 1 98.56 239 ALA B C 1
ATOM 6732 O O . ALA B 1 239 ? 9.023 -25.953 -3.887 1 98.56 239 ALA B O 1
ATOM 6733 N N . MET B 1 240 ? 9.023 -24.734 -1.994 1 98.56 240 MET B N 1
ATOM 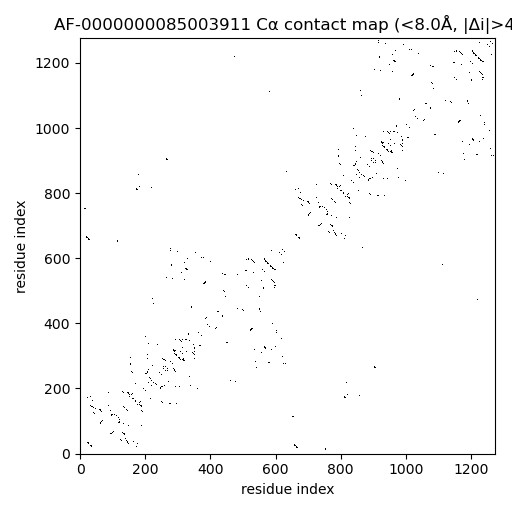6734 C CA . MET B 1 240 ? 9.75 -23.625 -2.611 1 98.56 240 MET B CA 1
ATOM 6735 C C . MET B 1 240 ? 11.195 -24.016 -2.902 1 98.56 240 MET B C 1
ATOM 6737 O O . MET B 1 240 ? 11.758 -23.609 -3.92 1 98.56 240 MET B O 1
ATOM 6741 N N . GLN B 1 241 ? 11.758 -24.812 -2.018 1 98.5 241 GLN B N 1
ATOM 6742 C CA . GLN B 1 241 ? 13.125 -25.25 -2.229 1 98.5 241 GLN B CA 1
ATOM 6743 C C . GLN B 1 241 ? 13.25 -26.094 -3.5 1 98.5 241 GLN B C 1
ATOM 6745 O O . GLN B 1 241 ? 14.25 -26 -4.211 1 98.5 241 GLN B O 1
ATOM 6750 N N . ASN B 1 242 ? 12.242 -26.938 -3.775 1 98.69 242 ASN B N 1
ATOM 6751 C CA . ASN B 1 242 ? 12.234 -27.719 -5.008 1 98.69 242 ASN B CA 1
ATOM 6752 C C . ASN B 1 242 ? 12.375 -26.828 -6.238 1 98.69 242 ASN B C 1
ATOM 6754 O O . ASN B 1 242 ? 13.109 -27.156 -7.172 1 98.69 242 ASN B O 1
ATOM 6758 N N . LEU B 1 243 ? 11.695 -25.672 -6.242 1 98.62 243 LEU B N 1
ATOM 6759 C CA . LEU B 1 243 ? 11.75 -24.75 -7.367 1 98.62 243 LEU B CA 1
ATOM 6760 C C . LEU B 1 243 ? 13.117 -24.078 -7.445 1 98.62 243 LEU B C 1
ATOM 6762 O O . LEU B 1 243 ? 13.695 -23.969 -8.531 1 98.62 243 LEU B O 1
ATOM 6766 N N . ILE B 1 244 ? 13.602 -23.672 -6.285 1 98.19 244 ILE B N 1
ATOM 6767 C CA . ILE B 1 244 ? 14.898 -23 -6.23 1 98.19 244 ILE B CA 1
ATOM 6768 C C . ILE B 1 244 ? 15.992 -23.953 -6.703 1 98.19 244 ILE B C 1
ATOM 6770 O O . ILE B 1 244 ? 16.875 -23.562 -7.461 1 98.19 244 ILE B O 1
ATOM 6774 N N . ASP B 1 245 ? 15.906 -25.219 -6.289 1 97.81 245 ASP B N 1
ATOM 6775 C CA . ASP B 1 245 ? 16.891 -26.219 -6.668 1 97.81 245 ASP B CA 1
ATOM 6776 C C . ASP B 1 245 ? 16.906 -26.438 -8.18 1 97.81 245 ASP B C 1
ATOM 6778 O O . ASP B 1 245 ? 17.922 -26.875 -8.734 1 97.81 245 ASP B O 1
ATOM 6782 N N . LYS B 1 246 ? 15.836 -26.141 -8.797 1 98.31 246 LYS B N 1
ATOM 6783 C CA . LYS B 1 246 ? 15.75 -26.312 -10.25 1 98.31 246 LYS B CA 1
ATOM 6784 C C . LYS B 1 246 ? 16.047 -25 -10.977 1 98.31 246 LYS B C 1
ATOM 6786 O O . LYS B 1 246 ? 15.859 -24.906 -12.188 1 98.31 246 LYS B O 1
ATOM 6791 N N . GLY B 1 247 ? 16.406 -23.969 -10.305 1 97.75 247 GLY B N 1
ATOM 6792 C CA . GLY B 1 247 ? 16.969 -22.766 -10.906 1 97.75 247 GLY B CA 1
ATOM 6793 C C . GLY B 1 247 ? 16.047 -21.578 -10.859 1 97.75 247 GLY B C 1
ATOM 6794 O O . GLY B 1 247 ? 16.406 -20.469 -11.281 1 97.75 247 GLY B O 1
ATOM 6795 N N . ALA B 1 248 ? 14.867 -21.703 -10.297 1 98.06 248 ALA B N 1
ATOM 6796 C CA . ALA B 1 248 ? 13.898 -20.609 -10.258 1 98.06 248 ALA B CA 1
ATOM 6797 C C . ALA B 1 248 ? 14.414 -19.453 -9.406 1 98.06 248 ALA B C 1
ATOM 6799 O O . ALA B 1 248 ? 15.141 -19.656 -8.43 1 98.06 248 ALA B O 1
ATOM 6800 N N . ILE B 1 249 ? 14.031 -18.219 -9.781 1 98.19 249 ILE B N 1
ATOM 6801 C CA . ILE B 1 249 ? 14.375 -17 -9.047 1 98.19 249 ILE B CA 1
ATOM 6802 C C . ILE B 1 249 ? 13.117 -16.391 -8.43 1 98.19 249 ILE B C 1
ATOM 6804 O O . ILE B 1 249 ? 12.234 -15.906 -9.148 1 98.19 249 ILE B O 1
ATOM 6808 N N . ILE B 1 250 ? 13.086 -16.375 -7.094 1 98.69 250 ILE B N 1
ATOM 6809 C CA . ILE B 1 250 ? 11.945 -15.781 -6.41 1 98.69 250 ILE B CA 1
ATOM 6810 C C . ILE B 1 250 ? 12.164 -14.281 -6.25 1 98.69 250 ILE B C 1
ATOM 6812 O O . ILE B 1 250 ? 13.141 -13.852 -5.633 1 98.69 250 ILE B O 1
ATOM 6816 N N . VAL B 1 251 ? 11.219 -13.453 -6.777 1 98.75 251 VAL B N 1
ATOM 6817 C CA . VAL B 1 251 ? 11.453 -12.016 -6.836 1 98.75 251 VAL B CA 1
ATOM 6818 C C . VAL B 1 251 ? 10.641 -11.312 -5.746 1 98.75 251 VAL B C 1
ATOM 6820 O O . VAL B 1 251 ? 10.883 -10.141 -5.441 1 98.75 251 VAL B O 1
ATOM 6823 N N . GLY B 1 252 ? 9.656 -12.023 -5.195 1 98.75 252 GLY B N 1
ATOM 6824 C CA . GLY B 1 252 ? 8.852 -11.406 -4.152 1 98.75 252 GLY B CA 1
ATOM 6825 C C . GLY B 1 252 ? 7.762 -12.32 -3.625 1 98.75 252 GLY B C 1
ATOM 6826 O O . GLY B 1 252 ? 7.52 -13.398 -4.18 1 98.75 252 GLY B O 1
ATOM 6827 N N . VAL B 1 253 ? 7.129 -11.914 -2.504 1 98.62 253 VAL B N 1
ATOM 6828 C CA . VAL B 1 253 ? 5.988 -12.617 -1.936 1 98.62 253 VAL B CA 1
ATOM 6829 C C . VAL B 1 253 ? 4.699 -11.875 -2.266 1 98.62 253 VAL B C 1
ATOM 6831 O O . VAL B 1 253 ? 4.668 -10.641 -2.264 1 98.62 253 VAL B O 1
ATOM 6834 N N . GLN B 1 254 ? 3.719 -12.633 -2.557 1 98.88 254 GLN B N 1
ATOM 6835 C CA . GLN B 1 254 ? 2.504 -12.039 -3.111 1 98.88 254 GLN B CA 1
ATOM 6836 C C . GLN B 1 254 ? 1.355 -12.102 -2.109 1 98.88 254 GLN B C 1
ATOM 6838 O O . GLN B 1 254 ? 1.293 -13.016 -1.282 1 98.88 254 GLN B O 1
ATOM 6843 N N . LYS B 1 255 ? 0.43 -11.156 -2.217 1 98.75 255 LYS B N 1
ATOM 6844 C CA . LYS B 1 255 ? -0.686 -10.953 -1.296 1 98.75 255 LYS B CA 1
ATOM 6845 C C . LYS B 1 255 ? -1.656 -12.133 -1.348 1 98.75 255 LYS B C 1
ATOM 6847 O O . LYS B 1 255 ? -1.946 -12.656 -2.424 1 98.75 255 LYS B O 1
ATOM 6852 N N . THR B 1 256 ? -2.111 -12.508 -0.199 1 98.81 256 THR B N 1
ATOM 6853 C CA . THR B 1 256 ? -3.182 -13.477 -0.004 1 98.81 256 THR B CA 1
ATOM 6854 C C . THR B 1 256 ? -4.297 -12.891 0.854 1 98.81 256 THR B C 1
ATOM 6856 O O . THR B 1 256 ? -4.062 -11.969 1.638 1 98.81 256 THR B O 1
ATOM 6859 N N . SER B 1 257 ? -5.527 -13.367 0.577 1 98.56 257 SER B N 1
ATOM 6860 C CA . SER B 1 257 ? -6.539 -13.078 1.586 1 98.56 257 SER B CA 1
ATOM 6861 C C . SER B 1 257 ? -6.156 -13.664 2.939 1 98.56 257 SER B C 1
ATOM 6863 O O . SER B 1 257 ? -5.348 -14.594 3.012 1 98.56 257 SER B O 1
ATOM 6865 N N . GLN B 1 258 ? -6.711 -13.109 3.99 1 98.69 258 GLN B N 1
ATOM 6866 C CA . GLN B 1 258 ? -6.207 -13.391 5.332 1 98.69 258 GLN B CA 1
ATOM 6867 C C . GLN B 1 258 ? -6.355 -14.867 5.676 1 98.69 258 GLN B C 1
ATOM 6869 O O . GLN B 1 258 ? -7.453 -15.422 5.59 1 98.69 258 GLN B O 1
ATOM 6874 N N . PHE B 1 259 ? -5.199 -15.516 5.941 1 98.81 259 PHE B N 1
ATOM 6875 C CA . PHE B 1 259 ? -5.059 -16.922 6.297 1 98.81 259 PHE B CA 1
ATOM 6876 C C . PHE B 1 259 ? -5.637 -17.812 5.207 1 98.81 259 PHE B C 1
ATOM 6878 O O . PHE B 1 259 ? -6.16 -18.891 5.492 1 98.81 259 PHE B O 1
ATOM 6885 N N . ALA B 1 260 ? -5.66 -17.281 3.975 1 98.69 260 ALA B N 1
ATOM 6886 C CA . ALA B 1 260 ? -6.055 -18.016 2.77 1 98.69 260 ALA B CA 1
ATOM 6887 C C . ALA B 1 260 ? -7.562 -18.25 2.742 1 98.69 260 ALA B C 1
ATOM 6889 O O . ALA B 1 260 ? -8.039 -19.172 2.072 1 98.69 260 ALA B O 1
ATOM 6890 N N . ASN B 1 261 ? -8.344 -17.5 3.545 1 98.38 261 ASN B N 1
ATOM 6891 C CA . ASN B 1 261 ? -9.797 -17.531 3.465 1 98.38 261 ASN B CA 1
ATOM 6892 C C . ASN B 1 261 ? -10.32 -16.656 2.336 1 98.38 261 ASN B C 1
ATOM 6894 O O . ASN B 1 261 ? -9.805 -15.555 2.111 1 98.38 261 ASN B O 1
ATOM 6898 N N . GLY B 1 262 ? -11.289 -17.156 1.592 1 96.81 262 GLY B N 1
ATOM 6899 C CA . GLY B 1 262 ? -11.844 -16.359 0.505 1 96.81 262 GLY B CA 1
ATOM 6900 C C . GLY B 1 262 ? -12.445 -15.047 0.968 1 96.81 262 GLY B C 1
ATOM 6901 O O . GLY B 1 262 ? -13.289 -15.023 1.866 1 96.81 262 GLY B O 1
ATOM 6902 N N . GLU B 1 263 ? -11.984 -13.914 0.391 1 96.94 263 GLU B N 1
ATOM 6903 C CA . GLU B 1 263 ? -12.438 -12.57 0.751 1 96.94 263 GLU B CA 1
ATOM 6904 C C . GLU B 1 263 ? -12.758 -11.742 -0.49 1 96.94 263 GLU B C 1
ATOM 6906 O O . GLU B 1 263 ? -12.172 -11.953 -1.553 1 96.94 263 GLU B O 1
ATOM 6911 N N . THR B 1 264 ? -13.711 -10.883 -0.379 1 95.88 264 THR B N 1
ATOM 6912 C CA . THR B 1 264 ? -14.094 -9.945 -1.433 1 95.88 264 THR B CA 1
ATOM 6913 C C . THR B 1 264 ? -13.555 -8.547 -1.138 1 95.88 264 THR B C 1
ATOM 6915 O O . THR B 1 264 ? -13.633 -8.07 -0.004 1 95.88 264 THR B O 1
ATOM 6918 N N . PRO B 1 265 ? -13 -7.93 -2.162 1 93.81 265 PRO B N 1
ATOM 6919 C CA . PRO B 1 265 ? -12.367 -6.625 -1.951 1 93.81 265 PRO B CA 1
ATOM 6920 C C . PRO B 1 265 ? -13.344 -5.562 -1.456 1 93.81 265 PRO B C 1
ATOM 6922 O O . PRO B 1 265 ? -14.547 -5.664 -1.703 1 93.81 265 PRO B O 1
ATOM 6925 N N . THR B 1 266 ? -12.625 -4.473 -0.875 1 82.25 266 THR B N 1
ATOM 6926 C CA . THR B 1 266 ? -13.219 -3.217 -0.422 1 82.25 266 THR B CA 1
ATOM 6927 C C . THR B 1 266 ? -14.297 -3.471 0.622 1 82.25 266 THR B C 1
ATOM 6929 O O . THR B 1 266 ? -15.367 -2.852 0.582 1 82.25 266 THR B O 1
ATOM 6932 N N . ALA B 1 267 ? -14.281 -4.531 1.396 1 90.81 267 ALA B N 1
ATOM 6933 C CA . ALA B 1 267 ? -15.102 -4.836 2.564 1 90.81 267 ALA B CA 1
ATOM 6934 C C . ALA B 1 267 ? -14.43 -5.883 3.449 1 90.81 267 ALA B C 1
ATOM 6936 O O . ALA B 1 267 ? -13.922 -5.559 4.523 1 90.81 267 ALA B O 1
ATOM 6937 N N . ASP B 1 268 ? -14.219 -7.07 2.861 1 96.19 268 ASP B N 1
ATOM 6938 C CA . ASP B 1 268 ? -13.609 -8.148 3.631 1 96.19 268 ASP B CA 1
ATOM 6939 C C . ASP B 1 268 ? -12.133 -7.863 3.904 1 96.19 268 ASP B C 1
ATOM 6941 O O . ASP B 1 268 ? -11.602 -8.258 4.945 1 96.19 268 ASP B O 1
ATOM 6945 N N . TRP B 1 269 ? -11.422 -7.281 2.955 1 97.19 269 TRP B N 1
ATOM 6946 C CA . TRP B 1 269 ? -9.992 -6.977 3.057 1 97.19 269 TRP B CA 1
ATOM 6947 C C . TRP B 1 269 ? -9.758 -5.785 3.975 1 97.19 269 TRP B C 1
ATOM 6949 O O . TRP B 1 269 ? -9.797 -4.633 3.531 1 97.19 269 TRP B O 1
ATOM 6959 N N . VAL B 1 270 ? -9.438 -6.051 5.246 1 97.12 270 VAL B N 1
ATOM 6960 C CA . VAL B 1 270 ? -9.305 -4.973 6.219 1 97.12 270 VAL B CA 1
ATOM 6961 C C . VAL B 1 270 ? -7.828 -4.676 6.473 1 97.12 270 VAL B C 1
ATOM 6963 O O . VAL B 1 270 ? -7.395 -3.525 6.375 1 97.12 270 VAL B O 1
ATOM 6966 N N . ASP B 1 271 ? -6.992 -5.645 6.68 1 97 271 ASP B N 1
ATOM 6967 C CA . ASP B 1 271 ? -5.586 -5.473 7.031 1 97 271 ASP B CA 1
ATOM 6968 C C . ASP B 1 271 ? -4.777 -4.988 5.832 1 97 271 ASP B C 1
ATOM 6970 O O . ASP B 1 271 ? -3.846 -4.195 5.984 1 97 271 ASP B O 1
ATOM 6974 N N . TYR B 1 272 ? -5.059 -5.523 4.684 1 97.19 272 TYR B N 1
ATOM 6975 C CA . TYR B 1 272 ? -4.352 -5.164 3.461 1 97.19 272 TYR B CA 1
ATOM 6976 C C . TYR B 1 272 ? -5.332 -4.84 2.338 1 97.19 272 TYR B C 1
ATOM 6978 O O . TYR B 1 272 ? -6.531 -5.102 2.457 1 97.19 272 TYR B O 1
ATOM 6986 N N . HIS B 1 273 ? -4.816 -4.199 1.348 1 97.12 273 HIS B N 1
ATOM 6987 C CA . HIS B 1 273 ? -5.609 -3.836 0.179 1 97.12 273 HIS B CA 1
ATOM 6988 C C . HIS B 1 273 ? -5.582 -4.941 -0.872 1 97.12 273 HIS B C 1
ATOM 6990 O O . HIS B 1 273 ? -4.516 -5.457 -1.206 1 97.12 273 HIS B O 1
ATOM 6996 N N . SER B 1 274 ? -6.703 -5.324 -1.373 1 97.62 274 SER B N 1
ATOM 6997 C CA . SER B 1 274 ? -6.785 -6.371 -2.389 1 97.62 274 SER B CA 1
ATOM 6998 C C . SER B 1 274 ? -6.078 -5.949 -3.672 1 97.62 274 SER B C 1
ATOM 7000 O O . SER B 1 274 ? -6.164 -4.789 -4.082 1 97.62 274 SER B O 1
ATOM 7002 N N . PRO B 1 275 ? -5.391 -6.898 -4.371 1 98.06 275 PRO B N 1
ATOM 7003 C CA . PRO B 1 275 ? -4.777 -6.59 -5.668 1 98.06 275 PRO B CA 1
ATOM 7004 C C . PRO B 1 275 ? -5.801 -6.191 -6.727 1 98.06 275 PRO B C 1
ATOM 7006 O O . PRO B 1 275 ? -6.973 -6.578 -6.633 1 98.06 275 PRO B O 1
ATOM 7009 N N . PHE B 1 276 ? -5.332 -5.48 -7.73 1 97.56 276 PHE B N 1
ATOM 7010 C CA . PHE B 1 276 ? -6.203 -5.105 -8.844 1 97.56 276 PHE B CA 1
ATOM 7011 C C . PHE B 1 276 ? -6.148 -6.148 -9.945 1 97.56 276 PHE B C 1
ATOM 7013 O O . PHE B 1 276 ? -5.082 -6.688 -10.25 1 97.56 276 PHE B O 1
ATOM 7020 N N . ASN B 1 277 ? -7.262 -6.484 -10.445 1 97.62 277 ASN B N 1
ATOM 7021 C CA . ASN B 1 277 ? -7.402 -7.305 -11.648 1 97.62 277 ASN B CA 1
ATOM 7022 C C . ASN B 1 277 ? -7.395 -6.449 -12.914 1 97.62 277 ASN B C 1
ATOM 7024 O O . ASN B 1 277 ? -8.32 -5.676 -13.148 1 97.62 277 ASN B O 1
ATOM 7028 N N . PRO B 1 278 ? -6.375 -6.582 -13.742 1 97.25 278 PRO B N 1
ATOM 7029 C CA . PRO B 1 278 ? -6.242 -5.688 -14.891 1 97.25 278 PRO B CA 1
ATOM 7030 C C . PRO B 1 278 ? -7.309 -5.941 -15.961 1 97.25 278 PRO B C 1
ATOM 7032 O O . PRO B 1 278 ? -7.461 -5.141 -16.891 1 97.25 278 PRO B O 1
ATOM 7035 N N . ARG B 1 279 ? -8.016 -7.043 -15.945 1 97.25 279 ARG B N 1
ATOM 7036 C CA . ARG B 1 279 ? -8.945 -7.438 -17 1 97.25 279 ARG B CA 1
ATOM 7037 C C . ARG B 1 279 ? -10.172 -6.539 -17.016 1 97.25 279 ARG B C 1
ATOM 7039 O O . ARG B 1 279 ? -10.547 -5.977 -15.977 1 97.25 279 ARG B O 1
ATOM 7046 N N . GLY B 1 280 ? -10.797 -6.406 -18.156 1 96.5 280 GLY B N 1
ATOM 7047 C CA . GLY B 1 280 ? -11.992 -5.586 -18.297 1 96.5 280 GLY B CA 1
ATOM 7048 C C . GLY B 1 280 ? -11.734 -4.113 -18.062 1 96.5 280 GLY B C 1
ATOM 7049 O O . GLY B 1 280 ? -10.938 -3.49 -18.766 1 96.5 280 GLY B O 1
ATOM 7050 N N . ASP B 1 281 ? -12.438 -3.592 -17.016 1 96.56 281 ASP B N 1
ATOM 7051 C CA . ASP B 1 281 ? -12.32 -2.164 -16.734 1 96.56 281 ASP B CA 1
ATOM 7052 C C . ASP B 1 281 ? -11.266 -1.901 -15.664 1 96.56 281 ASP B C 1
ATOM 7054 O O . ASP B 1 281 ? -11.078 -0.761 -15.234 1 96.56 281 ASP B O 1
ATOM 7058 N N . GLY B 1 282 ? -10.562 -2.959 -15.219 1 96.56 282 GLY B N 1
ATOM 7059 C CA . GLY B 1 282 ? -9.461 -2.828 -14.281 1 96.56 282 GLY B CA 1
ATOM 7060 C C . GLY B 1 282 ? -9.906 -2.816 -12.828 1 96.56 282 GLY B C 1
ATOM 7061 O O . GLY B 1 282 ? -9.078 -2.723 -11.922 1 96.56 282 GLY B O 1
ATOM 7062 N N . TYR B 1 283 ? -11.172 -3.004 -12.5 1 96.62 283 TYR B N 1
ATOM 7063 C CA . TYR B 1 283 ? -11.672 -2.904 -11.133 1 96.62 283 TYR B CA 1
ATOM 7064 C C . TYR B 1 283 ? -12.516 -4.121 -10.766 1 96.62 283 TYR B C 1
ATOM 7066 O O . TYR B 1 283 ? -13.43 -4.027 -9.945 1 96.62 283 TYR B O 1
ATOM 7074 N N . GLN B 1 284 ? -12.188 -5.254 -11.391 1 95.31 284 GLN B N 1
ATOM 7075 C CA . GLN B 1 284 ? -12.828 -6.527 -11.07 1 95.31 284 GLN B CA 1
ATOM 7076 C C . GLN B 1 284 ? -12.219 -7.148 -9.812 1 95.31 284 GLN B C 1
ATOM 7078 O O . GLN B 1 284 ? -11.055 -6.887 -9.492 1 95.31 284 GLN B O 1
ATOM 7083 N N . ASP B 1 285 ? -13.047 -7.934 -9.125 1 96.69 285 ASP B N 1
ATOM 7084 C CA . ASP B 1 285 ? -12.531 -8.812 -8.078 1 96.69 285 ASP B CA 1
ATOM 7085 C C . ASP B 1 285 ? -11.453 -9.75 -8.625 1 96.69 285 ASP B C 1
ATOM 7087 O O . ASP B 1 285 ? -11.688 -10.453 -9.609 1 96.69 285 ASP B O 1
ATOM 7091 N N . PRO B 1 286 ? -10.266 -9.742 -7.996 1 97.69 286 PRO B N 1
ATOM 7092 C CA . PRO B 1 286 ? -9.219 -10.641 -8.477 1 97.69 286 PRO B CA 1
ATOM 7093 C C . PRO B 1 286 ? -9.391 -12.07 -7.984 1 97.69 286 PRO B C 1
ATOM 7095 O O . PRO B 1 286 ? -8.562 -12.938 -8.281 1 97.69 286 PRO B O 1
ATOM 7098 N N . ALA B 1 287 ? -10.438 -12.352 -7.289 1 97.69 287 ALA B N 1
ATOM 7099 C CA . ALA B 1 287 ? -10.656 -13.625 -6.609 1 97.69 287 ALA B CA 1
ATOM 7100 C C . ALA B 1 287 ? -9.531 -13.93 -5.625 1 97.69 287 ALA B C 1
ATOM 7102 O O . ALA B 1 287 ? -8.633 -13.109 -5.43 1 97.69 287 ALA B O 1
ATOM 7103 N N . THR B 1 288 ? -9.664 -14.992 -4.801 1 97.5 288 THR B N 1
ATOM 7104 C CA . THR B 1 288 ? -8.797 -15.328 -3.676 1 97.5 288 THR B CA 1
ATOM 7105 C C . THR B 1 288 ? -8.82 -16.828 -3.408 1 97.5 288 THR B C 1
ATOM 7107 O O . THR B 1 288 ? -9.688 -17.547 -3.916 1 97.5 288 THR B O 1
ATOM 7110 N N . SER B 1 289 ? -7.832 -17.297 -2.672 1 98.25 289 SER B N 1
ATOM 7111 C CA . SER B 1 289 ? -6.91 -16.609 -1.777 1 98.25 289 SER B CA 1
ATOM 7112 C C . SER B 1 289 ? -5.582 -16.312 -2.469 1 98.25 289 SER B C 1
ATOM 7114 O O . SER B 1 289 ? -4.711 -15.656 -1.9 1 98.25 289 SER B O 1
ATOM 7116 N N . SER B 1 290 ? -5.332 -16.812 -3.725 1 98.88 290 SER B N 1
ATOM 7117 C CA . SER B 1 290 ? -4.117 -16.469 -4.457 1 98.88 290 SER B CA 1
ATOM 7118 C C . SER B 1 290 ? -4.316 -15.227 -5.312 1 98.88 290 SER B C 1
ATOM 7120 O O . SER B 1 290 ? -3.986 -15.227 -6.504 1 98.88 290 SER B O 1
ATOM 7122 N N . ALA B 1 291 ? -4.77 -14.172 -4.66 1 98.75 291 ALA B N 1
ATOM 7123 C CA . ALA B 1 291 ? -5.152 -12.938 -5.344 1 98.75 291 ALA B CA 1
ATOM 7124 C C . ALA B 1 291 ? -3.939 -12.273 -5.992 1 98.75 291 ALA B C 1
ATOM 7126 O O . ALA B 1 291 ? -3.994 -11.867 -7.156 1 98.75 291 ALA B O 1
ATOM 7127 N N . GLY B 1 292 ? -2.846 -12.141 -5.238 1 98.88 292 GLY B N 1
ATOM 7128 C CA . GLY B 1 292 ? -1.638 -11.547 -5.785 1 98.88 292 GLY B CA 1
ATOM 7129 C C . GLY B 1 292 ? -1.065 -12.32 -6.957 1 98.88 292 GLY B C 1
ATOM 7130 O O . GLY B 1 292 ? -0.59 -11.727 -7.93 1 98.88 292 GLY B O 1
ATOM 7131 N N . ALA B 1 293 ? -1.12 -13.633 -6.875 1 98.94 293 ALA B N 1
ATOM 7132 C CA . ALA B 1 293 ? -0.601 -14.492 -7.934 1 98.94 293 ALA B CA 1
ATOM 7133 C C . ALA B 1 293 ? -1.367 -14.281 -9.234 1 98.94 293 ALA B C 1
ATOM 7135 O O . ALA B 1 293 ? -0.763 -14.094 -10.297 1 98.94 293 ALA B O 1
ATOM 7136 N N . GLY B 1 294 ? -2.67 -14.305 -9.125 1 98.88 294 GLY B N 1
ATOM 7137 C CA . GLY B 1 294 ? -3.471 -14.078 -10.32 1 98.88 294 GLY B CA 1
ATOM 7138 C C . GLY B 1 294 ? -3.271 -12.695 -10.914 1 98.88 294 GLY B C 1
ATOM 7139 O O . GLY B 1 294 ? -3.02 -12.562 -12.117 1 98.88 294 GLY B O 1
ATOM 7140 N N . SER B 1 295 ? -3.326 -11.703 -10.07 1 98.75 295 SER B N 1
ATOM 7141 C CA . SER B 1 295 ? -3.203 -10.312 -10.508 1 98.75 295 SER B CA 1
ATOM 7142 C C . SER B 1 295 ? -1.849 -10.062 -11.164 1 98.75 295 SER B C 1
ATOM 7144 O O . SER B 1 295 ? -1.766 -9.375 -12.18 1 98.75 295 SER B O 1
ATOM 7146 N N . SER B 1 296 ? -0.812 -10.58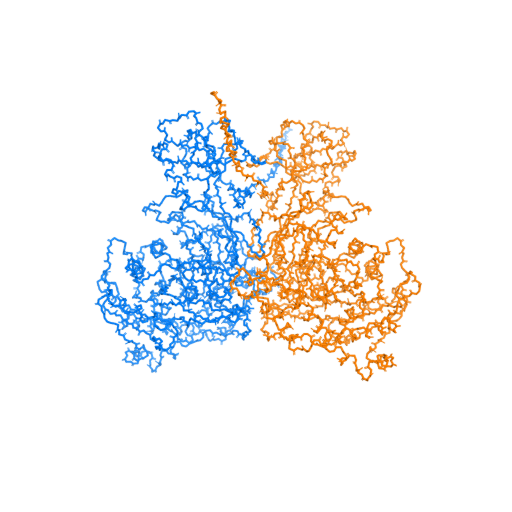6 -10.609 1 98.81 296 SER B N 1
ATOM 7147 C CA . SER B 1 296 ? 0.534 -10.328 -11.117 1 98.81 296 SER B CA 1
ATOM 7148 C C . SER B 1 296 ? 0.738 -10.969 -12.484 1 98.81 296 SER B C 1
ATOM 7150 O O . SER B 1 296 ? 1.293 -10.336 -13.391 1 98.81 296 SER B O 1
ATOM 7152 N N . ILE B 1 297 ? 0.274 -12.188 -12.695 1 98.88 297 ILE B N 1
ATOM 7153 C CA . ILE B 1 297 ? 0.47 -12.898 -13.953 1 98.88 297 ILE B CA 1
ATOM 7154 C C . ILE B 1 297 ? -0.319 -12.211 -15.062 1 98.88 297 ILE B C 1
ATOM 7156 O O . ILE B 1 297 ? 0.127 -12.164 -16.219 1 98.88 297 ILE B O 1
ATOM 7160 N N . ALA B 1 298 ? -1.423 -11.609 -14.68 1 98.62 298 ALA B N 1
ATOM 7161 C CA . ALA B 1 298 ? -2.242 -10.922 -15.68 1 98.62 298 ALA B CA 1
ATOM 7162 C C . ALA B 1 298 ? -1.723 -9.508 -15.938 1 98.62 298 ALA B C 1
ATOM 7164 O O . ALA B 1 298 ? -2.096 -8.875 -16.922 1 98.62 298 ALA B O 1
ATOM 7165 N N . SER B 1 299 ? -0.833 -8.984 -15.094 1 98.31 299 SER B N 1
ATOM 7166 C CA . SER B 1 299 ? -0.444 -7.578 -15.172 1 98.31 299 SER B CA 1
ATOM 7167 C C . SER B 1 299 ? 0.983 -7.43 -15.688 1 98.31 299 SER B C 1
ATOM 7169 O O . SER B 1 299 ? 1.318 -6.426 -16.312 1 98.31 299 SER B O 1
ATOM 7171 N N . TYR B 1 300 ? 1.861 -8.367 -15.336 1 98.19 300 TYR B N 1
ATOM 7172 C CA . TYR B 1 300 ? 3.287 -8.102 -15.492 1 98.19 300 TYR B CA 1
ATOM 7173 C C . TYR B 1 300 ? 3.92 -9.078 -16.469 1 98.19 300 TYR B C 1
ATOM 7175 O O . TYR B 1 300 ? 4.086 -10.258 -16.172 1 98.19 300 TYR B O 1
ATOM 7183 N N . GLU B 1 301 ? 4.43 -8.555 -17.562 1 96.88 301 GLU B N 1
ATOM 7184 C CA . GLU B 1 301 ? 5.117 -9.367 -18.562 1 96.88 301 GLU B CA 1
ATOM 7185 C C . GLU B 1 301 ? 6.434 -9.914 -18.031 1 96.88 301 GLU B C 1
ATOM 7187 O O . GLU B 1 301 ? 6.859 -11.008 -18.391 1 96.88 301 GLU B O 1
ATOM 7192 N N . TRP B 1 302 ? 7.023 -9.188 -17.125 1 97.94 302 TRP B N 1
ATOM 7193 C CA . TRP B 1 302 ? 8.344 -9.547 -16.609 1 97.94 302 TRP B CA 1
ATOM 7194 C C . TRP B 1 302 ? 8.25 -10.719 -15.641 1 97.94 302 TRP B C 1
ATOM 7196 O O . TRP B 1 302 ? 9.273 -11.32 -15.289 1 97.94 302 TRP B O 1
ATOM 7206 N N . LEU B 1 303 ? 7.117 -11.086 -15.133 1 98.75 303 LEU B N 1
ATOM 7207 C CA . LEU B 1 303 ? 6.926 -12.219 -14.242 1 98.75 303 LEU B CA 1
ATOM 7208 C C . LEU B 1 303 ? 6.5 -13.461 -15.023 1 98.75 303 LEU B C 1
ATOM 7210 O O . LEU B 1 303 ? 5.527 -13.414 -15.781 1 98.75 303 LEU B O 1
ATOM 7214 N N . ASP B 1 304 ? 7.156 -14.586 -14.781 1 98.62 304 ASP B N 1
ATOM 7215 C CA . ASP B 1 304 ? 6.934 -15.773 -15.609 1 98.62 304 ASP B CA 1
ATOM 7216 C C . ASP B 1 304 ? 5.871 -16.688 -14.984 1 98.62 304 ASP B C 1
ATOM 7218 O O . ASP B 1 304 ? 5.082 -17.297 -15.703 1 98.62 304 ASP B O 1
ATOM 7222 N N . LEU B 1 305 ? 5.949 -16.859 -13.648 1 98.5 305 LEU B N 1
ATOM 7223 C CA . LEU B 1 305 ? 5.09 -17.766 -12.898 1 98.5 305 LEU B CA 1
ATOM 7224 C C . LEU B 1 305 ? 4.77 -17.203 -11.516 1 98.5 305 LEU B C 1
ATOM 7226 O O . LEU B 1 305 ? 5.535 -16.406 -10.977 1 98.5 305 LEU B O 1
ATOM 7230 N N . ALA B 1 306 ? 3.662 -17.625 -11.023 1 98.94 306 ALA B N 1
ATOM 7231 C CA . ALA B 1 306 ? 3.316 -17.328 -9.641 1 98.94 306 ALA B CA 1
ATOM 7232 C C . ALA B 1 306 ? 2.846 -18.594 -8.914 1 98.94 306 ALA B C 1
ATOM 7234 O O . ALA B 1 306 ? 2.092 -19.391 -9.469 1 98.94 306 ALA B O 1
ATOM 7235 N N . VAL B 1 307 ? 3.309 -18.766 -7.699 1 98.94 307 VAL B N 1
ATOM 7236 C CA . VAL B 1 307 ? 2.895 -19.891 -6.871 1 98.94 307 VAL B CA 1
ATOM 7237 C C . VAL B 1 307 ? 1.739 -19.484 -5.965 1 98.94 307 VAL B C 1
ATOM 7239 O O . VAL B 1 307 ? 1.815 -18.453 -5.285 1 98.94 307 VAL B O 1
ATOM 7242 N N . GLY B 1 308 ? 0.687 -20.219 -6.023 1 98.88 308 GLY B N 1
ATOM 7243 C CA . GLY B 1 308 ? -0.419 -20.094 -5.09 1 98.88 308 GLY B CA 1
ATOM 7244 C C . GLY B 1 308 ? -0.733 -21.391 -4.359 1 98.88 308 GLY B C 1
ATOM 7245 O O . GLY B 1 308 ? 0.095 -22.297 -4.32 1 98.88 308 GLY B O 1
ATOM 7246 N N . SER B 1 309 ? -1.8 -21.375 -3.643 1 98.81 309 SER B N 1
ATOM 7247 C CA . SER B 1 309 ? -2.383 -22.562 -3.029 1 98.81 309 SER B CA 1
ATOM 7248 C C . SER B 1 309 ? -3.875 -22.672 -3.332 1 98.81 309 SER B C 1
ATOM 7250 O O . SER B 1 309 ? -4.531 -21.656 -3.598 1 98.81 309 SER B O 1
ATOM 7252 N N . ASP B 1 310 ? -4.289 -23.891 -3.381 1 98.81 310 ASP B N 1
ATOM 7253 C CA . ASP B 1 310 ? -5.707 -24.156 -3.631 1 98.81 310 ASP B CA 1
ATOM 7254 C C . ASP B 1 310 ? -6.258 -25.188 -2.648 1 98.81 310 ASP B C 1
ATOM 7256 O O . ASP B 1 310 ? -5.918 -26.359 -2.723 1 98.81 310 ASP B O 1
ATOM 7260 N N . THR B 1 311 ? -7.055 -24.641 -1.729 1 98.69 311 THR B N 1
ATOM 7261 C CA . THR B 1 311 ? -7.762 -25.484 -0.777 1 98.69 311 THR B CA 1
ATOM 7262 C C . THR B 1 311 ? -9.195 -25.734 -1.233 1 98.69 311 THR B C 1
ATOM 7264 O O . THR B 1 311 ? -9.68 -26.875 -1.189 1 98.69 311 THR B O 1
ATOM 7267 N N . GLY B 1 312 ? -9.812 -24.719 -1.645 1 97.94 312 GLY B N 1
ATOM 7268 C CA . GLY B 1 312 ? -11.203 -24.781 -2.072 1 97.94 312 GLY B CA 1
ATOM 7269 C C . GLY B 1 312 ? -11.469 -23.984 -3.342 1 97.94 312 GLY B C 1
ATOM 7270 O O . GLY B 1 312 ? -12.625 -23.656 -3.643 1 97.94 312 GLY B O 1
ATOM 7271 N N . GLY B 1 313 ? -10.477 -23.641 -4.109 1 98 313 GLY B N 1
ATOM 7272 C CA . GLY B 1 313 ? -10.641 -22.875 -5.332 1 98 313 GLY B CA 1
ATOM 7273 C C . GLY B 1 313 ? -9.703 -21.688 -5.418 1 98 313 GLY B C 1
ATOM 7274 O O . GLY B 1 313 ? -9.836 -20.844 -6.316 1 98 313 GLY B O 1
ATOM 7275 N N . SER B 1 314 ? -8.703 -21.672 -4.594 1 98.38 314 SER B N 1
ATOM 7276 C CA . SER B 1 314 ? -7.918 -20.453 -4.367 1 98.38 314 SER B CA 1
ATOM 7277 C C . SER B 1 314 ? -6.918 -20.219 -5.492 1 98.38 314 SER B C 1
ATOM 7279 O O . SER B 1 314 ? -6.285 -19.172 -5.562 1 98.38 314 SER B O 1
ATOM 7281 N N . ILE B 1 315 ? -6.672 -21.156 -6.359 1 98.81 315 ILE B N 1
ATOM 7282 C CA . ILE B 1 315 ? -5.922 -20.922 -7.586 1 98.81 315 ILE B CA 1
ATOM 7283 C C . ILE B 1 315 ? -6.883 -20.859 -8.773 1 98.81 315 ILE B C 1
ATOM 7285 O O . ILE B 1 315 ? -6.789 -19.953 -9.602 1 98.81 315 ILE B O 1
ATOM 7289 N N . ARG B 1 316 ? -7.812 -21.75 -8.812 1 98.69 316 ARG B N 1
ATOM 7290 C CA . ARG B 1 316 ? -8.734 -21.859 -9.93 1 98.69 316 ARG B CA 1
ATOM 7291 C C . ARG B 1 316 ? -9.602 -20.609 -10.055 1 98.69 316 ARG B C 1
ATOM 7293 O O . ARG B 1 316 ? -9.859 -20.141 -11.164 1 98.69 316 ARG B O 1
ATOM 7300 N N . GLY B 1 317 ? -10.016 -20.031 -8.914 1 98.19 317 GLY B N 1
ATOM 7301 C CA . GLY B 1 317 ? -10.758 -18.781 -8.938 1 98.19 317 GLY B CA 1
ATOM 7302 C C . GLY B 1 317 ? -9.992 -17.641 -9.57 1 98.19 317 GLY B C 1
ATOM 7303 O O . GLY B 1 317 ? -10.422 -17.078 -10.578 1 98.19 317 GLY B O 1
ATOM 7304 N N . PRO B 1 318 ? -8.859 -17.344 -8.977 1 98.69 318 PRO B N 1
ATOM 7305 C CA . PRO B 1 318 ? -8.039 -16.281 -9.562 1 98.69 318 PRO B CA 1
ATOM 7306 C C . PRO B 1 318 ? -7.684 -16.547 -11.023 1 98.69 318 PRO B C 1
ATOM 7308 O O . PRO B 1 318 ? -7.68 -15.625 -11.836 1 98.69 318 PRO B O 1
ATOM 7311 N N . ALA B 1 319 ? -7.387 -17.719 -11.367 1 98.75 319 ALA B N 1
ATOM 7312 C CA . ALA B 1 319 ? -7.086 -18.047 -12.758 1 98.75 319 ALA B CA 1
ATOM 7313 C C . ALA B 1 319 ? -8.281 -17.781 -13.664 1 98.75 319 ALA B C 1
ATOM 7315 O O . ALA B 1 319 ? -8.133 -17.25 -14.766 1 98.75 319 ALA B O 1
ATOM 7316 N N . THR B 1 320 ? -9.453 -18.094 -13.188 1 98.31 320 THR B N 1
ATOM 7317 C CA . THR B 1 320 ? -10.688 -17.938 -13.945 1 98.31 320 THR B CA 1
ATOM 7318 C C . THR B 1 320 ? -10.961 -16.469 -14.242 1 98.31 320 THR B C 1
ATOM 7320 O O . THR B 1 320 ? -11.219 -16.094 -15.391 1 98.31 320 THR B O 1
ATOM 7323 N N . VAL B 1 321 ? -10.805 -15.586 -13.242 1 98 321 VAL B N 1
ATOM 7324 C CA . VAL B 1 321 ? -11.211 -14.195 -13.422 1 98 321 VAL B CA 1
ATOM 7325 C C . VAL B 1 321 ? -10.133 -13.438 -14.195 1 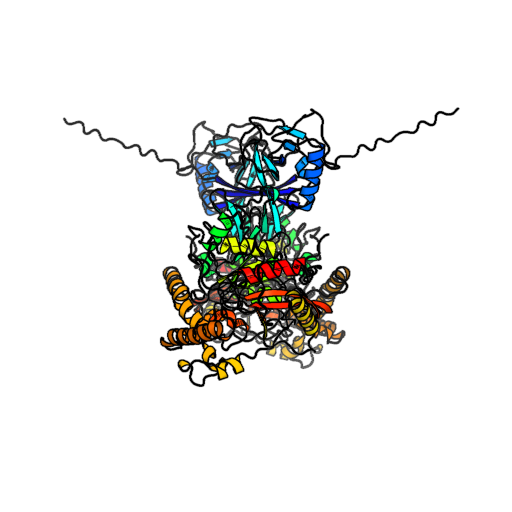98 321 VAL B C 1
ATOM 7327 O O . VAL B 1 321 ? -10.414 -12.414 -14.82 1 98 321 VAL B O 1
ATOM 7330 N N . GLN B 1 322 ? -8.906 -13.969 -14.156 1 98 322 GLN B N 1
ATOM 7331 C CA . GLN B 1 322 ? -7.832 -13.32 -14.891 1 98 322 GLN B CA 1
ATOM 7332 C C . GLN B 1 322 ? -7.672 -13.922 -16.281 1 98 322 GLN B C 1
ATOM 7334 O O . GLN B 1 322 ? -6.98 -13.352 -17.141 1 98 322 GLN B O 1
ATOM 7339 N N . GLY B 1 323 ? -8.258 -15.07 -16.562 1 98.19 323 GLY B N 1
ATOM 7340 C CA . GLY B 1 323 ? -8.109 -15.711 -17.844 1 98.19 323 GLY B CA 1
ATOM 7341 C C . GLY B 1 323 ? -6.707 -16.219 -18.109 1 98.19 323 GLY B C 1
ATOM 7342 O O . GLY B 1 323 ? -6.117 -15.945 -19.156 1 98.19 323 GLY B O 1
ATOM 7343 N N . ILE B 1 324 ? -6.18 -16.969 -17.141 1 98.75 324 ILE B N 1
ATOM 7344 C CA . ILE B 1 324 ? -4.859 -17.562 -17.266 1 98.75 324 ILE B CA 1
ATOM 7345 C C . ILE B 1 324 ? -4.914 -19.031 -16.844 1 98.75 324 ILE B C 1
ATOM 7347 O O . ILE B 1 324 ? -5.93 -19.5 -16.328 1 98.75 324 ILE B O 1
ATOM 7351 N N . PHE B 1 325 ? -3.85 -19.797 -17.109 1 98.81 325 PHE B N 1
ATOM 7352 C CA . PHE B 1 325 ? -3.785 -21.188 -16.641 1 98.81 325 PHE B CA 1
ATOM 7353 C C . PHE B 1 325 ? -3.604 -21.25 -15.133 1 98.81 325 PHE B C 1
ATOM 7355 O O . PHE B 1 325 ? -2.934 -20.391 -14.547 1 98.81 325 PHE B O 1
ATOM 7362 N N . GLY B 1 326 ? -4.191 -22.156 -14.484 1 98.75 326 GLY B N 1
ATOM 7363 C CA . GLY B 1 326 ? -4.035 -22.422 -13.062 1 98.75 326 GLY B CA 1
ATOM 7364 C C . GLY B 1 326 ? -4.332 -23.859 -12.688 1 98.75 326 GLY B C 1
ATOM 7365 O O . GLY B 1 326 ? -5.184 -24.5 -13.312 1 98.75 326 GLY B O 1
ATOM 7366 N N . ASN B 1 327 ? -3.646 -24.391 -11.672 1 98.81 327 ASN B N 1
ATOM 7367 C CA . ASN B 1 327 ? -3.885 -25.797 -11.383 1 98.81 327 ASN B CA 1
ATOM 7368 C C . ASN B 1 327 ? -4.051 -26.047 -9.891 1 98.81 327 ASN B C 1
ATOM 7370 O O . ASN B 1 327 ? -3.32 -25.469 -9.078 1 98.81 327 ASN B O 1
ATOM 7374 N N . ARG B 1 328 ? -4.969 -26.781 -9.547 1 98.81 328 ARG B N 1
ATOM 7375 C CA . ARG B 1 328 ? -5.016 -27.578 -8.328 1 98.81 328 ARG B CA 1
ATOM 7376 C C . ARG B 1 328 ? -4.547 -29.016 -8.602 1 98.81 328 ARG B C 1
ATOM 7378 O O . ARG B 1 328 ? -5.219 -29.766 -9.305 1 98.81 328 ARG B O 1
ATOM 7385 N N . PRO B 1 329 ? -3.441 -29.406 -8.094 1 98.81 329 PRO B N 1
ATOM 7386 C CA . PRO B 1 329 ? -2.953 -30.766 -8.344 1 98.81 329 PRO B CA 1
ATOM 7387 C C . PRO B 1 329 ? -3.666 -31.812 -7.496 1 98.81 329 PRO B C 1
ATOM 7389 O O . PRO B 1 329 ? -4.469 -31.469 -6.629 1 98.81 329 PRO B O 1
ATOM 7392 N N . SER B 1 330 ? -3.348 -33.094 -7.883 1 98.75 330 SER B N 1
ATOM 7393 C CA . SER B 1 330 ? -3.711 -34.156 -6.945 1 98.75 330 SER B CA 1
ATOM 7394 C C . SER B 1 330 ? -3.203 -33.844 -5.539 1 98.75 330 SER B C 1
ATOM 7396 O O . SER B 1 330 ? -2.094 -33.312 -5.371 1 98.75 330 SER B O 1
ATOM 7398 N N . HIS B 1 331 ? -4.102 -34.031 -4.555 1 98.56 331 HIS B N 1
ATOM 7399 C CA . HIS B 1 331 ? -3.723 -33.781 -3.168 1 98.56 331 HIS B CA 1
ATOM 7400 C C . HIS B 1 331 ? -2.539 -34.656 -2.752 1 98.56 331 HIS B C 1
ATOM 7402 O O . HIS B 1 331 ? -2.488 -35.844 -3.08 1 98.56 331 HIS B O 1
ATOM 7408 N N . GLY B 1 332 ? -1.54 -34.031 -2.156 1 98.19 332 GLY B N 1
ATOM 7409 C CA . GLY B 1 332 ? -0.464 -34.812 -1.534 1 98.19 332 GLY B CA 1
ATOM 7410 C C . GLY B 1 332 ? 0.757 -34.938 -2.424 1 98.19 332 GLY B C 1
ATOM 7411 O O . GLY B 1 332 ? 1.656 -35.719 -2.129 1 98.19 332 GLY B O 1
ATOM 7412 N N . LEU B 1 333 ? 0.905 -34.188 -3.447 1 98.31 333 LEU B N 1
ATOM 7413 C CA . LEU B 1 333 ? 1.987 -34.375 -4.406 1 98.31 333 LEU B CA 1
ATOM 7414 C C . LEU B 1 333 ? 3.301 -33.812 -3.861 1 98.31 333 LEU B C 1
ATOM 7416 O O . LEU B 1 333 ? 4.375 -34.156 -4.371 1 98.31 333 LEU B O 1
ATOM 7420 N N . VAL B 1 334 ? 3.254 -32.938 -2.92 1 98.25 334 VAL B N 1
ATOM 7421 C CA . VAL B 1 334 ? 4.473 -32.375 -2.33 1 98.25 334 VAL B CA 1
ATOM 7422 C C . VAL B 1 334 ? 4.219 -32.031 -0.871 1 98.25 334 VAL B C 1
ATOM 7424 O O . VAL B 1 334 ? 3.086 -31.703 -0.49 1 98.25 334 VAL B O 1
ATOM 7427 N N . SER B 1 335 ? 5.285 -32.062 -0.057 1 98 335 SER B N 1
ATOM 7428 C CA . SER B 1 335 ? 5.184 -31.672 1.343 1 98 335 SER B CA 1
ATOM 7429 C C . SER B 1 335 ? 4.906 -30.172 1.473 1 98 335 SER B C 1
ATOM 7431 O O . SER B 1 335 ? 5.484 -29.375 0.742 1 98 335 SER B O 1
ATOM 7433 N N . LEU B 1 336 ? 4.039 -29.906 2.418 1 98.25 336 LEU B N 1
ATOM 7434 C CA . LEU B 1 336 ? 3.729 -28.5 2.711 1 98.25 336 LEU B CA 1
ATOM 7435 C C . LEU B 1 336 ? 4.227 -28.125 4.098 1 98.25 336 LEU B C 1
ATOM 7437 O O . LEU B 1 336 ? 3.566 -27.359 4.809 1 98.25 336 LEU B O 1
ATOM 7441 N N . ASP B 1 337 ? 5.344 -28.672 4.398 1 97 337 ASP B N 1
ATOM 7442 C CA . ASP B 1 337 ? 6.02 -28.219 5.609 1 97 337 ASP B CA 1
ATOM 7443 C C . ASP B 1 337 ? 6.359 -26.734 5.508 1 97 337 ASP B C 1
ATOM 7445 O O . ASP B 1 337 ? 6.672 -26.234 4.426 1 97 337 ASP B O 1
ATOM 7449 N N . ASN B 1 338 ? 6.258 -26 6.566 1 96.56 338 ASN B N 1
ATOM 7450 C CA . ASN B 1 338 ? 6.566 -24.578 6.672 1 96.56 338 ASN B CA 1
ATOM 7451 C C . ASN B 1 338 ? 5.656 -23.75 5.781 1 96.56 338 ASN B C 1
ATOM 7453 O O . ASN B 1 338 ? 6.102 -22.766 5.176 1 96.56 338 ASN B O 1
ATOM 7457 N N . VAL B 1 339 ? 4.457 -24.234 5.523 1 98.5 339 VAL B N 1
ATOM 7458 C CA . VAL B 1 339 ? 3.391 -23.5 4.855 1 98.5 339 VAL B CA 1
ATOM 7459 C C . VAL B 1 339 ? 2.217 -23.297 5.812 1 98.5 339 VAL B C 1
ATOM 7461 O O . VAL B 1 339 ? 1.794 -24.25 6.484 1 98.5 339 VAL B O 1
ATOM 7464 N N . MET B 1 340 ? 1.704 -22.062 5.996 1 98.75 340 MET B N 1
ATOM 7465 C CA . MET B 1 340 ? 0.524 -21.859 6.832 1 98.75 340 MET B CA 1
ATOM 7466 C C . MET B 1 340 ? -0.676 -22.609 6.273 1 98.75 340 MET B C 1
ATOM 7468 O O . MET B 1 340 ? -1.026 -22.453 5.102 1 98.75 340 MET B O 1
ATOM 7472 N N . PRO B 1 341 ? -1.285 -23.453 7.031 1 98.75 341 PRO B N 1
ATOM 7473 C CA . PRO B 1 341 ? -2.381 -24.281 6.52 1 98.75 341 PRO B CA 1
ATOM 7474 C C . PRO B 1 341 ? -3.738 -23.578 6.617 1 98.75 341 PRO B C 1
ATOM 7476 O O . PRO B 1 341 ? -3.992 -22.844 7.574 1 98.75 341 PRO B O 1
ATOM 7479 N N . LEU B 1 342 ? -4.504 -23.781 5.621 1 98.75 342 LEU B N 1
ATOM 7480 C CA . LEU B 1 342 ? -5.945 -23.672 5.82 1 98.75 342 LEU B CA 1
ATOM 7481 C C . LEU B 1 342 ? -6.516 -24.984 6.367 1 98.75 342 LEU B C 1
ATOM 7483 O O . LEU B 1 342 ? -7.113 -25 7.445 1 98.75 342 LEU B O 1
ATOM 7487 N N . SER B 1 343 ? -6.262 -26.031 5.621 1 98.62 343 SER B N 1
ATOM 7488 C CA . SER B 1 343 ? -6.473 -27.391 6.105 1 98.62 343 SER B CA 1
ATOM 7489 C C . SER B 1 343 ? -5.566 -28.391 5.379 1 98.62 343 SER B C 1
ATOM 7491 O O . SER B 1 343 ? -5.746 -28.641 4.184 1 98.62 343 SER B O 1
ATOM 7493 N N . PRO B 1 344 ? -4.703 -29.062 6.129 1 98.31 344 PRO B N 1
ATOM 7494 C CA . PRO B 1 344 ? -3.799 -30.016 5.48 1 98.31 344 PRO B CA 1
ATOM 7495 C C . PRO B 1 344 ? -4.543 -31.109 4.723 1 98.31 344 PRO B C 1
ATOM 7497 O O . PRO B 1 344 ? -3.994 -31.703 3.793 1 98.31 344 PRO B O 1
ATOM 7500 N N . LYS B 1 345 ? -5.777 -31.344 4.984 1 98.25 345 LYS B N 1
ATOM 7501 C CA . LYS B 1 345 ? -6.59 -32.406 4.355 1 98.25 345 LYS B CA 1
ATOM 7502 C C . LYS B 1 345 ? -7.004 -31.984 2.943 1 98.25 345 LYS B C 1
ATOM 7504 O O . LYS B 1 345 ? -7.418 -32.844 2.148 1 98.25 345 LYS B O 1
ATOM 7509 N N . LEU B 1 346 ? -6.859 -30.656 2.668 1 98.81 346 LEU B N 1
ATOM 7510 C CA . LEU B 1 346 ? -7.387 -30.172 1.4 1 98.81 346 LEU B CA 1
ATOM 7511 C C . LEU B 1 346 ? -6.355 -29.312 0.681 1 98.81 346 LEU B C 1
ATOM 7513 O O . LEU B 1 346 ? -6.477 -29.062 -0.522 1 98.81 346 LEU B O 1
ATOM 7517 N N . ASP B 1 347 ? -5.328 -28.812 1.354 1 98.81 347 ASP B N 1
ATOM 7518 C CA . ASP B 1 347 ? -4.367 -27.844 0.835 1 98.81 347 ASP B CA 1
ATOM 7519 C C . ASP B 1 347 ? -3.537 -28.438 -0.297 1 98.81 347 ASP B C 1
ATOM 7521 O O . ASP B 1 347 ? -3.078 -29.578 -0.199 1 98.81 347 ASP B O 1
ATOM 7525 N N . THR B 1 348 ? -3.369 -27.672 -1.383 1 98.81 348 THR B N 1
ATOM 7526 C CA . THR B 1 348 ? -2.439 -28 -2.453 1 98.81 348 THR B CA 1
ATOM 7527 C C . THR B 1 348 ? -1.712 -26.766 -2.953 1 98.81 348 THR B C 1
ATOM 7529 O O . THR B 1 348 ? -2.285 -25.672 -2.979 1 98.81 348 THR B O 1
ATOM 7532 N N . PRO B 1 349 ? -0.426 -26.906 -3.242 1 98.75 349 PRO B N 1
ATOM 7533 C CA . PRO B 1 349 ? 0.247 -25.828 -3.967 1 98.75 349 PRO B CA 1
ATOM 7534 C C . PRO B 1 349 ? 0.106 -25.969 -5.484 1 98.75 349 PRO B C 1
ATOM 7536 O O . PRO B 1 349 ? -0.025 -27.078 -6.004 1 98.75 349 PRO B O 1
ATOM 7539 N N . GLY B 1 350 ? 0.073 -24.906 -6.195 1 98.88 350 GLY B N 1
ATOM 7540 C CA . GLY B 1 350 ? 0.014 -24.891 -7.648 1 98.88 350 GLY B CA 1
ATOM 7541 C C . GLY B 1 350 ? 0.464 -23.562 -8.25 1 98.88 350 GLY B C 1
ATOM 7542 O O . GLY B 1 350 ? 1.097 -22.75 -7.566 1 98.88 350 GLY B O 1
ATOM 7543 N N . PHE B 1 351 ? 0.16 -23.453 -9.547 1 98.94 351 PHE B N 1
ATOM 7544 C CA . PHE B 1 351 ? 0.687 -22.297 -10.266 1 98.94 351 PHE B CA 1
ATOM 7545 C C . PHE B 1 351 ? -0.436 -21.531 -10.945 1 98.94 351 PHE B C 1
ATOM 7547 O O . PHE B 1 351 ? -1.503 -22.078 -11.219 1 98.94 351 PHE B O 1
ATOM 7554 N N . LEU B 1 352 ? -0.254 -20.266 -11.086 1 98.94 352 LEU B N 1
ATOM 7555 C CA . LEU B 1 352 ? -0.879 -19.422 -12.102 1 98.94 352 LEU B CA 1
ATOM 7556 C C . LEU B 1 352 ? 0.129 -19.031 -13.18 1 98.94 352 LEU B C 1
ATOM 7558 O O . LEU B 1 352 ? 1.23 -18.578 -12.867 1 98.94 352 LEU B O 1
ATOM 7562 N N . ALA B 1 353 ? -0.24 -19.25 -14.461 1 98.75 353 ALA B N 1
ATOM 7563 C CA . ALA B 1 353 ? 0.748 -19.156 -15.531 1 98.75 353 ALA B CA 1
ATOM 7564 C C . ALA B 1 353 ? 0.103 -18.672 -16.828 1 98.75 353 ALA B C 1
ATOM 7566 O O . ALA B 1 353 ? -1.12 -18.734 -16.984 1 98.75 353 ALA B O 1
ATOM 7567 N N . ARG B 1 354 ? 0.962 -18.219 -17.703 1 98.69 354 ARG B N 1
ATOM 7568 C CA . ARG B 1 354 ? 0.523 -17.906 -19.062 1 98.69 354 ARG B CA 1
ATOM 7569 C C . ARG B 1 354 ? 1.001 -18.969 -20.047 1 98.69 354 ARG B C 1
ATOM 7571 O O . ARG B 1 354 ? 0.252 -19.391 -20.938 1 98.69 354 ARG B O 1
ATOM 7578 N N . ASP B 1 355 ? 2.203 -19.547 -19.859 1 97.88 355 ASP B N 1
ATOM 7579 C CA . ASP B 1 355 ? 2.85 -20.469 -20.797 1 97.88 355 ASP B CA 1
ATOM 7580 C C . ASP B 1 355 ? 2.705 -21.906 -20.344 1 97.88 355 ASP B C 1
ATOM 7582 O O . ASP B 1 355 ? 3.293 -22.312 -19.328 1 97.88 355 ASP B O 1
ATOM 7586 N N . PRO B 1 356 ? 2.066 -22.766 -21.172 1 97.19 356 PRO B N 1
ATOM 7587 C CA . PRO B 1 356 ? 1.839 -24.141 -20.734 1 97.19 356 PRO B CA 1
ATOM 7588 C C . PRO B 1 356 ? 3.127 -24.969 -20.656 1 97.19 356 PRO B C 1
ATOM 7590 O O . PRO B 1 356 ? 3.236 -25.875 -19.844 1 97.19 356 PRO B O 1
ATOM 7593 N N . SER B 1 357 ? 4.086 -24.656 -21.531 1 95.94 357 SER B N 1
ATOM 7594 C CA . SER B 1 357 ? 5.348 -25.391 -21.484 1 95.94 357 SER B CA 1
ATOM 7595 C C . SER B 1 357 ? 6.098 -25.109 -20.188 1 95.94 357 SER B C 1
ATOM 7597 O O . SER B 1 357 ? 6.594 -26.031 -19.531 1 95.94 357 SER B O 1
ATOM 7599 N N . LEU B 1 358 ? 6.172 -23.844 -19.875 1 97.19 358 LEU B N 1
ATOM 7600 C CA . LEU B 1 358 ? 6.801 -23.469 -18.609 1 97.19 358 LEU B CA 1
ATOM 7601 C C . LEU B 1 358 ? 6.004 -24.031 -17.422 1 97.19 358 LEU B C 1
ATOM 7603 O O . LEU B 1 358 ? 6.586 -24.469 -16.438 1 97.19 358 LEU B O 1
ATOM 7607 N N . TRP B 1 359 ? 4.73 -23.969 -17.578 1 98.12 359 TRP B N 1
ATOM 7608 C CA . TRP B 1 359 ? 3.83 -24.484 -16.547 1 98.12 359 TRP B CA 1
ATOM 7609 C C . TRP B 1 359 ? 4.094 -25.969 -16.297 1 98.12 359 TRP B C 1
ATOM 7611 O O . TRP B 1 359 ? 4.203 -26.391 -15.141 1 98.12 359 TRP B O 1
ATOM 7621 N N . ASN B 1 360 ? 4.211 -26.781 -17.328 1 97.19 360 ASN B N 1
ATOM 7622 C CA . ASN B 1 360 ? 4.484 -28.219 -17.234 1 97.19 360 ASN B CA 1
ATOM 7623 C C . ASN B 1 360 ? 5.844 -28.484 -16.578 1 97.19 360 ASN B C 1
ATOM 7625 O O . ASN B 1 360 ? 5.957 -29.297 -15.672 1 97.19 360 ASN B O 1
ATOM 7629 N N . ALA B 1 361 ? 6.848 -27.75 -17 1 97.06 361 ALA B N 1
ATOM 7630 C CA . ALA B 1 361 ? 8.188 -27.891 -16.438 1 97.06 361 ALA B CA 1
ATOM 7631 C C . ALA B 1 361 ? 8.195 -27.516 -14.961 1 97.06 361 ALA B C 1
ATOM 7633 O O . ALA B 1 361 ? 8.883 -28.141 -14.156 1 97.06 361 ALA B O 1
ATOM 7634 N N . ALA B 1 362 ? 7.504 -26.5 -14.617 1 98.44 362 ALA B N 1
ATOM 7635 C CA . ALA B 1 362 ? 7.438 -26.047 -13.227 1 98.44 362 ALA B CA 1
ATOM 7636 C C . ALA B 1 362 ? 6.734 -27.062 -12.344 1 98.44 362 ALA B C 1
ATOM 7638 O O . ALA B 1 362 ? 7.145 -27.297 -11.203 1 98.44 362 ALA B O 1
ATOM 7639 N N . ASN B 1 363 ? 5.664 -27.656 -12.852 1 98.56 363 ASN B N 1
ATOM 7640 C CA . ASN B 1 363 ? 5.004 -28.734 -12.117 1 98.56 363 ASN B CA 1
ATOM 7641 C C . ASN B 1 363 ? 5.965 -29.875 -11.836 1 98.56 363 ASN B C 1
ATOM 7643 O O . ASN B 1 363 ? 6.004 -30.406 -10.719 1 98.56 363 ASN B O 1
ATOM 7647 N N . ALA B 1 364 ? 6.688 -30.25 -12.859 1 97.88 364 ALA B N 1
ATOM 7648 C CA . ALA B 1 364 ? 7.652 -31.344 -12.688 1 97.88 364 ALA B CA 1
ATOM 7649 C C . ALA B 1 364 ? 8.672 -31 -11.602 1 97.88 364 ALA B C 1
ATOM 7651 O O . ALA B 1 364 ? 9.055 -31.859 -10.812 1 97.88 364 ALA B O 1
ATOM 7652 N N . ALA B 1 365 ? 9.086 -29.781 -11.555 1 98.31 365 ALA B N 1
ATOM 7653 C CA . ALA B 1 365 ? 10.055 -29.328 -10.555 1 98.31 365 ALA B CA 1
ATOM 7654 C C . ALA B 1 365 ? 9.43 -29.328 -9.156 1 98.31 365 ALA B C 1
ATOM 7656 O O . ALA B 1 365 ? 10.039 -29.812 -8.203 1 98.31 365 ALA B O 1
ATOM 7657 N N . LEU B 1 366 ? 8.258 -28.797 -9.016 1 98.69 366 LEU B N 1
ATOM 7658 C CA . LEU B 1 366 ? 7.582 -28.609 -7.738 1 98.69 366 LEU B CA 1
ATOM 7659 C C . LEU B 1 366 ? 7.223 -29.938 -7.102 1 98.69 366 LEU B C 1
ATOM 7661 O O . LEU B 1 366 ? 7.414 -30.141 -5.898 1 98.69 366 LEU B O 1
ATOM 7665 N N . TYR B 1 367 ? 6.754 -30.906 -7.906 1 98.5 367 TYR B N 1
ATOM 7666 C CA . TYR B 1 367 ? 6.152 -32.125 -7.363 1 98.5 367 TYR B CA 1
ATOM 7667 C C . TYR B 1 367 ? 7.121 -33.281 -7.441 1 98.5 367 TYR B C 1
ATOM 7669 O O . TYR B 1 367 ? 6.918 -34.312 -6.797 1 98.5 367 TYR B O 1
ATOM 7677 N N . GLY B 1 368 ? 8.156 -33.188 -8.258 1 96.44 368 GLY B N 1
ATOM 7678 C CA . GLY B 1 368 ? 9.188 -34.219 -8.328 1 96.44 368 GLY B CA 1
ATOM 7679 C C . GLY B 1 368 ? 8.68 -35.531 -8.852 1 96.44 368 GLY B C 1
ATOM 7680 O O . GLY B 1 368 ? 7.992 -35.594 -9.875 1 96.44 368 GLY B O 1
ATOM 7681 N N . ASP B 1 369 ? 8.961 -36.625 -8.148 1 94.5 369 ASP B N 1
ATOM 7682 C CA . ASP B 1 369 ? 8.734 -38 -8.609 1 94.5 369 ASP B CA 1
ATOM 7683 C C . ASP B 1 369 ? 7.246 -38.344 -8.609 1 94.5 369 ASP B C 1
ATOM 7685 O O . ASP B 1 369 ? 6.816 -39.281 -9.273 1 94.5 369 ASP B O 1
ATOM 7689 N N . LYS B 1 370 ? 6.48 -37.531 -7.961 1 95.25 370 LYS B N 1
ATOM 7690 C CA . LYS B 1 370 ? 5.055 -37.844 -7.867 1 95.25 370 LYS B CA 1
ATOM 7691 C C . LYS B 1 370 ? 4.285 -37.25 -9.047 1 95.25 370 LYS B C 1
ATOM 7693 O O . LYS B 1 370 ? 3.105 -37.562 -9.234 1 95.25 370 LYS B O 1
ATOM 7698 N N . TYR B 1 371 ? 4.918 -36.406 -9.797 1 96.19 371 TYR B N 1
ATOM 7699 C CA . TYR B 1 371 ? 4.297 -35.781 -10.961 1 96.19 371 TYR B CA 1
ATOM 7700 C C . TYR B 1 371 ? 4.379 -36.688 -12.18 1 96.19 371 TYR B C 1
ATOM 7702 O O . TYR B 1 371 ? 5.457 -37.156 -12.539 1 96.19 371 TYR B O 1
ATOM 7710 N N . THR B 1 372 ? 3.219 -36.969 -12.805 1 93.5 372 THR B N 1
ATOM 7711 C CA . THR B 1 372 ? 3.203 -37.688 -14.07 1 93.5 372 THR B CA 1
ATOM 7712 C C . THR B 1 372 ? 3.652 -36.781 -15.211 1 93.5 372 THR B C 1
ATOM 7714 O O . THR B 1 372 ? 2.902 -35.906 -15.648 1 93.5 372 THR B O 1
ATOM 7717 N N . PHE B 1 373 ? 4.828 -36.938 -15.695 1 89.19 373 PHE B N 1
ATOM 7718 C CA . PHE B 1 373 ? 5.402 -36.062 -16.688 1 89.19 373 PHE B CA 1
ATOM 7719 C C . PHE B 1 373 ? 5.414 -36.719 -18.062 1 89.19 373 PHE B C 1
ATOM 7721 O O . PHE B 1 373 ? 5.973 -37.781 -18.234 1 89.19 373 PHE B O 1
ATOM 7728 N N . PHE B 1 374 ? 4.75 -36.125 -19.016 1 89.62 374 PHE B N 1
ATOM 7729 C CA . PHE B 1 374 ? 4.746 -36.562 -20.406 1 89.62 374 PHE B CA 1
ATOM 7730 C C . PHE B 1 374 ? 5.637 -35.688 -21.266 1 89.62 374 PHE B C 1
ATOM 7732 O O . PHE B 1 374 ? 5.164 -35.031 -22.203 1 89.62 374 PHE B O 1
ATOM 7739 N N . GLY B 1 375 ? 6.902 -35.531 -20.969 1 74.62 375 GLY B N 1
ATOM 7740 C CA . GLY B 1 375 ? 7.836 -34.688 -21.703 1 74.62 375 GLY B CA 1
ATOM 7741 C C . GLY B 1 375 ? 8.383 -35.375 -22.938 1 74.62 375 GLY B C 1
ATOM 7742 O O . GLY B 1 375 ? 8.406 -34.75 -24.016 1 74.62 375 GLY B O 1
ATOM 7743 N N . HIS B 1 376 ? 8.727 -36.625 -22.922 1 76.56 376 HIS B N 1
ATOM 7744 C CA . HIS B 1 376 ? 9.422 -37.312 -24 1 76.56 376 HIS B CA 1
ATOM 7745 C C . HIS B 1 376 ? 8.461 -38.188 -24.812 1 76.56 376 HIS B C 1
ATOM 7747 O O . HIS B 1 376 ? 8.727 -38.5 -25.969 1 76.56 376 HIS B O 1
ATOM 7753 N N . GLN B 1 377 ? 7.426 -38.594 -24.094 1 86.06 377 GLN B N 1
ATOM 7754 C CA . GLN B 1 377 ? 6.453 -39.469 -24.734 1 86.06 377 GLN B CA 1
ATOM 7755 C C . GLN B 1 377 ? 5.059 -38.844 -24.703 1 86.06 377 GLN B C 1
ATOM 7757 O O . GLN B 1 377 ? 4.602 -38.375 -23.672 1 86.06 377 GLN B O 1
ATOM 7762 N N . ALA B 1 378 ? 4.469 -38.906 -25.844 1 90.12 378 ALA B N 1
ATOM 7763 C CA . ALA B 1 378 ? 3.109 -38.375 -25.938 1 90.12 378 ALA B CA 1
ATOM 7764 C C . ALA B 1 378 ? 2.111 -39.281 -25.234 1 90.12 378 ALA B C 1
ATOM 7766 O O . ALA B 1 378 ? 2.219 -40.5 -25.328 1 90.12 378 ALA B O 1
ATOM 7767 N N . PRO B 1 379 ? 1.231 -38.719 -24.562 1 95.81 379 PRO B N 1
ATOM 7768 C CA . PRO B 1 379 ? 0.188 -39.562 -23.969 1 95.81 379 PRO B CA 1
ATOM 7769 C C . PRO B 1 379 ? -0.808 -40.094 -24.984 1 95.81 379 PRO B C 1
ATOM 7771 O O . PRO B 1 379 ? -0.894 -39.562 -26.109 1 95.81 379 PRO B O 1
ATOM 7774 N N . ARG B 1 380 ? -1.407 -41.219 -24.641 1 96.38 380 ARG B N 1
ATOM 7775 C CA . ARG B 1 380 ? -2.633 -41.656 -25.312 1 96.38 380 ARG B CA 1
ATOM 7776 C C . ARG B 1 380 ? -3.861 -41.062 -24.625 1 96.38 380 ARG B C 1
ATOM 7778 O O . ARG B 1 380 ? -4.371 -41.656 -23.672 1 96.38 380 ARG B O 1
ATOM 7785 N N . TYR B 1 381 ? -4.383 -39.969 -25.156 1 97.31 381 TYR B N 1
ATOM 7786 C CA . TYR B 1 381 ? -5.465 -39.281 -24.484 1 97.31 381 TYR B CA 1
ATOM 7787 C C . TYR B 1 381 ? -6.707 -40.156 -24.375 1 97.31 381 TYR B C 1
ATOM 7789 O O . TYR B 1 381 ? -7.043 -40.875 -25.312 1 97.31 381 TYR B O 1
ATOM 7797 N N . PRO B 1 382 ? -7.359 -40.062 -23.219 1 97.06 382 PRO B N 1
ATOM 7798 C CA . PRO B 1 382 ? -8.57 -40.875 -23.062 1 97.06 382 PRO B CA 1
ATOM 7799 C C . PRO B 1 382 ? -9.656 -40.531 -24.078 1 97.06 382 PRO B C 1
ATOM 7801 O O . PRO B 1 382 ? -9.734 -39.406 -24.547 1 97.06 382 PRO B O 1
ATOM 7804 N N . LYS B 1 383 ? -10.523 -41.469 -24.25 1 95.75 383 LYS B N 1
ATOM 7805 C CA . LYS B 1 383 ? -11.547 -41.312 -25.281 1 95.75 383 LYS B CA 1
ATOM 7806 C C . LYS B 1 383 ? -12.891 -40.938 -24.672 1 95.75 383 LYS B C 1
ATOM 7808 O O . LYS B 1 383 ? -13.852 -40.656 -25.391 1 95.75 383 LYS B O 1
ATOM 7813 N N . LYS B 1 384 ? -12.992 -40.875 -23.406 1 97.25 384 LYS B N 1
ATOM 7814 C CA . LYS B 1 384 ? -14.195 -40.406 -22.734 1 97.25 384 LYS B CA 1
ATOM 7815 C C . LYS B 1 384 ? -14.039 -38.938 -22.328 1 97.25 384 LYS B C 1
ATOM 7817 O O . LYS B 1 384 ? -13.109 -38.594 -21.594 1 97.25 384 LYS B O 1
ATOM 7822 N N . LEU B 1 385 ? -14.93 -38.094 -22.844 1 98.25 385 LEU B N 1
ATOM 7823 C CA . LEU B 1 385 ? -14.953 -36.688 -22.547 1 98.25 385 LEU B CA 1
ATOM 7824 C C . LEU B 1 385 ? -16.297 -36.281 -21.953 1 98.25 385 LEU B C 1
ATOM 7826 O O . LEU B 1 385 ? -17.312 -36.219 -22.656 1 98.25 385 LEU B O 1
ATOM 7830 N N . TYR B 1 386 ? -16.281 -35.969 -20.641 1 98.19 386 TYR B N 1
ATOM 7831 C CA . TYR B 1 386 ? -17.5 -35.625 -19.938 1 98.19 386 TYR B CA 1
ATOM 7832 C C . TYR B 1 386 ? -17.688 -34.094 -19.875 1 98.19 386 TYR B C 1
ATOM 7834 O O . TYR B 1 386 ? -16.75 -33.344 -19.625 1 98.19 386 TYR B O 1
ATOM 7842 N N . LEU B 1 387 ? -18.922 -33.656 -20.172 1 97.62 387 LEU B N 1
ATOM 7843 C CA . LEU B 1 387 ? -19.344 -32.281 -19.953 1 97.62 387 LEU B CA 1
ATOM 7844 C C . LEU B 1 387 ? -20.266 -32.188 -18.734 1 97.62 387 LEU B C 1
ATOM 7846 O O . LEU B 1 387 ? -21.281 -32.875 -18.672 1 97.62 387 LEU B O 1
ATOM 7850 N N . LEU B 1 388 ? -19.828 -31.391 -17.812 1 97.19 388 LEU B N 1
ATOM 7851 C CA . LEU B 1 388 ? -20.594 -31.234 -16.578 1 97.19 388 LEU B CA 1
ATOM 7852 C C . LEU B 1 388 ? -21.234 -29.844 -16.5 1 97.19 388 LEU B C 1
ATOM 7854 O O . LEU B 1 388 ? -20.531 -28.859 -16.312 1 97.19 388 LEU B O 1
ATOM 7858 N N . ASP B 1 389 ? -22.562 -29.688 -16.594 1 91.75 389 ASP B N 1
ATOM 7859 C CA . ASP B 1 389 ? -23.391 -28.516 -16.375 1 91.75 389 ASP B CA 1
ATOM 7860 C C . ASP B 1 389 ? -22.922 -27.344 -17.25 1 91.75 389 ASP B C 1
ATOM 7862 O O . ASP B 1 389 ? -22.719 -26.234 -16.75 1 91.75 389 ASP B O 1
ATOM 7866 N N . PHE B 1 390 ? -22.828 -27.531 -18.484 1 90.56 390 PHE B N 1
ATOM 7867 C CA . PHE B 1 390 ? -22.453 -26.484 -19.406 1 90.56 390 PHE B CA 1
ATOM 7868 C C . PHE B 1 390 ? -23.578 -25.469 -19.578 1 90.56 390 PHE B C 1
ATOM 7870 O O . PHE B 1 390 ? -24.766 -25.844 -19.578 1 90.56 390 PHE B O 1
ATOM 7877 N N . PRO B 1 391 ? -23.203 -24.25 -19.672 1 85.12 391 PRO B N 1
ATOM 7878 C CA . PRO B 1 391 ? -24.234 -23.203 -19.766 1 85.12 391 PRO B CA 1
ATOM 7879 C C . PRO B 1 391 ? -25.109 -23.359 -21.016 1 85.12 391 PRO B C 1
ATOM 7881 O O . PRO B 1 391 ? -24.703 -24.016 -21.969 1 85.12 391 PRO B O 1
ATOM 7884 N N . ALA B 1 392 ? -26.25 -22.562 -20.938 1 78.62 392 ALA B N 1
ATOM 7885 C CA . ALA B 1 392 ? -27.188 -22.547 -22.047 1 78.62 392 ALA B CA 1
ATOM 7886 C C . ALA B 1 392 ? -26.578 -21.828 -23.266 1 78.62 392 ALA B C 1
ATOM 7888 O O . ALA B 1 392 ? -25.734 -20.938 -23.109 1 78.62 392 ALA B O 1
ATOM 7889 N N . GLY B 1 393 ? -27.016 -22.156 -24.297 1 77.44 393 GLY B N 1
ATOM 7890 C CA . GLY B 1 393 ? -26.484 -21.656 -25.562 1 77.44 393 GLY B CA 1
ATOM 7891 C C . GLY B 1 393 ? -26.641 -20.156 -25.719 1 77.44 393 GLY B C 1
ATOM 7892 O O . GLY B 1 393 ? -25.953 -19.531 -26.516 1 77.44 393 GLY B O 1
ATOM 7893 N N . ASN B 1 394 ? -27.453 -19.484 -24.859 1 80.5 394 ASN B N 1
ATOM 7894 C CA . ASN B 1 394 ? -27.766 -18.078 -25.109 1 80.5 394 ASN B CA 1
ATOM 7895 C C . ASN B 1 394 ? -26.922 -17.156 -24.219 1 80.5 394 ASN B C 1
ATOM 7897 O O . ASN B 1 394 ? -27.125 -15.945 -24.219 1 80.5 394 ASN B O 1
ATOM 7901 N N . THR B 1 395 ? -26.031 -17.672 -23.547 1 86.5 395 THR B N 1
ATOM 7902 C CA . THR B 1 395 ? -25.141 -16.812 -22.766 1 86.5 395 THR B CA 1
ATOM 7903 C C . THR B 1 395 ? -24 -16.297 -23.641 1 86.5 395 THR B C 1
ATOM 7905 O O . THR B 1 395 ? -23.688 -16.891 -24.688 1 86.5 395 THR B O 1
ATOM 7908 N N . SER B 1 396 ? -23.422 -15.148 -23.312 1 87.56 396 SER B N 1
ATOM 7909 C CA . SER B 1 396 ? -22.391 -14.484 -24.094 1 87.56 396 SER B CA 1
ATOM 7910 C C . SER B 1 396 ? -21.156 -15.359 -24.266 1 87.56 396 SER B C 1
ATOM 7912 O O . SER B 1 396 ? -20.453 -15.273 -25.266 1 87.56 396 SER B O 1
ATOM 7914 N N . HIS B 1 397 ? -20.906 -16.297 -23.281 1 92.88 397 HIS B N 1
ATOM 7915 C CA . HIS B 1 397 ? -19.672 -17.078 -23.328 1 92.88 397 HIS B CA 1
ATOM 7916 C C . HIS B 1 397 ? -19.922 -18.469 -23.891 1 92.88 397 HIS B C 1
ATOM 7918 O O . HIS B 1 397 ? -18.984 -19.219 -24.172 1 92.88 397 HIS B O 1
ATOM 7924 N N . ALA B 1 398 ? -21.141 -18.875 -24.172 1 93.81 398 ALA B N 1
ATOM 7925 C CA . ALA B 1 398 ? -21.516 -20.219 -24.625 1 93.81 398 ALA B CA 1
ATOM 7926 C C . ALA B 1 398 ? -20.859 -20.547 -25.969 1 93.81 398 ALA B C 1
ATOM 7928 O O . ALA B 1 398 ? -20.344 -21.641 -26.156 1 93.81 398 ALA B O 1
ATOM 7929 N N . PRO B 1 399 ? -20.859 -19.594 -26.891 1 94.62 399 PRO B N 1
ATOM 7930 C CA . PRO B 1 399 ? -20.25 -19.922 -28.188 1 94.62 399 PRO B CA 1
ATOM 7931 C C . PRO B 1 399 ? -18.766 -20.25 -28.062 1 94.62 399 PRO B C 1
ATOM 7933 O O . PRO B 1 399 ? -18.266 -21.141 -28.75 1 94.62 399 PRO B O 1
ATOM 7936 N N . ILE B 1 400 ? -18.094 -19.578 -27.203 1 95.81 400 ILE B N 1
ATOM 7937 C CA . ILE B 1 400 ? -16.672 -19.812 -27.016 1 95.81 400 ILE B CA 1
ATOM 7938 C C . ILE B 1 400 ? -16.453 -21.188 -26.391 1 95.81 400 ILE B C 1
ATOM 7940 O O . ILE B 1 400 ? -15.578 -21.953 -26.828 1 95.81 400 ILE B O 1
ATOM 7944 N N . LEU B 1 401 ? -17.266 -21.562 -25.438 1 96.75 401 LEU B N 1
ATOM 7945 C CA . LEU B 1 401 ? -17.188 -22.859 -24.766 1 96.75 401 LEU B CA 1
ATOM 7946 C C . LEU B 1 401 ? -17.469 -23.984 -25.734 1 96.75 401 LEU B C 1
ATOM 7948 O O . LEU B 1 401 ? -16.734 -24.984 -25.781 1 96.75 401 LEU B O 1
ATOM 7952 N N . GLN B 1 402 ? -18.516 -23.828 -26.516 1 95.62 402 GLN B N 1
ATOM 7953 C CA . GLN B 1 402 ? -18.922 -24.859 -27.453 1 95.62 402 GLN B CA 1
ATOM 7954 C C . GLN B 1 402 ? -17.875 -25.062 -28.547 1 95.62 402 GLN B C 1
ATOM 7956 O O . GLN B 1 402 ? -17.609 -26.203 -28.953 1 95.62 402 GLN B O 1
ATOM 7961 N N . ASN B 1 403 ? -17.391 -23.953 -29 1 96.44 403 ASN B N 1
ATOM 7962 C CA . ASN B 1 403 ? -16.328 -24.047 -30.016 1 96.44 403 ASN B CA 1
ATOM 7963 C C . ASN B 1 403 ? -15.125 -24.812 -29.484 1 96.44 403 ASN B C 1
ATOM 7965 O O . ASN B 1 403 ? -14.555 -25.641 -30.203 1 96.44 403 ASN B O 1
ATOM 7969 N N . PHE B 1 404 ? -14.758 -24.547 -28.312 1 97.69 404 PHE B N 1
ATOM 7970 C CA . PHE B 1 404 ? -13.625 -25.234 -27.719 1 97.69 404 PHE B CA 1
ATOM 7971 C C . PHE B 1 404 ? -13.906 -26.734 -27.594 1 97.69 404 PHE B C 1
ATOM 7973 O O . PHE B 1 404 ? -13.07 -27.562 -27.938 1 97.69 404 PHE B O 1
ATOM 7980 N N . VAL B 1 405 ? -15.039 -27.078 -27.031 1 97.5 405 VAL B N 1
ATOM 7981 C CA . VAL B 1 405 ? -15.414 -28.469 -26.828 1 97.5 405 VAL B CA 1
ATOM 7982 C C . VAL B 1 405 ? -15.375 -29.219 -28.156 1 97.5 405 VAL B C 1
ATOM 7984 O O . VAL B 1 405 ? -14.883 -30.344 -28.234 1 97.5 405 VAL B O 1
ATOM 7987 N N . THR B 1 406 ? -15.875 -28.594 -29.188 1 97.5 406 THR B N 1
ATOM 7988 C CA . THR B 1 406 ? -15.883 -29.203 -30.516 1 97.5 406 THR B CA 1
ATOM 7989 C C . THR B 1 406 ? -14.461 -29.469 -31 1 97.5 406 THR B C 1
ATOM 7991 O O . THR B 1 406 ? -14.156 -30.562 -31.469 1 97.5 406 THR B O 1
ATOM 7994 N N . LYS B 1 407 ? -13.609 -28.516 -30.859 1 98.5 407 LYS B N 1
ATOM 7995 C CA . LYS B 1 407 ? -12.227 -28.656 -31.297 1 98.5 407 LYS B CA 1
ATOM 7996 C C . LYS B 1 407 ? -11.484 -29.688 -30.453 1 98.5 407 LYS B C 1
ATOM 7998 O O . LYS B 1 407 ? -10.68 -30.469 -30.984 1 98.5 407 LYS B O 1
ATOM 8003 N N . LEU B 1 408 ? -11.789 -29.672 -29.188 1 98.5 408 LEU B N 1
ATOM 8004 C CA . LEU B 1 408 ? -11.148 -30.641 -28.297 1 98.5 408 LEU B CA 1
ATOM 8005 C C . LEU B 1 408 ? -11.586 -32.062 -28.641 1 98.5 408 LEU B C 1
ATOM 8007 O O . LEU B 1 408 ? -10.758 -32.969 -28.672 1 98.5 408 LEU B O 1
ATOM 8011 N N . ALA B 1 409 ? -12.836 -32.25 -28.812 1 98.19 409 ALA B N 1
ATOM 8012 C CA . ALA B 1 409 ? -13.352 -33.562 -29.172 1 98.19 409 ALA B CA 1
ATOM 8013 C C . ALA B 1 409 ? -12.703 -34.094 -30.453 1 98.19 409 ALA B C 1
ATOM 8015 O O . ALA B 1 409 ? -12.336 -35.25 -30.531 1 98.19 409 ALA B O 1
ATOM 8016 N N . LYS B 1 410 ? -12.609 -33.219 -31.406 1 98.31 410 LYS B N 1
ATOM 8017 C CA . LYS B 1 410 ? -11.945 -33.594 -32.656 1 98.31 410 LYS B CA 1
ATOM 8018 C C . LYS B 1 410 ? -10.484 -33.938 -32.406 1 98.31 410 LYS B C 1
ATOM 8020 O O . LYS B 1 410 ? -9.984 -34.938 -32.938 1 98.31 410 LYS B O 1
ATOM 8025 N N . PHE B 1 411 ? -9.828 -33.125 -31.656 1 98 411 PHE B N 1
ATOM 8026 C CA . PHE B 1 411 ? -8.43 -33.344 -31.328 1 98 411 PHE B CA 1
ATOM 8027 C C . PHE B 1 411 ? -8.234 -34.688 -30.641 1 98 411 PHE B C 1
ATOM 8029 O O . PHE B 1 411 ? -7.262 -35.406 -30.922 1 98 411 PHE B O 1
ATOM 8036 N N . LEU B 1 412 ? -9.195 -35.094 -29.766 1 97.5 412 LEU B N 1
ATOM 8037 C CA . LEU B 1 412 ? -9.117 -36.344 -29 1 97.5 412 LEU B CA 1
ATOM 8038 C C . LEU B 1 412 ? -9.695 -37.5 -29.797 1 97.5 412 LEU B C 1
ATOM 8040 O O . LEU B 1 412 ? -9.625 -38.656 -29.359 1 97.5 412 LEU B O 1
ATOM 8044 N N . ASP B 1 413 ? -10.211 -37.219 -30.859 1 97 413 ASP B N 1
ATOM 8045 C CA . ASP B 1 413 ? -10.891 -38.219 -31.688 1 97 413 ASP B CA 1
ATOM 8046 C C . ASP B 1 413 ? -11.984 -38.938 -30.906 1 97 413 ASP B C 1
ATOM 8048 O O . ASP B 1 413 ? -11.977 -40.156 -30.812 1 97 413 ASP B O 1
ATOM 8052 N N . THR B 1 414 ? -12.852 -38.156 -30.328 1 97.38 414 THR B N 1
ATOM 8053 C CA . THR B 1 414 ? -13.961 -38.688 -29.547 1 97.38 414 THR B CA 1
ATOM 8054 C C . THR B 1 414 ? -15.164 -37.75 -29.594 1 97.38 414 THR B C 1
ATOM 8056 O O . THR B 1 414 ? -15.164 -36.781 -30.328 1 97.38 414 THR B O 1
ATOM 8059 N N . SER B 1 415 ? -16.328 -38.125 -28.844 1 97.12 415 SER B N 1
ATOM 8060 C CA . SER B 1 415 ? -17.516 -37.312 -28.688 1 97.12 415 SER B CA 1
ATOM 8061 C C . SER B 1 415 ? -17.797 -37 -27.234 1 97.12 415 SER B C 1
ATOM 8063 O O . SER B 1 415 ? -17.688 -37.875 -26.375 1 97.12 415 SER B O 1
ATOM 8065 N N . PRO B 1 416 ? -18.125 -35.719 -27.031 1 96.75 416 PRO B N 1
ATOM 8066 C CA . PRO B 1 416 ? -18.453 -35.375 -25.641 1 96.75 416 PRO B CA 1
ATOM 8067 C C . PRO B 1 416 ? -19.75 -36 -25.156 1 96.75 416 PRO B C 1
ATOM 8069 O O . PRO B 1 416 ? -20.688 -36.188 -25.953 1 96.75 416 PRO B O 1
ATOM 8072 N N . THR B 1 417 ? -19.797 -36.312 -23.938 1 96.06 417 THR B N 1
ATOM 8073 C CA . THR B 1 417 ? -21 -36.844 -23.297 1 96.06 417 THR B CA 1
ATOM 8074 C C . THR B 1 417 ? -21.359 -36 -22.062 1 96.06 417 THR B C 1
ATOM 8076 O O . THR B 1 417 ? -20.5 -35.75 -21.219 1 96.06 417 THR B O 1
ATOM 8079 N N . ASN B 1 418 ? -22.625 -35.594 -21.938 1 96.38 418 ASN B N 1
ATOM 8080 C CA . ASN B 1 418 ? -23.078 -34.906 -20.734 1 96.38 418 ASN B CA 1
ATOM 8081 C C . ASN B 1 418 ? -23.203 -35.875 -19.562 1 96.38 418 ASN B C 1
ATOM 8083 O O . ASN B 1 418 ? -23.688 -37 -19.734 1 96.38 418 ASN B O 1
ATOM 8087 N N . ILE B 1 419 ? -22.734 -35.406 -18.469 1 96.88 419 ILE B N 1
ATOM 8088 C CA . ILE B 1 419 ? -22.875 -36.25 -17.281 1 96.88 419 ILE B CA 1
ATOM 8089 C C . ILE B 1 419 ? -23.609 -35.438 -16.188 1 96.88 419 ILE B C 1
ATOM 8091 O O . ILE B 1 419 ? -23.422 -34.219 -16.078 1 96.88 419 ILE B O 1
ATOM 8095 N N . ASP B 1 420 ? -24.5 -36.094 -15.461 1 96.75 420 ASP B N 1
ATOM 8096 C CA . ASP B 1 420 ? -25.172 -35.562 -14.273 1 96.75 420 ASP B CA 1
ATOM 8097 C C . ASP B 1 420 ? -24.734 -36.312 -13.016 1 96.75 420 ASP B C 1
ATOM 8099 O O . ASP B 1 420 ? -25.172 -37.438 -12.766 1 96.75 420 ASP B O 1
ATOM 8103 N N . LEU B 1 421 ? -23.984 -35.656 -12.25 1 97.19 421 LEU B N 1
ATOM 8104 C CA . LEU B 1 421 ? -23.391 -36.344 -11.102 1 97.19 421 LEU B CA 1
ATOM 8105 C C . LEU B 1 421 ? -24.453 -36.719 -10.078 1 97.19 421 LEU B C 1
ATOM 8107 O O . LEU B 1 421 ? -24.328 -37.719 -9.383 1 97.19 421 LEU B O 1
ATOM 8111 N N . ASN B 1 422 ? -25.453 -35.906 -9.969 1 96.38 422 ASN B N 1
ATOM 8112 C CA . ASN B 1 422 ? -26.531 -36.219 -9.031 1 96.38 422 ASN B CA 1
ATOM 8113 C C . ASN B 1 422 ? -27.25 -37.5 -9.43 1 96.38 422 ASN B C 1
ATOM 8115 O O . ASN B 1 422 ? -27.562 -38.344 -8.578 1 96.38 422 ASN B O 1
ATOM 8119 N N . LYS B 1 423 ? -27.516 -37.688 -10.695 1 96.88 423 LYS B N 1
ATOM 8120 C CA . LYS B 1 423 ? -28.156 -38.875 -11.188 1 96.88 423 LYS B CA 1
ATOM 8121 C C . LYS B 1 423 ? -27.25 -40.094 -11.016 1 96.88 423 LYS B C 1
ATOM 8123 O O . LYS B 1 423 ? -27.719 -41.188 -10.648 1 96.88 423 LYS B O 1
ATOM 8128 N N . GLU B 1 424 ? -26 -39.906 -11.383 1 97.38 424 GLU B N 1
ATOM 8129 C CA . GLU B 1 424 ? -25.062 -41 -11.211 1 97.38 424 GLU B CA 1
ATOM 8130 C C . GLU B 1 424 ? -24.938 -41.406 -9.742 1 97.38 424 GLU B C 1
ATOM 8132 O O . GLU B 1 424 ? -24.828 -42.594 -9.422 1 97.38 424 GLU B O 1
ATOM 8137 N N . TRP B 1 425 ? -24.906 -40.438 -8.797 1 97.56 425 TRP B N 1
ATOM 8138 C CA . TRP B 1 425 ? -24.844 -40.656 -7.359 1 97.56 425 TRP B CA 1
ATOM 8139 C C . TRP B 1 425 ? -26.062 -41.438 -6.879 1 97.56 425 TRP B C 1
ATOM 8141 O O . TRP B 1 425 ? -25.938 -42.406 -6.125 1 97.56 425 TRP B O 1
ATOM 8151 N N . GLU B 1 426 ? -27.203 -41.031 -7.328 1 96.5 426 GLU B N 1
ATOM 8152 C CA . GLU B 1 426 ? -28.422 -41.719 -6.941 1 96.5 426 GLU B CA 1
ATOM 8153 C C . GLU B 1 426 ? -28.406 -43.188 -7.379 1 96.5 426 GLU B C 1
ATOM 8155 O O . GLU B 1 426 ? -28.906 -44.062 -6.676 1 96.5 426 GLU B O 1
ATOM 8160 N N . ARG B 1 427 ? -27.797 -43.406 -8.43 1 96.5 427 ARG B N 1
ATOM 8161 C CA . ARG B 1 427 ? -27.797 -44.719 -9.031 1 96.5 427 ARG B CA 1
ATOM 8162 C C . ARG B 1 427 ? -26.766 -45.625 -8.367 1 96.5 427 ARG B C 1
ATOM 8164 O O . ARG B 1 427 ? -26.969 -46.844 -8.234 1 96.5 427 ARG B O 1
ATOM 8171 N N . THR B 1 428 ? -25.672 -45.031 -7.957 1 96.5 428 THR B N 1
ATOM 8172 C CA . THR B 1 428 ? -24.531 -45.875 -7.648 1 96.5 428 THR B CA 1
ATOM 8173 C C . THR B 1 428 ? -23.953 -45.562 -6.277 1 96.5 428 THR B C 1
ATOM 8175 O O . THR B 1 428 ? -22.922 -46.094 -5.883 1 96.5 428 THR B O 1
ATOM 8178 N N . ARG B 1 429 ? -24.594 -44.656 -5.535 1 93.81 429 ARG B N 1
ATOM 8179 C CA . ARG B 1 429 ? -24.031 -44.25 -4.258 1 93.81 429 ARG B CA 1
ATOM 8180 C C . ARG B 1 429 ? -23.828 -45.438 -3.328 1 93.81 429 ARG B C 1
ATOM 8182 O O . ARG B 1 429 ? -24.594 -46.406 -3.385 1 93.81 429 ARG B O 1
ATOM 8189 N N . PRO B 1 430 ? -22.797 -45.375 -2.514 1 94.44 430 PRO B N 1
ATOM 8190 C CA . PRO B 1 430 ? -22.609 -46.469 -1.537 1 94.44 430 PRO B CA 1
ATOM 8191 C C . PRO B 1 430 ? -23.75 -46.531 -0.509 1 94.44 430 PRO B C 1
ATOM 8193 O O . PRO B 1 430 ? -24.312 -45.5 -0.145 1 94.44 430 PRO B O 1
ATOM 8196 N N . THR B 1 431 ? -23.906 -47.656 0.098 1 93.38 431 THR B N 1
ATOM 8197 C CA . THR B 1 431 ? -24.969 -47.875 1.072 1 93.38 431 THR B CA 1
ATOM 8198 C C . THR B 1 431 ? -24.75 -47.031 2.318 1 93.38 431 THR B C 1
ATOM 8200 O O . THR B 1 431 ? -25.703 -46.562 2.947 1 93.38 431 THR B O 1
ATOM 8203 N N . SER B 1 432 ? -23.531 -46.75 2.568 1 93.62 432 SER B N 1
ATOM 8204 C CA . SER B 1 432 ? -23.172 -46.031 3.779 1 93.62 432 SER B CA 1
ATOM 8205 C C . SER B 1 432 ? -23.609 -44.562 3.699 1 93.62 432 SER B C 1
ATOM 8207 O O . SER B 1 432 ? -23.656 -43.875 4.715 1 93.62 432 SER B O 1
ATOM 8209 N N . ALA B 1 433 ? -23.953 -44.062 2.516 1 94.25 433 ALA B N 1
ATOM 8210 C CA . ALA B 1 433 ? -24.391 -42.688 2.338 1 94.25 433 ALA B CA 1
ATOM 8211 C C . ALA B 1 433 ? -25.891 -42.562 2.586 1 94.25 433 ALA B C 1
ATOM 8213 O O . ALA B 1 433 ? -26.406 -41.438 2.707 1 94.25 433 ALA B O 1
ATOM 8214 N N . GLY B 1 434 ? -26.562 -43.688 2.711 1 92.69 434 GLY B N 1
ATOM 8215 C CA . GLY B 1 434 ? -28 -43.625 2.836 1 92.69 434 GLY B CA 1
ATOM 8216 C C . GLY B 1 434 ? -28.688 -43 1.634 1 92.69 434 GLY B C 1
ATOM 8217 O O . GLY B 1 434 ? -28.25 -43.219 0.496 1 92.69 434 GLY B O 1
ATOM 8218 N N . ASP B 1 435 ? -29.797 -42.281 1.932 1 94 435 ASP B N 1
ATOM 8219 C CA . ASP B 1 435 ? -30.578 -41.688 0.852 1 94 435 ASP B CA 1
ATOM 8220 C C . ASP B 1 435 ? -30.219 -40.219 0.65 1 94 435 ASP B C 1
ATOM 8222 O O . ASP B 1 435 ? -30.969 -39.5 0.012 1 94 435 ASP B O 1
ATOM 8226 N N . GLN B 1 436 ? -29.062 -39.875 1.093 1 96.38 436 GLN B N 1
ATOM 8227 C CA . GLN B 1 436 ? -28.672 -38.469 0.994 1 96.38 436 GLN B CA 1
ATOM 8228 C C . GLN B 1 436 ? -28.234 -38.125 -0.426 1 96.38 436 GLN B C 1
ATOM 8230 O O . GLN B 1 436 ? -27.516 -38.875 -1.071 1 96.38 436 GLN B O 1
ATOM 8235 N N . SER B 1 437 ? -28.719 -36.969 -0.883 1 97.12 437 SER B N 1
ATOM 8236 C CA . SER B 1 437 ? -28.172 -36.406 -2.113 1 97.12 437 SER B CA 1
ATOM 8237 C C . SER B 1 437 ? -26.75 -35.875 -1.9 1 97.12 437 SER B C 1
ATOM 8239 O O . SER B 1 437 ? -26.297 -35.75 -0.762 1 97.12 437 SER B O 1
ATOM 8241 N N . LEU B 1 438 ? -26.047 -35.625 -2.979 1 97.5 438 LEU B N 1
ATOM 8242 C CA . LEU B 1 438 ? -24.719 -35.031 -2.863 1 97.5 438 LEU B CA 1
ATOM 8243 C C . LEU B 1 438 ? -24.781 -33.688 -2.123 1 97.5 438 LEU B C 1
ATOM 8245 O O . LEU B 1 438 ? -23.922 -33.406 -1.278 1 97.5 438 LEU B O 1
ATOM 8249 N N . ALA B 1 439 ? -25.75 -32.844 -2.42 1 97.06 439 ALA B N 1
ATOM 8250 C CA . ALA B 1 439 ? -25.906 -31.547 -1.789 1 97.06 439 ALA B CA 1
ATOM 8251 C C . ALA B 1 439 ? -26.125 -31.688 -0.284 1 97.06 439 ALA B C 1
ATOM 8253 O O . ALA B 1 439 ? -25.625 -30.875 0.497 1 97.06 439 ALA B O 1
ATOM 8254 N N . GLN B 1 440 ? -26.875 -32.656 0.088 1 97.25 440 GLN B N 1
ATOM 8255 C CA . GLN B 1 440 ? -27.141 -32.875 1.504 1 97.25 440 GLN B CA 1
ATOM 8256 C C . GLN B 1 440 ? -25.906 -33.469 2.201 1 97.25 440 GLN B C 1
ATOM 8258 O O . GLN B 1 440 ? -25.547 -33 3.293 1 97.25 440 GLN B O 1
ATOM 8263 N N . LEU B 1 441 ? -25.297 -34.438 1.551 1 97.44 441 LEU B N 1
ATOM 8264 C CA . LEU B 1 441 ? -24.141 -35.125 2.127 1 97.44 441 LEU B CA 1
ATOM 8265 C C . LEU B 1 441 ? -22.984 -34.156 2.373 1 97.44 441 LEU B C 1
ATOM 8267 O O . LEU B 1 441 ? -22.297 -34.25 3.389 1 97.44 441 LEU B O 1
ATOM 8271 N N . LEU B 1 442 ? -22.844 -33.219 1.417 1 98.38 442 LEU B N 1
ATOM 8272 C CA . LEU B 1 442 ? -21.594 -32.438 1.401 1 98.38 442 LEU B CA 1
ATOM 8273 C C . LEU B 1 442 ? -21.844 -31 1.813 1 98.38 442 LEU B C 1
ATOM 8275 O O . LEU B 1 442 ? -20.922 -30.172 1.754 1 98.38 442 LEU B O 1
ATOM 8279 N N . ASN B 1 443 ? -22.969 -30.641 2.311 1 98 443 ASN B N 1
ATOM 8280 C CA . ASN B 1 443 ? -23.391 -29.281 2.574 1 98 443 ASN B CA 1
ATOM 8281 C C . ASN B 1 443 ? -22.438 -28.562 3.527 1 98 443 ASN B C 1
ATOM 8283 O O . ASN B 1 443 ? -22.109 -27.391 3.328 1 98 443 ASN B O 1
ATOM 8287 N N . THR B 1 444 ? -21.984 -29.203 4.57 1 98.19 444 THR B N 1
ATOM 8288 C CA . THR B 1 444 ? -21.172 -28.547 5.59 1 98.19 444 THR B CA 1
ATOM 8289 C C . THR B 1 444 ? -19.734 -29.078 5.559 1 98.19 444 THR B C 1
ATOM 8291 O O . THR B 1 444 ? -18.922 -28.719 6.414 1 98.19 444 THR B O 1
ATOM 8294 N N . THR B 1 445 ? -19.453 -29.953 4.586 1 98.56 445 THR B N 1
ATOM 8295 C CA . THR B 1 445 ? -18.219 -30.703 4.602 1 98.56 445 THR B CA 1
ATOM 8296 C C . THR B 1 445 ? -17.016 -29.781 4.496 1 98.56 445 THR B C 1
ATOM 8298 O O . THR B 1 445 ? -16.125 -29.812 5.352 1 98.56 445 THR B O 1
ATOM 8301 N N . TYR B 1 446 ? -17.016 -28.906 3.533 1 98.69 446 TYR B N 1
ATOM 8302 C CA . TYR B 1 446 ? -15.898 -27.984 3.357 1 98.69 446 TYR B CA 1
ATOM 8303 C C . TYR B 1 446 ? -15.781 -27.047 4.551 1 98.69 446 TYR B C 1
ATOM 8305 O O . TYR B 1 446 ? -14.695 -26.875 5.113 1 98.69 446 TYR B O 1
ATOM 8313 N N . ALA B 1 447 ? -16.891 -26.391 4.973 1 98.62 447 ALA B N 1
ATOM 8314 C CA . ALA B 1 447 ? -16.906 -25.438 6.086 1 98.62 447 ALA B CA 1
ATOM 8315 C C . ALA B 1 447 ? -16.375 -26.094 7.363 1 98.62 447 ALA B C 1
ATOM 8317 O O . ALA B 1 447 ? -15.609 -25.469 8.109 1 98.62 447 ALA B O 1
ATOM 8318 N N . ALA B 1 448 ? -16.781 -27.344 7.594 1 98.75 448 ALA B N 1
ATOM 8319 C CA . ALA B 1 448 ? -16.375 -28.062 8.797 1 98.75 448 ALA B CA 1
ATOM 8320 C C . ALA B 1 448 ? -14.867 -28.312 8.812 1 98.75 448 ALA B C 1
ATOM 8322 O O . ALA B 1 448 ? -14.195 -28.031 9.805 1 98.75 448 ALA B O 1
ATOM 8323 N N . ILE B 1 449 ? -14.359 -28.797 7.719 1 98.75 449 ILE B N 1
ATOM 8324 C CA . ILE B 1 449 ? -12.961 -29.203 7.648 1 98.75 449 ILE B CA 1
ATOM 8325 C C . ILE B 1 449 ? -12.055 -27.984 7.816 1 98.75 449 ILE B C 1
ATOM 8327 O O . ILE B 1 449 ? -11.156 -27.984 8.656 1 98.75 449 ILE B O 1
ATOM 8331 N N . ILE B 1 450 ? -12.328 -26.891 7.133 1 98.62 450 ILE B N 1
ATOM 8332 C CA . ILE B 1 450 ? -11.414 -25.75 7.141 1 98.62 450 ILE B CA 1
ATOM 8333 C C . ILE B 1 450 ? -11.531 -25 8.469 1 98.62 450 ILE B C 1
ATOM 8335 O O . ILE B 1 450 ? -10.523 -24.531 9.016 1 98.62 450 ILE B O 1
ATOM 8339 N N . SER B 1 451 ? -12.75 -24.844 9.016 1 98.31 451 SER B N 1
ATOM 8340 C CA . SER B 1 451 ? -12.906 -24.094 10.258 1 98.31 451 SER B CA 1
ATOM 8341 C C . SER B 1 451 ? -12.266 -24.828 11.43 1 98.31 451 SER B C 1
ATOM 8343 O O . SER B 1 451 ? -11.531 -24.219 12.219 1 98.31 451 SER B O 1
ATOM 8345 N N . LYS B 1 452 ? -12.5 -26.172 11.539 1 98.44 452 LYS B N 1
ATOM 8346 C CA . LYS B 1 452 ? -11.969 -26.938 12.664 1 98.44 452 LYS B CA 1
ATOM 8347 C C . LYS B 1 452 ? -10.453 -27.047 12.586 1 98.44 452 LYS B C 1
ATOM 8349 O O . LYS B 1 452 ? -9.758 -26.844 13.586 1 98.44 452 LYS B O 1
ATOM 8354 N N . ASP B 1 453 ? -9.953 -27.375 11.461 1 98.5 453 ASP B N 1
ATOM 8355 C CA . ASP B 1 453 ? -8.516 -27.531 11.305 1 98.5 453 ASP B CA 1
ATOM 8356 C C . ASP B 1 453 ? -7.789 -26.203 11.5 1 98.5 453 ASP B C 1
ATOM 8358 O O . ASP B 1 453 ? -6.785 -26.141 12.211 1 98.5 453 ASP B O 1
ATOM 8362 N N . GLN B 1 454 ? -8.281 -25.109 10.914 1 98.56 454 GLN B N 1
ATOM 8363 C CA . GLN B 1 454 ? -7.551 -23.859 10.984 1 98.56 454 GLN B CA 1
ATOM 8364 C C . GLN B 1 454 ? -7.625 -23.25 12.391 1 98.56 454 GLN B C 1
ATOM 8366 O O . GLN B 1 454 ? -6.668 -22.641 12.852 1 98.56 454 GLN B O 1
ATOM 8371 N N . ALA B 1 455 ? -8.758 -23.406 13.047 1 98.25 455 ALA B N 1
ATOM 8372 C CA . ALA B 1 455 ? -8.836 -22.938 14.422 1 98.25 455 ALA B CA 1
ATOM 8373 C C . ALA B 1 455 ? -7.773 -23.609 15.297 1 98.25 455 ALA B C 1
ATOM 8375 O O . ALA B 1 455 ? -7.094 -22.938 16.078 1 98.25 455 ALA B O 1
ATOM 8376 N N . LYS B 1 456 ? -7.594 -24.875 15.078 1 98.06 456 LYS B N 1
ATOM 8377 C CA . LYS B 1 456 ? -6.652 -25.641 15.875 1 98.06 456 LYS B CA 1
ATOM 8378 C C . LYS B 1 456 ? -5.211 -25.328 15.484 1 98.06 456 LYS B C 1
ATOM 8380 O O . LYS B 1 456 ? -4.348 -25.172 16.359 1 98.06 456 LYS B O 1
ATOM 8385 N N . LEU B 1 457 ? -4.93 -25.188 14.195 1 98.56 457 LEU B N 1
ATOM 8386 C CA . LEU B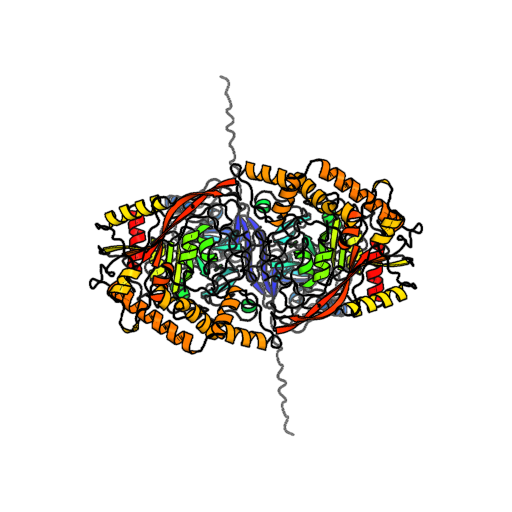 1 457 ? -3.555 -25.188 13.703 1 98.56 457 LEU B CA 1
ATOM 8387 C C . LEU B 1 457 ? -3.027 -23.766 13.578 1 98.56 457 LEU B C 1
ATOM 8389 O O . LEU B 1 457 ? -1.813 -23.547 13.57 1 98.56 457 LEU B O 1
ATOM 8393 N N . VAL B 1 458 ? -3.934 -22.719 13.461 1 98.75 458 VAL B N 1
ATOM 8394 C CA . VAL B 1 458 ? -3.506 -21.359 13.18 1 98.75 458 VAL B CA 1
ATOM 8395 C C . VAL B 1 458 ? -4.016 -20.422 14.273 1 98.75 458 VAL B C 1
ATOM 8397 O O . VAL B 1 458 ? -3.225 -19.828 15 1 98.75 458 VAL B O 1
ATOM 8400 N N . ARG B 1 459 ? -5.309 -20.406 14.5 1 98.75 459 ARG B N 1
ATOM 8401 C CA . ARG B 1 459 ? -5.906 -19.438 15.406 1 98.75 459 ARG B CA 1
ATOM 8402 C C . ARG B 1 459 ? -5.391 -19.609 16.828 1 98.75 459 ARG B C 1
ATOM 8404 O O . ARG B 1 459 ? -4.914 -18.656 17.453 1 98.75 459 ARG B O 1
ATOM 8411 N N . GLU B 1 460 ? -5.461 -20.828 17.344 1 98.75 460 GLU B N 1
ATOM 8412 C CA . GLU B 1 460 ? -5.156 -21.062 18.75 1 98.75 460 GLU B CA 1
ATOM 8413 C C . GLU B 1 460 ? -3.695 -20.75 19.062 1 98.75 460 GLU B C 1
ATOM 8415 O O . GLU B 1 460 ? -3.402 -20 20 1 98.75 460 GLU B O 1
ATOM 8420 N N . PRO B 1 461 ? -2.746 -21.266 18.25 1 98.75 461 PRO B N 1
ATOM 8421 C CA . PRO B 1 461 ? -1.362 -20.875 18.531 1 98.75 461 PRO B CA 1
ATOM 8422 C C . PRO B 1 461 ? -1.115 -19.391 18.328 1 98.75 461 PRO B C 1
ATOM 8424 O O . PRO B 1 461 ? -0.382 -18.766 19.109 1 98.75 461 PRO B O 1
ATOM 8427 N N . PHE B 1 462 ? -1.69 -18.797 17.359 1 98.44 462 PHE B N 1
ATOM 8428 C CA . PHE B 1 462 ? -1.521 -17.375 17.062 1 98.44 462 PHE B CA 1
ATOM 8429 C C . PHE B 1 462 ? -2.053 -16.516 18.219 1 98.44 462 PHE B C 1
ATOM 8431 O O . PHE B 1 462 ? -1.363 -15.617 18.688 1 98.44 462 PHE B O 1
ATOM 8438 N N . TYR B 1 463 ? -3.301 -16.828 18.641 1 98.5 463 TYR B N 1
ATOM 8439 C CA . TYR B 1 463 ? -3.91 -16.094 19.75 1 98.5 463 TYR B CA 1
ATOM 8440 C C . TYR B 1 463 ? -3.068 -16.234 21.016 1 98.5 463 TYR B C 1
ATOM 8442 O O . TYR B 1 463 ? -2.846 -15.25 21.719 1 98.5 463 TYR B O 1
ATOM 8450 N N . ARG B 1 464 ? -2.627 -17.438 21.25 1 98.62 464 ARG B N 1
ATOM 8451 C CA . ARG B 1 464 ? -1.809 -17.688 22.438 1 98.62 464 ARG B CA 1
ATOM 8452 C C . ARG B 1 464 ? -0.521 -16.875 22.391 1 98.62 464 ARG B C 1
ATOM 8454 O O . ARG B 1 464 ? -0.18 -16.188 23.359 1 98.62 464 ARG B O 1
ATOM 8461 N N . ASP B 1 465 ? 0.198 -16.969 21.25 1 98.5 465 ASP B N 1
ATOM 8462 C CA . ASP B 1 465 ? 1.48 -16.281 21.109 1 98.5 465 ASP B CA 1
ATOM 8463 C C . ASP B 1 465 ? 1.307 -14.766 21.188 1 98.5 465 ASP B C 1
ATOM 8465 O O . ASP B 1 465 ? 2.121 -14.07 21.797 1 98.5 465 ASP B O 1
ATOM 8469 N N . TYR B 1 466 ? 0.262 -14.219 20.609 1 97.88 466 TYR B N 1
ATOM 8470 C CA . TYR B 1 466 ? -0.003 -12.789 20.625 1 97.88 466 TYR B CA 1
ATOM 8471 C C . TYR B 1 466 ? -0.352 -12.32 22.031 1 97.88 466 TYR B C 1
ATOM 8473 O O . TYR B 1 466 ? 0.173 -11.305 22.516 1 97.88 466 TYR B O 1
ATOM 8481 N N . ALA B 1 467 ? -1.226 -13.008 22.672 1 97.56 467 ALA B N 1
ATOM 8482 C CA . ALA B 1 467 ? -1.646 -12.672 24.031 1 97.56 467 ALA B CA 1
ATOM 8483 C C . ALA B 1 467 ? -0.455 -12.641 24.984 1 97.56 467 ALA B C 1
ATOM 8485 O O . ALA B 1 467 ? -0.404 -11.82 25.891 1 97.56 467 ALA B O 1
ATOM 8486 N N . ALA B 1 468 ? 0.46 -13.508 24.75 1 97.69 468 ALA B N 1
ATOM 8487 C CA . ALA B 1 468 ? 1.617 -13.656 25.641 1 97.69 468 ALA B CA 1
ATOM 8488 C C . ALA B 1 468 ? 2.471 -12.391 25.625 1 97.69 468 ALA B C 1
ATOM 8490 O O . ALA B 1 468 ? 3.131 -12.07 26.625 1 97.69 468 ALA B O 1
ATOM 8491 N N . VAL B 1 469 ? 2.393 -11.602 24.594 1 95.38 469 VAL B N 1
ATOM 8492 C CA . VAL B 1 469 ? 3.299 -10.461 24.5 1 95.38 469 VAL B CA 1
ATOM 8493 C C . VAL B 1 469 ? 2.496 -9.164 24.484 1 95.38 469 VAL B C 1
ATOM 8495 O O . VAL B 1 469 ? 3.066 -8.07 24.406 1 95.38 469 VAL B O 1
ATOM 8498 N N . HIS B 1 470 ? 1.167 -9.25 24.516 1 95.81 470 HIS B N 1
ATOM 8499 C CA . HIS B 1 470 ? 0.32 -8.062 24.469 1 95.81 470 HIS B CA 1
ATOM 8500 C C . HIS B 1 470 ? -0.726 -8.078 25.578 1 95.81 470 HIS B C 1
ATOM 8502 O O . HIS B 1 470 ? -1.899 -7.789 25.328 1 95.81 470 HIS B O 1
ATOM 8508 N N . ASP B 1 471 ? -0.349 -8.453 26.719 1 95.12 471 ASP B N 1
ATOM 8509 C CA . ASP B 1 471 ? -1.151 -8.352 27.938 1 95.12 471 ASP B CA 1
ATOM 8510 C C . ASP B 1 471 ? -2.498 -9.047 27.75 1 95.12 471 ASP B C 1
ATOM 8512 O O . ASP B 1 471 ? -3.547 -8.469 28.047 1 95.12 471 ASP B O 1
ATOM 8516 N N . GLY B 1 472 ? -2.455 -10.219 27.141 1 96.75 472 GLY B N 1
ATOM 8517 C CA . GLY B 1 472 ? -3.648 -11.047 27.016 1 96.75 472 GLY B CA 1
ATOM 8518 C C . GLY B 1 472 ? -4.566 -10.609 25.891 1 96.75 472 GLY B C 1
ATOM 8519 O O . GLY B 1 472 ? -5.613 -11.219 25.672 1 96.75 472 GLY B O 1
ATOM 8520 N N . ARG B 1 473 ? -4.273 -9.625 25.109 1 97.25 473 ARG B N 1
ATOM 8521 C CA . ARG B 1 473 ? -5.094 -9.102 24.016 1 97.25 473 ARG B CA 1
ATOM 8522 C C . ARG B 1 473 ? -5.184 -10.109 22.875 1 97.25 473 ARG B C 1
ATOM 8524 O O . ARG B 1 473 ? -4.281 -10.922 22.688 1 97.25 473 ARG B O 1
ATOM 8531 N N . LEU B 1 474 ? -6.297 -10.047 22.172 1 97.69 474 LEU B N 1
ATOM 8532 C CA . LEU B 1 474 ? -6.438 -10.766 20.906 1 97.69 474 LEU B CA 1
ATOM 8533 C C . LEU B 1 474 ? -5.992 -9.898 19.734 1 97.69 474 LEU B C 1
ATOM 8535 O O . LEU B 1 474 ? -6.188 -8.68 19.75 1 97.69 474 LEU B O 1
ATOM 8539 N N . PRO B 1 475 ? -5.348 -10.469 18.75 1 97.62 475 PRO B N 1
ATOM 8540 C CA . PRO B 1 475 ? -5.047 -9.719 17.531 1 97.62 475 PRO B CA 1
ATOM 8541 C C . PRO B 1 475 ? -6.281 -9.477 16.656 1 97.62 475 PRO B C 1
ATOM 8543 O O . PRO B 1 475 ? -7.281 -10.188 16.797 1 97.62 475 PRO B O 1
ATOM 8546 N N . PHE B 1 476 ? -6.246 -8.469 15.875 1 97.19 476 PHE B N 1
ATOM 8547 C CA . PHE B 1 476 ? -7.324 -8.266 14.914 1 97.19 476 PHE B CA 1
ATOM 8548 C C . PHE B 1 476 ? -7.34 -9.391 13.883 1 97.19 476 PHE B C 1
ATOM 8550 O O . PHE B 1 476 ? -6.289 -9.82 13.406 1 97.19 476 PHE B O 1
ATOM 8557 N N . VAL B 1 477 ? -8.508 -9.812 13.523 1 97.88 477 VAL B N 1
ATOM 8558 C CA . VAL B 1 477 ? -8.766 -10.781 12.461 1 97.88 477 VAL B CA 1
ATOM 8559 C C . VAL B 1 477 ? -9.883 -10.281 11.555 1 97.88 477 VAL B C 1
ATOM 8561 O O . VAL B 1 477 ? -10.898 -9.773 12.039 1 97.88 477 VAL B O 1
ATOM 8564 N N . ASN B 1 478 ? -9.719 -10.422 10.203 1 98 478 ASN B N 1
ATOM 8565 C CA . ASN B 1 478 ? -10.75 -10.016 9.258 1 98 478 ASN B CA 1
ATOM 8566 C C . ASN B 1 478 ? -12.07 -10.734 9.508 1 98 478 ASN B C 1
ATOM 8568 O O . ASN B 1 478 ? -12.086 -11.82 10.094 1 98 478 ASN B O 1
ATOM 8572 N N . PRO B 1 479 ? -13.141 -10.227 8.969 1 97.44 479 PRO B N 1
ATOM 8573 C CA . PRO B 1 479 ? -14.469 -10.781 9.25 1 97.44 479 PRO B CA 1
ATOM 8574 C C . PRO B 1 479 ? -14.633 -12.203 8.719 1 97.44 479 PRO B C 1
ATOM 8576 O O . PRO B 1 479 ? -15.297 -13.031 9.352 1 97.44 479 PRO B O 1
ATOM 8579 N N . VAL B 1 480 ? -14.039 -12.57 7.625 1 98.31 480 VAL B N 1
ATOM 8580 C CA . VAL B 1 480 ? -14.312 -13.852 6.98 1 98.31 480 VAL B CA 1
ATOM 8581 C C . VAL B 1 480 ? -13.727 -14.984 7.82 1 98.31 480 VAL B C 1
ATOM 8583 O O . VAL B 1 480 ? -14.445 -15.898 8.227 1 98.31 480 VAL B O 1
ATOM 8586 N N . PRO B 1 481 ? -12.391 -14.969 8.125 1 98.44 481 PRO B N 1
ATOM 8587 C CA . PRO B 1 481 ? -11.906 -16.047 9 1 98.44 481 PRO B CA 1
ATOM 8588 C C . PRO B 1 481 ? -12.617 -16.062 10.352 1 98.44 481 PRO B C 1
ATOM 8590 O O . PRO B 1 481 ? -12.898 -17.141 10.883 1 98.44 481 PRO B O 1
ATOM 8593 N N . LEU B 1 482 ? -12.922 -14.906 10.883 1 97.69 482 LEU B N 1
ATOM 8594 C CA . LEU B 1 482 ? -13.594 -14.844 12.18 1 97.69 482 LEU B CA 1
ATOM 8595 C C . LEU B 1 482 ? -14.953 -15.531 12.117 1 97.69 482 LEU B C 1
ATOM 8597 O O . LEU B 1 482 ? -15.312 -16.281 13.031 1 97.69 482 LEU B O 1
ATOM 8601 N N . ALA B 1 483 ? -15.727 -15.242 11.062 1 98.06 483 ALA B N 1
ATOM 8602 C CA . ALA B 1 483 ? -17.047 -15.844 10.906 1 98.06 483 ALA B CA 1
ATOM 8603 C C . ALA B 1 483 ? -16.938 -17.359 10.773 1 98.06 483 ALA B C 1
ATOM 8605 O O . ALA B 1 483 ? -17.75 -18.094 11.344 1 98.06 483 ALA B O 1
ATOM 8606 N N . ARG B 1 484 ? -15.977 -17.859 10.055 1 98.56 484 ARG B N 1
ATOM 8607 C CA . ARG B 1 484 ? -15.797 -19.297 9.82 1 98.56 484 ARG B CA 1
ATOM 8608 C C . ARG B 1 484 ? -15.359 -20 11.102 1 98.56 484 ARG B C 1
ATOM 8610 O O . ARG B 1 484 ? -15.898 -21.047 11.453 1 98.56 484 ARG B O 1
ATOM 8617 N N . TRP B 1 485 ? -14.383 -19.422 11.812 1 98.5 485 TRP B N 1
ATOM 8618 C CA . TRP B 1 485 ? -13.898 -20 13.062 1 98.5 485 TRP B CA 1
ATOM 8619 C C . TRP B 1 485 ? -15.008 -20.016 14.109 1 98.5 485 TRP B C 1
ATOM 8621 O O . TRP B 1 485 ? -15.164 -21 14.836 1 98.5 485 TRP B O 1
ATOM 8631 N N . THR B 1 486 ? -15.773 -18.938 14.18 1 98.06 486 THR B N 1
ATOM 8632 C CA . THR B 1 486 ? -16.859 -18.844 15.148 1 98.06 486 THR B CA 1
ATOM 8633 C C . THR B 1 486 ? -17.922 -19.906 14.891 1 98.06 486 THR B C 1
ATOM 8635 O O . THR B 1 486 ? -18.406 -20.547 15.828 1 98.06 486 THR B O 1
ATOM 8638 N N . TRP B 1 487 ? -18.234 -20.109 13.648 1 98.62 487 TRP B N 1
ATOM 8639 C CA . TRP B 1 487 ? -19.172 -21.172 13.312 1 98.62 487 TRP B CA 1
ATOM 8640 C C . TRP B 1 487 ? -18.625 -22.547 13.719 1 98.62 487 TRP B C 1
ATOM 8642 O O . TRP B 1 487 ? -19.344 -23.359 14.305 1 98.62 487 TRP B O 1
ATOM 8652 N N . GLY B 1 488 ? -17.359 -22.797 13.383 1 98.38 488 GLY B N 1
ATOM 8653 C CA . GLY B 1 488 ? -16.734 -24.047 13.781 1 98.38 488 GLY B CA 1
ATOM 8654 C C . GLY B 1 488 ? -16.812 -24.312 15.273 1 98.38 488 GLY B C 1
ATOM 8655 O O . GLY B 1 488 ? -17.078 -25.422 15.695 1 98.38 488 GLY B O 1
ATOM 8656 N N . ASP B 1 489 ? -16.594 -23.297 16.047 1 97.81 489 ASP B N 1
ATOM 8657 C CA . ASP B 1 489 ? -16.609 -23.391 17.516 1 97.81 489 ASP B CA 1
ATOM 8658 C C . ASP B 1 489 ? -18.016 -23.766 18.016 1 97.81 489 ASP B C 1
ATOM 8660 O O . ASP B 1 489 ? -18.141 -24.375 19.078 1 97.81 489 ASP B O 1
ATOM 8664 N N . SER B 1 490 ? -18.938 -23.375 17.297 1 98.19 490 SER B N 1
ATOM 8665 C CA . SER B 1 490 ? -20.312 -23.578 17.75 1 98.19 490 SER B CA 1
ATOM 8666 C C . SER B 1 490 ? -20.797 -24.984 17.406 1 98.19 490 SER B C 1
ATOM 8668 O O . SER B 1 490 ? -21.906 -25.375 17.781 1 98.19 490 SER B O 1
ATOM 8670 N N . GLN B 1 491 ? -20.016 -25.781 16.703 1 98 491 GLN B N 1
ATOM 8671 C CA . GLN B 1 491 ? -20.391 -27.125 16.266 1 98 491 GLN B CA 1
ATOM 8672 C C . GLN B 1 491 ? -19.797 -28.188 17.188 1 98 491 GLN B C 1
ATOM 8674 O O . GLN B 1 491 ? -18.781 -27.953 17.844 1 98 491 GLN B O 1
ATOM 8679 N N . PRO B 1 492 ? -20.375 -29.344 17.266 1 97.25 492 PRO B N 1
ATOM 8680 C CA . PRO B 1 492 ? -19.828 -30.438 18.078 1 97.25 492 PRO B CA 1
ATOM 8681 C C . PRO B 1 492 ? -18.469 -30.906 17.578 1 97.25 492 PRO B C 1
ATOM 8683 O O . PRO B 1 492 ? -18.125 -30.719 16.406 1 97.25 492 PRO B O 1
ATOM 8686 N N . SER B 1 493 ? -17.703 -31.5 18.406 1 92.88 493 SER B N 1
ATOM 8687 C CA . SER B 1 493 ? -16.359 -31.984 18.078 1 92.88 493 SER B CA 1
ATOM 8688 C C . SER B 1 493 ? -16.422 -33.062 17 1 92.88 493 SER B C 1
ATOM 8690 O O . SER B 1 493 ? -15.445 -33.25 16.266 1 92.88 493 SER B O 1
ATOM 8692 N N . SER B 1 494 ? -17.547 -33.719 16.891 1 96.69 494 SER B N 1
ATOM 8693 C CA . SER B 1 494 ? -17.672 -34.812 15.93 1 96.69 494 SER B CA 1
ATOM 8694 C C . SER B 1 494 ? -17.812 -34.281 14.508 1 96.69 494 SER B C 1
ATOM 8696 O O . SER B 1 494 ? -17.703 -35.062 13.547 1 96.69 494 SER B O 1
ATOM 8698 N N . LEU B 1 495 ? -18.016 -33 14.391 1 97.06 495 LEU B N 1
ATOM 8699 C CA . LEU B 1 495 ? -18.281 -32.438 13.078 1 97.06 495 LEU B CA 1
ATOM 8700 C C . LEU B 1 495 ? -17.156 -32.75 12.109 1 97.06 495 LEU B C 1
ATOM 8702 O O . LEU B 1 495 ? -17.406 -33.031 10.938 1 97.06 495 LEU B O 1
ATOM 8706 N N . LEU B 1 496 ? -15.922 -32.625 12.547 1 97.88 496 LEU B N 1
ATOM 8707 C CA . LEU B 1 496 ? -14.766 -32.812 11.672 1 97.88 496 LEU B CA 1
ATOM 8708 C C . LEU B 1 496 ? -14.703 -34.281 11.18 1 97.88 496 LEU B C 1
ATOM 8710 O O . LEU B 1 496 ? -14.5 -34.5 9.984 1 97.88 496 LEU B O 1
ATOM 8714 N N . SER B 1 497 ? -14.875 -35.25 12.078 1 98.12 497 SER B N 1
ATOM 8715 C CA . SER B 1 497 ? -14.828 -36.656 11.68 1 98.12 497 SER B CA 1
ATOM 8716 C C . SER B 1 497 ? -15.961 -37 10.727 1 98.12 497 SER B C 1
ATOM 8718 O O . SER B 1 497 ? -15.781 -37.781 9.789 1 98.12 497 SER B O 1
ATOM 8720 N N . ASP B 1 498 ? -17.109 -36.406 10.992 1 97.75 498 ASP B N 1
ATOM 8721 C CA . ASP B 1 498 ? -18.234 -36.594 10.094 1 97.75 498 ASP B CA 1
ATOM 8722 C C . ASP B 1 498 ? -17.938 -36.031 8.703 1 97.75 498 ASP B C 1
ATOM 8724 O O . ASP B 1 498 ? -18.266 -36.656 7.695 1 97.75 498 ASP B O 1
ATOM 8728 N N . ALA B 1 499 ? -17.406 -34.875 8.672 1 98.69 499 ALA B N 1
ATOM 8729 C CA . ALA B 1 499 ? -17.062 -34.219 7.406 1 98.69 499 ALA B CA 1
ATOM 8730 C C . ALA B 1 499 ? -16.031 -35.031 6.629 1 98.69 499 ALA B C 1
ATOM 8732 O O . ALA B 1 499 ? -16.141 -35.188 5.41 1 98.69 499 ALA B O 1
ATOM 8733 N N . VAL B 1 500 ? -15.031 -35.562 7.32 1 98.56 500 VAL B N 1
ATOM 8734 C CA . VAL B 1 500 ? -13.992 -36.375 6.691 1 98.56 500 VAL B CA 1
ATOM 8735 C C . VAL B 1 500 ? -14.609 -37.656 6.145 1 98.56 500 VAL B C 1
ATOM 8737 O O . VAL B 1 500 ? -14.242 -38.094 5.059 1 98.56 500 VAL B O 1
ATOM 8740 N N . ARG B 1 501 ? -15.516 -38.219 6.91 1 98.25 501 ARG B N 1
ATOM 8741 C CA . ARG B 1 501 ? -16.219 -39.406 6.441 1 98.25 501 ARG B CA 1
ATOM 8742 C C . ARG B 1 501 ? -16.984 -39.125 5.156 1 98.25 501 ARG B C 1
ATOM 8744 O O . ARG B 1 501 ? -16.922 -39.906 4.199 1 98.25 501 ARG B O 1
ATOM 8751 N N . ASN B 1 502 ? -17.734 -38.062 5.195 1 98.38 502 ASN B N 1
ATOM 8752 C CA . ASN B 1 502 ? -18.531 -37.656 4.027 1 98.38 502 ASN B CA 1
ATOM 8753 C C . ASN B 1 502 ? -17.641 -37.406 2.816 1 98.38 502 ASN B C 1
ATOM 8755 O O . ASN B 1 502 ? -17.953 -37.812 1.702 1 98.38 502 ASN B O 1
ATOM 8759 N N . LYS B 1 503 ? -16.531 -36.688 3.016 1 98.69 503 LYS B N 1
ATOM 8760 C CA . LYS B 1 503 ? -15.547 -36.469 1.96 1 98.69 503 LYS B CA 1
ATOM 8761 C C . LYS B 1 503 ? -15.031 -37.781 1.383 1 98.69 503 LYS B C 1
ATOM 8763 O O . LYS B 1 503 ? -14.891 -37.906 0.165 1 98.69 503 LYS B O 1
ATOM 8768 N N . THR B 1 504 ? -14.766 -38.688 2.248 1 98.5 504 THR B N 1
ATOM 8769 C CA . THR B 1 504 ? -14.203 -39.969 1.842 1 98.5 504 THR B CA 1
ATOM 8770 C C . THR B 1 504 ? -15.203 -40.75 1.003 1 98.5 504 THR B C 1
ATOM 8772 O O . THR B 1 504 ? -14.828 -41.406 0.014 1 98.5 504 THR B O 1
ATOM 8775 N N . LEU B 1 505 ? -16.438 -40.75 1.42 1 98.25 505 LEU B N 1
ATOM 8776 C CA . LEU B 1 505 ? -17.484 -41.406 0.648 1 98.25 505 LEU B CA 1
ATOM 8777 C C . LEU B 1 505 ? -17.547 -40.844 -0.77 1 98.25 505 LEU B C 1
ATOM 8779 O O . LEU B 1 505 ? -17.594 -41.594 -1.738 1 98.25 505 LEU B O 1
ATOM 8783 N N . PHE B 1 506 ? -17.516 -39.562 -0.842 1 98.5 506 PHE B N 1
ATOM 8784 C CA . PHE B 1 506 ? -17.562 -38.906 -2.15 1 98.5 506 PHE B CA 1
ATOM 8785 C C . PHE B 1 506 ? -16.312 -39.25 -2.959 1 98.5 506 PHE B C 1
ATOM 8787 O O . PHE B 1 506 ? -16.406 -39.562 -4.148 1 98.5 506 PHE B O 1
ATOM 8794 N N . LYS B 1 507 ? -15.148 -39.125 -2.326 1 98.69 507 LYS B N 1
ATOM 8795 C CA . LYS B 1 507 ? -13.859 -39.375 -2.965 1 98.69 507 LYS B CA 1
ATOM 8796 C C . LYS B 1 507 ? -13.828 -40.75 -3.604 1 98.69 507 LYS B C 1
ATOM 8798 O O . LYS B 1 507 ? -13.484 -40.906 -4.777 1 98.69 507 LYS B O 1
ATOM 8803 N N . ASP B 1 508 ? -14.203 -41.75 -2.805 1 98.25 508 ASP B N 1
ATOM 8804 C CA . ASP B 1 508 ? -14.156 -43.125 -3.275 1 98.25 508 ASP B CA 1
ATOM 8805 C C . ASP B 1 508 ? -15.141 -43.344 -4.422 1 98.25 508 ASP B C 1
ATOM 8807 O O . ASP B 1 508 ? -14.82 -44 -5.402 1 98.25 508 ASP B O 1
ATOM 8811 N N . TRP B 1 509 ? -16.266 -42.781 -4.238 1 98.5 509 TRP B N 1
ATOM 8812 C CA . TRP B 1 509 ? -17.297 -42.938 -5.27 1 98.5 509 TRP B CA 1
ATOM 8813 C C . TRP B 1 509 ? -16.844 -42.281 -6.574 1 98.5 509 TRP B C 1
ATOM 8815 O O . TRP B 1 509 ? -16.906 -42.906 -7.637 1 98.5 509 TRP B O 1
ATOM 8825 N N . PHE B 1 510 ? -16.391 -41.031 -6.543 1 98.62 510 PHE B N 1
ATOM 8826 C CA . PHE B 1 510 ? -16.016 -40.281 -7.734 1 98.62 510 PHE B CA 1
ATOM 8827 C C . PHE B 1 510 ? -14.836 -40.969 -8.438 1 98.62 510 PHE B C 1
ATOM 8829 O O . PHE B 1 510 ? -14.859 -41.156 -9.656 1 98.62 510 PHE B O 1
ATOM 8836 N N . ASN B 1 511 ? -13.82 -41.375 -7.688 1 98.56 511 ASN B N 1
ATOM 8837 C CA . ASN B 1 511 ? -12.602 -41.969 -8.242 1 98.56 511 ASN B CA 1
ATOM 8838 C C . ASN B 1 511 ? -12.844 -43.375 -8.758 1 98.56 511 ASN B C 1
ATOM 8840 O O . ASN B 1 511 ? -12.094 -43.875 -9.602 1 98.56 511 ASN B O 1
ATOM 8844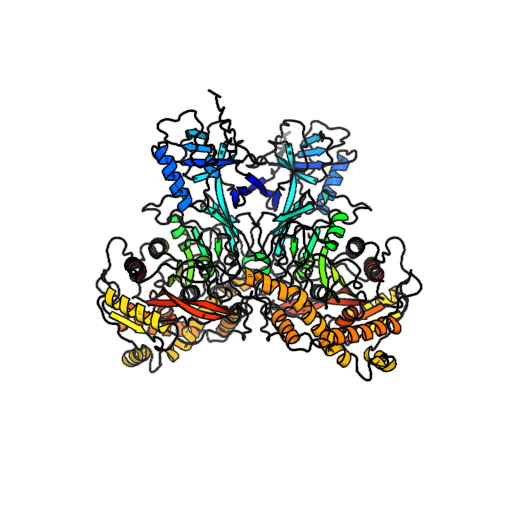 N N . GLY B 1 512 ? -13.852 -44 -8.234 1 98 512 GLY B N 1
ATOM 8845 C CA . GLY B 1 512 ? -14.156 -45.344 -8.664 1 98 512 GLY B CA 1
ATOM 8846 C C . GLY B 1 512 ? -15.156 -45.406 -9.797 1 98 512 GLY B C 1
ATOM 8847 O O . GLY B 1 512 ? -15.023 -46.219 -10.703 1 98 512 GLY B O 1
ATOM 8848 N N . ASN B 1 513 ? -16.172 -44.531 -9.766 1 97.25 513 ASN B N 1
ATOM 8849 C CA . ASN B 1 513 ? -17.328 -44.688 -10.648 1 97.25 513 ASN B CA 1
ATOM 8850 C C . ASN B 1 513 ? -17.297 -43.656 -11.781 1 97.25 513 ASN B C 1
ATOM 8852 O O . ASN B 1 513 ? -17.844 -43.906 -12.859 1 97.25 513 ASN B O 1
ATOM 8856 N N . ILE B 1 514 ? -16.734 -42.5 -11.555 1 97.62 514 ILE B N 1
ATOM 8857 C CA . ILE B 1 514 ? -16.875 -41.406 -12.516 1 97.62 514 ILE B CA 1
ATOM 8858 C C . ILE B 1 514 ? -15.57 -41.25 -13.305 1 97.62 514 ILE B C 1
ATOM 8860 O O . ILE B 1 514 ? -15.578 -41.312 -14.539 1 97.62 514 ILE B O 1
ATOM 8864 N N . LEU B 1 515 ? -14.422 -41.062 -12.586 1 98.06 515 LEU B N 1
ATOM 8865 C CA . LEU B 1 515 ? -13.148 -40.812 -13.25 1 98.06 515 LEU B CA 1
ATOM 8866 C C . LEU B 1 515 ? -12.047 -41.688 -12.648 1 98.06 515 LEU B C 1
ATOM 8868 O O . LEU B 1 515 ? -11.055 -41.188 -12.133 1 98.06 515 LEU B O 1
ATOM 8872 N N . PRO B 1 516 ? -12.133 -43 -12.766 1 98 516 PRO B N 1
ATOM 8873 C CA . PRO B 1 516 ? -11.062 -43.875 -12.273 1 98 516 PRO B CA 1
ATOM 8874 C C . PRO B 1 516 ? -9.773 -43.75 -13.086 1 98 516 PRO B C 1
ATOM 8876 O O . PRO B 1 516 ? -9.82 -43.406 -14.266 1 98 516 PRO B O 1
ATOM 8879 N N . PRO B 1 517 ? -8.656 -44 -12.5 1 97.25 517 PRO B N 1
ATOM 8880 C CA . PRO B 1 517 ? -7.434 -44.125 -13.297 1 97.25 517 PRO B CA 1
ATOM 8881 C C . PRO B 1 517 ? -7.492 -45.25 -14.328 1 97.25 517 PRO B C 1
ATOM 8883 O O . PRO B 1 517 ? -8.203 -46.219 -14.133 1 97.25 517 PRO B O 1
ATOM 8886 N N . SER B 1 518 ? -6.781 -45 -15.344 1 97.12 518 SER B N 1
ATOM 8887 C CA . SER B 1 518 ? -6.637 -46.062 -16.359 1 97.12 518 SER B CA 1
ATOM 8888 C C . SER B 1 518 ? -5.516 -47.031 -16 1 97.12 518 SER B C 1
ATOM 8890 O O . SER B 1 518 ? -4.52 -46.625 -15.391 1 97.12 518 SER B O 1
ATOM 8892 N N . SER B 1 519 ? -5.699 -48.312 -16.484 1 94.44 519 SER B N 1
ATOM 8893 C CA . SER B 1 519 ? -4.645 -49.281 -16.281 1 94.44 519 SER B CA 1
ATOM 8894 C C . SER B 1 519 ? -3.461 -49.031 -17.203 1 94.44 519 SER B C 1
ATOM 8896 O O . SER B 1 519 ? -2.352 -49.5 -16.953 1 94.44 519 SER B O 1
ATOM 8898 N N . ASP B 1 520 ? -3.713 -48.312 -18.266 1 94.25 520 ASP B N 1
ATOM 8899 C CA . ASP B 1 520 ? -2.65 -47.906 -19.172 1 94.25 520 ASP B CA 1
ATOM 8900 C C . ASP B 1 520 ? -1.972 -46.625 -18.688 1 94.25 520 ASP B C 1
ATOM 8902 O O . ASP B 1 520 ? -2.566 -45.562 -18.734 1 94.25 520 ASP B O 1
ATOM 8906 N N . PRO B 1 521 ? -0.722 -46.75 -18.359 1 90.94 521 PRO B N 1
ATOM 8907 C CA . PRO B 1 521 ? -0.04 -45.562 -17.828 1 90.94 521 PRO B CA 1
ATOM 8908 C C . PRO B 1 521 ? 0.054 -44.438 -18.859 1 90.94 521 PRO B C 1
ATOM 8910 O O . PRO B 1 521 ? 0.149 -43.281 -18.469 1 90.94 521 PRO B O 1
ATOM 8913 N N . LEU B 1 522 ? -0.026 -44.75 -20.109 1 94.12 522 LEU B N 1
ATOM 8914 C CA . LEU B 1 522 ? 0.054 -43.719 -21.141 1 94.12 522 LEU B CA 1
ATOM 8915 C C . LEU B 1 522 ? -1.27 -42.969 -21.266 1 94.12 522 LEU B C 1
ATOM 8917 O O . LEU B 1 522 ? -1.305 -41.844 -21.75 1 94.12 522 LEU B O 1
ATOM 8921 N N . THR B 1 523 ? -2.309 -43.594 -20.875 1 95.44 523 THR B N 1
ATOM 8922 C CA . THR B 1 523 ? -3.609 -42.906 -20.875 1 95.44 523 THR B CA 1
ATOM 8923 C C . THR B 1 523 ? -3.859 -42.219 -19.531 1 95.44 523 THR B C 1
ATOM 8925 O O . THR B 1 523 ? -4.375 -41.125 -19.5 1 95.44 523 THR B O 1
ATOM 8928 N N . CYS B 1 524 ? -3.461 -42.969 -18.438 1 96.62 524 CYS B N 1
ATOM 8929 C CA . CYS B 1 524 ? -3.406 -42.5 -17.062 1 96.62 524 CYS B CA 1
ATOM 8930 C C . CYS B 1 524 ? -4.809 -42.312 -16.484 1 96.62 524 CYS B C 1
ATOM 8932 O O . CYS B 1 524 ? -5.086 -42.719 -15.359 1 96.62 524 CYS B O 1
ATOM 8934 N N . SER B 1 525 ? -5.773 -41.656 -17.219 1 98.25 525 SER B N 1
ATOM 8935 C CA . SER B 1 525 ? -7.133 -41.344 -16.781 1 98.25 525 SER B CA 1
ATOM 8936 C C . SER B 1 525 ? -8.164 -42.031 -17.672 1 98.25 525 SER B C 1
ATOM 8938 O O . SER B 1 525 ? -7.992 -42.125 -18.891 1 98.25 525 SER B O 1
ATOM 8940 N N . SER B 1 526 ? -9.281 -42.469 -17.062 1 98.06 526 SER B N 1
ATOM 8941 C CA . SER B 1 526 ? -10.336 -43.125 -17.844 1 98.06 526 SER B CA 1
ATOM 8942 C C . SER B 1 526 ? -11.039 -42.125 -18.75 1 98.06 526 SER B C 1
ATOM 8944 O O . SER B 1 526 ? -11.633 -42.5 -19.766 1 98.06 526 SER B O 1
ATOM 8946 N N . GLY B 1 527 ? -10.961 -40.906 -18.406 1 98.25 527 GLY B N 1
ATOM 8947 C CA . GLY B 1 527 ? -11.57 -39.812 -19.141 1 98.25 527 GLY B CA 1
ATOM 8948 C C . GLY B 1 527 ? -11.117 -38.438 -18.688 1 98.25 527 GLY B C 1
ATOM 8949 O O . GLY B 1 527 ? -10.266 -38.344 -17.797 1 98.25 527 GLY B O 1
ATOM 8950 N N . LEU B 1 528 ? -11.594 -37.406 -19.375 1 98.62 528 LEU B N 1
ATOM 8951 C CA . LEU B 1 528 ? -11.516 -36.031 -18.953 1 98.62 528 LEU B CA 1
ATOM 8952 C C . LEU B 1 528 ? -12.898 -35.469 -18.625 1 98.62 528 LEU B C 1
ATOM 8954 O O . LEU B 1 528 ? -13.883 -35.844 -19.266 1 98.62 528 LEU B O 1
ATOM 8958 N N . LEU B 1 529 ? -12.961 -34.719 -17.609 1 98.69 529 LEU B N 1
ATOM 8959 C CA . LEU B 1 529 ? -14.195 -34.031 -17.219 1 98.69 529 LEU B CA 1
ATOM 8960 C C . LEU B 1 529 ? -14.039 -32.531 -17.312 1 98.69 529 LEU B C 1
ATOM 8962 O O . LEU B 1 529 ? -13.094 -31.953 -16.75 1 98.69 529 LEU B O 1
ATOM 8966 N N . LEU B 1 530 ? -14.93 -31.859 -18.094 1 98.38 530 LEU B N 1
ATOM 8967 C CA . LEU B 1 530 ? -14.93 -30.422 -18.25 1 98.38 530 LEU B CA 1
ATOM 8968 C C . LEU B 1 530 ? -16.078 -29.781 -17.469 1 98.38 530 LEU B C 1
ATOM 8970 O O . LEU B 1 530 ? -17.188 -30.297 -17.469 1 98.38 530 LEU B O 1
ATOM 8974 N N . HIS B 1 531 ? -15.781 -28.734 -16.75 1 97.5 531 HIS B N 1
ATOM 8975 C CA . HIS B 1 531 ? -16.812 -27.922 -16.141 1 97.5 531 HIS B CA 1
ATOM 8976 C C . HIS B 1 531 ? -16.453 -26.438 -16.188 1 97.5 531 HIS B C 1
ATOM 8978 O O . HIS B 1 531 ? -15.344 -26.078 -16.578 1 97.5 531 HIS B O 1
ATOM 8984 N N . VAL B 1 532 ? -17.469 -25.578 -15.906 1 94.69 532 VAL B N 1
ATOM 8985 C CA . VAL B 1 532 ? -17.297 -24.141 -16.047 1 94.69 532 VAL B CA 1
ATOM 8986 C C . VAL B 1 532 ? -17.578 -23.453 -14.711 1 94.69 532 VAL B C 1
ATOM 8988 O O . VAL B 1 532 ? -18.641 -23.641 -14.125 1 94.69 532 VAL B O 1
ATOM 8991 N N . ASN B 1 533 ? -16.609 -22.672 -14.227 1 88.88 533 ASN B N 1
ATOM 8992 C CA . ASN B 1 533 ? -16.781 -21.969 -12.953 1 88.88 533 ASN B CA 1
ATOM 8993 C C . ASN B 1 533 ? -16.953 -20.469 -13.164 1 88.88 533 ASN B C 1
ATOM 8995 O O . ASN B 1 533 ? -17.484 -19.781 -12.289 1 88.88 533 ASN B O 1
ATOM 8999 N N . GLY B 1 534 ? -16.625 -19.906 -14.25 1 85.69 534 GLY B N 1
ATOM 9000 C CA . GLY B 1 534 ? -16.719 -18.469 -14.492 1 85.69 534 GLY B CA 1
ATOM 9001 C C . GLY B 1 534 ? -17.984 -18.078 -15.211 1 85.69 534 GLY B C 1
ATOM 9002 O O . GLY B 1 534 ? -18.562 -18.875 -15.953 1 85.69 534 GLY B O 1
ATOM 9003 N N . SER B 1 535 ? -18.516 -16.844 -14.992 1 81.25 535 SER B N 1
ATOM 9004 C CA . SER B 1 535 ? -19.734 -16.359 -15.633 1 81.25 535 SER B CA 1
ATOM 9005 C C . SER B 1 535 ? -19.422 -15.281 -16.672 1 81.25 535 SER B C 1
ATOM 9007 O O . SER B 1 535 ? -20.297 -14.883 -17.438 1 81.25 535 SER B O 1
ATOM 9009 N N . ALA B 1 536 ? -18.297 -14.852 -16.781 1 87.62 536 ALA B N 1
ATOM 9010 C CA . ALA B 1 536 ? -17.891 -13.773 -17.688 1 87.62 536 ALA B CA 1
ATOM 9011 C C . ALA B 1 536 ? -18.75 -12.531 -17.453 1 87.62 536 ALA B C 1
ATOM 9013 O O . ALA B 1 536 ? -19.25 -11.93 -18.406 1 87.62 536 ALA B O 1
ATOM 9014 N N . ASP B 1 537 ? -19.031 -12.188 -16.25 1 91.25 537 ASP B N 1
ATOM 9015 C CA . ASP B 1 537 ? -19.688 -10.961 -15.812 1 91.25 537 ASP B CA 1
ATOM 9016 C C . ASP B 1 537 ? -18.797 -10.148 -14.875 1 91.25 537 ASP B C 1
ATOM 9018 O O . ASP B 1 537 ? -17.906 -10.703 -14.227 1 91.25 537 ASP B O 1
ATOM 9022 N N . PHE B 1 538 ? -19.203 -8.852 -14.875 1 92.56 538 PHE B N 1
ATOM 9023 C CA . PHE B 1 538 ? -18.422 -7.988 -13.984 1 92.56 538 PHE B CA 1
ATOM 9024 C C . PHE B 1 538 ? -18.734 -8.305 -12.523 1 92.56 538 PHE B C 1
ATOM 9026 O O . PHE B 1 538 ? -19.906 -8.367 -12.133 1 92.56 538 PHE B O 1
ATOM 9033 N N . ILE B 1 539 ? -17.719 -8.57 -11.781 1 93.88 539 ILE B N 1
ATOM 9034 C CA . ILE B 1 539 ? -17.766 -8.555 -10.328 1 93.88 539 ILE B CA 1
ATOM 9035 C C . ILE B 1 539 ? -16.906 -7.398 -9.797 1 93.88 539 ILE B C 1
ATOM 9037 O O . ILE B 1 539 ? -15.727 -7.574 -9.508 1 93.88 539 ILE B O 1
ATOM 9041 N N . SER B 1 540 ? -17.578 -6.273 -9.594 1 94.81 540 SER B N 1
ATOM 9042 C CA . SER B 1 540 ? -16.875 -5.02 -9.352 1 94.81 540 SER B CA 1
ATOM 9043 C C . SER B 1 540 ? -16.422 -4.918 -7.898 1 94.81 540 SER B C 1
ATOM 9045 O O . SER B 1 540 ? -17.141 -5.32 -6.984 1 94.81 540 SER B O 1
ATOM 9047 N N . ARG B 1 541 ? -15.266 -4.367 -7.695 1 95.75 541 ARG B N 1
ATOM 9048 C CA . ARG B 1 541 ? -14.695 -4.277 -6.352 1 95.75 541 ARG B CA 1
ATOM 9049 C C . ARG B 1 541 ? -15.312 -3.117 -5.578 1 95.75 541 ARG B C 1
ATOM 9051 O O . ARG B 1 541 ? -15.109 -2.994 -4.367 1 95.75 541 ARG B O 1
ATOM 9058 N N . ASN B 1 542 ? -16.094 -2.195 -6.184 1 94.62 542 ASN B N 1
ATOM 9059 C CA . ASN B 1 542 ? -16.641 -1.029 -5.504 1 94.62 542 ASN B CA 1
ATOM 9060 C C . ASN B 1 542 ? -18.062 -1.281 -5.027 1 94.62 542 ASN B C 1
ATOM 9062 O O . ASN B 1 542 ? -18.812 -0.338 -4.762 1 94.62 542 ASN B O 1
ATOM 9066 N N . ARG B 1 543 ? -18.453 -2.516 -4.898 1 93.25 543 ARG B N 1
ATOM 9067 C CA . ARG B 1 543 ? -19.797 -2.857 -4.418 1 93.25 543 ARG B CA 1
ATOM 9068 C C . ARG B 1 543 ? -19.828 -2.881 -2.895 1 93.25 543 ARG B C 1
ATOM 9070 O O . ARG B 1 543 ? -18.828 -3.186 -2.244 1 93.25 543 ARG B O 1
ATOM 9077 N N . TYR B 1 544 ? -21 -2.555 -2.34 1 95.44 544 TYR B N 1
ATOM 9078 C CA . TYR B 1 544 ? -21.266 -2.717 -0.916 1 95.44 544 TYR B CA 1
ATOM 9079 C C . TYR B 1 544 ? -21.906 -4.066 -0.633 1 95.44 544 TYR B C 1
ATOM 9081 O O . TYR B 1 544 ? -22.984 -4.367 -1.162 1 95.44 544 TYR B O 1
ATOM 9089 N N . ILE B 1 545 ? -21.234 -4.895 0.179 1 95.19 545 ILE B N 1
ATOM 9090 C CA . ILE B 1 545 ? -21.672 -6.277 0.356 1 95.19 545 ILE B CA 1
ATOM 9091 C C . ILE B 1 545 ? -22.109 -6.496 1.802 1 95.19 545 ILE B C 1
ATOM 9093 O O . ILE B 1 545 ? -21.891 -5.645 2.664 1 95.19 545 ILE B O 1
ATOM 9097 N N . ASN B 1 546 ? -22.766 -7.617 2.053 1 95.19 546 ASN B N 1
ATOM 9098 C CA . ASN B 1 546 ? -23.172 -8.031 3.389 1 95.19 546 ASN B CA 1
ATOM 9099 C C . ASN B 1 546 ? -22.047 -8.758 4.121 1 95.19 546 ASN B C 1
ATOM 9101 O O . ASN B 1 546 ? -21.094 -9.211 3.494 1 95.19 546 ASN B O 1
ATOM 9105 N N . PRO B 1 547 ? -22.156 -8.875 5.441 1 96.06 547 PRO B N 1
ATOM 9106 C CA . PRO B 1 547 ? -21.172 -9.648 6.188 1 96.06 547 PRO B CA 1
ATOM 9107 C C . PRO B 1 547 ? -21.031 -11.086 5.676 1 96.06 547 PRO B C 1
ATOM 9109 O O . PRO B 1 547 ? -22.016 -11.656 5.188 1 96.06 547 PRO B O 1
ATOM 9112 N N . PRO B 1 548 ? -19.875 -11.664 5.859 1 96.88 548 PRO B N 1
ATOM 9113 C CA . PRO B 1 548 ? -19.641 -13.008 5.328 1 96.88 548 PRO B CA 1
ATOM 9114 C C . PRO B 1 548 ? -20.359 -14.094 6.133 1 96.88 548 PRO B C 1
ATOM 9116 O O . PRO B 1 548 ? -20.625 -13.906 7.324 1 96.88 548 PRO B O 1
ATOM 9119 N N . VAL B 1 549 ? -20.594 -15.203 5.488 1 96.44 549 VAL B N 1
ATOM 9120 C CA . VAL B 1 549 ? -21.125 -16.422 6.09 1 96.44 549 VAL B CA 1
ATOM 9121 C C . VAL B 1 549 ? -20.219 -17.594 5.758 1 96.44 549 VAL B C 1
ATOM 9123 O O . VAL B 1 549 ? -19.422 -17.531 4.816 1 96.44 549 VAL B O 1
ATOM 9126 N N . PRO B 1 550 ? -20.297 -18.672 6.582 1 97.06 550 PRO B N 1
ATOM 9127 C CA . PRO B 1 550 ? -19.5 -19.844 6.223 1 97.06 550 PRO B CA 1
ATOM 9128 C C . PRO B 1 550 ? -19.828 -20.375 4.828 1 97.06 550 PRO B C 1
ATOM 9130 O O . PRO B 1 550 ? -20.969 -20.266 4.367 1 97.06 550 PRO B O 1
ATOM 9133 N N . PRO B 1 551 ? -18.828 -20.938 4.172 1 97.19 551 PRO B N 1
ATOM 9134 C CA . PRO B 1 551 ? -19.016 -21.422 2.799 1 97.19 551 PRO B CA 1
ATOM 9135 C C . PRO B 1 551 ? -19.734 -22.766 2.734 1 97.19 551 PRO B C 1
ATOM 9137 O O . PRO B 1 551 ? -19.125 -23.781 2.426 1 97.19 551 PRO B O 1
ATOM 9140 N N . PHE B 1 552 ? -21.047 -22.766 2.85 1 97.69 552 PHE B N 1
ATOM 9141 C CA . PHE B 1 552 ? -21.891 -23.953 2.785 1 97.69 552 PHE B CA 1
ATOM 9142 C C . PHE B 1 552 ? -22.172 -24.344 1.337 1 97.69 552 PHE B C 1
ATOM 9144 O O . PHE B 1 552 ? -21.953 -23.547 0.422 1 97.69 552 PHE B O 1
ATOM 9151 N N . GLY B 1 553 ? -22.516 -25.625 1.194 1 96.75 553 GLY B N 1
ATOM 9152 C CA . GLY B 1 553 ? -22.984 -26.109 -0.094 1 96.75 553 GLY B CA 1
ATOM 9153 C C . GLY B 1 553 ? -21.969 -26.953 -0.826 1 96.75 553 GLY B C 1
ATOM 9154 O O . GLY B 1 553 ? -20.906 -27.25 -0.292 1 96.75 553 GLY B O 1
ATOM 9155 N N . PHE B 1 554 ? -22.375 -27.438 -1.989 1 96.56 554 PHE B N 1
ATOM 9156 C CA . PHE B 1 554 ? -21.562 -28.234 -2.902 1 96.56 554 PHE B CA 1
ATOM 9157 C C . PHE B 1 554 ? -21.75 -27.766 -4.34 1 96.56 554 PHE B C 1
ATOM 9159 O O . PHE B 1 554 ? -22.891 -27.594 -4.801 1 96.56 554 PHE B O 1
ATOM 9166 N N . SER B 1 555 ? -20.625 -27.438 -4.934 1 94.44 555 SER B N 1
ATOM 9167 C CA . SER B 1 555 ? -20.625 -27.062 -6.348 1 94.44 555 SER B CA 1
ATOM 9168 C C . SER B 1 555 ? -19.562 -27.828 -7.121 1 94.44 555 SER B C 1
ATOM 9170 O O . SER B 1 555 ? -18.734 -28.531 -6.531 1 94.44 555 SER B O 1
ATOM 9172 N N . ASN B 1 556 ? -19.562 -27.688 -8.445 1 95.12 556 ASN B N 1
ATOM 9173 C CA . ASN B 1 556 ? -18.609 -28.391 -9.305 1 95.12 556 ASN B CA 1
ATOM 9174 C C . ASN B 1 556 ? -17.172 -28.047 -8.945 1 95.12 556 ASN B C 1
ATOM 9176 O O . ASN B 1 556 ? -16.266 -28.875 -9.102 1 95.12 556 ASN B O 1
ATOM 9180 N N . SER B 1 557 ? -17 -26.844 -8.383 1 94.56 557 SER B N 1
ATOM 9181 C CA . SER B 1 557 ? -15.656 -26.391 -8.047 1 94.56 557 SER B CA 1
ATOM 9182 C C . SER B 1 557 ? -15.102 -27.172 -6.863 1 94.56 557 SER B C 1
ATOM 9184 O O . SER B 1 557 ? -13.891 -27.156 -6.617 1 94.56 557 SER B O 1
ATOM 9186 N N . GLN B 1 558 ? -15.945 -27.891 -6.152 1 97.31 558 GLN B N 1
ATOM 9187 C CA . GLN B 1 558 ? -15.5 -28.625 -4.973 1 97.31 558 GLN B CA 1
ATOM 9188 C C . GLN B 1 558 ? -15.203 -30.094 -5.312 1 97.31 558 GLN B C 1
ATOM 9190 O O . GLN B 1 558 ? -14.711 -30.844 -4.469 1 97.31 558 GLN B O 1
ATOM 9195 N N . ILE B 1 559 ? -15.477 -30.516 -6.57 1 98.25 559 ILE B N 1
ATOM 9196 C CA . ILE B 1 559 ? -15.258 -31.906 -6.965 1 98.25 559 ILE B CA 1
ATOM 9197 C C . ILE B 1 559 ? -13.797 -32.281 -6.727 1 98.25 559 ILE B C 1
ATOM 9199 O O . ILE B 1 559 ? -13.508 -33.25 -6.012 1 98.25 559 ILE B O 1
ATOM 9203 N N . SER B 1 560 ? -12.906 -31.5 -7.262 1 98.69 560 SER B N 1
ATOM 9204 C CA . SER B 1 560 ? -11.484 -31.828 -7.133 1 98.69 560 SER B CA 1
ATOM 9205 C C . SER B 1 560 ? -11.031 -31.719 -5.684 1 98.69 560 SER B C 1
ATOM 9207 O O . SER B 1 560 ? -10.125 -32.438 -5.258 1 98.69 560 SER B O 1
ATOM 9209 N N . VAL B 1 561 ? -11.656 -30.844 -4.887 1 98.75 561 VAL B N 1
ATOM 9210 C CA . VAL B 1 561 ? -11.328 -30.641 -3.48 1 98.75 561 VAL B CA 1
ATOM 9211 C C . VAL B 1 561 ? -11.602 -31.922 -2.691 1 98.75 561 VAL B C 1
ATOM 9213 O O . VAL B 1 561 ? -10.742 -32.375 -1.943 1 98.75 561 VAL B O 1
ATOM 9216 N N . PHE B 1 562 ? -12.734 -32.531 -2.953 1 98.75 562 PHE B N 1
ATOM 9217 C CA . PHE B 1 562 ? -13.141 -33.688 -2.178 1 98.75 562 PHE B CA 1
ATOM 9218 C C . PHE B 1 562 ? -12.602 -34.969 -2.805 1 98.75 562 PHE B C 1
ATOM 9220 O O . PHE B 1 562 ? -12.219 -35.906 -2.096 1 98.75 562 PHE B O 1
ATOM 9227 N N . ALA B 1 563 ? -12.539 -35.031 -4.117 1 98.81 563 ALA B N 1
ATOM 9228 C CA . ALA B 1 563 ? -12.07 -36.219 -4.809 1 98.81 563 ALA B CA 1
ATOM 9229 C C . ALA B 1 563 ? -10.547 -36.281 -4.848 1 98.81 563 ALA B C 1
ATOM 9231 O O . ALA B 1 563 ? -9.969 -37.312 -5.172 1 98.81 563 ALA B O 1
ATOM 9232 N N . GLU B 1 564 ? -9.898 -35.188 -4.543 1 98.81 564 GLU B N 1
ATOM 9233 C CA . GLU B 1 564 ? -8.445 -35.062 -4.508 1 98.81 564 GLU B CA 1
ATOM 9234 C C . GLU B 1 564 ? -7.848 -35.219 -5.898 1 98.81 564 GLU B C 1
ATOM 9236 O O . GLU B 1 564 ? -6.703 -35.656 -6.043 1 98.81 564 GLU B O 1
ATOM 9241 N N . THR B 1 565 ? -8.602 -34.969 -6.953 1 98.81 565 THR B N 1
ATOM 9242 C CA . THR B 1 565 ? -8.164 -35.062 -8.344 1 98.81 565 THR B CA 1
ATOM 9243 C C . THR B 1 565 ? -7.551 -33.75 -8.82 1 98.81 565 THR B C 1
ATOM 9245 O O . THR B 1 565 ? -7.77 -32.688 -8.211 1 98.81 565 THR B O 1
ATOM 9248 N N . PRO B 1 566 ? -6.707 -33.844 -9.859 1 98.75 566 PRO B N 1
ATOM 9249 C CA . PRO B 1 566 ? -6.254 -32.594 -10.453 1 98.75 566 PRO B CA 1
ATOM 9250 C C . PRO B 1 566 ? -7.367 -31.859 -11.211 1 98.75 566 PRO B C 1
ATOM 9252 O O . PRO B 1 566 ? -8.227 -32.5 -11.82 1 98.75 566 PRO B O 1
ATOM 9255 N N . ASP B 1 567 ? -7.418 -30.594 -11.141 1 98.81 567 ASP B N 1
ATOM 9256 C CA . ASP B 1 567 ? -8.344 -29.672 -11.773 1 98.81 567 ASP B CA 1
ATOM 9257 C C . ASP B 1 567 ? -7.621 -28.406 -12.219 1 98.81 567 ASP B C 1
ATOM 9259 O O . ASP B 1 567 ? -7.066 -27.672 -11.398 1 98.81 567 ASP B O 1
ATOM 9263 N N . SER B 1 568 ? -7.605 -28.125 -13.531 1 98.81 568 SER B N 1
ATOM 9264 C CA . SER B 1 568 ? -6.867 -26.984 -14.047 1 98.81 568 SER B CA 1
ATOM 9265 C C . SER B 1 568 ? -7.758 -26.094 -14.906 1 98.81 568 SER B C 1
ATOM 9267 O O . SER B 1 568 ? -8.68 -26.578 -15.57 1 98.81 568 SER B O 1
ATOM 9269 N N . VAL B 1 569 ? -7.41 -24.828 -14.844 1 98.75 569 VAL B N 1
ATOM 9270 C CA . VAL B 1 569 ? -8.133 -23.812 -15.617 1 98.75 569 VAL B CA 1
ATOM 9271 C C . VAL B 1 569 ? -7.414 -23.578 -16.953 1 98.75 569 VAL B C 1
ATOM 9273 O O . VAL B 1 569 ? -6.191 -23.406 -16.984 1 98.75 569 VAL B O 1
ATOM 9276 N N . PHE B 1 570 ? -8.188 -23.609 -18.062 1 98.75 570 PHE B N 1
ATOM 9277 C CA . PHE B 1 570 ? -7.703 -23.219 -19.391 1 98.75 570 PHE B CA 1
ATOM 9278 C C . PHE B 1 570 ? -8.359 -21.922 -19.844 1 98.75 570 PHE B C 1
ATOM 9280 O O . PHE B 1 570 ? -9.586 -21.797 -19.812 1 98.75 570 PHE B O 1
ATOM 9287 N N . PRO B 1 571 ? -7.578 -20.922 -20.219 1 98.25 571 PRO B N 1
ATOM 9288 C CA . PRO B 1 571 ? -8.164 -19.75 -20.875 1 98.25 571 PRO B CA 1
ATOM 9289 C C . PRO B 1 571 ? -8.609 -20.016 -22.297 1 98.25 571 PRO B C 1
ATOM 9291 O O . PRO B 1 571 ? -7.844 -20.562 -23.094 1 98.25 571 PRO B O 1
ATOM 9294 N N . LEU B 1 572 ? -9.805 -19.609 -22.703 1 97.69 572 LEU B N 1
ATOM 9295 C CA . LEU B 1 572 ? -10.367 -19.953 -24 1 97.69 572 LEU B CA 1
ATOM 9296 C C . LEU B 1 572 ? -10.469 -18.719 -24.891 1 97.69 572 LEU B C 1
ATOM 9298 O O . LEU B 1 572 ? -10.398 -18.828 -26.125 1 97.69 572 LEU B O 1
ATOM 9302 N N . GLY B 1 573 ? -10.789 -17.656 -24.281 1 96.88 573 GLY B N 1
ATOM 9303 C CA . GLY B 1 573 ? -11.078 -16.422 -25 1 96.88 573 GLY B CA 1
ATOM 9304 C C . GLY B 1 573 ? -11.688 -15.352 -24.109 1 96.88 573 GLY B C 1
ATOM 9305 O O . GLY B 1 573 ? -11.461 -15.336 -22.906 1 96.88 573 GLY B O 1
ATOM 9306 N N . GLN B 1 574 ? -12.344 -14.398 -24.781 1 96.81 574 GLN B N 1
ATOM 9307 C CA . GLN B 1 574 ? -12.969 -13.305 -24.031 1 96.81 574 GLN B CA 1
ATOM 9308 C C . GLN B 1 574 ? -14.242 -12.828 -24.719 1 96.81 574 GLN B C 1
ATOM 9310 O O . GLN B 1 574 ? -14.422 -13.031 -25.922 1 96.81 574 GLN B O 1
ATOM 9315 N N . VAL B 1 575 ? -15.141 -12.234 -23.953 1 96.81 575 VAL B N 1
ATOM 9316 C CA . VAL B 1 575 ? -16.406 -11.734 -24.5 1 96.81 575 VAL B CA 1
ATOM 9317 C C . VAL B 1 575 ? -16.531 -10.242 -24.203 1 96.81 575 VAL B C 1
ATOM 9319 O O . VAL B 1 575 ? -16.031 -9.758 -23.172 1 96.81 575 VAL B O 1
ATOM 9322 N N . PRO B 1 576 ? -17.156 -9.477 -25.125 1 96.25 576 PRO B N 1
ATOM 9323 C CA . PRO B 1 576 ? -17.406 -8.055 -24.875 1 96.25 576 PRO B CA 1
ATOM 9324 C C . PRO B 1 576 ? -18.516 -7.82 -23.859 1 96.25 576 PRO B C 1
ATOM 9326 O O . PRO B 1 576 ? -19.562 -8.469 -23.922 1 96.25 576 PRO B O 1
ATOM 9329 N N . VAL B 1 577 ? -18.281 -6.992 -22.922 1 96.56 577 VAL B N 1
ATOM 9330 C CA . VAL B 1 577 ? -19.281 -6.609 -21.922 1 96.56 577 VAL B CA 1
ATOM 9331 C C . VAL B 1 577 ? -19.203 -5.102 -21.672 1 96.56 577 VAL B C 1
ATOM 9333 O O . VAL B 1 577 ? -18.125 -4.535 -21.531 1 96.56 577 VAL B O 1
ATOM 9336 N N . PHE B 1 578 ? -20.344 -4.395 -21.594 1 96.88 578 PHE B N 1
ATOM 9337 C CA . PHE B 1 578 ? -20.375 -2.959 -21.344 1 96.88 578 PHE B CA 1
ATOM 9338 C C . PHE B 1 578 ? -20.047 -2.668 -19.875 1 96.88 578 PHE B C 1
ATOM 9340 O O . PHE B 1 578 ? -20.625 -3.266 -18.969 1 96.88 578 PHE B O 1
ATOM 9347 N N . SER B 1 579 ? -19.141 -1.808 -19.656 1 96.81 579 SER B N 1
ATOM 9348 C CA . SER B 1 579 ? -18.734 -1.39 -18.312 1 96.81 579 SER B CA 1
ATOM 9349 C C . SER B 1 579 ? -19.375 -0.056 -17.938 1 96.81 579 SER B C 1
ATOM 9351 O O . SER B 1 579 ? -19.172 0.948 -18.625 1 96.81 579 SER B O 1
ATOM 9353 N N . SER B 1 580 ? -20.016 -0.041 -16.797 1 95.62 580 SER B N 1
ATOM 9354 C CA . SER B 1 580 ? -20.594 1.204 -16.297 1 95.62 580 SER B CA 1
ATOM 9355 C C . SER B 1 580 ? -19.516 2.115 -15.711 1 95.62 580 SER B C 1
ATOM 9357 O O . SER B 1 580 ? -19.766 3.305 -15.492 1 95.62 580 SER B O 1
ATOM 9359 N N . ILE B 1 581 ? -18.375 1.591 -15.477 1 96.19 581 ILE B N 1
ATOM 9360 C CA . ILE B 1 581 ? -17.266 2.385 -14.945 1 96.19 581 ILE B CA 1
ATOM 9361 C C . ILE B 1 581 ? -16.625 3.189 -16.062 1 96.19 581 ILE B C 1
ATOM 9363 O O . ILE B 1 581 ? -16.516 4.414 -15.984 1 96.19 581 ILE B O 1
ATOM 9367 N N . THR B 1 582 ? -16.328 2.531 -17.141 1 97.12 582 THR B N 1
ATOM 9368 C CA . THR B 1 582 ? -15.594 3.193 -18.219 1 97.12 582 THR B CA 1
ATOM 9369 C C . THR B 1 582 ? -16.547 3.791 -19.25 1 97.12 582 THR B C 1
ATOM 9371 O O . THR B 1 582 ? -16.141 4.578 -20.094 1 97.12 582 THR B O 1
ATOM 9374 N N . ASN B 1 583 ? -17.797 3.471 -19.141 1 97.31 583 ASN B N 1
ATOM 9375 C CA . ASN B 1 583 ? -18.781 3.852 -20.156 1 97.31 583 ASN B CA 1
ATOM 9376 C C . ASN B 1 583 ? -18.328 3.422 -21.547 1 97.31 583 ASN B C 1
ATOM 9378 O O . ASN B 1 583 ? -18.406 4.207 -22.5 1 97.31 583 ASN B O 1
ATOM 9382 N N . HIS B 1 584 ? -17.812 2.203 -21.594 1 96.94 584 HIS B N 1
ATOM 9383 C CA . HIS B 1 584 ? -17.234 1.607 -22.797 1 96.94 584 HIS B CA 1
ATOM 9384 C C . HIS B 1 584 ? -17.359 0.088 -22.766 1 96.94 584 HIS B C 1
ATOM 9386 O O . HIS B 1 584 ? -17.594 -0.503 -21.719 1 96.94 584 HIS B O 1
ATOM 9392 N N . THR B 1 585 ? -17.375 -0.571 -23.938 1 96.62 585 THR B N 1
ATOM 9393 C CA . THR B 1 585 ? -17.328 -2.027 -24 1 96.62 585 THR B CA 1
ATOM 9394 C C . THR B 1 585 ? -15.93 -2.533 -23.656 1 96.62 585 THR B C 1
ATOM 9396 O O . THR B 1 585 ? -14.945 -2.086 -24.234 1 96.62 585 THR B O 1
ATOM 9399 N N . GLU B 1 586 ? -15.867 -3.352 -22.656 1 96.44 586 GLU B N 1
ATOM 9400 C CA . GLU B 1 586 ? -14.625 -4.027 -22.266 1 96.44 586 GLU B CA 1
ATOM 9401 C C . GLU B 1 586 ? -14.727 -5.531 -22.5 1 96.44 586 GLU B C 1
ATOM 9403 O O . GLU B 1 586 ? -15.758 -6.027 -22.953 1 96.44 586 GLU B O 1
ATOM 9408 N N . TYR B 1 587 ? -13.625 -6.27 -22.172 1 96.19 587 TYR B N 1
ATOM 9409 C CA . TYR B 1 587 ? -13.617 -7.703 -22.453 1 96.19 587 TYR B CA 1
ATOM 9410 C C . TYR B 1 587 ? -13.32 -8.5 -21.188 1 96.19 587 TYR B C 1
ATOM 9412 O O . TYR B 1 587 ? -12.445 -8.133 -20.406 1 96.19 587 TYR B O 1
ATOM 9420 N N . LEU B 1 588 ? -14.086 -9.539 -20.984 1 97.06 588 LEU B N 1
ATOM 9421 C CA . LEU B 1 588 ? -13.898 -10.43 -19.844 1 97.06 588 LEU B CA 1
ATOM 9422 C C . LEU B 1 588 ? -13.484 -11.82 -20.297 1 97.06 588 LEU B C 1
ATOM 9424 O O . LEU B 1 588 ? -13.961 -12.312 -21.328 1 97.06 588 LEU B O 1
ATOM 9428 N N . PRO B 1 589 ? -12.664 -12.477 -19.547 1 97.12 589 PRO B N 1
ATOM 9429 C CA . PRO B 1 589 ? -12.148 -13.789 -19.953 1 97.12 589 PRO B CA 1
ATOM 9430 C C . PRO B 1 589 ? -13.211 -14.883 -19.859 1 97.12 589 PRO B C 1
ATOM 9432 O O . PRO B 1 589 ? -14.109 -14.812 -19.016 1 97.12 589 PRO B O 1
ATOM 9435 N N . VAL B 1 590 ? -13.078 -15.883 -20.688 1 97.38 590 VAL B N 1
ATOM 9436 C CA . VAL B 1 590 ? -13.82 -17.141 -20.656 1 97.38 590 VAL B CA 1
ATOM 9437 C C . VAL B 1 590 ? -12.852 -18.297 -20.438 1 97.38 590 VAL B C 1
ATOM 9439 O O . VAL B 1 590 ? -11.844 -18.406 -21.141 1 97.38 590 VAL B O 1
ATOM 9442 N N . THR B 1 591 ? -13.148 -19.062 -19.438 1 97.62 591 THR B N 1
ATOM 9443 C CA . THR B 1 591 ? -12.266 -20.172 -19.094 1 97.62 591 THR B CA 1
ATOM 9444 C C . THR B 1 591 ? -13.055 -21.469 -18.922 1 97.62 591 THR B C 1
ATOM 9446 O O . THR B 1 591 ? -14.289 -21.438 -18.906 1 97.62 591 THR B O 1
ATOM 9449 N N . ILE B 1 592 ? -12.359 -22.531 -18.875 1 97.88 592 ILE B N 1
ATOM 9450 C CA . ILE B 1 592 ? -12.93 -23.844 -18.609 1 97.88 592 ILE B CA 1
ATOM 9451 C C . ILE B 1 592 ? -12.023 -24.625 -17.656 1 97.88 592 ILE B C 1
ATOM 9453 O O . ILE B 1 592 ? -10.828 -24.328 -17.562 1 97.88 592 ILE B O 1
ATOM 9457 N N . ASP B 1 593 ? -12.594 -25.484 -16.859 1 98.5 593 ASP B N 1
ATOM 9458 C CA . ASP B 1 593 ? -11.836 -26.375 -15.992 1 98.5 593 ASP B CA 1
ATOM 9459 C C . ASP B 1 593 ? -11.727 -27.766 -16.594 1 98.5 593 ASP B C 1
ATOM 9461 O O . ASP B 1 593 ? -12.695 -28.297 -17.125 1 98.5 593 ASP B O 1
ATOM 9465 N N . VAL B 1 594 ? -10.547 -28.359 -16.469 1 98.75 594 VAL B N 1
ATOM 9466 C CA . VAL B 1 594 ? -10.266 -29.703 -16.938 1 98.75 594 VAL B CA 1
ATOM 9467 C C . VAL B 1 594 ? -9.844 -30.594 -15.758 1 98.75 594 VAL B C 1
ATOM 9469 O O . VAL B 1 594 ? -8.867 -30.281 -15.07 1 98.75 594 VAL B O 1
ATOM 9472 N N . VAL B 1 595 ? -10.555 -31.703 -15.57 1 98.81 595 VAL B N 1
ATOM 9473 C CA . VAL B 1 595 ? -10.297 -32.625 -14.477 1 98.81 595 VAL B CA 1
ATOM 9474 C C . VAL B 1 595 ? -9.867 -33.969 -15.031 1 98.81 595 VAL B C 1
ATOM 9476 O O . VAL B 1 595 ? -10.398 -34.438 -16.047 1 98.81 595 VAL B O 1
ATOM 9479 N N . ALA B 1 596 ? -8.891 -34.625 -14.484 1 98.75 596 ALA B N 1
ATOM 9480 C CA . ALA B 1 596 ? -8.445 -35.969 -14.773 1 98.75 596 ALA B CA 1
ATOM 9481 C C . ALA B 1 596 ? -8.414 -36.812 -13.5 1 98.75 596 ALA B C 1
ATOM 9483 O O . ALA B 1 596 ? -8.727 -36.344 -12.414 1 98.75 596 ALA B O 1
ATOM 9484 N N . ALA B 1 597 ? -8.141 -38.094 -13.695 1 98.75 597 ALA B N 1
ATOM 9485 C CA . ALA B 1 597 ? -8.047 -39 -12.547 1 98.75 597 ALA B CA 1
ATOM 9486 C C . ALA B 1 597 ? -6.922 -38.594 -11.609 1 98.75 597 ALA B C 1
ATOM 9488 O O . ALA B 1 597 ? -5.945 -37.969 -12.039 1 98.75 597 ALA B O 1
ATOM 9489 N N . LYS B 1 598 ? -7.125 -38.906 -10.297 1 98.31 598 LYS B N 1
ATOM 9490 C CA . LYS B 1 598 ? -6.086 -38.594 -9.32 1 98.31 598 LYS B CA 1
ATOM 9491 C C . LYS B 1 598 ? -4.734 -39.156 -9.758 1 98.31 598 LYS B C 1
ATOM 9493 O O . LYS B 1 598 ? -4.641 -40.312 -10.195 1 98.31 598 LYS B O 1
ATOM 9498 N N . GLY B 1 599 ? -3.742 -38.281 -9.75 1 97.75 599 GLY B N 1
ATOM 9499 C CA . GLY B 1 599 ? -2.395 -38.688 -10.109 1 97.75 599 GLY B CA 1
ATOM 9500 C C . GLY B 1 599 ? -2.059 -38.438 -11.562 1 97.75 599 GLY B C 1
ATOM 9501 O O . GLY B 1 599 ? -0.917 -38.625 -11.984 1 97.75 599 GLY B O 1
ATOM 9502 N N . CYS B 1 600 ? -2.941 -37.969 -12.328 1 98.19 600 CYS B N 1
ATOM 9503 C CA . CYS B 1 600 ? -2.729 -37.75 -13.758 1 98.19 600 CYS B CA 1
ATOM 9504 C C . CYS B 1 600 ? -2.555 -36.281 -14.07 1 98.19 600 CYS B C 1
ATOM 9506 O O . CYS B 1 600 ? -3.053 -35.781 -15.086 1 98.19 600 CYS B O 1
ATOM 9508 N N . ASP B 1 601 ? -1.878 -35.594 -13.18 1 98.06 601 ASP B N 1
ATOM 9509 C CA . ASP B 1 601 ? -1.689 -34.125 -13.273 1 98.06 601 ASP B CA 1
ATOM 9510 C C . ASP B 1 601 ? -0.981 -33.75 -14.57 1 98.06 601 ASP B C 1
ATOM 9512 O O . ASP B 1 601 ? -1.382 -32.812 -15.25 1 98.06 601 ASP B O 1
ATOM 9516 N N . GLY B 1 602 ? -0.01 -34.469 -14.93 1 97.38 602 GLY B N 1
ATOM 9517 C CA . GLY B 1 602 ? 0.78 -34.156 -16.109 1 97.38 602 GLY B CA 1
ATOM 9518 C C . GLY B 1 602 ? 0.004 -34.312 -17.406 1 97.38 602 GLY B C 1
ATOM 9519 O O . GLY B 1 602 ? 0.337 -33.688 -18.406 1 97.38 602 GLY B O 1
ATOM 9520 N N . LEU B 1 603 ? -1.028 -35.156 -17.391 1 97.88 603 LEU B N 1
ATOM 9521 C CA . LEU B 1 603 ? -1.881 -35.344 -18.562 1 97.88 603 LEU B CA 1
ATOM 9522 C C . LEU B 1 603 ? -2.541 -34 -18.938 1 97.88 603 LEU B C 1
ATOM 9524 O O . LEU B 1 603 ? -2.627 -33.688 -20.125 1 97.88 603 LEU B O 1
ATOM 9528 N N . ILE B 1 604 ? -2.943 -33.281 -17.938 1 98.31 604 ILE B N 1
ATOM 9529 C CA . ILE B 1 604 ? -3.652 -32.031 -18.156 1 98.31 604 ILE B CA 1
ATOM 9530 C C . ILE B 1 604 ? -2.678 -30.969 -18.672 1 98.31 604 ILE B C 1
ATOM 9532 O O . ILE B 1 604 ? -2.979 -30.234 -19.625 1 98.31 604 ILE B O 1
ATOM 9536 N N . ALA B 1 605 ? -1.529 -30.844 -18.047 1 97.56 605 ALA B N 1
ATOM 9537 C CA . ALA B 1 605 ? -0.54 -29.859 -18.469 1 97.56 605 ALA B CA 1
ATOM 9538 C C . ALA B 1 605 ? -0.063 -30.141 -19.891 1 97.56 605 ALA B C 1
ATOM 9540 O O . ALA B 1 605 ? 0.077 -29.219 -20.703 1 97.56 605 ALA B O 1
ATOM 9541 N N . ARG B 1 606 ? 0.181 -31.422 -20.219 1 97.62 606 ARG B N 1
ATOM 9542 C CA . ARG B 1 606 ? 0.592 -31.812 -21.562 1 97.62 606 ARG B CA 1
ATOM 9543 C C . ARG B 1 606 ? -0.5 -31.5 -22.578 1 97.62 606 ARG B C 1
ATOM 9545 O O . ARG B 1 606 ? -0.212 -31.047 -23.688 1 97.62 606 ARG B O 1
ATOM 9552 N N . LEU B 1 607 ? -1.713 -31.766 -22.172 1 98.12 607 LEU B N 1
ATOM 9553 C CA . LEU B 1 607 ? -2.836 -31.438 -23.047 1 98.12 607 LEU B CA 1
ATOM 9554 C C . LEU B 1 607 ? -2.834 -29.969 -23.391 1 98.12 607 LEU B C 1
ATOM 9556 O O . LEU B 1 607 ? -3.043 -29.594 -24.547 1 98.12 607 LEU B O 1
ATOM 9560 N N . ALA B 1 608 ? -2.637 -29.094 -22.406 1 98.25 608 ALA B N 1
ATOM 9561 C CA . ALA B 1 608 ? -2.584 -27.656 -22.656 1 98.25 608 ALA B CA 1
ATOM 9562 C C . ALA B 1 608 ? -1.495 -27.312 -23.672 1 98.25 608 ALA B C 1
ATOM 9564 O O . ALA B 1 608 ? -1.718 -26.516 -24.594 1 98.25 608 ALA B O 1
ATOM 9565 N N . GLU B 1 609 ? -0.332 -27.938 -23.547 1 96.88 609 GLU B N 1
ATOM 9566 C CA . GLU B 1 609 ? 0.768 -27.719 -24.484 1 96.88 609 GLU B CA 1
ATOM 9567 C C . GLU B 1 609 ? 0.364 -28.109 -25.906 1 96.88 609 GLU B C 1
ATOM 9569 O O . GLU B 1 609 ? 0.611 -27.375 -26.859 1 96.88 609 GLU B O 1
ATOM 9574 N N . ASP B 1 610 ? -0.178 -29.266 -26.016 1 97.5 610 ASP B N 1
ATOM 9575 C CA . ASP B 1 610 ? -0.542 -29.812 -27.312 1 97.5 610 ASP B CA 1
ATOM 9576 C C . ASP B 1 610 ? -1.636 -28.969 -27.969 1 97.5 610 ASP B C 1
ATOM 9578 O O . ASP B 1 610 ? -1.635 -28.781 -29.188 1 97.5 610 ASP B O 1
ATOM 9582 N N . LEU B 1 611 ? -2.57 -28.531 -27.141 1 98.31 611 LEU B N 1
ATOM 9583 C CA . LEU B 1 611 ? -3.666 -27.75 -27.688 1 98.31 611 LEU B CA 1
ATOM 9584 C C . LEU B 1 611 ? -3.166 -26.375 -28.156 1 98.31 611 LEU B C 1
ATOM 9586 O O . LEU B 1 611 ? -3.68 -25.844 -29.141 1 98.31 611 LEU B O 1
ATOM 9590 N N . VAL B 1 612 ? -2.24 -25.75 -27.438 1 97.56 612 VAL B N 1
ATOM 9591 C CA . VAL B 1 612 ? -1.637 -24.5 -27.891 1 97.56 612 VAL B CA 1
ATOM 9592 C C . VAL B 1 612 ? -0.89 -24.734 -29.203 1 97.56 612 VAL B C 1
ATOM 9594 O O . VAL B 1 612 ? -1.004 -23.953 -30.156 1 97.56 612 VAL B O 1
ATOM 9597 N N . ALA B 1 613 ? -0.138 -25.828 -29.297 1 96.06 613 ALA B N 1
ATOM 9598 C CA . ALA B 1 613 ? 0.602 -26.188 -30.516 1 96.06 613 ALA B CA 1
ATOM 9599 C C . ALA B 1 613 ? -0.344 -26.391 -31.688 1 96.06 613 ALA B C 1
ATOM 9601 O O . ALA B 1 613 ? -0.003 -26.062 -32.844 1 96.06 613 ALA B O 1
ATOM 9602 N N . ALA B 1 614 ? -1.526 -26.922 -31.406 1 97.31 614 ALA B N 1
ATOM 9603 C CA . ALA B 1 614 ? -2.514 -27.203 -32.438 1 97.31 614 ALA B CA 1
ATOM 9604 C C . ALA B 1 614 ? -3.312 -25.953 -32.812 1 97.31 614 ALA B C 1
ATOM 9606 O O . ALA B 1 614 ? -4.133 -25.969 -33.719 1 97.31 614 ALA B O 1
ATOM 9607 N N . GLY B 1 615 ? -3.154 -24.828 -32.062 1 96.44 615 GLY B N 1
ATOM 9608 C CA . GLY B 1 615 ? -3.863 -23.594 -32.344 1 96.44 615 GLY B CA 1
ATOM 9609 C C . GLY B 1 615 ? -5.273 -23.578 -31.766 1 96.44 615 GLY B C 1
ATOM 9610 O O . GLY B 1 615 ? -6.098 -22.75 -32.156 1 96.44 615 GLY B O 1
ATOM 9611 N N . ILE B 1 616 ? -5.555 -24.531 -30.891 1 97.75 616 ILE B N 1
ATOM 9612 C CA . ILE B 1 616 ? -6.883 -24.625 -30.297 1 97.75 616 ILE B CA 1
ATOM 9613 C C . ILE B 1 616 ? -6.965 -23.719 -29.078 1 97.75 616 ILE B C 1
ATOM 9615 O O . ILE B 1 616 ? -8.008 -23.109 -28.812 1 97.75 616 ILE B O 1
ATOM 9619 N N . LEU B 1 617 ? -5.871 -23.688 -28.297 1 96.81 617 LEU B N 1
ATOM 9620 C CA . LEU B 1 617 ? -5.703 -22.734 -27.188 1 96.81 617 LEU B CA 1
ATOM 9621 C C . LEU B 1 617 ? -4.68 -21.656 -27.547 1 96.81 617 LEU B C 1
ATOM 9623 O O . LEU B 1 617 ? -3.814 -21.875 -28.391 1 96.81 617 LEU B O 1
ATOM 9627 N N . THR B 1 618 ? -4.891 -20.516 -26.984 1 92.94 618 THR B N 1
ATOM 9628 C CA . THR B 1 618 ? -3.904 -19.453 -27.125 1 92.94 618 THR B CA 1
ATOM 9629 C C . THR B 1 618 ? -3.262 -19.141 -25.781 1 92.94 618 THR B C 1
ATOM 9631 O O . THR B 1 618 ? -3.881 -19.312 -24.734 1 92.94 618 THR B O 1
ATOM 9634 N N . VAL B 1 619 ? -2.039 -18.672 -25.844 1 97.31 619 VAL B N 1
ATOM 9635 C CA . VAL B 1 619 ? -1.354 -18.172 -24.656 1 97.31 619 VAL B CA 1
ATOM 9636 C C . VAL B 1 619 ? -1.891 -16.797 -24.281 1 97.31 619 VAL B C 1
ATOM 9638 O O . VAL B 1 619 ? -1.819 -15.859 -25.078 1 97.31 619 VAL B O 1
ATOM 9641 N N . PRO B 1 620 ? -2.447 -16.703 -23.047 1 98.19 620 PRO B N 1
ATOM 9642 C CA . PRO B 1 620 ? -2.977 -15.398 -22.672 1 98.19 620 PRO B CA 1
ATOM 9643 C C . PRO B 1 620 ? -1.88 -14.344 -22.5 1 98.19 620 PRO B C 1
ATOM 9645 O O . PRO B 1 620 ? -0.775 -14.672 -22.062 1 98.19 620 PRO B O 1
ATOM 9648 N N . ARG B 1 621 ? -2.189 -13.117 -22.844 1 97.5 621 ARG B N 1
ATOM 9649 C CA . ARG B 1 621 ? -1.266 -12 -22.688 1 97.5 621 ARG B CA 1
ATOM 9650 C C . ARG B 1 621 ? -1.599 -11.18 -21.453 1 97.5 621 ARG B C 1
ATOM 9652 O O . ARG B 1 621 ? -2.682 -11.32 -20.875 1 97.5 621 ARG B O 1
ATOM 9659 N N . VAL B 1 622 ? -0.64 -10.352 -21.078 1 97.31 622 VAL B N 1
ATOM 9660 C CA . VAL B 1 622 ? -0.892 -9.352 -20.047 1 97.31 622 VAL B CA 1
ATOM 9661 C C . VAL B 1 622 ? -1.736 -8.219 -20.625 1 97.31 622 VAL B C 1
ATOM 9663 O O . VAL B 1 622 ? -1.648 -7.914 -21.812 1 97.31 622 VAL B O 1
ATOM 9666 N N . GLY B 1 623 ? -2.605 -7.656 -19.75 1 96.88 623 GLY B N 1
ATOM 9667 C CA . GLY B 1 623 ? -3.352 -6.496 -20.203 1 96.88 623 GLY B CA 1
ATOM 9668 C C . GLY B 1 623 ? -4.82 -6.539 -19.828 1 96.88 623 GLY B C 1
ATOM 9669 O O . GLY B 1 623 ? -5.238 -7.391 -19.047 1 96.88 623 GLY B O 1
ATOM 9670 N N . ALA B 1 624 ? -5.613 -5.645 -20.344 1 96.12 624 ALA B N 1
ATOM 9671 C CA . ALA B 1 624 ? -7.035 -5.5 -20.062 1 96.12 624 ALA B CA 1
ATOM 9672 C C . ALA B 1 624 ? -7.828 -6.691 -20.594 1 96.12 624 ALA B C 1
ATOM 9674 O O . ALA B 1 624 ? -8.945 -6.957 -20.141 1 96.12 624 ALA B O 1
ATOM 9675 N N . GLY B 1 625 ? -7.223 -7.348 -21.562 1 95.38 625 GLY B N 1
ATOM 9676 C CA . GLY B 1 625 ? -7.773 -8.586 -22.094 1 95.38 625 GLY B CA 1
ATOM 9677 C C . GLY B 1 625 ? -6.738 -9.688 -22.234 1 95.38 625 GLY B C 1
ATOM 9678 O O . GLY B 1 625 ? -5.539 -9.438 -22.109 1 95.38 625 GLY B O 1
ATOM 9679 N N . ILE B 1 626 ? -7.188 -10.914 -22.5 1 95.06 626 ILE B N 1
ATOM 9680 C CA . ILE B 1 626 ? -6.254 -12.031 -22.609 1 95.06 626 ILE B CA 1
ATOM 9681 C C . ILE B 1 626 ? -5.473 -11.938 -23.906 1 95.06 626 ILE B C 1
ATOM 9683 O O . ILE B 1 626 ? -4.477 -12.633 -24.094 1 95.06 626 ILE B O 1
ATOM 9687 N N . GLU B 1 627 ? -5.945 -11.039 -24.828 1 95.69 627 GLU B N 1
ATOM 9688 C CA . GLU B 1 627 ? -5.234 -10.781 -26.062 1 95.69 627 GLU B CA 1
ATOM 9689 C C . GLU B 1 627 ? -4.344 -9.547 -25.953 1 95.69 627 GLU B C 1
ATOM 9691 O O . GLU B 1 627 ? -3.754 -9.109 -26.938 1 95.69 627 GLU B O 1
ATOM 9696 N N . GLY B 1 628 ? -4.297 -9.055 -24.766 1 95.19 628 GLY B N 1
ATOM 9697 C CA . GLY B 1 628 ? -3.498 -7.863 -24.516 1 95.19 628 GLY B CA 1
ATOM 9698 C C . GLY B 1 628 ? -4.336 -6.625 -24.25 1 95.19 628 GLY B C 1
ATOM 9699 O O . GLY B 1 628 ? -5.395 -6.707 -23.625 1 95.19 628 GLY B O 1
ATOM 9700 N N . GLY B 1 629 ? -3.791 -5.5 -24.547 1 91.69 629 GLY B N 1
ATOM 9701 C CA . GLY B 1 629 ? -4.48 -4.23 -24.375 1 91.69 629 GLY B CA 1
ATOM 9702 C C . GLY B 1 629 ? -3.943 -3.418 -23.219 1 91.69 629 GLY B C 1
ATOM 9703 O O . GLY B 1 629 ? -3.268 -3.955 -22.328 1 91.69 629 GLY B O 1
ATOM 9704 N N . GLU B 1 630 ? -4.352 -2.223 -23.266 1 89.5 630 GLU B N 1
ATOM 9705 C CA . GLU B 1 630 ? -3.898 -1.272 -22.25 1 89.5 630 GLU B CA 1
ATOM 9706 C C . GLU B 1 630 ? -4.574 -1.534 -20.906 1 89.5 630 GLU B C 1
ATOM 9708 O O . GLU B 1 630 ? -5.797 -1.68 -20.844 1 89.5 630 GLU B O 1
ATOM 9713 N N . ILE B 1 631 ? -3.76 -1.632 -19.953 1 90.62 631 ILE B N 1
ATOM 9714 C CA . ILE B 1 631 ? -4.336 -1.633 -18.609 1 90.62 631 ILE B CA 1
ATOM 9715 C C . ILE B 1 631 ? -4.73 -0.21 -18.219 1 90.62 631 ILE B C 1
ATOM 9717 O O . ILE B 1 631 ? -3.879 0.68 -18.156 1 90.62 631 ILE B O 1
ATOM 9721 N N . LEU B 1 632 ? -5.91 0.213 -18.125 1 77.12 632 LEU B N 1
ATOM 9722 C CA . LEU B 1 632 ? -6.48 1.554 -18.047 1 77.12 632 LEU B CA 1
ATOM 9723 C C . LEU B 1 632 ? -5.832 2.355 -16.938 1 77.12 632 LEU B C 1
ATOM 9725 O O . LEU B 1 632 ? -5.77 3.586 -17 1 77.12 632 LEU B O 1
ATOM 9729 N N . MET B 1 633 ? -5.312 1.947 -15.781 1 66.06 633 MET B N 1
ATOM 9730 C CA . MET B 1 633 ? -4.668 2.834 -14.812 1 66.06 633 MET B CA 1
ATOM 9731 C C . MET B 1 633 ? -3.279 3.242 -15.297 1 66.06 633 MET B C 1
ATOM 9733 O O . MET B 1 633 ? -2.719 4.234 -14.828 1 66.06 633 MET B O 1
ATOM 9737 N N . ARG B 1 634 ? -2.615 2.457 -16.188 1 58.78 634 ARG B N 1
ATOM 9738 C CA . ARG B 1 634 ? -1.244 2.703 -16.625 1 58.78 634 ARG B CA 1
ATOM 9739 C C . ARG B 1 634 ? -1.182 2.963 -18.125 1 58.78 634 ARG B C 1
ATOM 9741 O O . ARG B 1 634 ? -1.778 2.227 -18.906 1 58.78 634 ARG B O 1
ATOM 9748 N N . ARG B 1 635 ? -1.047 4.242 -18.453 1 41.81 635 ARG B N 1
ATOM 9749 C CA . ARG B 1 635 ? -0.78 4.41 -19.875 1 41.81 635 ARG B CA 1
ATOM 9750 C C . ARG B 1 635 ? 0.515 3.715 -20.281 1 41.81 635 ARG B C 1
ATOM 9752 O O . ARG B 1 635 ? 1.517 3.797 -19.562 1 41.81 635 ARG B O 1
ATOM 9759 N N . TYR B 1 636 ? 0.529 2.504 -20.906 1 41.47 636 TYR B N 1
ATOM 9760 C CA . TYR B 1 636 ? 1.745 1.943 -21.484 1 41.47 636 TYR B CA 1
ATOM 9761 C C . TYR B 1 636 ? 2.541 3.014 -22.219 1 41.47 636 TYR B C 1
ATOM 9763 O O . TYR B 1 636 ? 1.98 3.783 -23 1 41.47 636 TYR B O 1
ATOM 9771 N N . PHE B 1 637 ? 3.369 3.684 -21.547 1 33.12 637 PHE B N 1
ATOM 9772 C CA . PHE B 1 637 ? 4.262 4.32 -22.5 1 33.12 637 PHE B CA 1
ATOM 9773 C C . PHE B 1 637 ? 4.832 3.293 -23.484 1 33.12 637 PHE B C 1
ATOM 9775 O O . PHE B 1 637 ? 5.41 2.289 -23.062 1 33.12 637 PHE B O 1
ATOM 9782 N N . VAL B 1 638 ? 4.246 3.002 -24.625 1 27.73 638 VAL B N 1
ATOM 9783 C CA . VAL B 1 638 ? 5 2.344 -25.688 1 27.73 638 VAL B CA 1
ATOM 9784 C C . VAL B 1 638 ? 6.41 2.922 -25.75 1 27.73 638 VAL B C 1
ATOM 9786 O O . VAL B 1 638 ? 6.59 4.141 -25.703 1 27.73 638 VAL B O 1
#

Radius of gyration: 33.68 Å; Cα contacts (8 Å, |Δi|>4): 3141; chains: 2; bounding box: 95×96×117 Å

Sequence (1276 aa):
MGWNQTFLFLALAATAASSLVGSGTSLQLNGIDYFVSPFSQGKVINGTVAINARQNQLGFVLATVIAGDLYTESTLQSLFLNWSTVDDVWQPAFLETIFVFNFAKLTNKNHNYHDGVSSSVFPLQVTHNIPSGPYFLNVHTGQVHPAYRLYDDFAGAFTQSLLQRPDGRFQTLSAQVPAAASITIGVPSRLYFTKTEAKPLAGVRIGVKDIFSLAGVKKGCGNRAWYHLYPVANSTGTAMQNLIDKGAIIVGVQKTSQFANGETPTADWVDYHSPFNPRGDGYQDPATSSAGAGSSIASYEWLDLAVGSDTGGSIRGPATVQGIFGNRPSHGLVSLDNVMPLSPKLDTPGFLARDPSLWNAANAALYGDKYTFFGHQAPRYPKKLYLLDFPAGNTSHAPILQNFVTKLAKFLDTSPTNIDLNKEWERTRPTSAGDQSLAQLLNTTYAAIISKDQAKLVREPFYRDYAAVHDGRLPFVNPVPLARWTWGDSQPSSLLSDAVRNKTLFKDWFNGNILPPSSDPLTCSSGLLLHVNGSADFISRNRYINPPVPPFGFSNSQISVFAETPDSVFPLGQVPVFSSITNHTEYLPVTIDVVAAKGCDGLIARLAEDLVAAGILTVPRVGAGIEGGEILMRRYFVMGWNQTFLFLALAATAASSLVGSGTSLQLNGIDYFVSPFSQGKVINGTVAINARQNQLGFVLATVIAGDLYTESTLQSLFLNWSTVDDVWQPAFLETIFVFNFAKLTNKNHNYHDGVSSSVFPLQVTHNIPSGPYFLNVHTGQVHPAYRLYDDFAGAFTQSLLQRPDGRFQTLSAQVPAAASITIGVPSRLYFTKTEAKPLAGVRIGVKDIFSLAGVKKGCGNRAWYHLYPVANSTGTAMQNLIDKGAIIVGVQKTSQFANGETPTADWVDYHSPFNPRGDGYQDPATSSAGAGSSIASYEWLDLAVGSDTGGSIRGPATVQGIFGNRPSHGLVSLDNVMPLSPKLDTPGFLARDPSLWNAANAALYGDKYTFFGHQAPRYPKKLYLLDFPAGNTSHAPILQNFVTKLAKFLDTSPTNIDLNKEWERTRPTSAGDQSLAQLLNTTYAAIISKDQAKLVREPFYRDYAAVHDGRLPFVNPVPLARWTWGDSQPSSLLSDAVRNKTLFKDWFNGNILPPSSDPLTCSSGLLLHVNGSADFISRNRYINPPVPPFGFSNSQISVFAETPDSVFPLGQVPVFSSITNHTEYLPVTIDVVAAKGCDGLIARLAEDLVAAGILTVPRVGAGIEGGEILMRRYFV

InterPro domains:
  IPR023631 Amidase signature domain [PF01425] (195-355)
  IPR036928 Amidase signature (AS) superfamily [G3DSA:3.90.1300.10] (155-615)
  IPR036928 Amidase signature (AS) superfamily [SSF75304] (198-611)
  IPR058329 Scytalone dehydratase-like protein Arp1, N-terminal domain [PF26053] (55-151)

Foldseek 3Di:
DDPPPDPPPPPPPPPPDDDDADQWDWDDDPNFIKIWGSDFQDFQDDDADDQPADAPPQQWAAAWEADDDEDEPVRVLVVVVVLVVPWPFDDPRSQQEYEYAHYPDDDCDFDDSDPPHTHDYHYRPDPGPQFTDMWIARNVVNTTTFMWTKDWPQQQFFPFFWDQDPVRAIDGNPDADDDDPTGMWTATILRRWDADPQQNCASAEEEEAQQFATAQAFGCQLAPLRSVQDGHDNHGDPLVVLNVSNHYHYGGYTAFHHLFFKDAFDAQNDRDHFGWQLAWQGFFTLTGRSSSQLRCQQADPSHFKYKDKDQQCHFVSNCFFSQFKKKDAQQPLADRPRGRDLFSLQIGMIITGQDLVVRLVSVCSSRPPLALACPPHAFLAAQEEEEECQDDCPAQCNVLVVLLQVVVNVVNVYDYDYDDVQVVCCVDQDVVQPNDTLFRLQFCLSLQRSLVRNCVRPVVVSQVSSCVVVVSDGGDDGQRNVQSNVVNVVDDPCSNVSSLVSLVSLLCCCCPPPWDADPDVRNGINYKYKYFDDRQDGRGSPDDDDGDHGDTTDDPSCSCSSNSWMKMKHWRFWGWDQDPVVNGTGITTGIMMMTHRRSNNNNVSVSNVVCCVVVSGPRAHHRNTRVHYHSVVDDPPD/DDPPPPPPPPPPPPPPDDDDADQWDWDDDPNFIKIWGSDFQDFQDDDQDDQPADAPPQQWAKAWEADDDEDEPVRVLVVVVVLVVPWPFDDPRSQQEYEYAHYDDDDCDFDDSDPPHTHDYDYRPDPGPQFTDMWIARNVVNTTTFMWTKDWPQQQFFDFFWDQDPVRAIDGNPDADDDDPTGMWTATILRRWDADPQQNCASAEEEEAQQFATAQAFGCQLAPLSRVQDGHDNHGDPLVVLNVSNHYHYGGYTAFHHLFFKDFAPALNDRDHFGWQLAWQGFFTLTGRSSSQLRCQQADPSHFKYKDKDQQCHFVSNCFFSQFKKKDAQQPLADRPRGRDLFSLQIGMIITGQDLVVRLVSVCSSRPPLALACPPHAFLAAQEEEEECQDDCPAQCNVLVVLLQVVVNVVNVYDYDYDDVQVVCCVDQDVVQPNDTLFRLQFCLSLQRSLVRNCVRPVVVSQVSSCVVVVSDGGDDGQRNVQSNVVNVVDDPCSNVSSLVSLVSLLCCCCPPPWDADPDVRNGINYKYKYFDDRQDGRGSPDDDDGDHGDTTDDPSCSCSSNSWMKMKHWRFWGWDQDPVVNGTGITTGIMMMTHRRSNNNNVSVVNVVCCVVVSGPRAHHRNTRVHYHSVVDDPPD

Solvent-accessible surface area (backbone atoms only — not comparable to full-atom values): 64733 Å² total; per-residue (Å²): 137,82,83,77,83,77,79,78,78,74,71,74,73,74,54,62,73,77,48,61,44,65,52,20,33,28,32,29,52,73,86,40,48,33,35,38,45,64,60,59,64,46,49,49,47,86,64,89,72,90,68,95,57,79,54,33,94,81,35,38,28,50,20,26,36,42,52,72,67,80,40,51,77,68,55,46,43,55,48,52,56,49,43,60,71,76,25,90,51,51,55,74,65,27,43,39,26,31,32,31,53,34,58,79,79,82,63,98,58,80,39,68,81,43,91,53,37,65,18,45,77,40,70,37,66,45,90,62,88,45,56,26,34,51,28,38,30,30,68,88,76,26,32,29,16,46,42,20,33,53,41,74,34,84,44,41,17,51,32,35,33,29,36,70,42,95,86,70,35,38,42,56,41,30,35,33,66,85,54,74,65,49,54,30,36,48,43,68,44,43,54,58,38,69,66,40,91,78,20,73,34,31,49,39,34,28,37,32,35,29,43,52,34,37,18,52,36,61,51,37,38,41,32,59,45,52,34,52,66,50,71,53,30,88,49,53,16,58,42,60,42,34,35,44,70,22,34,34,38,61,31,28,31,14,35,34,29,47,61,58,33,69,52,52,50,24,46,42,40,57,76,49,66,72,30,35,16,34,36,34,83,35,50,32,50,24,45,25,15,16,17,10,28,24,19,37,54,27,59,33,83,85,46,58,37,16,33,27,40,24,47,75,37,11,24,43,40,5,14,37,62,50,17,26,31,11,32,33,43,28,58,75,46,55,64,63,56,63,38,71,60,44,26,83,90,38,43,28,67,30,40,30,31,46,50,42,63,61,47,40,54,48,46,42,40,43,27,42,89,63,42,40,76,54,84,90,49,81,63,49,71,40,58,40,37,34,39,37,76,71,72,59,78,83,45,87,59,27,60,62,52,52,52,47,51,53,53,47,24,59,75,51,68,41,63,75,40,82,52,55,68,65,61,52,41,72,73,64,54,58,78,90,58,60,91,55,49,68,54,67,59,32,22,53,26,61,39,32,43,38,17,48,42,20,38,65,73,42,49,49,56,48,41,53,61,43,13,73,77,48,86,62,25,40,64,80,72,47,59,46,53,49,40,29,35,51,52,38,68,74,46,65,83,60,47,43,61,52,22,53,49,44,34,48,54,49,17,52,46,41,42,64,74,74,33,24,60,34,93,46,76,54,38,31,17,51,26,39,39,36,38,64,86,67,82,63,67,90,48,57,27,78,56,74,61,76,80,70,70,62,66,64,49,68,54,81,72,41,47,37,45,47,46,30,16,16,36,29,30,43,32,73,50,66,38,81,42,80,34,88,60,28,70,40,77,29,32,32,34,34,42,38,33,47,31,38,8,61,58,29,44,24,59,56,36,45,46,49,37,52,32,38,74,70,65,76,33,66,72,40,38,41,21,11,27,43,91,19,61,66,32,75,54,45,71,69,79,125,137,82,80,77,78,76,78,77,76,73,71,72,74,72,54,63,73,77,48,60,43,64,53,22,34,28,32,29,52,74,87,41,50,32,36,39,45,66,60,60,64,46,49,48,48,87,65,85,72,90,68,94,58,80,54,32,93,79,34,38,29,51,20,26,38,42,51,73,66,81,39,52,75,69,54,47,44,54,48,52,58,49,42,60,71,75,26,91,50,51,57,74,66,25,45,39,27,31,31,31,51,34,59,79,79,82,65,97,59,79,38,68,81,44,92,52,37,67,18,45,78,41,70,36,67,44,91,63,90,45,56,25,37,51,26,38,30,29,68,87,75,25,32,29,15,46,42,20,34,54,40,75,34,84,44,42,17,50,32,36,31,29,36,70,42,96,85,70,34,37,40,58,40,30,37,33,67,84,52,75,65,47,54,29,36,49,41,69,43,42,52,60,39,70,66,41,90,77,20,74,33,31,49,39,33,29,38,33,36,29,42,53,34,37,18,52,34,62,49,36,37,39,32,60,44,53,33,52,69,50,70,55,29,88,49,54,15,57,42,60,42,34,34,44,70,21,34,36,38,59,31,27,31,14,36,33,29,46,61,57,34,69,52,51,46,26,45,44,39,60,76,49,66,67,31,36,16,35,36,35,84,35,48,31,48,27,42,28,15,16,15,9,27,22,20,37,53,26,58,34,81,84,47,59,39,16,32,29,41,23,48,74,37,10,23,43,41,5,14,34,60,49,17,25,31,12,32,34,42,28,59,74,46,55,63,64,55,63,38,70,61,44,27,83,91,40,42,28,66,30,42,29,31,46,50,41,63,61,46,41,54,47,47,42,41,43,28,42,90,63,42,40,75,54,84,91,48,80,66,48,71,40,58,38,38,35,37,36,78,72,73,58,77,84,44,87,58,28,61,60,52,52,51,47,52,53,54,49,23,58,73,51,67,42,64,75,40,81,50,56,65,66,61,52,40,72,73,63,54,59,77,90,59,61,90,55,49,67,55,68,58,32,22,52,25,62,38,32,42,38,18,48,43,20,37,63,73,42,49,49,56,49,42,52,59,45,14,74,76,48,85,62,24,40,64,80,72,48,59,45,55,49,42,30,35,52,53,37,68,74,46,64,84,60,45,43,61,51,22,52,49,45,35,48,54,49,16,53,46,42,43,63,74,73,34,26,61,34,93,47,75,52,38,30,18,52,26,39,40,36,37,65,85,67,82,63,65,91,47,59,28,76,51,75,62,77,80,70,70,64,66,63,48,68,57,80,73,43,46,37,44,47,46,30,16,16,37,29,30,43,32,73,50,66,37,83,43,77,34,87,60,28,68,41,77,30,33,34,33,34,43,37,33,45,30,38,8,60,58,27,45,24,60,54,37,44,47,48,36,53,32,39,75,71,66,77,32,66,69,39,38,41,20,11,27,45,91,19,61,66,32,80,56,47,72,73,79,124

Organism: Metarhizium robertsii (strain ARSEF 23 / ATCC MYA-3075) (NCBI:txid655844)

Secondary structure (DSSP, 8-state):
-------------------EEEEEEEEEETTEEEEE-SS---BSSSS-----S---TTSEEEEEEE-SS-B-HHHHHHHHHHHHHH-SS--GGGGGEEEESSBS---SS-EEEETTEEEEEEE--S-S-PPSEEEEEETTT-BEEEEEEEEE-TT--EEEEEEE-TTS-EEE-----S-SS--EEEEE-GGG----SS-TTTT-EEEEETTB--BT----TT-HHHHHHS--BSS--HHHHHHHHTT-EEEEEE--SGGG----TTTT--SSPPPPB-STTS-B---SSSHHHHHHHHH-TT--EEEEE-SSSTTHHHHHHHT-EEEEPPTTSS--TTB--S-TTT--EEEEES-HHHHHHHHHHHHGGGS---SSS-----SEEEEESPPPTTSTTHHHHHHHHHHHHHHHTS-EEEE-HHHHHHHH--GGGTT--HHHHHTTHHHHHHHHHHIIIIIHHHHHHHHHHTTTPPPP--HHHHHHHHHHHTS-THHHHHHHHHHHHHHHHIIIIISPBPSSTTT-BSEEEEE--------BTT---PPP----S--GGGHHHHH---EEEEEEEEEEEEETTTTEEEEEEEEEEEE--TT-HHHHHHHHHHHHHTTSS-PPPSSSBTTB---TTS----/-------------------EEEEEEEEEETTEEEEE-SS---BSSSS-----S---TTSEEEEEEE-SS-B-HHHHHHHHHHHHHH-SS--GGGGGEEEESSBS---SS-EEEETTEEEEEEE--S-S-PPSEEEEEETTT-BEEEEEEEEE-TT--EEEEEEE-TTS-EEE-----S-SS--EEEEE-GGG----SS-TTTT-EEEEETTB--BT----TT-HHHHHHS--BSS--HHHHHHHHTT-EEEEEE--SGGG----TTTT--SSPPPPB-STTS-B---SSSHHHHHHHHH-TT--EEEEE-SSSTTHHHHHHHT-EEEEPPTTSS--TTB--S-TTT--EEEEES-HHHHHHHHHHHHGGGS---SSS-----SEEEEESPPPTTSTTHHHHHHHHHHHHHHHTS-EEEE-HHHHHHHH--GGGTT--HHHHHTTHHHHHHHHHHIIIIIHHHHHHHHHHTTTPPPP--HHHHHHHHHHHTS-THHHHHHHHHHHHHHHHIIIIISPBPSSTTT-BSEEEEE--------BTT---PPP----S--GGGHHHHH---EEEEEEEEEEEEETTTTEEEEEEEEEEEE--TT-HHHHHHHHHHHHHTTSS-PPPSSSBTTB---TTS----

pLDDT: mean 92.39, std 13.07, range [27.02, 98.94]